Protein AF-0000000073384090 (afdb_homodimer)

Radius of gyration: 30.12 Å; Cα contacts (8 Å, |Δi|>4): 1936; chains: 2; bounding box: 69×101×74 Å

Foldseek 3Di:
DAPPDDDDPFAEEEEEACELLSVLLLVLLLPDRHQYEYEELDQWYFDQQCLLCLLLQLADRVLGIGGPCVVCPPRDNYYYDNWAFAAADLVQQWTFTLVGIDHGLFYEYERAWAFDPPPAPQCVVQAQERRDNVSSNVNLLLLLVLLVCLLPPDDPLSNLQSQEAEEEAQAQSLLANLLSVLLCLVLPCCVVPVVDDSVSHAAEYEELADWHNVVDDPVQGVQSVVVSVVSRHHYDYNWAFDHADPQWTATPVGDIDHYSHHHYPHDIAADDHHHQDPVQADPSRAGEAEQLQHRPPRRNYGYFANRHFYCHAPVRNRGDDRDSQRSSQSSVQNSVLVSLVSVQVVVCVVPPPDRPPPSVVVGDGDDGDDQWDKHANYAQFIWTDGPPDTDTGNVSVVVVLVVSLVVRPDPVSSVSSVVSVVCCVPPVHRRPSDNDDDDDDPVRVVVVVVSVPPRNCVVVVVVVVD/DAPPDDDDPFAEEEEEACELLSVLLLVLLLPDRHQYEYEELDQWYFDQQCLLCLLLQLADRVLGIGGPCVVCPPRDNYYYDNWAFAAADLVQQWTFTLVGIDHGLFYEYERAWAFDPPPAPQCVVQAQERRDNVSSNVNLLLLLVLLVCLLPPDDPLSNLQSQEAEEEAQAQSLLANLLSVLLCLVLPCCVVPVVDDSVSHAAEYEELADWHNVVDDPVQGVQSVVVSVVSPHHYDYNWAFDHADPQWTATPVGDIDHYSHHHYPHDIAADDHHHQDPVQADPSRAGEAEQLQHRPPRRNYGYFANRHFYCHAPVRNRGDDRDSQRSSQSSVQNSVLVSLVSVQVVVCVVPPPPRPPPSPVVGDGDYGDDQWDKHANYAQFIWTDGPPDTDTGNVSVVVVLVVSLVVRPDPVSSVSSVVSVVCCVPVVHRRPSDNDDDDDDPVRVVVVVVSVPPRNCVVVVVVVVD

Organism: NCBI:txid537011

Sequence (932 aa):
MSINIKRNQLKRVVIVGGGLGGLRLAEDLSKANLQVVLIDKNNFHQFPPLIYQIASAGIDPSSISFPFRQIFRKRKNFYFRMAEARAVFPDKKILQTSIGKIEYDYLVFAAGTTTNFYGNANIEKWAIPMKTVSEAMGLRNAVLSNLERALTCATEEERQELLNVVIVGGGATGVEIAGALSEMKRYVIPYDYPDMDSSLMHIYLLEAGDRLLAGMSQDSSKKAYEFLTSMGVDVQFGKMVTDYKDHKVLMKDGQEIPTRTFLWVSGVKAQPITGIDGDHLGRGFRIVVDEFNRIPGMDGLFAIGDQCIQTTDPAYPGGHPQLAQVAIQQAALLAKNIQKIAKADEENEKHPGSSAQNIDQQLKPFRYKNLGSMATIGRNKAVVELGKFHSQGFFAWVLWLVVHLRSILGVKNKVMVMLNWLWKYVSYNDSIRMITYATKPKEVRDRLKREQTTHLGTDLLENEEDMSINIKRNQLKRVVIVGGGLGGLRLAEDLSKANLQVVLIDKNNFHQFPPLIYQIASAGIDPSSISFPFRQIFRKRKNFYFRMAEARAVFPDKKILQTSIGKIEYDYLVFAAGTTTNFYGNANIEKWAIPMKTVSEAMGLRNAVLSNLERALTCATEEERQELLNVVIVGGGATGVEIAGALSEMKRYVIPYDYPDMDSSLMHIYLLEAGDRLLAGMSQDSSKKAYEFLTSMGVDVQFGKMVTDYKDHKVLMKDGQEIPTRTFLWVSGVKAQPITGIDGDHLGRGFRIVVDEFNRIPGMDGLFAIGDQCIQTTDPAYPGGHPQLAQVAIQQAALLAKNIQKIAKADEENEKHPGSSAQNIDQQLKPFRYKNLGSMATIGRNKAVVELGKFHSQGFFAWVLWLVVHLRSILGVKNKVMVMLNWLWKYVSYNDSIRMITYATKPKEVRDRLKREQTTHLGTDLLENEED

pLDDT: mean 93.29, std 8.36, range [34.06, 98.94]

Secondary structure (DSSP, 8-state):
--------SSPEEEEE--SHHHHHHHHHHTTSSSEEEEEESSSEEE-GGGHHHHHTTSS-GGGGEEEHHHHTTT-TTEEEEE--EEEEETTTTEEEETTEEEE-SEEEE---EEE--TT-HHHHHH-B--SSHHHHHHHHHHHHHHHHHHHH-S-HHHHHHHHEEEEE--SHHHHHHHHHHHHHHHHTHHHH-TTS-GGG-EEEEE-SSSSSSTTS-HHHHHHHHHHHHHTT-EEESS--EEEEETTEEEETTS-EEE-SEEEE-S-EEEPP-BTS-GGGB-GGGPEEE-TTSBPTT-TTEEE-GGGEEE---TT-TT-----HHHHHHHHHHHHHHHHHHHHHHHHHHHSTTSSGGGHHHHSPPP------EEEEEETTEEEEEETTEEEETHHHHHHHHHHHHHHSSSHHHHHHHHHHHHHHHHHS-------------HHHHHHHHHHHHS---HHHHHTT--/--------SSPEEEEE--SHHHHHHHHHHTTSSSEEEEEESSSEEE-GGGHHHHHTTSS-GGGGEEEHHHHTTT-TTEEEEE--EEEEETTTTEEEETTEEEE-SEEEE---EEE--TT-HHHHHH-B--SSHHHHHHHHHHHHHHHHHHHH-S-HHHHHHHHEEEEE--SHHHHHHHHHHHHHHHHTHHHH-TTS-GGG-EEEEE-SSSSSSTTS-HHHHHHHHHHHHHTT-EEESS--EEEEETTEEEETTS-EEE-SEEEE-S-EEEPP-BTS-GGGB-GGGPEEE-TTSBPTT-TTEEE-GGGEEE---TT-TT-----HHHHHHHHHHHHHHHHHHHHHHHHHHHSTTSSGGGHHHHSPPP------EEEEEETTEEEEEETTEEEETHHHHHHHHHHHHHHSSSHHHHHHHHHHHHHHHHHS-------------HHHHHHHHHHHHS--SHHHHHTTT-

Solvent-accessible surface area (backbone atoms only — not comparable to full-atom values): 48131 Å² total; per-residue (Å²): 86,36,63,73,72,80,84,65,96,44,57,32,38,37,34,37,20,46,41,66,22,26,41,44,24,49,60,57,38,40,73,44,92,35,31,36,36,43,30,18,72,50,54,44,30,63,49,66,92,55,38,56,37,30,30,59,17,46,47,60,68,67,46,46,44,42,36,48,42,68,74,52,48,89,44,64,56,50,44,79,45,74,30,43,77,53,30,42,39,74,94,74,34,35,39,23,17,42,48,23,59,45,76,45,64,28,42,37,42,19,60,23,57,41,82,40,57,85,84,38,63,54,42,59,59,54,36,39,52,66,86,44,67,35,30,12,41,16,47,24,32,48,54,54,50,28,54,58,44,45,60,24,51,76,44,71,66,59,27,41,18,39,33,19,37,39,34,35,20,35,38,64,69,31,44,30,39,50,23,44,47,36,49,40,52,69,58,37,42,52,56,54,34,68,92,45,70,57,84,59,48,43,45,35,41,31,17,53,50,88,62,37,36,75,92,53,50,71,64,50,18,52,49,53,50,50,53,38,45,74,58,62,38,49,73,39,61,63,40,43,74,72,44,54,58,94,51,23,43,32,30,73,90,69,52,71,47,56,23,68,39,46,33,45,54,56,54,60,25,24,55,80,50,46,70,65,54,74,90,43,40,44,82,53,58,6,35,39,27,49,47,70,28,34,30,82,95,41,85,48,34,31,41,34,32,49,22,28,36,36,49,72,32,83,93,28,58,88,26,67,73,82,46,70,64,50,8,35,52,46,18,53,51,41,37,56,40,50,54,52,50,53,51,39,51,52,47,26,70,81,35,78,84,68,55,69,89,50,58,71,79,74,44,70,69,60,71,88,77,81,79,53,52,74,49,54,36,46,91,55,29,16,33,31,34,44,81,89,47,70,44,55,31,50,65,22,27,52,50,49,52,51,55,52,48,67,67,45,72,60,66,68,29,34,49,51,46,49,51,39,53,51,43,27,73,72,61,53,65,36,59,62,65,59,68,77,58,51,43,72,46,48,63,54,51,55,48,53,57,50,40,74,76,38,52,79,49,61,78,73,58,60,64,69,79,108,86,37,63,72,70,79,85,64,95,44,58,32,38,38,34,36,19,46,40,67,20,26,42,44,25,49,60,56,38,41,73,45,92,35,32,34,35,44,30,20,72,49,54,44,29,61,49,68,92,55,38,55,36,30,30,58,18,46,47,60,67,67,48,45,43,43,37,48,44,68,74,52,47,87,44,65,56,51,44,80,45,72,29,42,76,52,29,41,38,75,93,74,34,34,38,24,18,42,47,23,59,44,75,44,66,29,40,35,42,20,60,22,57,40,82,40,57,85,85,38,64,54,42,58,60,53,38,38,52,66,84,44,66,35,30,12,42,16,46,25,32,48,54,53,50,27,54,58,44,43,59,24,50,76,44,71,69,58,26,41,18,39,34,17,36,38,36,34,22,36,38,65,67,33,43,30,40,50,23,45,48,36,49,40,53,70,58,37,41,51,56,54,36,68,93,46,69,57,84,60,50,42,44,35,40,32,16,53,49,89,61,38,35,74,92,54,52,71,64,50,19,51,49,52,50,51,53,38,44,74,56,63,38,47,74,40,62,63,40,42,75,73,45,53,56,94,50,24,43,33,30,73,90,67,53,71,47,56,22,66,39,45,35,46,53,55,53,57,25,24,55,78,49,46,68,66,54,74,90,42,39,45,81,53,58,8,36,38,27,47,48,68,29,34,30,81,94,38,86,50,34,31,41,35,33,52,22,27,34,37,48,72,30,84,93,27,58,90,26,68,73,80,44,70,64,50,8,34,52,44,18,55,50,42,36,55,40,50,53,54,49,52,53,40,51,52,46,25,71,79,36,75,86,68,56,70,89,50,57,70,78,73,45,69,69,60,72,88,80,81,78,53,51,71,44,54,38,46,91,55,28,14,34,32,35,43,79,86,48,70,43,56,30,51,65,23,28,51,49,51,51,52,55,53,48,67,66,44,70,60,67,67,29,33,51,51,47,50,52,38,52,50,44,28,72,73,62,53,65,36,58,63,64,59,68,76,58,53,43,72,47,47,63,56,51,54,49,53,57,49,40,72,75,36,53,78,49,62,78,72,58,60,65,70,77,110

Structure (mmCIF, N/CA/C/O backbone):
data_AF-0000000073384090-model_v1
#
loop_
_entity.id
_entity.type
_entity.pdbx_description
1 polymer 'NADH:ubiquinone reductase (non-electrogenic)'
#
loop_
_atom_site.group_PDB
_atom_site.id
_atom_site.type_symbol
_atom_site.label_atom_id
_atom_site.label_alt_id
_atom_site.label_comp_id
_atom_site.label_asym_id
_atom_site.label_entity_id
_atom_site.label_seq_id
_atom_site.pdbx_PDB_ins_code
_atom_site.Cartn_x
_atom_site.Cartn_y
_atom_site.Cartn_z
_atom_site.occupancy
_atom_site.B_iso_or_equiv
_atom_site.auth_seq_id
_atom_site.auth_comp_id
_atom_site.auth_asym_id
_atom_site.auth_atom_id
_atom_site.pdbx_PDB_model_num
ATOM 1 N N . MET A 1 1 ? -16.234 -23.141 7.824 1 55.19 1 MET A N 1
ATOM 2 C CA . MET A 1 1 ? -15.805 -22.516 6.574 1 55.19 1 MET A CA 1
ATOM 3 C C . MET A 1 1 ? -15.68 -23.547 5.465 1 55.19 1 MET A C 1
ATOM 5 O O . MET A 1 1 ? -15.164 -24.641 5.691 1 55.19 1 MET A O 1
ATOM 9 N N . SER A 1 2 ? -16.578 -23.375 4.434 1 74.94 2 SER A N 1
ATOM 10 C CA . SER A 1 2 ? -16.484 -24.25 3.268 1 74.94 2 SER A CA 1
ATOM 11 C C . SER A 1 2 ? -16.203 -23.438 2 1 74.94 2 SER A C 1
ATOM 13 O O . SER A 1 2 ? -16.422 -22.234 1.963 1 74.94 2 SER A O 1
ATOM 15 N N . ILE A 1 3 ? -15.414 -23.953 1.137 1 86.94 3 ILE A N 1
ATOM 16 C CA . ILE A 1 3 ? -15.102 -23.344 -0.144 1 86.94 3 ILE A CA 1
ATOM 17 C C . ILE A 1 3 ? -16.391 -22.938 -0.857 1 86.94 3 ILE A C 1
ATOM 19 O O . ILE A 1 3 ? -16.391 -22.031 -1.699 1 86.94 3 ILE A O 1
ATOM 23 N N . ASN A 1 4 ? -17.609 -23.422 -0.489 1 88.25 4 ASN A N 1
ATOM 24 C CA . ASN A 1 4 ? -18.953 -23.078 -0.923 1 88.25 4 ASN A CA 1
ATOM 25 C C . ASN A 1 4 ? -19.062 -23.047 -2.445 1 88.25 4 ASN A C 1
ATOM 27 O O . ASN A 1 4 ? -19.547 -22.078 -3.023 1 88.25 4 ASN A O 1
ATOM 31 N N . ILE A 1 5 ? -18.5 -24.047 -3.082 1 92.25 5 ILE A N 1
ATOM 32 C CA . ILE A 1 5 ? -18.656 -24.266 -4.516 1 92.25 5 ILE A CA 1
ATOM 33 C C . ILE A 1 5 ? -19.375 -25.578 -4.77 1 92.25 5 ILE A C 1
ATOM 35 O O . ILE A 1 5 ? -18.859 -26.656 -4.449 1 92.25 5 ILE A O 1
ATOM 39 N N . LYS A 1 6 ? -20.531 -25.516 -5.32 1 88.06 6 LYS A N 1
ATOM 40 C CA . LYS A 1 6 ? -21.312 -26.703 -5.59 1 88.06 6 LYS A CA 1
ATOM 41 C C . LYS A 1 6 ? -20.75 -27.484 -6.766 1 88.06 6 LYS A C 1
ATOM 43 O O . LYS A 1 6 ? -20.312 -26.906 -7.758 1 88.06 6 LYS A O 1
ATOM 48 N N . ARG A 1 7 ? -20.703 -28.734 -6.496 1 89.12 7 ARG A N 1
ATOM 49 C CA . ARG A 1 7 ? -20.328 -29.609 -7.609 1 89.12 7 ARG A CA 1
ATOM 50 C C . ARG A 1 7 ? -21.453 -29.656 -8.656 1 89.12 7 ARG A C 1
ATOM 52 O O . ARG A 1 7 ? -22.625 -29.719 -8.312 1 89.12 7 ARG A O 1
ATOM 59 N N . ASN A 1 8 ? -21.062 -29.438 -9.805 1 88.06 8 ASN A N 1
ATOM 60 C CA . ASN A 1 8 ? -22.031 -29.625 -10.875 1 88.06 8 ASN A CA 1
ATOM 61 C C . ASN A 1 8 ? -21.734 -30.875 -11.695 1 88.06 8 ASN A C 1
ATOM 63 O O . ASN A 1 8 ? -21.078 -31.797 -11.211 1 88.06 8 ASN A O 1
ATOM 67 N N . GLN A 1 9 ? -22.297 -31 -12.852 1 89.69 9 GLN A N 1
ATOM 68 C CA . GLN A 1 9 ? -22.188 -32.219 -13.648 1 89.69 9 GLN A CA 1
ATOM 69 C C . GLN A 1 9 ? -20.859 -32.25 -14.406 1 89.69 9 GLN A C 1
ATOM 71 O O . GLN A 1 9 ? -20.5 -33.281 -14.984 1 89.69 9 GLN A O 1
ATOM 76 N N . LEU A 1 10 ? -20.156 -31.219 -14.219 1 94.06 10 LEU A N 1
ATOM 77 C CA . LEU A 1 10 ? -18.891 -31.156 -14.945 1 94.06 10 LEU A CA 1
ATOM 78 C C . LEU A 1 10 ? -17.75 -31.656 -14.086 1 94.06 10 LEU A C 1
ATOM 80 O O . LEU A 1 10 ? -17.797 -31.594 -12.859 1 94.06 10 LEU A O 1
ATOM 84 N N . LYS A 1 11 ? -16.719 -32.156 -14.773 1 96.88 11 LYS A N 1
ATOM 85 C CA . LYS A 1 11 ? -15.484 -32.469 -14.062 1 96.88 11 LYS A CA 1
ATOM 86 C C . LYS A 1 11 ? -14.852 -31.188 -13.484 1 96.88 11 LYS A C 1
ATOM 88 O O . LYS A 1 11 ? -14.836 -30.141 -14.133 1 96.88 11 LYS A O 1
ATOM 93 N N . ARG A 1 12 ? -14.359 -31.266 -12.266 1 97.69 12 ARG A N 1
ATOM 94 C CA . ARG A 1 12 ? -13.797 -30.109 -11.562 1 97.69 12 ARG A CA 1
ATOM 95 C C . ARG A 1 12 ? -12.273 -30.109 -11.641 1 97.69 12 ARG A C 1
ATOM 97 O O . ARG A 1 12 ? -11.633 -31.094 -11.25 1 97.69 12 ARG A O 1
ATOM 104 N N . VAL A 1 13 ? -11.742 -29.062 -12.156 1 98.69 13 VAL A N 1
ATOM 105 C CA . VAL A 1 13 ? -10.305 -28.812 -12.133 1 98.69 13 VAL A CA 1
ATOM 106 C C . VAL A 1 13 ? -9.977 -27.719 -11.125 1 98.69 13 VAL A C 1
ATOM 108 O O . VAL A 1 13 ? -10.492 -26.609 -11.219 1 98.69 13 VAL A O 1
ATOM 111 N N . VAL A 1 14 ? -9.203 -28.016 -10.094 1 98.75 14 VAL A N 1
ATOM 112 C CA . VAL A 1 14 ? -8.727 -27.062 -9.109 1 98.75 14 VAL A CA 1
ATOM 113 C C . VAL A 1 14 ? -7.293 -26.641 -9.43 1 98.75 14 VAL A C 1
ATOM 115 O O . VAL A 1 14 ? -6.43 -27.5 -9.641 1 98.75 14 VAL A O 1
ATOM 118 N N . ILE A 1 15 ? -7.035 -25.406 -9.594 1 98.94 15 ILE A N 1
ATOM 119 C CA . ILE A 1 15 ? -5.719 -24.844 -9.883 1 98.94 15 ILE A CA 1
ATOM 120 C C . ILE A 1 15 ? -5.211 -24.078 -8.664 1 98.94 15 ILE A C 1
ATOM 122 O O . ILE A 1 15 ? -5.879 -23.156 -8.18 1 98.94 15 ILE A O 1
ATOM 126 N N . VAL A 1 16 ? -4.035 -24.438 -8.102 1 98.88 16 VAL A N 1
ATOM 127 C CA . VAL A 1 16 ? -3.436 -23.75 -6.961 1 98.88 16 VAL A CA 1
ATOM 128 C C . VAL A 1 16 ? -2.365 -22.781 -7.449 1 98.88 16 VAL A C 1
ATOM 130 O O . VAL A 1 16 ? -1.302 -23.203 -7.914 1 98.88 16 VAL A O 1
ATOM 133 N N . GLY A 1 17 ? -2.629 -21.5 -7.293 1 98.69 17 GLY A N 1
ATOM 134 C CA . GLY A 1 17 ? -1.695 -20.469 -7.715 1 98.69 17 GLY A CA 1
ATOM 135 C C . GLY A 1 17 ? -2.119 -19.766 -8.992 1 98.69 17 GLY A C 1
ATOM 136 O O . GLY A 1 17 ? -2.303 -20.406 -10.023 1 98.69 17 GLY A O 1
ATOM 137 N N . GLY A 1 18 ? -2.268 -18.484 -8.906 1 98.31 18 GLY A N 1
ATOM 138 C CA . GLY A 1 18 ? -2.643 -17.672 -10.055 1 98.31 18 GLY A CA 1
ATOM 139 C C . GLY A 1 18 ? -1.488 -16.875 -10.617 1 98.31 18 GLY A C 1
ATOM 140 O O . GLY A 1 18 ? -1.665 -15.711 -11.008 1 98.31 18 GLY A O 1
ATOM 141 N N . GLY A 1 19 ? -0.241 -17.422 -10.531 1 97.69 19 GLY A N 1
ATOM 142 C CA . GLY A 1 19 ? 0.858 -16.828 -11.273 1 97.69 19 GLY A CA 1
ATOM 143 C C . GLY A 1 19 ? 0.679 -16.922 -12.781 1 97.69 19 GLY A C 1
ATOM 144 O O . GLY A 1 19 ? -0.426 -17.172 -13.266 1 97.69 19 GLY A O 1
ATOM 145 N N . LEU A 1 20 ? 1.703 -16.766 -13.562 1 97.38 20 LEU A N 1
ATOM 146 C CA . LEU A 1 20 ? 1.605 -16.734 -15.023 1 97.38 20 LEU A CA 1
ATOM 147 C C . LEU A 1 20 ? 1.093 -18.062 -15.57 1 97.38 20 LEU A C 1
ATOM 149 O O . LEU A 1 20 ? 0.242 -18.078 -16.469 1 97.38 20 LEU A O 1
ATOM 153 N N . GLY A 1 21 ? 1.596 -19.125 -15.031 1 98.31 21 GLY A N 1
ATOM 154 C CA . GLY A 1 21 ? 1.137 -20.438 -15.461 1 98.31 21 GLY A CA 1
ATOM 155 C C . GLY A 1 21 ? -0.3 -20.719 -15.07 1 98.31 21 GLY A C 1
ATOM 156 O O . GLY A 1 21 ? -1.125 -21.062 -15.914 1 98.31 21 GLY A O 1
ATOM 157 N N . GLY A 1 22 ? -0.622 -20.547 -13.75 1 98.75 22 GLY A N 1
ATOM 158 C CA . GLY A 1 22 ? -1.97 -20.797 -13.266 1 98.75 22 GLY A CA 1
ATOM 159 C C . GLY A 1 22 ? -3.014 -19.922 -13.938 1 98.75 22 GLY A C 1
ATOM 160 O O . GLY A 1 22 ? -4.117 -20.375 -14.242 1 98.75 22 GLY A O 1
ATOM 161 N N . LEU A 1 23 ? -2.689 -18.734 -14.141 1 98.06 23 LEU A N 1
ATOM 162 C CA . LEU A 1 23 ? -3.604 -17.797 -14.789 1 98.06 23 LEU A CA 1
ATOM 163 C C . LEU A 1 23 ? -3.895 -18.234 -16.219 1 98.06 23 LEU A C 1
ATOM 165 O O . LEU A 1 23 ? -5.055 -18.281 -16.641 1 98.06 23 LEU A O 1
ATOM 169 N N . ARG A 1 24 ? -2.842 -18.578 -17.016 1 98 24 ARG A N 1
ATOM 170 C CA . ARG A 1 24 ? -3.002 -19.031 -18.391 1 98 24 ARG A CA 1
ATOM 171 C C . ARG A 1 24 ? -3.836 -20.297 -18.453 1 98 24 ARG A C 1
ATOM 173 O O . ARG A 1 24 ? -4.727 -20.438 -19.281 1 98 24 ARG A O 1
ATOM 180 N N . LEU A 1 25 ? -3.582 -21.203 -17.531 1 98.75 25 LEU A N 1
ATOM 181 C CA . LEU A 1 25 ? -4.328 -22.453 -17.484 1 98.75 25 LEU A CA 1
ATOM 182 C C . LEU A 1 25 ? -5.805 -22.188 -17.203 1 98.75 25 LEU A C 1
ATOM 184 O O . LEU A 1 25 ? -6.672 -22.734 -17.906 1 98.75 25 LEU A O 1
ATOM 188 N N . ALA A 1 26 ? -6.066 -21.359 -16.203 1 98.56 26 ALA A N 1
ATOM 189 C CA . ALA A 1 26 ? -7.445 -21.016 -15.859 1 98.56 26 ALA A CA 1
ATOM 190 C C . ALA A 1 26 ? -8.164 -20.375 -17.031 1 98.56 26 ALA A C 1
ATOM 192 O O . ALA A 1 26 ? -9.32 -20.688 -17.312 1 98.56 26 ALA A O 1
ATOM 193 N N . GLU A 1 27 ? -7.477 -19.484 -17.719 1 97 27 GLU A N 1
ATOM 194 C CA . GLU A 1 27 ? -8.062 -18.797 -18.859 1 97 27 GLU A CA 1
ATOM 195 C C . GLU A 1 27 ? -8.438 -19.781 -19.969 1 97 27 GLU A C 1
ATOM 197 O O . GLU A 1 27 ? -9.523 -19.703 -20.531 1 97 27 GLU A O 1
ATOM 202 N N . ASP A 1 28 ? -7.551 -20.703 -20.266 1 97.81 28 ASP A N 1
ATOM 203 C CA . ASP A 1 28 ? -7.773 -21.656 -21.328 1 97.81 28 ASP A CA 1
ATOM 204 C C . ASP A 1 28 ? -8.852 -22.672 -20.953 1 97.81 28 ASP A C 1
ATOM 206 O O . ASP A 1 28 ? -9.711 -23.016 -21.766 1 97.81 28 ASP A O 1
ATOM 210 N N . LEU A 1 29 ? -8.867 -23.125 -19.734 1 98 29 LEU A N 1
ATOM 211 C CA . LEU A 1 29 ? -9.797 -24.156 -19.297 1 98 29 LEU A CA 1
ATOM 212 C C . LEU A 1 29 ? -11.188 -23.578 -19.062 1 98 29 LEU A C 1
ATOM 214 O O . LEU A 1 29 ? -12.18 -24.297 -19.109 1 98 29 LEU A O 1
ATOM 218 N N . SER A 1 30 ? -11.188 -22.266 -18.703 1 95.25 30 SER A N 1
ATOM 219 C CA . SER A 1 30 ? -12.477 -21.641 -18.438 1 95.25 30 SER A CA 1
ATOM 220 C C . SER A 1 30 ? -13.344 -21.594 -19.688 1 95.25 30 SER A C 1
ATOM 222 O O . SER A 1 30 ? -14.547 -21.359 -19.609 1 95.25 30 SER A O 1
ATOM 224 N N . LYS A 1 31 ? -12.781 -21.891 -20.828 1 93.25 31 LYS A N 1
ATOM 225 C CA . LYS A 1 31 ? -13.508 -21.938 -22.094 1 93.25 31 LYS A CA 1
ATOM 226 C C . LYS A 1 31 ? -13.984 -23.359 -22.406 1 93.25 31 LYS A C 1
ATOM 228 O O . LYS A 1 31 ? -14.742 -23.562 -23.344 1 93.25 31 LYS A O 1
ATOM 233 N N . ALA A 1 32 ? -13.586 -24.266 -21.641 1 94.62 32 ALA A N 1
ATOM 234 C CA . ALA A 1 32 ? -13.93 -25.672 -21.844 1 94.62 32 ALA A CA 1
ATOM 235 C C . ALA A 1 32 ? -15.117 -26.078 -20.984 1 94.62 32 ALA A C 1
ATOM 237 O O . ALA A 1 32 ? -15.633 -25.266 -20.203 1 94.62 32 ALA A O 1
ATOM 238 N N . ASN A 1 33 ? -15.578 -27.281 -21.219 1 94.25 33 ASN A N 1
ATOM 239 C CA . ASN A 1 33 ? -16.703 -27.812 -20.453 1 94.25 33 ASN A CA 1
ATOM 240 C C . ASN A 1 33 ? -16.234 -28.453 -19.156 1 94.25 33 ASN A C 1
ATOM 242 O O . ASN A 1 33 ? -16.438 -29.656 -18.938 1 94.25 33 ASN A O 1
ATOM 246 N N . LEU A 1 34 ? -15.672 -27.625 -18.312 1 97.31 34 LEU A N 1
ATOM 247 C CA . LEU A 1 34 ? -15.133 -28.016 -17.016 1 97.31 34 LEU A CA 1
ATOM 248 C C . LEU A 1 34 ? -15.516 -26.984 -15.945 1 97.31 34 LEU A C 1
ATOM 250 O O . LEU A 1 34 ? -15.773 -25.828 -16.266 1 97.31 34 LEU A O 1
ATOM 254 N N . GLN A 1 35 ? -15.672 -27.375 -14.719 1 97.38 35 GLN A N 1
ATOM 255 C CA . GLN A 1 35 ? -15.711 -26.453 -13.586 1 97.38 35 GLN A CA 1
ATOM 256 C C . GLN A 1 35 ? -14.305 -26.094 -13.109 1 97.38 35 GLN A C 1
ATOM 258 O O . GLN A 1 35 ? -13.586 -26.953 -12.617 1 97.38 35 GLN A O 1
ATOM 263 N N . VAL A 1 36 ? -13.922 -24.906 -13.32 1 98.25 36 VAL A N 1
ATOM 264 C CA . VAL A 1 36 ? -12.562 -24.484 -13 1 98.25 36 VAL A CA 1
ATOM 265 C C . VAL A 1 36 ? -12.562 -23.672 -11.703 1 98.25 36 VAL A C 1
ATOM 267 O O . VAL A 1 36 ? -13.312 -22.703 -11.57 1 98.25 36 VAL A O 1
ATOM 270 N N . VAL A 1 37 ? -11.789 -24.062 -10.719 1 97.94 37 VAL A N 1
ATOM 271 C CA . VAL A 1 37 ? -11.633 -23.359 -9.453 1 97.94 37 VAL A CA 1
ATOM 272 C C . VAL A 1 37 ? -10.18 -22.906 -9.297 1 97.94 37 VAL A C 1
ATOM 274 O O . VAL A 1 37 ? -9.273 -23.734 -9.25 1 97.94 37 VAL A O 1
ATOM 277 N N . LEU A 1 38 ? -9.938 -21.641 -9.281 1 98.62 38 LEU A N 1
ATOM 278 C CA . LEU A 1 38 ? -8.609 -21.062 -9.031 1 98.62 38 LEU A CA 1
ATOM 279 C C . LEU A 1 38 ? -8.461 -20.656 -7.574 1 98.62 38 LEU A C 1
ATOM 281 O O . LEU A 1 38 ? -9.312 -19.938 -7.039 1 98.62 38 LEU A O 1
ATOM 285 N N . ILE A 1 39 ? -7.445 -21.141 -6.934 1 98.31 39 ILE A N 1
ATOM 286 C CA . ILE A 1 39 ? -7.141 -20.812 -5.543 1 98.31 39 ILE A CA 1
ATOM 287 C C . ILE A 1 39 ? -5.809 -20.062 -5.469 1 98.31 39 ILE A C 1
ATOM 289 O O . ILE A 1 39 ? -4.809 -20.516 -6.039 1 98.31 39 ILE A O 1
ATOM 293 N N . ASP A 1 40 ? -5.801 -18.969 -4.863 1 98.31 40 ASP A N 1
ATOM 294 C CA . ASP A 1 40 ? -4.59 -18.203 -4.598 1 98.31 40 ASP A CA 1
ATOM 295 C C . ASP A 1 40 ? -4.684 -17.484 -3.26 1 98.31 40 ASP A C 1
ATOM 297 O O . ASP A 1 40 ? -5.766 -17.047 -2.855 1 98.31 40 ASP A O 1
ATOM 301 N N . LYS A 1 41 ? -3.566 -17.312 -2.6 1 96.75 41 LYS A N 1
ATOM 302 C CA . LYS A 1 41 ? -3.582 -16.641 -1.303 1 96.75 41 LYS A CA 1
ATOM 303 C C . LYS A 1 41 ? -3.781 -15.141 -1.462 1 96.75 41 LYS A C 1
ATOM 305 O O . LYS A 1 41 ? -4.125 -14.445 -0.5 1 96.75 41 LYS A O 1
ATOM 310 N N . ASN A 1 42 ? -3.523 -14.641 -2.611 1 97.19 42 ASN A N 1
ATOM 311 C CA . ASN A 1 42 ? -3.83 -13.258 -2.971 1 97.19 42 ASN A CA 1
ATOM 312 C C . ASN A 1 42 ? -5.078 -13.172 -3.846 1 97.19 42 ASN A C 1
ATOM 314 O O . ASN A 1 42 ? -5.43 -14.133 -4.531 1 97.19 42 ASN A O 1
ATOM 318 N N . ASN A 1 43 ? -5.719 -12.016 -3.896 1 97.12 43 ASN A N 1
ATOM 319 C CA . ASN A 1 43 ? -6.891 -11.859 -4.75 1 97.12 43 ASN A CA 1
ATOM 320 C C . ASN A 1 43 ? -6.523 -11.258 -6.102 1 97.12 43 ASN A C 1
ATOM 322 O O . ASN A 1 43 ? -7.398 -10.789 -6.836 1 97.12 43 ASN A O 1
ATOM 326 N N . PHE A 1 44 ? -5.215 -11.25 -6.391 1 96.5 44 PHE A N 1
ATOM 327 C CA . PHE A 1 44 ? -4.75 -10.648 -7.637 1 96.5 44 PHE A CA 1
ATOM 328 C C . PHE A 1 44 ? -3.551 -11.406 -8.195 1 96.5 44 PHE A C 1
ATOM 330 O O . PHE A 1 44 ? -2.814 -12.047 -7.441 1 96.5 44 PHE A O 1
ATOM 337 N N . HIS A 1 45 ? -3.4 -11.32 -9.539 1 96.56 45 HIS A N 1
ATOM 338 C CA . HIS A 1 45 ? -2.182 -11.734 -10.219 1 96.56 45 HIS A CA 1
ATOM 339 C C . HIS A 1 45 ? -1.13 -10.625 -10.188 1 96.56 45 HIS A C 1
ATOM 341 O O . HIS A 1 45 ? -1.448 -9.453 -10.398 1 96.56 45 HIS A O 1
ATOM 347 N N . GLN A 1 46 ? 0.042 -10.961 -9.805 1 95.75 46 GLN A N 1
ATOM 348 C CA . GLN A 1 46 ? 1.147 -10.016 -9.875 1 95.75 46 GLN A CA 1
ATOM 349 C C . GLN A 1 46 ? 2.061 -10.312 -11.055 1 95.75 46 GLN A C 1
ATOM 351 O O . GLN A 1 46 ? 2.32 -11.477 -11.367 1 95.75 46 GLN A O 1
ATOM 356 N N . PHE A 1 47 ? 2.498 -9.328 -11.719 1 95.38 47 PHE A N 1
ATOM 357 C CA . PHE A 1 47 ? 3.379 -9.445 -12.867 1 95.38 47 PHE A CA 1
ATOM 358 C C . PHE A 1 47 ? 4.84 -9.414 -12.438 1 95.38 47 PHE A C 1
ATOM 360 O O . PHE A 1 47 ? 5.418 -8.336 -12.273 1 95.38 47 PHE A O 1
ATOM 367 N N . PRO A 1 48 ? 5.488 -10.539 -12.43 1 94.62 48 PRO A N 1
ATOM 368 C CA . PRO A 1 48 ? 6.773 -10.68 -11.742 1 94.62 48 PRO A CA 1
ATOM 369 C C . PRO A 1 48 ? 7.879 -9.844 -12.375 1 94.62 48 PRO A C 1
ATOM 371 O O . PRO A 1 48 ? 8.695 -9.25 -11.664 1 94.62 48 PRO A O 1
ATOM 374 N N . PRO A 1 49 ? 7.965 -9.656 -13.664 1 93.69 49 PRO A N 1
ATOM 375 C CA . PRO A 1 49 ? 9.125 -9.016 -14.289 1 93.69 49 PRO A CA 1
ATOM 376 C C . PRO A 1 49 ? 9.32 -7.57 -13.828 1 93.69 49 PRO A C 1
ATOM 378 O O . PRO A 1 49 ? 10.43 -7.039 -13.898 1 93.69 49 PRO A O 1
ATOM 381 N N . LEU A 1 50 ? 8.289 -6.965 -13.328 1 95.06 50 LEU A N 1
ATOM 382 C CA . LEU A 1 50 ? 8.406 -5.543 -13.016 1 95.06 50 LEU A CA 1
ATOM 383 C C . LEU A 1 50 ? 8.312 -5.301 -11.516 1 95.06 50 LEU A C 1
ATOM 385 O O . LEU A 1 50 ? 8.25 -4.156 -11.07 1 95.06 50 LEU A O 1
ATOM 389 N N . ILE A 1 51 ? 8.375 -6.309 -10.688 1 96.19 51 ILE A N 1
ATOM 390 C CA . ILE A 1 51 ? 8.219 -6.195 -9.242 1 96.19 51 ILE A CA 1
ATOM 391 C C . ILE A 1 51 ? 9.344 -5.324 -8.672 1 96.19 51 ILE A C 1
ATOM 393 O O . ILE A 1 51 ? 9.117 -4.543 -7.746 1 96.19 51 ILE A O 1
ATOM 397 N N . TYR A 1 52 ? 10.617 -5.418 -9.227 1 95.56 52 TYR A N 1
ATOM 398 C CA . TYR A 1 52 ? 11.758 -4.664 -8.727 1 95.56 52 TYR A CA 1
ATOM 399 C C . TYR A 1 52 ? 11.508 -3.164 -8.836 1 95.56 52 TYR A C 1
ATOM 401 O O . TYR A 1 52 ? 12.094 -2.375 -8.086 1 95.56 52 TYR A O 1
ATOM 409 N N . GLN A 1 53 ? 10.656 -2.773 -9.719 1 94.31 53 GLN A N 1
ATOM 410 C CA . GLN A 1 53 ? 10.391 -1.353 -9.914 1 94.31 53 GLN A CA 1
ATOM 411 C C . GLN A 1 53 ? 9.523 -0.793 -8.789 1 94.31 53 GLN A C 1
ATOM 413 O O . GLN A 1 53 ? 9.516 0.415 -8.547 1 94.31 53 GLN A O 1
ATOM 418 N N . ILE A 1 54 ? 8.719 -1.639 -8.141 1 93.75 54 ILE A N 1
ATOM 419 C CA . ILE A 1 54 ? 8.016 -1.215 -6.93 1 93.75 54 ILE A CA 1
ATOM 420 C C . ILE A 1 54 ? 9.023 -0.918 -5.824 1 93.75 54 ILE A C 1
ATOM 422 O O . ILE A 1 54 ? 8.93 0.11 -5.148 1 93.75 54 ILE A O 1
ATOM 426 N N . ALA A 1 55 ? 10.031 -1.751 -5.73 1 92.44 55 ALA A N 1
ATOM 427 C CA . ALA A 1 55 ? 11.023 -1.69 -4.664 1 92.44 55 ALA A CA 1
ATOM 428 C C . ALA A 1 55 ? 11.844 -0.406 -4.75 1 92.44 55 ALA A C 1
ATOM 430 O O . ALA A 1 55 ? 12.312 0.111 -3.732 1 92.44 55 ALA A O 1
ATOM 431 N N . SER A 1 56 ? 12 0.128 -5.938 1 90.62 56 SER A N 1
ATOM 432 C CA . SER A 1 56 ? 12.773 1.349 -6.145 1 90.62 56 SER A CA 1
ATOM 433 C C . SER A 1 56 ? 11.859 2.564 -6.273 1 90.62 56 SER A C 1
ATOM 435 O O . SER A 1 56 ? 12.289 3.623 -6.734 1 90.62 56 SER A O 1
ATOM 437 N N . ALA A 1 57 ? 10.562 2.389 -5.984 1 89 57 ALA A N 1
ATOM 438 C CA . ALA A 1 57 ? 9.57 3.463 -5.996 1 89 57 ALA A CA 1
ATOM 439 C C . ALA A 1 57 ? 9.336 3.979 -7.414 1 89 57 ALA A C 1
ATOM 441 O O . ALA A 1 57 ? 9.07 5.168 -7.613 1 89 57 ALA A O 1
ATOM 442 N N . GLY A 1 58 ? 9.461 3.104 -8.391 1 88.06 58 GLY A N 1
ATOM 443 C CA . GLY A 1 58 ? 9.305 3.504 -9.781 1 88.06 58 GLY A CA 1
ATOM 444 C C . GLY A 1 58 ? 7.871 3.41 -10.273 1 88.06 58 GLY A C 1
ATOM 445 O O . GLY A 1 58 ? 7.426 4.238 -11.07 1 88.06 58 GLY A O 1
ATOM 446 N N . ILE A 1 59 ? 7.176 2.371 -9.812 1 89.94 59 ILE A N 1
ATOM 447 C CA . ILE A 1 59 ? 5.789 2.195 -10.227 1 89.94 59 ILE A CA 1
ATOM 448 C C . ILE A 1 59 ? 4.934 1.807 -9.023 1 89.94 59 ILE A C 1
ATOM 450 O O . ILE A 1 59 ? 5.457 1.352 -8 1 89.94 59 ILE A O 1
ATOM 454 N N . ASP A 1 60 ? 3.619 2.035 -9.164 1 91.69 60 ASP A N 1
ATOM 455 C CA . ASP A 1 60 ? 2.672 1.637 -8.133 1 91.69 60 ASP A CA 1
ATOM 456 C C . ASP A 1 60 ? 2.406 0.134 -8.18 1 91.69 60 ASP A C 1
ATOM 458 O O . ASP A 1 60 ? 2.359 -0.46 -9.258 1 91.69 60 ASP A O 1
ATOM 462 N N . PRO A 1 61 ? 2.213 -0.464 -7.027 1 93.06 61 PRO A N 1
ATOM 463 C CA . PRO A 1 61 ? 1.843 -1.881 -7.012 1 93.06 61 PRO A CA 1
ATOM 464 C C . PRO A 1 61 ? 0.63 -2.186 -7.887 1 93.06 61 PRO A C 1
ATOM 466 O O . PRO A 1 61 ? 0.58 -3.232 -8.539 1 93.06 61 PRO A O 1
ATOM 469 N N . SER A 1 62 ? -0.301 -1.268 -7.957 1 91.5 62 SER A N 1
ATOM 470 C CA . SER A 1 62 ? -1.539 -1.499 -8.695 1 91.5 62 SER A CA 1
ATOM 471 C C . SER A 1 62 ? -1.283 -1.581 -10.195 1 91.5 62 SER A C 1
ATOM 473 O O . SER A 1 62 ? -2.086 -2.15 -10.938 1 91.5 62 SER A O 1
ATOM 475 N N . SER A 1 63 ? -0.177 -1.059 -10.648 1 90.75 63 SER A N 1
ATOM 476 C CA . SER A 1 63 ? 0.128 -1.033 -12.078 1 90.75 63 SER A CA 1
ATOM 477 C C . SER A 1 63 ? 0.483 -2.424 -12.594 1 90.75 63 SER A C 1
ATOM 479 O O . SER A 1 63 ? 0.352 -2.703 -13.781 1 90.75 63 SER A O 1
ATOM 481 N N . ILE A 1 64 ? 0.893 -3.281 -11.688 1 92.94 64 ILE A N 1
ATOM 482 C CA . ILE A 1 64 ? 1.32 -4.594 -12.156 1 92.94 64 ILE A CA 1
ATOM 483 C C . ILE A 1 64 ? 0.563 -5.684 -11.398 1 92.94 64 ILE A C 1
ATOM 485 O O . ILE A 1 64 ? 1.062 -6.801 -11.234 1 92.94 64 ILE A O 1
ATOM 489 N N . SER A 1 65 ? -0.518 -5.344 -10.766 1 93.5 65 SER A N 1
ATOM 490 C CA . SER A 1 65 ? -1.4 -6.27 -10.062 1 93.5 65 SER A CA 1
ATOM 491 C C . SER A 1 65 ? -2.787 -6.301 -10.695 1 93.5 65 SER A C 1
ATOM 493 O O . SER A 1 65 ? -3.367 -5.254 -10.984 1 93.5 65 SER A O 1
ATOM 495 N N . PHE A 1 66 ? -3.34 -7.504 -10.875 1 93.5 66 PHE A N 1
ATOM 496 C CA . PHE A 1 66 ? -4.582 -7.676 -11.617 1 93.5 66 PHE A CA 1
ATOM 497 C C . PHE A 1 66 ? -5.559 -8.547 -10.836 1 93.5 66 PHE A C 1
ATOM 499 O O . PHE A 1 66 ? -5.363 -9.766 -10.719 1 93.5 66 PHE A O 1
ATOM 506 N N . PRO A 1 67 ? -6.645 -7.988 -10.352 1 94.19 67 PRO A N 1
ATOM 507 C CA . PRO A 1 67 ? -7.609 -8.797 -9.609 1 94.19 67 PRO A CA 1
ATOM 508 C C . PRO A 1 67 ? -8.172 -9.953 -10.43 1 94.19 67 PRO A C 1
ATOM 510 O O . PRO A 1 67 ? -8.664 -9.742 -11.539 1 94.19 67 PRO A O 1
ATOM 513 N N . PHE A 1 68 ? -8.125 -11.164 -9.875 1 96.12 68 PHE A N 1
ATOM 514 C CA . PHE A 1 68 ? -8.578 -12.352 -10.586 1 96.12 68 PHE A CA 1
ATOM 515 C C . PHE A 1 68 ? -10.039 -12.219 -11 1 96.12 68 PHE A C 1
ATOM 517 O O . PHE A 1 68 ? -10.406 -12.578 -12.117 1 96.12 68 PHE A O 1
ATOM 524 N N . ARG A 1 69 ? -10.844 -11.688 -10.141 1 93.62 69 ARG A N 1
ATOM 525 C CA . ARG A 1 69 ? -12.273 -11.602 -10.383 1 93.62 69 ARG A CA 1
ATOM 526 C C . ARG A 1 69 ? -12.578 -10.672 -11.555 1 93.62 69 ARG A C 1
ATOM 528 O O . ARG A 1 69 ? -13.555 -10.875 -12.273 1 93.62 69 ARG A O 1
ATOM 535 N N . GLN A 1 70 ? -11.781 -9.719 -11.742 1 90.19 70 GLN A N 1
ATOM 536 C CA . GLN A 1 70 ? -11.938 -8.844 -12.906 1 90.19 70 GLN A CA 1
ATOM 537 C C . GLN A 1 70 ? -11.562 -9.57 -14.195 1 90.19 70 GLN A C 1
ATOM 539 O O . GLN A 1 70 ? -12.227 -9.414 -15.219 1 90.19 70 GLN A O 1
ATOM 544 N N . ILE A 1 71 ? -10.516 -10.367 -14.148 1 91 71 ILE A N 1
ATOM 545 C CA . ILE A 1 71 ? -10.008 -11.094 -15.305 1 91 71 ILE A CA 1
ATOM 546 C C . ILE A 1 71 ? -11.039 -12.109 -15.781 1 91 71 ILE A C 1
ATOM 548 O O . ILE A 1 71 ? -11.242 -12.281 -16.984 1 91 71 ILE A O 1
ATOM 552 N N . PHE A 1 72 ? -11.695 -12.727 -14.883 1 93.56 72 PHE A N 1
ATOM 553 C CA . PHE A 1 72 ? -12.547 -13.852 -15.242 1 93.56 72 PHE A CA 1
ATOM 554 C C . PHE A 1 72 ? -14.023 -13.484 -15.133 1 93.56 72 PHE A C 1
ATOM 556 O O . PHE A 1 72 ? -14.883 -14.352 -15 1 93.56 72 PHE A O 1
ATOM 563 N N . ARG A 1 73 ? -14.172 -12.172 -15.25 1 86.38 73 ARG A N 1
ATOM 564 C CA . ARG A 1 73 ? -15.547 -11.688 -15.195 1 86.38 73 ARG A CA 1
ATOM 565 C C . ARG A 1 73 ? -16.406 -12.352 -16.266 1 86.38 73 ARG A C 1
ATOM 567 O O . ARG A 1 73 ? -15.953 -12.516 -17.406 1 86.38 73 ARG A O 1
ATOM 574 N N . LYS A 1 74 ? -17.547 -12.898 -16.078 1 83 74 LYS A N 1
ATOM 575 C CA . LYS A 1 74 ? -18.547 -13.398 -17 1 83 74 LYS A CA 1
ATOM 576 C C . LYS A 1 74 ? -18.25 -14.828 -17.422 1 83 74 LYS A C 1
ATOM 578 O O . LYS A 1 74 ? -18.844 -15.336 -18.375 1 83 74 LYS A O 1
ATOM 583 N N . ARG A 1 75 ? -17.172 -15.391 -16.984 1 87.12 75 ARG A N 1
ATOM 584 C CA . ARG A 1 75 ? -16.922 -16.797 -17.281 1 87.12 75 ARG A CA 1
ATOM 585 C C . ARG A 1 75 ? -17.828 -17.703 -16.469 1 87.12 75 ARG A C 1
ATOM 587 O O . ARG A 1 75 ? -17.797 -17.672 -15.227 1 87.12 75 ARG A O 1
ATOM 594 N N . LYS A 1 76 ? -18.422 -18.453 -17.344 1 85.25 76 LYS A N 1
ATOM 595 C CA . LYS A 1 76 ? -19.328 -19.406 -16.688 1 85.25 76 LYS A CA 1
ATOM 596 C C . LYS A 1 76 ? -18.547 -20.562 -16.078 1 85.25 76 LYS A C 1
ATOM 598 O O . LYS A 1 76 ? -17.453 -20.906 -16.547 1 85.25 76 LYS A O 1
ATOM 603 N N . ASN A 1 77 ? -18.797 -21.109 -15.023 1 91.25 77 ASN A N 1
ATOM 604 C CA . ASN A 1 77 ? -18.266 -22.297 -14.352 1 91.25 77 ASN A CA 1
ATOM 605 C C . ASN A 1 77 ? -16.859 -22.047 -13.805 1 91.25 77 ASN A C 1
ATOM 607 O O . ASN A 1 77 ? -16.078 -22.984 -13.648 1 91.25 77 ASN A O 1
ATOM 611 N N . PHE A 1 78 ? -16.422 -20.781 -13.867 1 96.19 78 PHE A N 1
ATOM 612 C CA . PHE A 1 78 ? -15.18 -20.406 -13.211 1 96.19 78 PHE A CA 1
ATOM 613 C C . PHE A 1 78 ? -15.453 -19.859 -11.812 1 96.19 78 PHE A C 1
ATOM 615 O O . PHE A 1 78 ? -16.391 -19.078 -11.617 1 96.19 78 PHE A O 1
ATOM 622 N N . TYR A 1 79 ? -14.625 -20.25 -10.883 1 96.25 79 TYR A N 1
ATOM 623 C CA . TYR A 1 79 ? -14.711 -19.781 -9.5 1 96.25 79 TYR A CA 1
ATOM 624 C C . TYR A 1 79 ? -13.336 -19.406 -8.961 1 96.25 79 TYR A C 1
ATOM 626 O O . TYR A 1 79 ? -12.344 -20.094 -9.242 1 96.25 79 TYR A O 1
ATOM 634 N N . PHE A 1 80 ? -13.32 -18.328 -8.305 1 97.19 80 PHE A N 1
ATOM 635 C CA . PHE A 1 80 ? -12.109 -17.938 -7.586 1 97.19 80 PHE A CA 1
ATOM 636 C C . PHE A 1 80 ? -12.344 -17.969 -6.078 1 97.19 80 PHE A C 1
ATOM 638 O O . PHE A 1 80 ? -13.391 -17.531 -5.602 1 97.19 80 PHE A O 1
ATOM 645 N N . ARG A 1 81 ? -11.328 -18.5 -5.344 1 97.06 81 ARG A N 1
ATOM 646 C CA . ARG A 1 81 ? -11.305 -18.422 -3.885 1 97.06 81 ARG A CA 1
ATOM 647 C C . ARG A 1 81 ? -9.945 -17.953 -3.381 1 97.06 81 ARG A C 1
ATOM 649 O O . ARG A 1 81 ? -8.914 -18.516 -3.752 1 97.06 81 ARG A O 1
ATOM 656 N N . MET A 1 82 ? -9.969 -16.891 -2.643 1 96.75 82 MET A N 1
ATOM 657 C CA . MET A 1 82 ? -8.75 -16.438 -1.971 1 96.75 82 MET A CA 1
ATOM 658 C C . MET A 1 82 ? -8.445 -17.312 -0.762 1 96.75 82 MET A C 1
ATOM 660 O O . MET A 1 82 ? -9.102 -17.203 0.274 1 96.75 82 MET A O 1
ATOM 664 N N . ALA A 1 83 ? -7.406 -18.203 -0.912 1 96.81 83 ALA A N 1
ATOM 665 C CA . ALA A 1 83 ? -7.07 -19.141 0.153 1 96.81 83 ALA A CA 1
ATOM 666 C C . ALA A 1 83 ? -5.656 -19.688 -0.023 1 96.81 83 ALA A C 1
ATOM 668 O O . ALA A 1 83 ? -5.105 -19.672 -1.127 1 96.81 83 ALA A O 1
ATOM 669 N N . GLU A 1 84 ? -5.125 -20.109 1.08 1 96.81 84 GLU A N 1
ATOM 670 C CA . GLU A 1 84 ? -3.844 -20.812 1.068 1 96.81 84 GLU A CA 1
ATOM 671 C C . GLU A 1 84 ? -4.039 -22.328 0.985 1 96.81 84 GLU A C 1
ATOM 673 O O . GLU A 1 84 ? -4.781 -22.906 1.782 1 96.81 84 GLU A O 1
ATOM 678 N N . ALA A 1 85 ? -3.451 -22.969 -0.057 1 97.69 85 ALA A N 1
ATOM 679 C CA . ALA A 1 85 ? -3.422 -24.438 -0.087 1 97.69 85 ALA A CA 1
ATOM 680 C C . ALA A 1 85 ? -2.494 -24.984 0.993 1 97.69 85 ALA A C 1
ATOM 682 O O . ALA A 1 85 ? -1.328 -24.594 1.078 1 97.69 85 ALA A O 1
ATOM 683 N N . ARG A 1 86 ? -2.984 -25.953 1.757 1 96.56 86 ARG A N 1
ATOM 684 C CA . ARG A 1 86 ? -2.221 -26.375 2.93 1 96.56 86 ARG A CA 1
ATOM 685 C C . ARG A 1 86 ? -1.763 -27.828 2.807 1 96.56 86 ARG A C 1
ATOM 687 O O . ARG A 1 86 ? -0.641 -28.156 3.188 1 96.56 86 ARG A O 1
ATOM 694 N N . ALA A 1 87 ? -2.666 -28.672 2.283 1 96.75 87 ALA A N 1
ATOM 695 C CA . ALA A 1 87 ? -2.354 -30.094 2.172 1 96.75 87 ALA A CA 1
ATOM 696 C C . ALA A 1 87 ? -3.201 -30.75 1.092 1 96.75 87 ALA A C 1
ATOM 698 O O . ALA A 1 87 ? -4.32 -30.312 0.812 1 96.75 87 ALA A O 1
ATOM 699 N N . VAL A 1 88 ? -2.621 -31.766 0.506 1 97.38 88 VAL A N 1
ATOM 700 C CA . VAL A 1 88 ? -3.369 -32.562 -0.458 1 97.38 88 VAL A CA 1
ATOM 701 C C . VAL A 1 88 ? -3.459 -34 0.029 1 97.38 88 VAL A C 1
ATOM 703 O O . VAL A 1 88 ? -2.504 -34.531 0.602 1 97.38 88 VAL A O 1
ATOM 706 N N . PHE A 1 89 ? -4.609 -34.594 -0.118 1 95.56 89 PHE A N 1
ATOM 707 C CA . PHE A 1 89 ? -4.867 -36 0.166 1 95.56 89 PHE A CA 1
ATOM 708 C C . PHE A 1 89 ? -5.266 -36.719 -1.104 1 95.56 89 PHE A C 1
ATOM 710 O O . PHE A 1 89 ? -6.453 -36.875 -1.398 1 95.56 89 PHE A O 1
ATOM 717 N N . PRO A 1 90 ? -4.266 -37.281 -1.772 1 95.25 90 PRO A N 1
ATOM 718 C CA . PRO A 1 90 ? -4.48 -37.812 -3.115 1 95.25 90 PRO A CA 1
ATOM 719 C C . PRO A 1 90 ? -5.488 -38.969 -3.131 1 95.25 90 PRO A C 1
ATOM 721 O O . PRO A 1 90 ? -6.312 -39.062 -4.047 1 95.25 90 PRO A O 1
ATOM 724 N N . ASP A 1 91 ? -5.48 -39.844 -2.137 1 93.69 91 ASP A N 1
ATOM 725 C CA . ASP A 1 91 ? -6.363 -41 -2.104 1 93.69 91 ASP A CA 1
ATOM 726 C C . ASP A 1 91 ? -7.824 -40.562 -1.983 1 93.69 91 ASP A C 1
ATOM 728 O O . ASP A 1 91 ? -8.719 -41.25 -2.498 1 93.69 91 ASP A O 1
ATOM 732 N N . LYS A 1 92 ? -8.016 -39.469 -1.291 1 95 92 LYS A N 1
ATOM 733 C CA . LYS A 1 92 ? -9.375 -38.969 -1.074 1 95 92 LYS A CA 1
ATOM 734 C C . LYS A 1 92 ? -9.742 -37.938 -2.117 1 95 92 LYS A C 1
ATOM 736 O O . LYS A 1 92 ? -10.898 -37.5 -2.195 1 95 92 LYS A O 1
ATOM 741 N N . LYS A 1 93 ? -8.781 -37.5 -2.924 1 96.75 93 LYS A N 1
ATOM 742 C CA . LYS A 1 93 ? -8.938 -36.438 -3.912 1 96.75 93 LYS A CA 1
ATOM 743 C C . LYS A 1 93 ? -9.484 -35.156 -3.268 1 96.75 93 LYS A C 1
ATOM 745 O O . LYS A 1 93 ? -10.461 -34.594 -3.754 1 96.75 93 LYS A O 1
ATOM 750 N N . ILE A 1 94 ? -8.828 -34.781 -2.154 1 96.88 94 ILE A N 1
ATOM 751 C CA . ILE A 1 94 ? -9.227 -33.594 -1.392 1 96.88 94 ILE A CA 1
ATOM 752 C C . ILE A 1 94 ? -8.039 -32.656 -1.229 1 96.88 94 ILE A C 1
ATOM 754 O O . ILE A 1 94 ? -6.918 -33.094 -0.96 1 96.88 94 ILE A O 1
ATOM 758 N N . LEU A 1 95 ? -8.203 -31.391 -1.467 1 97.62 95 LEU A N 1
ATOM 759 C CA . LEU A 1 95 ? -7.262 -30.328 -1.133 1 97.62 95 LEU A CA 1
ATOM 760 C C . LEU A 1 95 ? -7.727 -29.562 0.102 1 97.62 95 LEU A C 1
ATOM 762 O O . LEU A 1 95 ? -8.859 -29.078 0.148 1 97.62 95 LEU A O 1
ATOM 766 N N . GLN A 1 96 ? -6.914 -29.516 1.101 1 97.12 96 GLN A N 1
ATOM 767 C CA . GLN A 1 96 ? -7.156 -28.719 2.299 1 97.12 96 GLN A CA 1
ATOM 768 C C . GLN A 1 96 ? -6.641 -27.297 2.125 1 97.12 96 GLN A C 1
ATOM 770 O O . GLN A 1 96 ? -5.48 -27.094 1.769 1 97.12 96 GLN A O 1
ATOM 775 N N . THR A 1 97 ? -7.496 -26.312 2.35 1 96.62 97 THR A N 1
ATOM 776 C CA . THR A 1 97 ? -7.105 -24.906 2.262 1 96.62 97 THR A CA 1
ATOM 777 C C . THR A 1 97 ? -7.336 -24.203 3.592 1 96.62 97 THR A C 1
ATOM 779 O O . THR A 1 97 ? -7.836 -24.797 4.543 1 96.62 97 THR A O 1
ATOM 782 N N . SER A 1 98 ? -6.961 -22.938 3.664 1 95.12 98 SER A N 1
ATOM 783 C CA . SER A 1 98 ? -7.117 -22.125 4.859 1 95.12 98 SER A CA 1
ATOM 784 C C . SER A 1 98 ? -8.586 -21.828 5.133 1 95.12 98 SER A C 1
ATOM 786 O O . SER A 1 98 ? -8.938 -21.359 6.219 1 95.12 98 SER A O 1
ATOM 788 N N . ILE A 1 99 ? -9.445 -22.141 4.117 1 94.31 99 ILE A N 1
ATOM 789 C CA . ILE A 1 99 ? -10.844 -21.797 4.332 1 94.31 99 ILE A CA 1
ATOM 790 C C . ILE A 1 99 ? -11.703 -23.062 4.234 1 94.31 99 ILE A C 1
ATOM 792 O O . ILE A 1 99 ? -12.93 -22.984 4.137 1 94.31 99 ILE A O 1
ATOM 796 N N . GLY A 1 100 ? -11.047 -24.266 4.117 1 93.94 100 GLY A N 1
ATOM 797 C CA . GLY A 1 100 ? -11.789 -25.5 4.055 1 93.94 100 GLY A CA 1
ATOM 798 C C . GLY A 1 100 ? -11.258 -26.469 3.018 1 93.94 100 GLY A C 1
ATOM 799 O O . GLY A 1 100 ? -10.141 -26.312 2.527 1 93.94 100 GLY A O 1
ATOM 800 N N . LYS A 1 101 ? -12.078 -27.516 2.752 1 95.31 101 LYS A N 1
ATOM 801 C CA . LYS A 1 101 ? -11.672 -28.578 1.839 1 95.31 101 LYS A CA 1
ATOM 802 C C . LYS A 1 101 ? -12.398 -28.453 0.5 1 95.31 101 LYS A C 1
ATOM 804 O O . LYS A 1 101 ? -13.508 -27.922 0.433 1 95.31 101 LYS A O 1
ATOM 809 N N . ILE A 1 102 ? -11.781 -28.938 -0.511 1 96.62 102 ILE A N 1
ATOM 810 C CA . ILE A 1 102 ? -12.43 -29 -1.819 1 96.62 102 ILE A CA 1
ATOM 811 C C . ILE A 1 102 ? -12.062 -30.312 -2.516 1 96.62 102 ILE A C 1
ATOM 813 O O . ILE A 1 102 ? -10.898 -30.703 -2.527 1 96.62 102 ILE A O 1
ATOM 817 N N . GLU A 1 103 ? -13.07 -30.953 -3.055 1 96.56 103 GLU A N 1
ATOM 818 C CA . GLU A 1 103 ? -12.859 -32.156 -3.871 1 96.56 103 GLU A CA 1
ATOM 819 C C . GLU A 1 103 ? -12.484 -31.781 -5.305 1 96.56 103 GLU A C 1
ATOM 821 O O . GLU A 1 103 ? -12.867 -30.703 -5.793 1 96.56 103 GLU A O 1
ATOM 826 N N . TYR A 1 104 ? -11.766 -32.625 -5.938 1 97.62 104 TYR A N 1
ATOM 827 C CA . TYR A 1 104 ? -11.352 -32.375 -7.312 1 97.62 104 TYR A CA 1
ATOM 828 C C . TYR A 1 104 ? -11.383 -33.656 -8.133 1 97.62 104 TYR A C 1
ATOM 830 O O . TYR A 1 104 ? -11.297 -34.781 -7.582 1 97.62 104 TYR A O 1
ATOM 838 N N . ASP A 1 105 ? -11.641 -33.531 -9.445 1 97.88 105 ASP A N 1
ATOM 839 C CA . ASP A 1 105 ? -11.312 -34.594 -10.398 1 97.88 105 ASP A CA 1
ATOM 840 C C . ASP A 1 105 ? -9.867 -34.469 -10.859 1 97.88 105 ASP A C 1
ATOM 842 O O . ASP A 1 105 ? -9.18 -35.5 -11.016 1 97.88 105 ASP A O 1
ATOM 846 N N . TYR A 1 106 ? -9.438 -33.219 -11.062 1 98.62 106 TYR A N 1
ATOM 847 C CA . TYR A 1 106 ? -8.062 -32.906 -11.414 1 98.62 106 TYR A CA 1
ATOM 848 C C . TYR A 1 106 ? -7.547 -31.734 -10.555 1 98.62 106 TYR A C 1
ATOM 850 O O . TYR A 1 106 ? -8.281 -30.797 -10.273 1 98.62 106 TYR A O 1
ATOM 858 N N . LEU A 1 107 ? -6.332 -31.844 -10.078 1 98.81 107 LEU A N 1
ATOM 859 C CA . LEU A 1 107 ? -5.672 -30.812 -9.281 1 98.81 107 LEU A CA 1
ATOM 860 C C . LEU A 1 107 ? -4.344 -30.406 -9.914 1 98.81 107 LEU A C 1
ATOM 862 O O . LEU A 1 107 ? -3.525 -31.266 -10.25 1 98.81 107 LEU A O 1
ATOM 866 N N . VAL A 1 108 ? -4.117 -29.125 -10.148 1 98.94 108 VAL A N 1
ATOM 867 C CA . VAL A 1 108 ? -2.889 -28.641 -10.766 1 98.94 108 VAL A CA 1
ATOM 868 C C . VAL A 1 108 ? -2.162 -27.703 -9.797 1 98.94 108 VAL A C 1
ATOM 870 O O . VAL A 1 108 ? -2.715 -26.688 -9.367 1 98.94 108 VAL A O 1
ATOM 873 N N . PHE A 1 109 ? -0.946 -28.016 -9.43 1 98.88 109 PHE A N 1
ATOM 874 C CA . PHE A 1 109 ? -0.089 -27.156 -8.633 1 98.88 109 PHE A CA 1
ATOM 875 C C . PHE A 1 109 ? 0.651 -26.156 -9.523 1 98.88 109 PHE A C 1
ATOM 877 O O . PHE A 1 109 ? 1.441 -26.562 -10.383 1 98.88 109 PHE A O 1
ATOM 884 N N . ALA A 1 110 ? 0.39 -24.922 -9.367 1 98.88 110 ALA A N 1
ATOM 885 C CA . ALA A 1 110 ? 1.002 -23.828 -10.117 1 98.88 110 ALA A CA 1
ATOM 886 C C . ALA A 1 110 ? 1.368 -22.672 -9.203 1 98.88 110 ALA A C 1
ATOM 888 O O . ALA A 1 110 ? 1.248 -21.5 -9.594 1 98.88 110 ALA A O 1
ATOM 889 N N . ALA A 1 111 ? 1.805 -22.938 -7.98 1 98.38 111 ALA A N 1
ATOM 890 C CA . ALA A 1 111 ? 2.02 -21.922 -6.953 1 98.38 111 ALA A CA 1
ATOM 891 C C . ALA A 1 111 ? 3.41 -21.312 -7.07 1 98.38 111 ALA A C 1
ATOM 893 O O . ALA A 1 111 ? 3.746 -20.3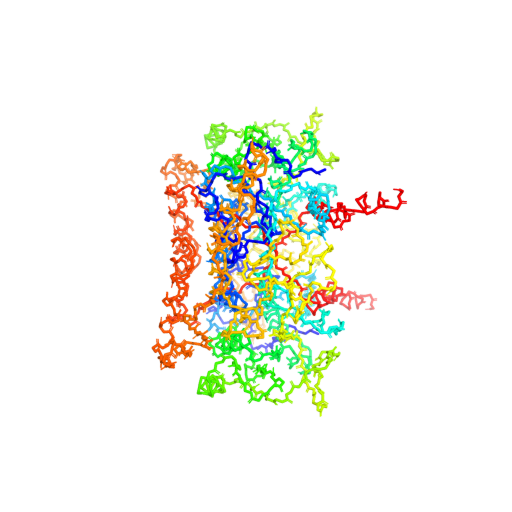75 -6.344 1 98.38 111 ALA A O 1
ATOM 894 N N . GLY A 1 112 ? 4.211 -21.812 -7.945 1 98.06 112 GLY A N 1
ATOM 895 C CA . GLY A 1 112 ? 5.516 -21.219 -8.203 1 98.06 112 GLY A CA 1
ATOM 896 C C . GLY A 1 112 ? 6.52 -21.484 -7.094 1 98.06 112 GLY A C 1
ATOM 897 O O . GLY A 1 112 ? 6.664 -22.609 -6.629 1 98.06 112 GLY A O 1
ATOM 898 N N . THR A 1 113 ? 7.297 -20.469 -6.824 1 98 113 THR A N 1
ATOM 899 C CA . THR A 1 113 ? 8.414 -20.656 -5.902 1 98 113 THR A CA 1
ATOM 900 C C . THR A 1 113 ? 8.375 -19.594 -4.801 1 98 113 THR A C 1
ATOM 902 O O . THR A 1 113 ? 7.594 -18.641 -4.871 1 98 113 THR A O 1
ATOM 905 N N . THR A 1 114 ? 9.117 -19.812 -3.771 1 97 114 THR A N 1
ATOM 906 C CA . THR A 1 114 ? 9.438 -18.875 -2.709 1 97 114 THR A CA 1
ATOM 907 C C . THR A 1 114 ? 10.945 -18.734 -2.535 1 97 114 THR A C 1
ATOM 909 O O . THR A 1 114 ? 11.719 -19.422 -3.215 1 97 114 THR A O 1
ATOM 912 N N . THR A 1 115 ? 11.352 -17.797 -1.71 1 97.56 115 THR A N 1
ATOM 913 C CA . THR A 1 115 ? 12.773 -17.547 -1.5 1 97.56 115 THR A CA 1
ATOM 914 C C . THR A 1 115 ? 13.43 -18.703 -0.772 1 97.56 115 THR A C 1
ATOM 916 O O . THR A 1 115 ? 12.867 -19.25 0.176 1 97.56 115 THR A O 1
ATOM 919 N N . ASN A 1 116 ? 14.57 -19.172 -1.289 1 97.38 116 ASN A N 1
ATOM 920 C CA . ASN A 1 116 ? 15.367 -20.203 -0.644 1 97.38 116 ASN A CA 1
ATOM 921 C C . ASN A 1 116 ? 16.469 -19.609 0.23 1 97.38 116 ASN A C 1
ATOM 923 O O . ASN A 1 116 ? 17.344 -18.906 -0.269 1 97.38 116 ASN A O 1
ATOM 927 N N . PHE A 1 117 ? 16.422 -19.875 1.516 1 97 117 PHE A N 1
ATOM 928 C CA . PHE A 1 117 ? 17.438 -19.359 2.432 1 97 117 PHE A CA 1
ATOM 929 C C . PHE A 1 117 ? 18.453 -20.438 2.785 1 97 117 PHE A C 1
ATOM 931 O O . PHE A 1 117 ? 19.328 -20.219 3.627 1 97 117 PHE A O 1
ATOM 938 N N . TYR A 1 118 ? 18.203 -21.641 2.211 1 95.25 118 TYR A N 1
ATOM 939 C CA . TYR A 1 118 ? 19.109 -22.781 2.307 1 95.25 118 TYR A CA 1
ATOM 940 C C . TYR A 1 118 ? 19.281 -23.219 3.756 1 95.25 118 TYR A C 1
ATOM 942 O O . TYR A 1 118 ? 20.391 -23.531 4.188 1 95.25 118 TYR A O 1
ATOM 950 N N . GLY A 1 119 ? 18.281 -23.047 4.523 1 94.12 119 GLY A N 1
ATOM 951 C CA . GLY A 1 119 ? 18.25 -23.547 5.891 1 94.12 119 GLY A CA 1
ATOM 952 C C . GLY A 1 119 ? 18.906 -22.594 6.883 1 94.12 119 GLY A C 1
ATOM 953 O O . GLY A 1 119 ? 19.016 -22.922 8.062 1 94.12 119 GLY A O 1
ATOM 954 N N . ASN A 1 120 ? 19.328 -21.406 6.43 1 94.94 120 ASN A N 1
ATOM 955 C CA . ASN A 1 120 ? 19.938 -20.422 7.32 1 94.94 120 ASN A CA 1
ATOM 956 C C . ASN A 1 120 ? 18.875 -19.594 8.039 1 94.94 120 ASN A C 1
ATOM 958 O O . ASN A 1 120 ? 18.344 -18.641 7.477 1 94.94 120 ASN A O 1
ATOM 962 N N . ALA A 1 121 ? 18.656 -19.859 9.281 1 94.38 121 ALA A N 1
ATOM 963 C CA . ALA A 1 121 ? 17.578 -19.266 10.062 1 94.38 121 ALA A CA 1
ATOM 964 C C . ALA A 1 121 ? 17.797 -17.766 10.242 1 94.38 121 ALA A C 1
ATOM 966 O O . ALA A 1 121 ? 16.859 -16.969 10.18 1 94.38 121 ALA A O 1
ATOM 967 N N . ASN A 1 122 ? 19.047 -17.406 10.445 1 94.94 122 ASN A N 1
ATOM 968 C CA . ASN A 1 122 ? 19.344 -15.992 10.664 1 94.94 122 ASN A CA 1
ATOM 969 C C . ASN A 1 122 ? 19.125 -15.18 9.391 1 94.94 122 ASN A C 1
ATOM 971 O O . ASN A 1 122 ? 18.594 -14.062 9.445 1 94.94 122 ASN A O 1
ATOM 975 N N . ILE A 1 123 ? 19.562 -15.727 8.289 1 96.81 123 ILE A N 1
ATOM 976 C CA . ILE A 1 123 ? 19.359 -15.039 7.02 1 96.81 123 ILE A CA 1
ATOM 977 C C . ILE A 1 123 ? 17.859 -14.898 6.742 1 96.81 123 ILE A C 1
ATOM 979 O O . ILE A 1 123 ? 17.391 -13.828 6.359 1 96.81 123 ILE A O 1
ATOM 983 N N . GLU A 1 124 ? 17.141 -15.961 6.996 1 96.94 124 GLU A N 1
ATOM 984 C CA . GLU A 1 124 ? 15.703 -15.938 6.773 1 96.94 124 GLU A CA 1
ATOM 985 C C . GLU A 1 124 ? 15.031 -14.891 7.652 1 96.94 124 GLU A C 1
ATOM 987 O O . GLU A 1 124 ? 14.102 -14.203 7.207 1 96.94 124 GLU A O 1
ATOM 992 N N . LYS A 1 125 ? 15.5 -14.742 8.797 1 96.88 125 LYS A N 1
ATOM 993 C CA . LYS A 1 125 ? 14.914 -13.828 9.781 1 96.88 125 LYS A CA 1
ATOM 994 C C . LYS A 1 125 ? 15.195 -12.375 9.414 1 96.88 125 LYS A C 1
ATOM 996 O O . LYS A 1 125 ? 14.344 -11.508 9.609 1 96.88 125 LYS A O 1
ATOM 1001 N N . TRP A 1 126 ? 16.344 -12.07 8.852 1 97.19 126 TRP A N 1
ATOM 1002 C CA . TRP A 1 126 ? 16.797 -10.688 8.773 1 97.19 126 TRP A CA 1
ATOM 1003 C C . TRP A 1 126 ? 16.766 -10.195 7.328 1 97.19 126 TRP A C 1
ATOM 1005 O O . TRP A 1 126 ? 16.703 -8.984 7.078 1 97.19 126 TRP A O 1
ATOM 1015 N N . ALA A 1 127 ? 16.844 -11.102 6.414 1 97.94 127 ALA A N 1
ATOM 1016 C CA . ALA A 1 127 ? 16.953 -10.703 5.016 1 97.94 127 ALA A CA 1
ATOM 1017 C C . ALA A 1 127 ? 15.625 -10.18 4.48 1 97.94 127 ALA A C 1
ATOM 1019 O O . ALA A 1 127 ? 14.57 -10.516 5.016 1 97.94 127 ALA A O 1
ATOM 1020 N N . ILE A 1 128 ? 15.711 -9.375 3.549 1 97.75 128 ILE A N 1
ATOM 1021 C CA . ILE A 1 128 ? 14.547 -8.852 2.842 1 97.75 128 ILE A CA 1
ATOM 1022 C C . ILE A 1 128 ? 14.414 -9.547 1.486 1 97.75 128 ILE A C 1
ATOM 1024 O O . ILE A 1 128 ? 15.211 -9.297 0.575 1 97.75 128 ILE A O 1
ATOM 1028 N N . PRO A 1 129 ? 13.453 -10.406 1.373 1 97.5 129 PRO A N 1
ATOM 1029 C CA . PRO A 1 129 ? 13.195 -10.992 0.056 1 97.5 129 PRO A CA 1
ATOM 1030 C C . PRO A 1 129 ? 12.438 -10.039 -0.874 1 97.5 129 PRO A C 1
ATOM 1032 O O . PRO A 1 129 ? 11.992 -8.977 -0.444 1 97.5 129 PRO A O 1
ATOM 1035 N N . MET A 1 130 ? 12.32 -10.344 -2.146 1 96.56 130 MET A N 1
ATOM 1036 C CA . MET A 1 130 ? 11.625 -9.477 -3.102 1 96.56 130 MET A CA 1
ATOM 1037 C C . MET A 1 130 ? 10.969 -10.305 -4.203 1 96.56 130 MET A C 1
ATOM 1039 O O . MET A 1 130 ? 11.172 -10.039 -5.387 1 96.56 130 MET A O 1
ATOM 1043 N N . LYS A 1 131 ? 10.18 -11.211 -3.82 1 96.06 131 LYS A N 1
ATOM 1044 C CA . LYS A 1 131 ? 9.531 -12.078 -4.801 1 96.06 131 LYS A CA 1
ATOM 1045 C C . LYS A 1 131 ? 8.094 -11.633 -5.059 1 96.06 131 LYS A C 1
ATOM 1047 O O . LYS A 1 131 ? 7.531 -11.906 -6.121 1 96.06 131 LYS A O 1
ATOM 1052 N N . THR A 1 132 ? 7.496 -10.961 -4.109 1 97 132 THR A N 1
ATOM 1053 C CA . THR A 1 132 ? 6.094 -10.578 -4.195 1 97 132 THR A CA 1
ATOM 1054 C C . THR A 1 132 ? 5.941 -9.055 -4.148 1 97 132 THR A C 1
ATOM 1056 O O . THR A 1 132 ? 6.871 -8.344 -3.762 1 97 132 THR A O 1
ATOM 1059 N N . VAL A 1 133 ? 4.797 -8.617 -4.539 1 96.75 133 VAL A N 1
ATOM 1060 C CA . VAL A 1 133 ? 4.449 -7.203 -4.473 1 96.75 133 VAL A CA 1
ATOM 1061 C C . VAL A 1 133 ? 4.57 -6.707 -3.033 1 96.75 133 VAL A C 1
ATOM 1063 O O . VAL A 1 133 ? 5.145 -5.645 -2.783 1 96.75 133 VAL A O 1
ATOM 1066 N N . SER A 1 134 ? 4.109 -7.449 -2.074 1 97.56 134 SER A N 1
ATOM 1067 C CA . SER A 1 134 ? 4.168 -7.09 -0.661 1 97.56 134 SER A CA 1
ATOM 1068 C C . SER A 1 134 ? 5.609 -6.914 -0.193 1 97.56 134 SER A C 1
ATOM 1070 O O . SER A 1 134 ? 5.926 -5.953 0.51 1 97.56 134 SER A O 1
ATOM 1072 N N . GLU A 1 135 ? 6.465 -7.836 -0.619 1 97.75 135 GLU A N 1
ATOM 1073 C CA . GLU A 1 135 ? 7.875 -7.785 -0.25 1 97.75 135 GLU A CA 1
ATOM 1074 C C . GLU A 1 135 ? 8.57 -6.586 -0.894 1 97.75 135 GLU A C 1
ATOM 1076 O O . GLU A 1 135 ? 9.383 -5.918 -0.255 1 97.75 135 GLU A O 1
ATOM 1081 N N . ALA A 1 136 ? 8.25 -6.34 -2.121 1 97.81 136 ALA A N 1
ATOM 1082 C CA . ALA A 1 136 ? 8.836 -5.203 -2.828 1 97.81 136 ALA A CA 1
ATOM 1083 C C . ALA A 1 136 ? 8.43 -3.883 -2.182 1 97.81 136 ALA A C 1
ATOM 1085 O O . ALA A 1 136 ? 9.242 -2.967 -2.057 1 97.81 136 ALA A O 1
ATOM 1086 N N . MET A 1 137 ? 7.148 -3.783 -1.787 1 97.12 137 MET A N 1
ATOM 1087 C CA . MET A 1 137 ? 6.688 -2.607 -1.055 1 97.12 137 MET A CA 1
ATOM 1088 C C . MET A 1 137 ? 7.457 -2.445 0.252 1 97.12 137 MET A C 1
ATOM 1090 O O . MET A 1 137 ? 7.832 -1.331 0.624 1 97.12 137 MET A O 1
ATOM 1094 N N . GLY A 1 138 ? 7.672 -3.576 0.909 1 97.5 138 GLY A N 1
ATOM 1095 C CA . GLY A 1 138 ? 8.445 -3.553 2.143 1 97.5 138 GLY A CA 1
ATOM 1096 C C . GLY A 1 138 ? 9.867 -3.064 1.947 1 97.5 138 GLY A C 1
ATOM 1097 O O . GLY A 1 138 ? 10.375 -2.281 2.752 1 97.5 138 GLY A O 1
ATOM 1098 N N . LEU A 1 139 ? 10.461 -3.535 0.902 1 97.5 139 LEU A N 1
ATOM 1099 C CA . LEU A 1 139 ? 11.828 -3.109 0.597 1 97.5 139 LEU A CA 1
ATOM 1100 C C . LEU A 1 139 ? 11.875 -1.611 0.312 1 97.5 139 LEU A C 1
ATOM 1102 O O . LEU A 1 139 ? 12.758 -0.908 0.812 1 97.5 139 LEU A O 1
ATOM 1106 N N . ARG A 1 140 ? 10.938 -1.126 -0.478 1 96.31 140 ARG A N 1
ATOM 1107 C CA . ARG A 1 140 ? 10.852 0.302 -0.765 1 96.31 140 ARG A CA 1
ATOM 1108 C C . ARG A 1 140 ? 10.773 1.115 0.523 1 96.31 140 ARG A C 1
ATOM 1110 O O . ARG A 1 140 ? 11.547 2.057 0.715 1 96.31 140 ARG A O 1
ATOM 1117 N N . ASN A 1 141 ? 9.836 0.721 1.376 1 97.25 141 ASN A N 1
ATOM 1118 C CA . ASN A 1 141 ? 9.664 1.418 2.646 1 97.25 141 ASN A CA 1
ATOM 1119 C C . ASN A 1 141 ? 10.938 1.367 3.49 1 97.25 141 ASN A C 1
ATOM 1121 O O . ASN A 1 141 ? 11.305 2.357 4.125 1 97.25 141 ASN A O 1
ATOM 1125 N N . ALA A 1 142 ? 11.609 0.244 3.473 1 97.5 142 ALA A N 1
ATOM 1126 C CA . ALA A 1 142 ? 12.82 0.067 4.266 1 97.5 142 ALA A CA 1
ATOM 1127 C C . ALA A 1 142 ? 13.938 0.984 3.777 1 97.5 142 ALA A C 1
ATOM 1129 O O . ALA A 1 142 ? 14.602 1.649 4.578 1 97.5 142 ALA A O 1
ATOM 1130 N N . VAL A 1 143 ? 14.102 1.024 2.506 1 96.75 143 VAL A N 1
ATOM 1131 C CA . VAL A 1 143 ? 15.156 1.845 1.921 1 96.75 143 VAL A CA 1
ATOM 1132 C C . VAL A 1 143 ? 14.914 3.314 2.25 1 96.75 143 VAL A C 1
ATOM 1134 O O . VAL A 1 143 ? 15.812 4.008 2.729 1 96.75 143 VAL A O 1
ATOM 1137 N N . LEU A 1 144 ? 13.727 3.762 2.09 1 96 144 LEU A N 1
ATOM 1138 C CA . LEU A 1 144 ? 13.391 5.156 2.35 1 96 144 LEU A CA 1
ATOM 1139 C C . LEU A 1 144 ? 13.508 5.48 3.836 1 96 144 LEU A C 1
ATOM 1141 O O . LEU A 1 144 ? 14.023 6.539 4.207 1 96 144 LEU A O 1
ATOM 1145 N N . SER A 1 145 ? 13.031 4.551 4.633 1 96.69 145 SER A N 1
ATOM 1146 C CA . SER A 1 145 ? 13.117 4.75 6.078 1 96.69 145 SER A CA 1
ATOM 1147 C C . SER A 1 145 ? 14.57 4.82 6.543 1 96.69 145 SER A C 1
ATOM 1149 O O . SER A 1 145 ? 14.898 5.586 7.453 1 96.69 145 SER A O 1
ATOM 1151 N N . ASN A 1 146 ? 15.406 4.004 5.934 1 96.75 146 ASN A N 1
ATOM 1152 C CA . ASN A 1 146 ? 16.828 4.023 6.273 1 96.75 146 ASN A CA 1
ATOM 1153 C C . ASN A 1 146 ? 17.484 5.352 5.891 1 96.75 146 ASN A C 1
ATOM 1155 O O . ASN A 1 146 ? 18.344 5.852 6.605 1 96.75 146 ASN A O 1
ATOM 1159 N N . LEU A 1 147 ? 17.078 5.898 4.793 1 95.75 147 LEU A N 1
ATOM 1160 C CA . LEU A 1 147 ? 17.594 7.207 4.391 1 95.75 147 LEU A CA 1
ATOM 1161 C C . LEU A 1 147 ? 17.188 8.281 5.395 1 95.75 147 LEU A C 1
ATOM 1163 O O . LEU A 1 147 ? 18 9.125 5.77 1 95.75 147 LEU A O 1
ATOM 1167 N N . GLU A 1 148 ? 15.922 8.227 5.84 1 95.38 148 GLU A N 1
ATOM 1168 C CA . GLU A 1 148 ? 15.461 9.172 6.855 1 95.38 148 GLU A CA 1
ATOM 1169 C C . GLU A 1 148 ? 16.281 9.055 8.133 1 95.38 148 GLU A C 1
ATOM 1171 O O . GLU A 1 148 ? 16.734 10.062 8.688 1 95.38 148 GLU A O 1
ATOM 1176 N N . ARG A 1 149 ? 16.531 7.832 8.539 1 95 149 ARG A N 1
ATOM 1177 C CA . ARG A 1 149 ? 17.266 7.586 9.773 1 95 149 ARG A CA 1
ATOM 1178 C C . ARG A 1 149 ? 18.734 7.996 9.625 1 95 149 ARG A C 1
ATOM 1180 O O . ARG A 1 149 ? 19.344 8.477 10.578 1 95 149 ARG A O 1
ATOM 1187 N N . ALA A 1 150 ? 19.297 7.82 8.492 1 95.06 150 ALA A N 1
ATOM 1188 C CA . ALA A 1 150 ? 20.688 8.148 8.25 1 95.06 150 ALA A CA 1
ATOM 1189 C C . ALA A 1 150 ? 20.953 9.633 8.477 1 95.06 150 ALA A C 1
ATOM 1191 O O . ALA A 1 150 ? 22.062 10.023 8.859 1 95.06 150 ALA A O 1
ATOM 1192 N N . LEU A 1 151 ? 19.953 10.453 8.297 1 92.81 151 LEU A N 1
ATOM 1193 C CA . LEU A 1 151 ? 20.047 11.898 8.492 1 92.81 151 LEU A CA 1
ATOM 1194 C C . LEU A 1 151 ? 20.125 12.242 9.977 1 92.81 151 LEU A C 1
ATOM 1196 O O . LEU A 1 151 ? 20.641 13.297 10.344 1 92.81 151 LEU A O 1
ATOM 1200 N N . THR A 1 152 ? 19.562 11.32 10.797 1 91.88 152 THR A N 1
ATOM 1201 C CA . THR A 1 152 ? 19.328 11.734 12.172 1 91.88 152 THR A CA 1
ATOM 1202 C C . THR A 1 152 ? 20.094 10.836 13.148 1 91.88 152 THR A C 1
ATOM 1204 O O . THR A 1 152 ? 20.047 11.047 14.359 1 91.88 152 THR A O 1
ATOM 1207 N N . CYS A 1 153 ? 20.75 9.789 12.594 1 90.62 153 CYS A N 1
ATOM 1208 C CA . CYS A 1 153 ? 21.438 8.859 13.477 1 90.62 153 CYS A CA 1
ATOM 1209 C C . CYS A 1 153 ? 22.609 9.547 14.18 1 90.62 153 CYS A C 1
ATOM 1211 O O . CYS A 1 153 ? 23.016 10.641 13.789 1 90.62 153 CYS A O 1
ATOM 1213 N N . ALA A 1 154 ? 23.141 8.922 15.234 1 87.62 154 ALA A N 1
ATOM 1214 C CA . ALA A 1 154 ? 24.078 9.586 16.141 1 87.62 154 ALA A CA 1
ATOM 1215 C C . ALA A 1 154 ? 25.531 9.258 15.781 1 87.62 154 ALA A C 1
ATOM 1217 O O . ALA A 1 154 ? 26.438 10.008 16.109 1 87.62 154 ALA A O 1
ATOM 1218 N N . THR A 1 155 ? 25.719 8.07 15.133 1 92.38 155 THR A N 1
ATOM 1219 C CA . THR A 1 155 ? 27.094 7.633 14.906 1 92.38 155 THR A CA 1
ATOM 1220 C C . THR A 1 155 ? 27.344 7.418 13.414 1 92.38 155 THR A C 1
ATOM 1222 O O . THR A 1 155 ? 26.422 7.09 12.664 1 92.38 155 THR A O 1
ATOM 1225 N N . GLU A 1 156 ? 28.562 7.609 13.055 1 94.19 156 GLU A N 1
ATOM 1226 C CA . GLU A 1 156 ? 28.953 7.355 11.672 1 94.19 156 GLU A CA 1
ATOM 1227 C C . GLU A 1 156 ? 28.828 5.875 11.328 1 94.19 156 GLU A C 1
ATOM 1229 O O . GLU A 1 156 ? 28.5 5.523 10.188 1 94.19 156 GLU A O 1
ATOM 1234 N N . GLU A 1 157 ? 29.031 5.066 12.328 1 96.12 157 GLU A N 1
ATOM 1235 C CA . GLU A 1 157 ? 28.891 3.625 12.125 1 96.12 157 GLU A CA 1
ATOM 1236 C C . GLU A 1 157 ? 27.469 3.258 11.734 1 96.12 157 GLU A C 1
ATOM 1238 O O . GLU A 1 157 ? 27.25 2.555 10.742 1 96.12 157 GLU A O 1
ATOM 1243 N N . GLU A 1 158 ? 26.547 3.762 12.508 1 95.19 158 GLU A N 1
ATOM 1244 C CA . GLU A 1 158 ? 25.141 3.504 12.188 1 95.19 158 GLU A CA 1
ATOM 1245 C C . GLU A 1 158 ? 24.766 4.09 10.828 1 95.19 158 GLU A C 1
ATOM 1247 O O . GLU A 1 158 ? 24.047 3.461 10.055 1 95.19 158 GLU A O 1
ATOM 1252 N N . ARG A 1 159 ? 25.281 5.262 10.562 1 96.12 159 ARG A N 1
ATOM 1253 C CA . ARG A 1 159 ? 25 5.926 9.297 1 96.12 159 ARG A CA 1
ATOM 1254 C C . ARG A 1 159 ? 25.438 5.07 8.117 1 96.12 159 ARG A C 1
ATOM 1256 O O . ARG A 1 159 ? 24.688 4.883 7.152 1 96.12 159 ARG A O 1
ATOM 1263 N N . GLN A 1 160 ? 26.625 4.535 8.242 1 97.69 160 GLN A N 1
ATOM 1264 C CA . GLN A 1 160 ? 27.141 3.711 7.152 1 97.69 160 GLN A CA 1
ATOM 1265 C C . GLN A 1 160 ? 26.344 2.42 7.008 1 97.69 160 GLN A C 1
ATOM 1267 O O . GLN A 1 160 ? 26.094 1.968 5.891 1 97.69 160 GLN A O 1
ATOM 1272 N N . GLU A 1 161 ? 25.984 1.796 8.18 1 98.12 161 GLU A N 1
ATOM 1273 C CA . GLU A 1 161 ? 25.125 0.614 8.133 1 98.12 161 GLU A CA 1
ATOM 1274 C C . GLU A 1 161 ? 23.828 0.897 7.383 1 98.12 161 GLU A C 1
ATOM 1276 O O . GLU A 1 161 ? 23.359 0.065 6.598 1 98.12 161 GLU A O 1
ATOM 1281 N N . LEU A 1 162 ? 23.25 2.07 7.637 1 97.62 162 LEU A N 1
ATOM 1282 C CA . LEU A 1 162 ? 21.969 2.453 7.059 1 97.62 162 LEU A CA 1
ATOM 1283 C C . LEU A 1 162 ? 22.109 2.74 5.57 1 97.62 162 LEU A C 1
ATOM 1285 O O . LEU A 1 162 ? 21.172 2.512 4.801 1 97.62 162 LEU A O 1
ATOM 1289 N N . LEU A 1 163 ? 23.297 3.188 5.141 1 97.94 163 LEU A N 1
ATOM 1290 C CA . LEU A 1 163 ? 23.469 3.668 3.775 1 97.94 163 LEU A CA 1
ATOM 1291 C C . LEU A 1 163 ? 24.078 2.584 2.893 1 97.94 163 LEU A C 1
ATOM 1293 O O . LEU A 1 163 ? 24.094 2.713 1.665 1 97.94 163 LEU A O 1
ATOM 1297 N N . ASN A 1 164 ? 24.516 1.462 3.49 1 98.62 164 ASN A N 1
ATOM 1298 C CA . ASN A 1 164 ? 24.938 0.303 2.715 1 98.62 164 ASN A CA 1
ATOM 1299 C C . ASN A 1 164 ? 23.766 -0.581 2.324 1 98.62 164 ASN A C 1
ATOM 1301 O O . ASN A 1 164 ? 22.969 -0.985 3.18 1 98.62 164 ASN A O 1
ATOM 1305 N N . VAL A 1 165 ? 23.641 -0.82 1.058 1 98.62 165 VAL A N 1
ATOM 1306 C CA . VAL A 1 165 ? 22.688 -1.805 0.549 1 98.62 165 VAL A CA 1
ATOM 1307 C C . VAL A 1 165 ? 23.438 -3.035 0.045 1 98.62 165 VAL A C 1
ATOM 1309 O O . VAL A 1 165 ? 24.297 -2.928 -0.831 1 98.62 165 VAL A O 1
ATOM 1312 N N . VAL A 1 166 ? 23.141 -4.133 0.62 1 98.88 166 VAL A N 1
ATOM 1313 C CA . VAL A 1 166 ? 23.797 -5.363 0.191 1 98.88 166 VAL A CA 1
ATOM 1314 C C . VAL A 1 166 ? 22.781 -6.285 -0.476 1 98.88 166 VAL A C 1
ATOM 1316 O O . VAL A 1 166 ? 21.797 -6.695 0.149 1 98.88 166 VAL A O 1
ATOM 1319 N N . ILE A 1 167 ? 23.016 -6.59 -1.688 1 98.81 167 ILE A N 1
ATOM 1320 C CA . ILE A 1 167 ? 22.188 -7.488 -2.484 1 98.81 167 ILE A CA 1
ATOM 1321 C C . ILE A 1 167 ? 22.922 -8.805 -2.705 1 98.81 167 ILE A C 1
ATOM 1323 O O . ILE A 1 167 ? 24.047 -8.82 -3.219 1 98.81 167 ILE A O 1
ATOM 1327 N N . VAL A 1 168 ? 22.297 -9.875 -2.285 1 98.75 168 VAL A N 1
ATOM 1328 C CA . VAL A 1 168 ? 22.922 -11.188 -2.459 1 98.75 168 VAL A CA 1
ATOM 1329 C C . VAL A 1 168 ? 22.234 -11.93 -3.602 1 98.75 168 VAL A C 1
ATOM 1331 O O . VAL A 1 168 ? 21.031 -12.219 -3.535 1 98.75 168 VAL A O 1
ATOM 1334 N N . GLY A 1 169 ? 22.984 -12.305 -4.66 1 98.31 169 GLY A N 1
ATOM 1335 C CA . GLY A 1 169 ? 22.484 -12.992 -5.84 1 98.31 169 GLY A CA 1
ATOM 1336 C C . GLY A 1 169 ? 22.641 -12.188 -7.113 1 98.31 169 GLY A C 1
ATOM 1337 O O . GLY A 1 169 ? 21.984 -11.156 -7.277 1 98.31 169 GLY A O 1
ATOM 1338 N N . GLY A 1 170 ? 23.438 -12.672 -7.996 1 97.88 170 GLY A N 1
ATOM 1339 C CA . GLY A 1 170 ? 23.734 -11.953 -9.227 1 97.88 170 GLY A CA 1
ATOM 1340 C C . GLY A 1 170 ? 22.875 -12.414 -10.398 1 97.88 170 GLY A C 1
ATOM 1341 O O . GLY A 1 170 ? 23.297 -12.289 -11.555 1 97.88 170 GLY A O 1
ATOM 1342 N N . GLY A 1 171 ? 21.719 -12.992 -10.133 1 96.81 171 GLY A N 1
ATOM 1343 C CA . GLY A 1 171 ? 20.75 -13.305 -11.18 1 96.81 171 GLY A CA 1
ATOM 1344 C C . GLY A 1 171 ? 20.016 -12.078 -11.703 1 96.81 171 GLY A C 1
ATOM 1345 O O . GLY A 1 171 ? 20.406 -10.945 -11.414 1 96.81 171 GLY A O 1
ATOM 1346 N N . ALA A 1 172 ? 18.969 -12.305 -12.477 1 95.75 172 ALA A N 1
ATOM 1347 C CA . ALA A 1 172 ? 18.219 -11.219 -13.109 1 95.75 172 ALA A CA 1
ATOM 1348 C C . ALA A 1 172 ? 17.688 -10.242 -12.07 1 95.75 172 ALA A C 1
ATOM 1350 O O . ALA A 1 172 ? 17.828 -9.023 -12.211 1 95.75 172 ALA A O 1
ATOM 1351 N N . THR A 1 173 ? 17.078 -10.75 -11 1 96.5 173 THR A N 1
ATOM 1352 C CA . THR A 1 173 ? 16.484 -9.922 -9.961 1 96.5 173 THR A CA 1
ATOM 1353 C C . THR A 1 173 ? 17.531 -9.039 -9.297 1 96.5 173 THR A C 1
ATOM 1355 O O . THR A 1 173 ? 17.328 -7.84 -9.109 1 96.5 173 THR A O 1
ATOM 1358 N N . GLY A 1 174 ? 18.656 -9.633 -8.969 1 98.06 174 GLY A N 1
ATOM 1359 C CA . GLY A 1 174 ? 19.734 -8.891 -8.344 1 98.06 174 GLY A CA 1
ATOM 1360 C C . GLY A 1 174 ? 20.281 -7.777 -9.219 1 98.06 174 GLY A C 1
ATOM 1361 O O . GLY A 1 174 ? 20.484 -6.652 -8.758 1 98.06 174 GLY A O 1
ATOM 1362 N N . VAL A 1 175 ? 20.5 -8.109 -10.469 1 98.19 175 VAL A N 1
ATOM 1363 C CA . VAL A 1 175 ? 21.031 -7.148 -11.43 1 98.19 175 VAL A CA 1
ATOM 1364 C C . VAL A 1 175 ? 20.047 -6 -11.617 1 98.19 175 VAL A C 1
ATOM 1366 O O . VAL A 1 175 ? 20.438 -4.828 -11.609 1 98.19 175 VAL A O 1
ATOM 1369 N N . GLU A 1 176 ? 18.812 -6.328 -11.734 1 97.44 176 GLU A N 1
ATOM 1370 C CA . GLU A 1 176 ? 17.766 -5.332 -11.984 1 97.44 176 GLU A CA 1
ATOM 1371 C C . GLU A 1 176 ? 17.609 -4.391 -10.797 1 97.44 176 GLU A C 1
ATOM 1373 O O . GLU A 1 176 ? 17.594 -3.168 -10.961 1 97.44 176 GLU A O 1
ATOM 1378 N N . ILE A 1 177 ? 17.531 -4.898 -9.586 1 97.88 177 ILE A N 1
ATOM 1379 C CA . ILE A 1 177 ? 17.312 -4.059 -8.414 1 97.88 177 ILE A CA 1
ATOM 1380 C C . ILE A 1 177 ? 18.562 -3.248 -8.117 1 97.88 177 ILE A C 1
ATOM 1382 O O . ILE A 1 177 ? 18.484 -2.1 -7.672 1 97.88 177 ILE A O 1
ATOM 1386 N N . ALA A 1 178 ? 19.75 -3.848 -8.344 1 98.5 178 ALA A N 1
ATOM 1387 C CA . ALA A 1 178 ? 20.984 -3.088 -8.18 1 98.5 178 ALA A CA 1
ATOM 1388 C C . ALA A 1 178 ? 21.016 -1.869 -9.094 1 98.5 178 ALA A C 1
ATOM 1390 O O . ALA A 1 178 ? 21.344 -0.765 -8.664 1 98.5 178 ALA A O 1
ATOM 1391 N N . GLY A 1 179 ? 20.688 -2.127 -10.336 1 97.38 179 GLY A N 1
ATOM 1392 C CA . GLY A 1 179 ? 20.609 -1.029 -11.289 1 97.38 179 GLY A CA 1
ATOM 1393 C C . GLY A 1 179 ? 19.609 0.04 -10.891 1 97.38 179 GLY A C 1
ATOM 1394 O O . GLY A 1 179 ? 19.922 1.233 -10.945 1 97.38 179 GLY A O 1
ATOM 1395 N N . ALA A 1 180 ? 18.453 -0.362 -10.484 1 95.19 180 ALA A N 1
ATOM 1396 C CA . ALA A 1 180 ? 17.391 0.567 -10.109 1 95.19 180 ALA A CA 1
ATOM 1397 C C . ALA A 1 180 ? 17.797 1.419 -8.914 1 95.19 180 ALA A C 1
ATOM 1399 O O . ALA A 1 180 ? 17.578 2.633 -8.906 1 95.19 180 ALA A O 1
ATOM 1400 N N . LEU A 1 181 ? 18.375 0.81 -7.918 1 95.75 181 LEU A N 1
ATOM 1401 C CA . LEU A 1 181 ? 18.797 1.534 -6.723 1 95.75 181 LEU A CA 1
ATOM 1402 C C . LEU A 1 181 ? 19.953 2.465 -7.035 1 95.75 181 LEU A C 1
ATOM 1404 O O . LEU A 1 181 ? 20.078 3.541 -6.445 1 95.75 181 LEU A O 1
ATOM 1408 N N . SER A 1 182 ? 20.812 2.021 -7.957 1 96.25 182 SER A N 1
ATOM 1409 C CA . SER A 1 182 ? 21.906 2.883 -8.391 1 96.25 182 SER A CA 1
ATOM 1410 C C . SER A 1 182 ? 21.391 4.156 -9.047 1 96.25 182 SER A C 1
ATOM 1412 O O . SER A 1 182 ? 21.922 5.246 -8.812 1 96.25 182 SER A O 1
ATOM 1414 N N . GLU A 1 183 ? 20.406 4 -9.852 1 93.5 183 GLU A N 1
ATOM 1415 C CA . GLU A 1 183 ? 19.781 5.172 -10.461 1 93.5 183 GLU A CA 1
ATOM 1416 C C . GLU A 1 183 ? 19.188 6.094 -9.406 1 93.5 183 GLU A C 1
ATOM 1418 O O . GLU A 1 183 ? 19.297 7.316 -9.508 1 93.5 183 GLU A O 1
ATOM 1423 N N . MET A 1 184 ? 18.562 5.516 -8.453 1 91.19 184 MET A N 1
ATOM 1424 C CA . MET A 1 184 ? 18.016 6.309 -7.359 1 91.19 184 MET A CA 1
ATOM 1425 C C . MET A 1 184 ? 19.109 7.082 -6.637 1 91.19 184 MET A C 1
ATOM 1427 O O . MET A 1 184 ? 18.953 8.266 -6.34 1 91.19 184 MET A O 1
ATOM 1431 N N . LYS A 1 185 ? 20.203 6.402 -6.355 1 94 185 LYS A N 1
ATOM 1432 C CA . LYS A 1 185 ? 21.344 7.023 -5.699 1 94 185 LYS A CA 1
ATOM 1433 C C . LYS A 1 185 ? 21.844 8.227 -6.488 1 94 185 LYS A C 1
ATOM 1435 O O . LYS A 1 185 ? 22.141 9.281 -5.906 1 94 185 LYS A O 1
ATOM 1440 N N . ARG A 1 186 ? 21.844 8.086 -7.758 1 92.31 186 ARG A N 1
ATOM 1441 C CA . ARG A 1 186 ? 22.453 9.094 -8.609 1 92.31 186 ARG A CA 1
ATOM 1442 C C . ARG A 1 186 ? 21.5 10.25 -8.867 1 92.31 186 ARG A C 1
ATOM 1444 O O . ARG A 1 186 ? 21.891 11.414 -8.844 1 92.31 186 ARG A O 1
ATOM 1451 N N . TYR A 1 187 ? 20.203 9.906 -9.016 1 89.56 187 TYR A N 1
ATOM 1452 C CA . TYR A 1 187 ? 19.328 10.914 -9.594 1 89.56 187 TYR A CA 1
ATOM 1453 C C . TYR A 1 187 ? 18.297 11.391 -8.578 1 89.56 187 TYR A C 1
ATOM 1455 O O . TYR A 1 187 ? 17.641 12.422 -8.781 1 89.56 187 TYR A O 1
ATOM 1463 N N . VAL A 1 188 ? 18.156 10.727 -7.453 1 88.06 188 VAL A N 1
ATOM 1464 C CA . VAL A 1 188 ? 17.078 11.078 -6.527 1 88.06 188 VAL A CA 1
ATOM 1465 C C . VAL A 1 188 ? 17.672 11.547 -5.203 1 88.06 188 VAL A C 1
ATOM 1467 O O . VAL A 1 188 ? 17.359 12.648 -4.738 1 88.06 188 VAL A O 1
ATOM 1470 N N . ILE A 1 189 ? 18.609 10.859 -4.633 1 90.5 189 ILE A N 1
ATOM 1471 C CA . ILE A 1 189 ? 19.062 11.023 -3.256 1 90.5 189 ILE A CA 1
ATOM 1472 C C . ILE A 1 189 ? 19.75 12.375 -3.1 1 90.5 189 ILE A C 1
ATOM 1474 O O . ILE A 1 189 ? 19.484 13.109 -2.15 1 90.5 189 ILE A O 1
ATOM 1478 N N . PRO A 1 190 ? 20.578 12.812 -4.117 1 90.12 190 PRO A N 1
ATOM 1479 C CA . PRO A 1 190 ? 21.25 14.102 -3.928 1 90.12 190 PRO A CA 1
ATOM 1480 C C . PRO A 1 190 ? 20.266 15.273 -3.896 1 90.12 190 PRO A C 1
ATOM 1482 O O . PRO A 1 190 ? 20.547 16.297 -3.266 1 90.12 190 PRO A O 1
ATOM 1485 N N . TYR A 1 191 ? 19.109 15.07 -4.473 1 87.94 191 TYR A N 1
ATOM 1486 C CA . TYR A 1 191 ? 18.156 16.156 -4.566 1 87.94 191 TYR A CA 1
ATOM 1487 C C . TYR A 1 191 ? 17.156 16.109 -3.414 1 87.94 191 TYR A C 1
ATOM 1489 O O . TYR A 1 191 ? 16.766 17.156 -2.877 1 87.94 191 TYR A O 1
ATOM 1497 N N . ASP A 1 192 ? 16.797 14.945 -3.004 1 90.56 192 ASP A N 1
ATOM 1498 C CA . ASP A 1 192 ? 15.812 14.781 -1.933 1 90.56 192 ASP A CA 1
ATOM 1499 C C . ASP A 1 192 ? 16.469 14.945 -0.563 1 90.56 192 ASP A C 1
ATOM 1501 O O . ASP A 1 192 ? 15.812 15.336 0.403 1 90.56 192 ASP A O 1
ATOM 1505 N N . TYR A 1 193 ? 17.75 14.602 -0.512 1 92.25 193 TYR A N 1
ATOM 1506 C CA . TYR A 1 193 ? 18.484 14.648 0.744 1 92.25 193 TYR A CA 1
ATOM 1507 C C . TYR A 1 193 ? 19.75 15.484 0.601 1 92.25 193 TYR A C 1
ATOM 1509 O O . TYR A 1 193 ? 20.875 14.977 0.754 1 92.25 193 TYR A O 1
ATOM 1517 N N . PRO A 1 194 ? 19.562 16.719 0.458 1 89.06 194 PRO A N 1
ATOM 1518 C CA . PRO A 1 194 ? 20.719 17.578 0.214 1 89.06 194 PRO A CA 1
ATOM 1519 C C . PRO A 1 194 ? 21.656 17.656 1.419 1 89.06 194 PRO A C 1
ATOM 1521 O O . PRO A 1 194 ? 22.844 17.969 1.269 1 89.06 194 PRO A O 1
ATOM 1524 N N . ASP A 1 195 ? 21.203 17.359 2.584 1 86.44 195 ASP A N 1
ATOM 1525 C CA . ASP A 1 195 ? 22.016 17.453 3.795 1 86.44 195 ASP A CA 1
ATOM 1526 C C . ASP A 1 195 ? 22.766 16.141 4.047 1 86.44 195 ASP A C 1
ATOM 1528 O O . ASP A 1 195 ? 23.484 16.016 5.047 1 86.44 195 ASP A O 1
ATOM 1532 N N . MET A 1 196 ? 22.578 15.219 3.166 1 88.88 196 MET A N 1
ATOM 1533 C CA . MET A 1 196 ? 23.266 13.93 3.285 1 88.88 196 MET A CA 1
ATOM 1534 C C . MET A 1 196 ? 24.312 13.758 2.184 1 88.88 196 MET A C 1
ATOM 1536 O O . MET A 1 196 ? 24.062 14.117 1.029 1 88.88 196 MET A O 1
ATOM 1540 N N . ASP A 1 197 ? 25.469 13.344 2.555 1 89.94 197 ASP A N 1
ATOM 1541 C CA . ASP A 1 197 ? 26.469 13.023 1.552 1 89.94 197 ASP A CA 1
ATOM 1542 C C . ASP A 1 197 ? 26.125 11.727 0.818 1 89.94 197 ASP A C 1
ATOM 1544 O O . ASP A 1 197 ? 26.344 10.633 1.344 1 89.94 197 ASP A O 1
ATOM 1548 N N . SER A 1 198 ? 25.656 11.844 -0.358 1 88.19 198 SER A N 1
ATOM 1549 C CA . SER A 1 198 ? 25.188 10.695 -1.129 1 88.19 198 SER A CA 1
ATOM 1550 C C . SER A 1 198 ? 26.328 9.734 -1.452 1 88.19 198 SER A C 1
ATOM 1552 O O . SER A 1 198 ? 26.094 8.578 -1.8 1 88.19 198 SER A O 1
ATOM 1554 N N . SER A 1 199 ? 27.578 10.211 -1.361 1 91.62 199 SER A N 1
ATOM 1555 C CA . SER A 1 199 ? 28.719 9.352 -1.636 1 91.62 199 SER A CA 1
ATOM 1556 C C . SER A 1 199 ? 28.875 8.273 -0.566 1 91.62 199 SER A C 1
ATOM 1558 O O . SER A 1 199 ? 29.578 7.281 -0.772 1 91.62 199 SER A O 1
ATOM 1560 N N . LEU A 1 200 ? 28.156 8.477 0.458 1 94.25 200 LEU A N 1
ATOM 1561 C CA . LEU A 1 200 ? 28.234 7.52 1.559 1 94.25 200 LEU A CA 1
ATOM 1562 C C . LEU A 1 200 ? 27.359 6.305 1.29 1 94.25 200 LEU A C 1
ATOM 1564 O O . LEU A 1 200 ? 27.484 5.277 1.958 1 94.25 200 LEU A O 1
ATOM 1568 N N . MET A 1 201 ? 26.469 6.41 0.333 1 96.25 201 MET A N 1
ATOM 1569 C CA . MET A 1 201 ? 25.625 5.266 -0.004 1 96.25 201 MET A CA 1
ATOM 1570 C C . MET A 1 201 ? 26.359 4.309 -0.935 1 96.25 201 MET A C 1
ATOM 1572 O O . MET A 1 201 ? 26.844 4.711 -1.993 1 96.25 201 MET A O 1
ATOM 1576 N N . HIS A 1 202 ? 26.469 3.078 -0.515 1 98.25 202 HIS A N 1
ATOM 1577 C CA . HIS A 1 202 ? 27.109 2.041 -1.318 1 98.25 202 HIS A CA 1
ATOM 1578 C C . HIS A 1 202 ? 26.141 0.905 -1.623 1 98.25 202 HIS A C 1
ATOM 1580 O O . HIS A 1 202 ? 25.344 0.508 -0.762 1 98.25 202 HIS A O 1
ATOM 1586 N N . ILE A 1 203 ? 26.188 0.457 -2.82 1 98.69 203 ILE A N 1
ATOM 1587 C CA . ILE A 1 203 ? 25.406 -0.692 -3.256 1 98.69 203 ILE A CA 1
ATOM 1588 C C . ILE A 1 203 ? 26.328 -1.854 -3.602 1 98.69 203 ILE A C 1
ATOM 1590 O O . ILE A 1 203 ? 27.141 -1.756 -4.527 1 98.69 203 ILE A O 1
ATOM 1594 N N . TYR A 1 204 ? 26.188 -2.924 -2.844 1 98.88 204 TYR A N 1
ATOM 1595 C CA . TYR A 1 204 ? 26.969 -4.137 -3.055 1 98.88 204 TYR A CA 1
ATOM 1596 C C . TYR A 1 204 ? 26.125 -5.23 -3.686 1 98.88 204 TYR A C 1
ATOM 1598 O O . TYR A 1 204 ? 25.016 -5.512 -3.223 1 98.88 204 TYR A O 1
ATOM 1606 N N . LEU A 1 205 ? 26.609 -5.77 -4.75 1 98.88 205 LEU A N 1
ATOM 1607 C CA . LEU A 1 205 ? 26.031 -6.965 -5.344 1 98.88 205 LEU A CA 1
ATOM 1608 C C . LEU A 1 205 ? 26.969 -8.156 -5.211 1 98.88 205 LEU A C 1
ATOM 1610 O O . LEU A 1 205 ? 28.016 -8.203 -5.871 1 98.88 205 LEU A O 1
ATOM 1614 N N . LEU A 1 206 ? 26.594 -9.07 -4.336 1 98.81 206 LEU A N 1
ATOM 1615 C CA . LEU A 1 206 ? 27.438 -10.227 -4.031 1 98.81 206 LEU A CA 1
ATOM 1616 C C . LEU A 1 206 ? 26.969 -11.461 -4.797 1 98.81 206 LEU A C 1
ATOM 1618 O O . LEU A 1 206 ? 25.781 -11.797 -4.785 1 98.81 206 LEU A O 1
ATOM 1622 N N . GLU A 1 207 ? 27.859 -12.062 -5.484 1 98.25 207 GLU A N 1
ATOM 1623 C CA . GLU A 1 207 ? 27.609 -13.281 -6.246 1 98.25 207 GLU A CA 1
ATOM 1624 C C . GLU A 1 207 ? 28.625 -14.367 -5.891 1 98.25 207 GLU A C 1
ATOM 1626 O O . GLU A 1 207 ? 29.828 -14.133 -5.922 1 98.25 207 GLU A O 1
ATOM 1631 N N . ALA A 1 208 ? 28.125 -15.516 -5.488 1 97 208 ALA A N 1
ATOM 1632 C CA . ALA A 1 208 ? 29 -16.625 -5.113 1 97 208 ALA A CA 1
ATOM 1633 C C . ALA A 1 208 ? 29.75 -17.156 -6.324 1 97 208 ALA A C 1
ATOM 1635 O O . ALA A 1 208 ? 30.891 -17.625 -6.195 1 97 208 ALA A O 1
ATOM 1636 N N . GLY A 1 209 ? 29.203 -17.094 -7.449 1 96.81 209 GLY A N 1
ATOM 1637 C CA . GLY A 1 209 ? 29.812 -17.562 -8.68 1 96.81 209 GLY A CA 1
ATOM 1638 C C . GLY A 1 209 ? 30.797 -16.547 -9.266 1 96.81 209 GLY A C 1
ATOM 1639 O O . GLY A 1 209 ? 31.281 -15.664 -8.562 1 96.81 209 GLY A O 1
ATOM 1640 N N . ASP A 1 210 ? 31.094 -16.703 -10.633 1 97.56 210 ASP A N 1
ATOM 1641 C CA . ASP A 1 210 ? 32.156 -15.898 -11.234 1 97.56 210 ASP A CA 1
ATOM 1642 C C . ASP A 1 210 ? 31.594 -14.938 -12.273 1 97.56 210 ASP A C 1
ATOM 1644 O O . ASP A 1 210 ? 32.344 -14.258 -12.969 1 97.56 210 ASP A O 1
ATOM 1648 N N . ARG A 1 211 ? 30.297 -14.906 -12.352 1 97.5 211 ARG A N 1
ATOM 1649 C CA . ARG A 1 211 ? 29.734 -13.992 -13.336 1 97.5 211 ARG A CA 1
ATOM 1650 C C . ARG A 1 211 ? 28.281 -13.664 -13 1 97.5 211 ARG A C 1
ATOM 1652 O O . ARG A 1 211 ? 27.656 -14.352 -12.188 1 97.5 211 ARG A O 1
ATOM 1659 N N . LEU A 1 212 ? 27.781 -12.586 -13.562 1 97.94 212 LEU A N 1
ATOM 1660 C CA . LEU A 1 212 ? 26.375 -12.211 -13.453 1 97.94 212 LEU A CA 1
ATOM 1661 C C . LEU A 1 212 ? 25.531 -12.922 -14.508 1 97.94 212 LEU A C 1
ATOM 1663 O O . LEU A 1 212 ? 26.062 -13.344 -15.539 1 97.94 212 LEU A O 1
ATOM 1667 N N . LEU A 1 213 ? 24.266 -13.078 -14.234 1 96.5 213 LEU A N 1
ATOM 1668 C CA . LEU A 1 213 ? 23.328 -13.633 -15.203 1 96.5 213 LEU A CA 1
ATOM 1669 C C . LEU A 1 213 ? 23.875 -14.914 -15.82 1 96.5 213 LEU A C 1
ATOM 1671 O O . LEU A 1 213 ? 23.953 -15.031 -17.047 1 96.5 213 LEU A O 1
ATOM 1675 N N . ALA A 1 214 ? 24.125 -15.891 -15 1 93.5 214 ALA A N 1
ATOM 1676 C CA . ALA A 1 214 ? 24.797 -17.125 -15.406 1 93.5 214 ALA A CA 1
ATOM 1677 C C . ALA A 1 214 ? 23.969 -17.891 -16.422 1 93.5 214 ALA A C 1
ATOM 1679 O O . ALA A 1 214 ? 24.5 -18.734 -17.156 1 93.5 214 ALA A O 1
ATOM 1680 N N . GLY A 1 215 ? 22.688 -17.641 -16.531 1 89.62 215 GLY A N 1
ATOM 1681 C CA . GLY A 1 215 ? 21.812 -18.297 -17.484 1 89.62 215 GLY A CA 1
ATOM 1682 C C . GLY A 1 215 ? 21.906 -17.703 -18.875 1 89.62 215 GLY A C 1
ATOM 1683 O O . GLY A 1 215 ? 21.312 -18.219 -19.828 1 89.62 215 GLY A O 1
ATOM 1684 N N . MET A 1 216 ? 22.734 -16.656 -19.078 1 93.31 216 MET A N 1
ATOM 1685 C CA . MET A 1 216 ? 22.906 -16 -20.359 1 93.31 216 MET A CA 1
ATOM 1686 C C . MET A 1 216 ? 24.328 -16.172 -20.875 1 93.31 216 MET A C 1
ATOM 1688 O O . MET A 1 216 ? 25.109 -16.938 -20.297 1 93.31 216 MET A O 1
ATOM 1692 N N . SER A 1 217 ? 24.609 -15.555 -22.031 1 94.44 217 SER A N 1
ATOM 1693 C CA . SER A 1 217 ? 25.938 -15.68 -22.641 1 94.44 217 SER A CA 1
ATOM 1694 C C . SER A 1 217 ? 26.984 -14.938 -21.828 1 94.44 217 SER A C 1
ATOM 1696 O O . SER A 1 217 ? 26.656 -14.062 -21.031 1 94.44 217 SER A O 1
ATOM 1698 N N . GLN A 1 218 ? 28.203 -15.336 -22.062 1 95.62 218 GLN A N 1
ATOM 1699 C CA . GLN A 1 218 ? 29.328 -14.648 -21.422 1 95.62 218 GLN A CA 1
ATOM 1700 C C . GLN A 1 218 ? 29.344 -13.164 -21.781 1 95.62 218 GLN A C 1
ATOM 1702 O O . GLN A 1 218 ? 29.688 -12.32 -20.953 1 95.62 218 GLN A O 1
ATOM 1707 N N . ASP A 1 219 ? 28.953 -12.93 -22.969 1 95.06 219 ASP A N 1
ATOM 1708 C CA . ASP A 1 219 ? 28.938 -11.547 -23.438 1 95.06 219 ASP A CA 1
ATOM 1709 C C . ASP A 1 219 ? 27.891 -10.727 -22.672 1 95.06 219 ASP A C 1
ATOM 1711 O O . ASP A 1 219 ? 28.172 -9.609 -22.25 1 95.06 219 ASP A O 1
ATOM 1715 N N . SER A 1 220 ? 26.766 -11.273 -22.531 1 95.56 220 SER A N 1
ATOM 1716 C CA . SER A 1 220 ? 25.703 -10.594 -21.797 1 95.56 220 SER A CA 1
ATOM 1717 C C . SER A 1 220 ? 26.094 -10.383 -20.328 1 95.56 220 SER A C 1
ATOM 1719 O O . SER A 1 220 ? 25.828 -9.328 -19.766 1 95.56 220 SER A O 1
ATOM 1721 N N . SER A 1 221 ? 26.75 -11.375 -19.797 1 97.06 221 SER A N 1
ATOM 1722 C CA . SER A 1 221 ? 27.234 -11.297 -18.422 1 97.06 221 SER A CA 1
ATOM 1723 C C . SER A 1 221 ? 28.25 -10.172 -18.266 1 97.06 221 SER A C 1
ATOM 1725 O O . SER A 1 221 ? 28.172 -9.391 -17.312 1 97.06 221 SER A O 1
ATOM 1727 N N . LYS A 1 222 ? 29.172 -10.133 -19.172 1 97.38 222 LYS A N 1
ATOM 1728 C CA . LYS A 1 222 ? 30.219 -9.117 -19.125 1 97.38 222 LYS A CA 1
ATOM 1729 C C . LYS A 1 222 ? 29.625 -7.719 -19.266 1 97.38 222 LYS A C 1
ATOM 1731 O O . LYS A 1 222 ? 30.031 -6.793 -18.562 1 97.38 222 LYS A O 1
ATOM 1736 N N . LYS A 1 223 ? 28.703 -7.605 -20.156 1 96.81 223 LYS A N 1
ATOM 1737 C CA . LYS A 1 223 ? 28.078 -6.301 -20.391 1 96.81 223 LYS A CA 1
ATOM 1738 C C . LYS A 1 223 ? 27.297 -5.844 -19.156 1 96.81 223 LYS A C 1
ATOM 1740 O O . LYS A 1 223 ? 27.312 -4.664 -18.812 1 96.81 223 LYS A O 1
ATOM 1745 N N . ALA A 1 224 ? 26.547 -6.762 -18.547 1 97.81 224 ALA A N 1
ATOM 1746 C CA . ALA A 1 224 ? 25.812 -6.438 -17.328 1 97.81 224 ALA A CA 1
ATOM 1747 C C . ALA A 1 224 ? 26.766 -5.945 -16.234 1 97.81 224 ALA A C 1
ATOM 1749 O O . ALA A 1 224 ? 26.469 -4.965 -15.539 1 97.81 224 ALA A O 1
ATOM 1750 N N . TYR A 1 225 ? 27.891 -6.621 -16.141 1 98.38 225 TYR A N 1
ATOM 1751 C CA . TYR A 1 225 ? 28.906 -6.223 -15.18 1 98.38 225 TYR A CA 1
ATOM 1752 C C . TYR A 1 225 ? 29.422 -4.816 -15.461 1 98.38 225 TYR A C 1
ATOM 1754 O O . TYR A 1 225 ? 29.5 -3.982 -14.555 1 98.38 225 TYR A O 1
ATOM 1762 N N . GLU A 1 226 ? 29.703 -4.547 -16.688 1 98.25 226 GLU A N 1
ATOM 1763 C CA . GLU A 1 226 ? 30.203 -3.238 -17.094 1 98.25 226 GLU A CA 1
ATOM 1764 C C . GLU A 1 226 ? 29.188 -2.139 -16.812 1 98.25 226 GLU A C 1
ATOM 1766 O O . GLU A 1 226 ? 29.547 -1.072 -16.297 1 98.25 226 GLU A O 1
ATOM 1771 N N . PHE A 1 227 ? 27.953 -2.416 -17.141 1 97.88 227 PHE A N 1
ATOM 1772 C CA . PHE A 1 227 ? 26.906 -1.433 -16.906 1 97.88 227 PHE A CA 1
ATOM 1773 C C . PHE A 1 227 ? 26.766 -1.123 -15.414 1 97.88 227 PHE A C 1
ATOM 1775 O O . PHE A 1 227 ? 26.781 0.043 -15.016 1 97.88 227 PHE A O 1
ATOM 1782 N N . LEU A 1 228 ? 26.688 -2.131 -14.555 1 98.5 228 LEU A N 1
ATOM 1783 C CA . LEU A 1 228 ? 26.469 -1.943 -13.125 1 98.5 228 LEU A CA 1
ATOM 1784 C C . LEU A 1 228 ? 27.641 -1.213 -12.492 1 98.5 228 LEU A C 1
ATOM 1786 O O . LEU A 1 228 ? 27.453 -0.302 -11.68 1 98.5 228 LEU A O 1
ATOM 1790 N N . THR A 1 229 ? 28.859 -1.611 -12.93 1 98.31 229 THR A N 1
ATOM 1791 C CA . THR A 1 229 ? 30.031 -0.976 -12.359 1 98.31 229 THR A CA 1
ATOM 1792 C C . THR A 1 229 ? 30.141 0.48 -12.797 1 98.31 229 THR A C 1
ATOM 1794 O O . THR A 1 229 ? 30.531 1.347 -12.023 1 98.31 229 THR A O 1
ATOM 1797 N N . SER A 1 230 ? 29.766 0.713 -14 1 97.56 230 SER A N 1
ATOM 1798 C CA . SER A 1 230 ? 29.781 2.088 -14.484 1 97.56 230 SER A CA 1
ATOM 1799 C C . SER A 1 230 ? 28.75 2.945 -13.75 1 97.56 230 SER A C 1
ATOM 1801 O O . SER A 1 230 ? 28.875 4.172 -13.703 1 97.56 230 SER A O 1
ATOM 1803 N N . MET A 1 231 ? 27.781 2.281 -13.18 1 96.56 231 MET A N 1
ATOM 1804 C CA . MET A 1 231 ? 26.734 2.977 -12.438 1 96.56 231 MET A CA 1
ATOM 1805 C C . MET A 1 231 ? 27.109 3.086 -10.961 1 96.56 231 MET A C 1
ATOM 1807 O O . MET A 1 231 ? 26.312 3.594 -10.164 1 96.56 231 MET A O 1
ATOM 1811 N N . GLY A 1 232 ? 28.219 2.543 -10.602 1 97.06 232 GLY A N 1
ATOM 1812 C CA . GLY A 1 232 ? 28.734 2.73 -9.258 1 97.06 232 GLY A CA 1
ATOM 1813 C C . GLY A 1 232 ? 28.406 1.571 -8.328 1 97.06 232 GLY A C 1
ATOM 1814 O O . GLY A 1 232 ? 28.609 1.665 -7.117 1 97.06 232 GLY A O 1
ATOM 1815 N N . VAL A 1 233 ? 27.922 0.458 -8.812 1 98.56 233 VAL A N 1
ATOM 1816 C CA . VAL A 1 233 ? 27.641 -0.726 -8.008 1 98.56 233 VAL A CA 1
ATOM 1817 C C . VAL A 1 233 ? 28.922 -1.498 -7.754 1 98.56 233 VAL A C 1
ATOM 1819 O O . VAL A 1 233 ? 29.734 -1.678 -8.664 1 98.56 233 VAL A O 1
ATOM 1822 N N . ASP A 1 234 ? 29.141 -1.842 -6.562 1 98.75 234 ASP A N 1
ATOM 1823 C CA . ASP A 1 234 ? 30.266 -2.699 -6.207 1 98.75 234 ASP A CA 1
ATOM 1824 C C . ASP A 1 234 ? 29.906 -4.176 -6.379 1 98.75 234 ASP A C 1
ATOM 1826 O O . ASP A 1 234 ? 29.375 -4.801 -5.461 1 98.75 234 ASP A O 1
ATOM 1830 N N . VAL A 1 235 ? 30.281 -4.727 -7.539 1 98.81 235 VAL A N 1
ATOM 1831 C CA . VAL A 1 235 ? 30 -6.121 -7.848 1 98.81 235 VAL A CA 1
ATOM 1832 C C . VAL A 1 235 ? 31.156 -7 -7.395 1 98.81 235 VAL A C 1
ATOM 1834 O O . VAL A 1 235 ? 32.312 -6.777 -7.793 1 98.81 235 VAL A O 1
ATOM 1837 N N . GLN A 1 236 ? 30.844 -7.965 -6.578 1 98.69 236 GLN A N 1
ATOM 1838 C CA . GLN A 1 236 ? 31.891 -8.852 -6.062 1 98.69 236 GLN A CA 1
ATOM 1839 C C . GLN A 1 236 ? 31.562 -10.312 -6.379 1 98.69 236 GLN A C 1
ATOM 1841 O O . GLN A 1 236 ? 30.5 -10.812 -6.012 1 98.69 236 GLN A O 1
ATOM 1846 N N . PHE A 1 237 ? 32.5 -10.984 -7.027 1 98.25 237 PHE A N 1
ATOM 1847 C CA . PHE A 1 237 ? 32.375 -12.391 -7.387 1 98.25 237 PHE A CA 1
ATOM 1848 C C . PHE A 1 237 ? 33.062 -13.281 -6.367 1 98.25 237 PHE A C 1
ATOM 1850 O O . PHE A 1 237 ? 33.875 -12.812 -5.578 1 98.25 237 PHE A O 1
ATOM 1857 N N . GLY A 1 238 ? 32.656 -14.539 -6.305 1 97.56 238 GLY A N 1
ATOM 1858 C CA . GLY A 1 238 ? 33.281 -15.508 -5.402 1 97.56 238 GLY A CA 1
ATOM 1859 C C . GLY A 1 238 ? 32.938 -15.242 -3.941 1 97.56 238 GLY A C 1
ATOM 1860 O O . GLY A 1 238 ? 33.719 -15.609 -3.057 1 97.56 238 GLY A O 1
ATOM 1861 N N . LYS A 1 239 ? 31.891 -14.531 -3.709 1 96.94 239 LYS A N 1
ATOM 1862 C CA . LYS A 1 239 ? 31.516 -14.156 -2.352 1 96.94 239 LYS A CA 1
ATOM 1863 C C . LYS A 1 239 ? 30.297 -14.938 -1.886 1 96.94 239 LYS A C 1
ATOM 1865 O O . LYS A 1 239 ? 29.156 -14.594 -2.23 1 96.94 239 LYS A O 1
ATOM 1870 N N . MET A 1 240 ? 30.531 -15.922 -1.064 1 97.12 240 MET A N 1
ATOM 1871 C CA . MET A 1 240 ? 29.438 -16.703 -0.492 1 97.12 240 MET A CA 1
ATOM 1872 C C . MET A 1 240 ? 29.031 -16.141 0.87 1 97.12 240 MET A C 1
ATOM 1874 O O . MET A 1 240 ? 29.828 -16.109 1.798 1 97.12 240 MET A O 1
ATOM 1878 N N . VAL A 1 241 ? 27.844 -15.711 0.991 1 98 241 VAL A N 1
ATOM 1879 C CA . VAL A 1 241 ? 27.312 -15.195 2.252 1 98 241 VAL A CA 1
ATOM 1880 C C . VAL A 1 241 ? 26.938 -16.359 3.17 1 98 241 VAL A C 1
ATOM 1882 O O . VAL A 1 241 ? 26.266 -17.297 2.752 1 98 241 VAL A O 1
ATOM 1885 N N . THR A 1 242 ? 27.328 -16.25 4.445 1 97.38 242 THR A N 1
ATOM 1886 C CA . THR A 1 242 ? 27.141 -17.375 5.352 1 97.38 242 THR A CA 1
ATOM 1887 C C . THR A 1 242 ? 26.172 -17 6.477 1 97.38 242 THR A C 1
ATOM 1889 O O . THR A 1 242 ? 25.547 -17.875 7.07 1 97.38 242 THR A O 1
ATOM 1892 N N . ASP A 1 243 ? 26.125 -15.703 6.742 1 97.56 243 ASP A N 1
ATOM 1893 C CA . ASP A 1 243 ? 25.281 -15.32 7.875 1 97.56 243 ASP A CA 1
ATOM 1894 C C . ASP A 1 243 ? 25.062 -13.812 7.906 1 97.56 243 ASP A C 1
ATOM 1896 O O . ASP A 1 243 ? 25.609 -13.078 7.074 1 97.56 243 ASP A O 1
ATOM 1900 N N . TYR A 1 244 ? 24.203 -13.375 8.734 1 97.69 244 TYR A N 1
ATOM 1901 C CA . TYR A 1 244 ? 23.953 -11.984 9.086 1 97.69 244 TYR A CA 1
ATOM 1902 C C . TYR A 1 244 ? 23.891 -11.797 10.594 1 97.69 244 TYR A C 1
ATOM 1904 O O . TYR A 1 244 ? 23.031 -12.391 11.258 1 97.69 244 TYR A O 1
ATOM 1912 N N . LYS A 1 245 ? 24.766 -10.984 11.172 1 95.81 245 LYS A N 1
ATOM 1913 C CA . LYS A 1 245 ? 24.828 -10.773 12.617 1 95.81 245 LYS A CA 1
ATOM 1914 C C . LYS A 1 245 ? 25.297 -9.352 12.945 1 95.81 245 LYS A C 1
ATOM 1916 O O . LYS A 1 245 ? 26.203 -8.828 12.297 1 95.81 245 LYS A O 1
ATOM 1921 N N . ASP A 1 246 ? 24.656 -8.727 13.906 1 96.06 246 ASP A N 1
ATOM 1922 C CA . ASP A 1 246 ? 25.062 -7.414 14.406 1 96.06 246 ASP A CA 1
ATOM 1923 C C . ASP A 1 246 ? 25.125 -6.387 13.281 1 96.06 246 ASP A C 1
ATOM 1925 O O . ASP A 1 246 ? 26.078 -5.625 13.18 1 96.06 246 ASP A O 1
ATOM 1929 N N . HIS A 1 247 ? 24.188 -6.457 12.367 1 97.06 247 HIS A N 1
ATOM 1930 C CA . HIS A 1 247 ? 24.047 -5.535 11.25 1 97.06 247 HIS A CA 1
ATOM 1931 C C . HIS A 1 247 ? 25.203 -5.664 10.273 1 97.06 247 HIS A C 1
ATOM 1933 O O . HIS A 1 247 ? 25.641 -4.672 9.688 1 97.06 247 HIS A O 1
ATOM 1939 N N . LYS A 1 248 ? 25.703 -6.922 10.117 1 98.19 248 LYS A N 1
ATOM 1940 C CA . LYS A 1 248 ? 26.766 -7.195 9.156 1 98.19 248 LYS A CA 1
ATOM 1941 C C . LYS A 1 248 ? 26.469 -8.461 8.352 1 98.19 248 LYS A C 1
ATOM 1943 O O . LYS A 1 248 ? 25.984 -9.453 8.906 1 98.19 248 LYS A O 1
ATOM 1948 N N . VAL A 1 249 ? 26.719 -8.414 7.102 1 98.5 249 VAL A N 1
ATOM 1949 C CA . VAL A 1 249 ? 26.719 -9.594 6.242 1 98.5 249 VAL A CA 1
ATOM 1950 C C . VAL A 1 249 ? 28.062 -10.312 6.367 1 98.5 249 VAL A C 1
ATOM 1952 O O . VAL A 1 249 ? 29.125 -9.703 6.195 1 98.5 249 VAL A O 1
ATOM 1955 N N . LEU A 1 250 ? 28.016 -11.523 6.719 1 98.44 250 LEU A N 1
ATOM 1956 C CA . LEU A 1 250 ? 29.234 -12.328 6.871 1 98.44 250 LEU A CA 1
ATOM 1957 C C . LEU A 1 250 ? 29.438 -13.234 5.66 1 98.44 250 LEU A C 1
ATOM 1959 O O . LEU A 1 250 ? 28.484 -13.852 5.176 1 98.44 250 LEU A O 1
ATOM 1963 N N . MET A 1 251 ? 30.625 -13.312 5.152 1 98.06 251 MET A N 1
ATOM 1964 C CA . MET A 1 251 ? 30.938 -14.125 3.984 1 98.06 251 MET A CA 1
ATOM 1965 C C . MET A 1 251 ? 31.953 -15.219 4.34 1 98.06 251 MET A C 1
ATOM 1967 O O . MET A 1 251 ? 32.656 -15.117 5.355 1 98.06 251 MET A O 1
ATOM 1971 N N . LYS A 1 252 ? 32.031 -16.219 3.561 1 97.19 252 LYS A N 1
ATOM 1972 C CA . LYS A 1 252 ? 32.875 -17.391 3.785 1 97.19 252 LYS A CA 1
ATOM 1973 C C . LYS A 1 252 ? 34.344 -17.016 3.83 1 97.19 252 LYS A C 1
ATOM 1975 O O . LYS A 1 252 ? 35.125 -17.609 4.578 1 97.19 252 LYS A O 1
ATOM 1980 N N . ASP A 1 253 ? 34.812 -16 3.109 1 96.94 253 ASP A N 1
ATOM 1981 C CA . ASP A 1 253 ? 36.219 -15.641 3.037 1 96.94 253 ASP A CA 1
ATOM 1982 C C . ASP A 1 253 ? 36.625 -14.75 4.215 1 96.94 253 ASP A C 1
ATOM 1984 O O . ASP A 1 253 ? 37.75 -14.266 4.281 1 96.94 253 ASP A O 1
ATOM 1988 N N . GLY A 1 254 ? 35.656 -14.414 5.07 1 96.56 254 GLY A N 1
ATOM 1989 C CA . GLY A 1 254 ? 35.969 -13.656 6.273 1 96.56 254 GLY A CA 1
ATOM 1990 C C . GLY A 1 254 ? 35.594 -12.188 6.164 1 96.56 254 GLY A C 1
ATOM 1991 O O . GLY A 1 254 ? 35.562 -11.477 7.172 1 96.56 254 GLY A O 1
ATOM 1992 N N . GLN A 1 255 ? 35.281 -11.781 5.02 1 97.31 255 GLN A N 1
ATOM 1993 C CA . GLN A 1 255 ? 34.875 -10.391 4.824 1 97.31 255 GLN A CA 1
ATOM 1994 C C . GLN A 1 255 ? 33.5 -10.125 5.43 1 97.31 255 GLN A C 1
ATOM 1996 O O . GLN A 1 255 ? 32.656 -11.031 5.496 1 97.31 255 GLN A O 1
ATOM 2001 N N . GLU A 1 256 ? 33.344 -8.891 5.922 1 98.31 256 GLU A N 1
ATOM 2002 C CA . GLU A 1 256 ? 32.062 -8.43 6.469 1 98.31 256 GLU A CA 1
ATOM 2003 C C . GLU A 1 256 ? 31.672 -7.078 5.883 1 98.31 256 GLU A C 1
ATOM 2005 O O . GLU A 1 256 ? 32.531 -6.234 5.621 1 98.31 256 GLU A O 1
ATOM 2010 N N . ILE A 1 257 ? 30.469 -6.863 5.625 1 98.62 257 ILE A N 1
ATOM 2011 C CA . ILE A 1 257 ? 29.938 -5.578 5.172 1 98.62 257 ILE A CA 1
ATOM 2012 C C . ILE A 1 257 ? 28.828 -5.121 6.098 1 98.62 257 ILE A C 1
ATOM 2014 O O . ILE A 1 257 ? 27.828 -5.824 6.266 1 98.62 257 ILE A O 1
ATOM 2018 N N . PRO A 1 258 ? 28.969 -3.984 6.762 1 98.56 258 PRO A N 1
ATOM 2019 C CA . PRO A 1 258 ? 27.891 -3.451 7.586 1 98.56 258 PRO A CA 1
ATOM 2020 C C . PRO A 1 258 ? 26.703 -2.975 6.758 1 98.56 258 PRO A C 1
ATOM 2022 O O . PRO A 1 258 ? 26.875 -2.301 5.742 1 98.56 258 PRO A O 1
ATOM 2025 N N . THR A 1 259 ? 25.469 -3.414 7.152 1 98.56 259 THR A N 1
ATOM 2026 C CA . THR A 1 259 ? 24.281 -2.967 6.426 1 98.56 259 THR A CA 1
ATOM 2027 C C . THR A 1 259 ? 23.031 -3.186 7.262 1 98.56 259 THR A C 1
ATOM 2029 O O . THR A 1 259 ? 22.984 -4.07 8.117 1 98.56 259 THR A O 1
ATOM 2032 N N . ARG A 1 260 ? 22.047 -2.393 7.09 1 97.94 260 ARG A N 1
ATOM 2033 C CA . ARG A 1 260 ? 20.719 -2.6 7.629 1 97.94 260 ARG A CA 1
ATOM 2034 C C . ARG A 1 260 ? 19.703 -2.822 6.508 1 97.94 260 ARG A C 1
ATOM 2036 O O . ARG A 1 260 ? 18.5 -2.857 6.754 1 97.94 260 ARG A O 1
ATOM 2043 N N . THR A 1 261 ? 20.125 -2.91 5.273 1 98.12 261 THR A N 1
ATOM 2044 C CA . THR A 1 261 ? 19.359 -3.307 4.094 1 98.12 261 THR A CA 1
ATOM 2045 C C . THR A 1 261 ? 19.984 -4.535 3.434 1 98.12 261 THR A C 1
ATOM 2047 O O . THR A 1 261 ? 20.766 -4.41 2.48 1 98.12 261 THR A O 1
ATOM 2050 N N . PHE A 1 262 ? 19.594 -5.641 3.967 1 98.5 262 PHE A N 1
ATOM 2051 C CA . PHE A 1 262 ? 20.125 -6.938 3.562 1 98.5 262 PHE A CA 1
ATOM 2052 C C . PHE A 1 262 ? 19.141 -7.664 2.652 1 98.5 262 PHE A C 1
ATOM 2054 O O . PHE A 1 262 ? 18.25 -8.367 3.129 1 98.5 262 PHE A O 1
ATOM 2061 N N . LEU A 1 263 ? 19.312 -7.52 1.301 1 98.44 263 LEU A N 1
ATOM 2062 C CA . LEU A 1 263 ? 18.422 -8.094 0.304 1 98.44 263 LEU A CA 1
ATOM 2063 C C . LEU A 1 263 ? 18.891 -9.484 -0.11 1 98.44 263 LEU A C 1
ATOM 2065 O O . LEU A 1 263 ? 20.062 -9.68 -0.437 1 98.44 263 LEU A O 1
ATOM 2069 N N . TRP A 1 264 ? 17.969 -10.406 -0.064 1 98.5 264 TRP A N 1
ATOM 2070 C CA . TRP A 1 264 ? 18.281 -11.789 -0.429 1 98.5 264 TRP A CA 1
ATOM 2071 C C . TRP A 1 264 ? 17.469 -12.219 -1.649 1 98.5 264 TRP A C 1
ATOM 2073 O O . TRP A 1 264 ? 16.281 -12.523 -1.539 1 98.5 264 TRP A O 1
ATOM 2083 N N . VAL A 1 265 ? 18.094 -12.234 -2.758 1 97.75 265 VAL A N 1
ATOM 2084 C CA . VAL A 1 265 ? 17.5 -12.703 -4.004 1 97.75 265 VAL A CA 1
ATOM 2085 C C . VAL A 1 265 ? 18.375 -13.797 -4.617 1 97.75 265 VAL A C 1
ATOM 2087 O O . VAL A 1 265 ? 18.594 -13.82 -5.832 1 97.75 265 VAL A O 1
ATOM 2090 N N . SER A 1 266 ? 18.938 -14.648 -3.762 1 95.12 266 SER A N 1
ATOM 2091 C CA . SER A 1 266 ? 19.922 -15.656 -4.129 1 95.12 266 SER A CA 1
ATOM 2092 C C . SER A 1 266 ? 19.297 -17.047 -4.18 1 95.12 266 SER A C 1
ATOM 2094 O O . SER A 1 266 ? 19.797 -17.984 -3.533 1 95.12 266 SER A O 1
ATOM 2096 N N . GLY A 1 267 ? 18.328 -17.234 -4.996 1 93.88 267 GLY A N 1
ATOM 2097 C CA . GLY A 1 267 ? 17.797 -18.562 -5.203 1 93.88 267 GLY A CA 1
ATOM 2098 C C . GLY A 1 267 ? 16.359 -18.703 -4.746 1 93.88 267 GLY A C 1
ATOM 2099 O O . GLY A 1 267 ? 15.891 -17.969 -3.875 1 93.88 267 GLY A O 1
ATOM 2100 N N . VAL A 1 268 ? 15.672 -19.703 -5.312 1 96.56 268 VAL A N 1
ATOM 2101 C CA . VAL A 1 268 ? 14.266 -19.984 -5.008 1 96.56 268 VAL A CA 1
ATOM 2102 C C . VAL A 1 268 ? 14.07 -21.469 -4.781 1 96.56 268 VAL A C 1
ATOM 2104 O O . VAL A 1 268 ? 14.938 -22.281 -5.133 1 96.56 268 VAL A O 1
ATOM 2107 N N . LYS A 1 269 ? 13.117 -21.828 -4.098 1 97.38 269 LYS A N 1
ATOM 2108 C CA . LYS A 1 269 ? 12.625 -23.203 -3.957 1 97.38 269 LYS A CA 1
ATOM 2109 C C . LYS A 1 269 ? 11.117 -23.266 -4.215 1 97.38 269 LYS A C 1
ATOM 2111 O O . LYS A 1 269 ? 10.414 -22.266 -4.086 1 97.38 269 LYS A O 1
ATOM 2116 N N . ALA A 1 270 ? 10.695 -24.438 -4.656 1 97.88 270 ALA A N 1
ATOM 2117 C CA . ALA A 1 270 ? 9.273 -24.594 -4.965 1 97.88 270 ALA A CA 1
ATOM 2118 C C . ALA A 1 270 ? 8.414 -24.375 -3.723 1 97.88 270 ALA A C 1
ATOM 2120 O O . ALA A 1 270 ? 8.82 -24.719 -2.611 1 97.88 270 ALA A O 1
ATOM 2121 N N . GLN A 1 271 ? 7.262 -23.703 -3.891 1 97.5 271 GLN A N 1
ATOM 2122 C CA . GLN A 1 271 ? 6.281 -23.641 -2.811 1 97.5 271 GLN A CA 1
ATOM 2123 C C . GLN A 1 271 ? 5.914 -25.047 -2.328 1 97.5 271 GLN A C 1
ATOM 2125 O O . GLN A 1 271 ? 5.504 -25.891 -3.125 1 97.5 271 GLN A O 1
ATOM 2130 N N . PRO A 1 272 ? 6.062 -25.266 -1.075 1 95.12 272 PRO A N 1
ATOM 2131 C CA . PRO A 1 272 ? 5.781 -26.609 -0.564 1 95.12 272 PRO A CA 1
ATOM 2132 C C . PRO A 1 272 ? 4.285 -26.891 -0.425 1 95.12 272 PRO A C 1
ATOM 2134 O O . PRO A 1 272 ? 3.49 -25.953 -0.289 1 95.12 272 PRO A O 1
ATOM 2137 N N . ILE A 1 273 ? 3.941 -28.109 -0.505 1 95.88 273 ILE A N 1
ATOM 2138 C CA . ILE A 1 273 ? 2.586 -28.562 -0.221 1 95.88 273 ILE A CA 1
ATOM 2139 C C . ILE A 1 273 ? 2.639 -29.891 0.538 1 95.88 273 ILE A C 1
ATOM 2141 O O . ILE A 1 273 ? 3.291 -30.844 0.098 1 95.88 273 ILE A O 1
ATOM 2145 N N . THR A 1 274 ? 1.938 -29.922 1.738 1 94.56 274 THR A N 1
ATOM 2146 C CA . THR A 1 274 ? 1.843 -31.156 2.508 1 94.56 274 THR A CA 1
ATOM 2147 C C . THR A 1 274 ? 1.08 -32.219 1.726 1 94.56 274 THR A C 1
ATOM 2149 O O . THR A 1 274 ? 0.052 -31.922 1.11 1 94.56 274 THR A O 1
ATOM 2152 N N . GLY A 1 275 ? 1.547 -33.406 1.703 1 93.88 275 GLY A N 1
ATOM 2153 C CA . GLY A 1 275 ? 0.903 -34.469 0.972 1 93.88 275 GLY A CA 1
ATOM 2154 C C . GLY A 1 275 ? 1.703 -34.938 -0.229 1 93.88 275 GLY A C 1
ATOM 2155 O O . GLY A 1 275 ? 1.452 -36.031 -0.767 1 93.88 275 GLY A O 1
ATOM 2156 N N . ILE A 1 276 ? 2.543 -34.062 -0.71 1 93.44 276 ILE A N 1
ATOM 2157 C CA . ILE A 1 276 ? 3.516 -34.469 -1.727 1 93.44 276 ILE A CA 1
ATOM 2158 C C . ILE A 1 276 ? 4.852 -34.781 -1.062 1 93.44 276 ILE A C 1
ATOM 2160 O O . ILE A 1 276 ? 5.547 -33.906 -0.575 1 93.44 276 ILE A O 1
ATOM 2164 N N . ASP A 1 277 ? 5.184 -36.031 -1.02 1 82.31 277 ASP A N 1
ATOM 2165 C CA . ASP A 1 277 ? 6.301 -36.531 -0.231 1 82.31 277 ASP A CA 1
ATOM 2166 C C . ASP A 1 277 ? 7.629 -36.312 -0.956 1 82.31 277 ASP A C 1
ATOM 2168 O O . ASP A 1 277 ? 7.645 -35.875 -2.111 1 82.31 277 ASP A O 1
ATOM 2172 N N . GLY A 1 278 ? 8.672 -36.625 -0.223 1 84.25 278 GLY A N 1
ATOM 2173 C CA . GLY A 1 278 ? 10.031 -36.375 -0.681 1 84.25 278 GLY A CA 1
ATOM 2174 C C . GLY A 1 278 ? 10.375 -37.156 -1.95 1 84.25 278 GLY A C 1
ATOM 2175 O O . GLY A 1 278 ? 11.141 -36.656 -2.783 1 84.25 278 GLY A O 1
ATOM 2176 N N . ASP A 1 279 ? 9.695 -38.219 -2.264 1 89.5 279 ASP A N 1
ATOM 2177 C CA . ASP A 1 279 ? 9.984 -39.062 -3.436 1 89.5 279 ASP A CA 1
ATOM 2178 C C . ASP A 1 279 ? 9.508 -38.375 -4.715 1 89.5 279 ASP A C 1
ATOM 2180 O O . ASP A 1 279 ? 9.922 -38.75 -5.816 1 89.5 279 ASP A O 1
ATOM 2184 N N . HIS A 1 280 ? 8.773 -37.406 -4.512 1 95.12 280 HIS A N 1
ATOM 2185 C CA . HIS A 1 280 ? 8.211 -36.719 -5.664 1 95.12 280 HIS A CA 1
ATOM 2186 C C . HIS A 1 280 ? 8.867 -35.344 -5.855 1 95.12 280 HIS A C 1
ATOM 2188 O O . HIS A 1 280 ? 8.391 -34.531 -6.652 1 95.12 280 HIS A O 1
ATOM 2194 N N . LEU A 1 281 ? 9.93 -35.156 -5.133 1 97.06 281 LEU A N 1
ATOM 2195 C CA . LEU A 1 281 ? 10.578 -33.844 -5.215 1 97.06 281 LEU A CA 1
ATOM 2196 C C . LEU A 1 281 ? 11.969 -33.969 -5.824 1 97.06 281 LEU A C 1
ATOM 2198 O O . LEU A 1 281 ? 12.695 -34.938 -5.531 1 97.06 281 LEU A O 1
ATOM 2202 N N . GLY A 1 282 ? 12.281 -33.125 -6.715 1 96.62 282 GLY A N 1
ATOM 2203 C CA . GLY A 1 282 ? 13.602 -33.031 -7.316 1 96.62 282 GLY A CA 1
ATOM 2204 C C . GLY A 1 282 ? 14.375 -31.781 -6.871 1 96.62 282 GLY A C 1
ATOM 2205 O O . GLY A 1 282 ? 14.164 -31.281 -5.766 1 96.62 282 GLY A O 1
ATOM 2206 N N . ARG A 1 283 ? 15.32 -31.422 -7.699 1 95.62 283 ARG A N 1
ATOM 2207 C CA . ARG A 1 283 ? 16.156 -30.266 -7.41 1 95.62 283 ARG A CA 1
ATOM 2208 C C . ARG A 1 283 ? 15.312 -29.031 -7.113 1 95.62 283 ARG A C 1
ATOM 2210 O O . ARG A 1 283 ? 14.359 -28.734 -7.836 1 95.62 283 ARG A O 1
ATOM 2217 N N . GLY A 1 284 ? 15.695 -28.359 -6.012 1 95.75 284 GLY A N 1
ATOM 2218 C CA . GLY A 1 284 ? 14.953 -27.172 -5.617 1 95.75 284 GLY A CA 1
ATOM 2219 C C . GLY A 1 284 ? 13.617 -27.484 -4.984 1 95.75 284 GLY A C 1
ATOM 2220 O O . GLY A 1 284 ? 12.719 -26.641 -4.949 1 95.75 284 GLY A O 1
ATOM 2221 N N . PHE A 1 285 ? 13.43 -28.734 -4.621 1 96.88 285 PHE A N 1
ATOM 2222 C CA . PHE A 1 285 ? 12.203 -29.234 -4.02 1 96.88 285 PHE A CA 1
ATOM 2223 C C . PHE A 1 285 ? 11.031 -29.109 -4.988 1 96.88 285 PHE A C 1
ATOM 2225 O O . PHE A 1 285 ? 9.891 -28.906 -4.57 1 96.88 285 PHE A O 1
ATOM 2232 N N . ARG A 1 286 ? 11.367 -29.141 -6.254 1 98.44 286 ARG A N 1
ATOM 2233 C CA . ARG A 1 286 ? 10.336 -29.062 -7.285 1 98.44 286 ARG A CA 1
ATOM 2234 C C . ARG A 1 286 ? 9.633 -30.406 -7.473 1 98.44 286 ARG A C 1
ATOM 2236 O O . ARG A 1 286 ? 10.273 -31.453 -7.383 1 98.44 286 ARG A O 1
ATOM 2243 N N . ILE A 1 287 ? 8.414 -30.328 -7.75 1 98.62 287 ILE A N 1
ATOM 2244 C CA . ILE A 1 287 ? 7.613 -31.547 -7.934 1 98.62 287 ILE A CA 1
ATOM 2245 C C . ILE A 1 287 ? 8 -32.219 -9.25 1 98.62 287 ILE A C 1
ATOM 2247 O O . ILE A 1 287 ? 7.953 -31.594 -10.312 1 98.62 287 ILE A O 1
ATOM 2251 N N . VAL A 1 288 ? 8.367 -33.5 -9.18 1 98.38 288 VAL A N 1
ATOM 2252 C CA . VAL A 1 288 ? 8.734 -34.25 -10.375 1 98.38 288 VAL A CA 1
ATOM 2253 C C . VAL A 1 288 ? 7.488 -34.562 -11.195 1 98.38 288 VAL A C 1
ATOM 2255 O O . VAL A 1 288 ? 6.48 -35 -10.656 1 98.38 288 VAL A O 1
ATOM 2258 N N . VAL A 1 289 ? 7.559 -34.312 -12.516 1 98.62 289 VAL A N 1
ATOM 2259 C CA . VAL A 1 289 ? 6.434 -34.594 -13.391 1 98.62 289 VAL A CA 1
ATOM 2260 C C . VAL A 1 289 ? 6.93 -35.312 -14.641 1 98.62 289 VAL A C 1
ATOM 2262 O O . VAL A 1 289 ? 8.117 -35.25 -14.977 1 98.62 289 VAL A O 1
ATOM 2265 N N . ASP A 1 290 ? 6.031 -36 -15.305 1 97.94 290 ASP A N 1
ATOM 2266 C CA . ASP A 1 290 ? 6.359 -36.625 -16.594 1 97.94 290 ASP A CA 1
ATOM 2267 C C . ASP A 1 290 ? 6.176 -35.625 -17.734 1 97.94 290 ASP A C 1
ATOM 2269 O O . ASP A 1 290 ? 6.02 -34.406 -17.5 1 97.94 290 ASP A O 1
ATOM 2273 N N . GLU A 1 291 ? 6.227 -36 -18.984 1 98.12 291 GLU A N 1
ATOM 2274 C CA . GLU A 1 291 ? 6.211 -35.125 -20.156 1 98.12 291 GLU A CA 1
ATOM 2275 C C . GLU A 1 291 ? 4.82 -34.562 -20.391 1 98.12 291 GLU A C 1
ATOM 2277 O O . GLU A 1 291 ? 4.652 -33.656 -21.219 1 98.12 291 GLU A O 1
ATOM 2282 N N . PHE A 1 292 ? 3.828 -35.062 -19.625 1 98.44 292 PHE A N 1
ATOM 2283 C CA . PHE A 1 292 ? 2.473 -34.531 -19.719 1 98.44 292 PHE A CA 1
ATOM 2284 C C . PHE A 1 292 ? 2.115 -33.719 -18.484 1 98.44 292 PHE A C 1
ATOM 2286 O O . PHE A 1 292 ? 0.944 -33.406 -18.25 1 98.44 292 PHE A O 1
ATOM 2293 N N . ASN A 1 293 ? 3.082 -33.406 -17.641 1 98.69 293 ASN A N 1
ATOM 2294 C CA . ASN A 1 293 ? 2.99 -32.625 -16.406 1 98.69 293 ASN A CA 1
ATOM 2295 C C . ASN A 1 293 ? 2.234 -33.375 -15.312 1 98.69 293 ASN A C 1
ATOM 2297 O O . ASN A 1 293 ? 1.727 -32.75 -14.375 1 98.69 293 ASN A O 1
ATOM 2301 N N . ARG A 1 294 ? 2.129 -34.719 -15.406 1 98.38 294 ARG A N 1
ATOM 2302 C CA . ARG A 1 294 ? 1.497 -35.531 -14.383 1 98.38 294 ARG A CA 1
ATOM 2303 C C . ARG A 1 294 ? 2.484 -35.875 -13.273 1 98.38 294 ARG A C 1
ATOM 2305 O O . ARG A 1 294 ? 3.66 -36.125 -13.539 1 98.38 294 ARG A O 1
ATOM 2312 N N . ILE A 1 295 ? 2.039 -35.844 -12.086 1 98.12 295 ILE A N 1
ATOM 2313 C CA . ILE A 1 295 ? 2.842 -36.375 -10.977 1 98.12 295 ILE A CA 1
ATOM 2314 C C . ILE A 1 295 ? 2.787 -37.906 -10.961 1 98.12 295 ILE A C 1
ATOM 2316 O O . ILE A 1 295 ? 1.724 -38.469 -10.742 1 98.12 295 ILE A O 1
ATOM 2320 N N . PRO A 1 296 ? 3.916 -38.531 -11.125 1 95.69 296 PRO A N 1
ATOM 2321 C CA . PRO A 1 296 ? 3.9 -40 -11.234 1 95.69 296 PRO A CA 1
ATOM 2322 C C . PRO A 1 296 ? 3.293 -40.688 -10 1 95.69 296 PRO A C 1
ATOM 2324 O O . PRO A 1 296 ? 3.627 -40.312 -8.867 1 95.69 296 PRO A O 1
ATOM 2327 N N . GLY A 1 297 ? 2.375 -41.562 -10.25 1 92.56 297 GLY A N 1
ATOM 2328 C CA . GLY A 1 297 ? 1.79 -42.344 -9.188 1 92.56 297 GLY A CA 1
ATOM 2329 C C . GLY A 1 297 ? 0.622 -41.656 -8.5 1 92.56 297 GLY A C 1
ATOM 2330 O O . GLY A 1 297 ? -0.008 -42.219 -7.613 1 92.56 297 GLY A O 1
ATOM 2331 N N . MET A 1 298 ? 0.339 -40.5 -8.945 1 94.5 298 MET A N 1
ATOM 2332 C CA . MET A 1 298 ? -0.761 -39.781 -8.336 1 94.5 298 MET A CA 1
ATOM 2333 C C . MET A 1 298 ? -1.804 -39.375 -9.375 1 94.5 298 MET A C 1
ATOM 2335 O O . MET A 1 298 ? -1.682 -38.344 -10.023 1 94.5 298 MET A O 1
ATOM 2339 N N . ASP A 1 299 ? -2.814 -40.125 -9.422 1 93 299 ASP A N 1
ATOM 2340 C CA . ASP A 1 299 ? -3.84 -39.969 -10.445 1 93 299 ASP A CA 1
ATOM 2341 C C . ASP A 1 299 ? -4.543 -38.625 -10.32 1 93 299 ASP A C 1
ATOM 2343 O O . ASP A 1 299 ? -4.98 -38.25 -9.234 1 93 299 ASP A O 1
ATOM 2347 N N . GLY A 1 300 ? -4.566 -37.875 -11.438 1 96.56 300 GLY A N 1
ATOM 2348 C CA . GLY A 1 300 ? -5.328 -36.625 -11.484 1 96.56 300 GLY A CA 1
ATOM 2349 C C . GLY A 1 300 ? -4.555 -35.438 -10.969 1 96.56 300 GLY A C 1
ATOM 2350 O O . GLY A 1 300 ? -5.086 -34.312 -10.914 1 96.56 300 GLY A O 1
ATOM 2351 N N . LEU A 1 301 ? -3.326 -35.656 -10.594 1 98.5 301 LEU A N 1
ATOM 2352 C CA . LEU A 1 301 ? -2.514 -34.562 -10.062 1 98.5 301 LEU A CA 1
ATOM 2353 C C . LEU A 1 301 ? -1.476 -34.094 -11.086 1 98.5 301 LEU A C 1
ATOM 2355 O O . LEU A 1 301 ? -0.827 -34.938 -11.727 1 98.5 301 LEU A O 1
ATOM 2359 N N . PHE A 1 302 ? -1.363 -32.812 -11.266 1 98.88 302 PHE A N 1
ATOM 2360 C CA . PHE A 1 302 ? -0.445 -32.188 -12.211 1 98.88 302 PHE A CA 1
ATOM 2361 C C . PHE A 1 302 ? 0.323 -31.062 -11.539 1 98.88 302 PHE A C 1
ATOM 2363 O O . PHE A 1 302 ? -0.094 -30.547 -10.492 1 98.88 302 PHE A O 1
ATOM 2370 N N . ALA A 1 303 ? 1.439 -30.641 -12.07 1 98.88 303 ALA A N 1
ATOM 2371 C CA . ALA A 1 303 ? 2.178 -29.438 -11.664 1 98.88 303 ALA A CA 1
ATOM 2372 C C . ALA A 1 303 ? 2.801 -28.75 -12.875 1 98.88 303 ALA A C 1
ATOM 2374 O O . ALA A 1 303 ? 3.188 -29.406 -13.844 1 98.88 303 ALA A O 1
ATOM 2375 N N . ILE A 1 304 ? 2.844 -27.453 -12.836 1 98.88 304 ILE A N 1
ATOM 2376 C CA . ILE A 1 304 ? 3.412 -26.703 -13.945 1 98.88 304 ILE A CA 1
ATOM 2377 C C . ILE A 1 304 ? 4.246 -25.547 -13.414 1 98.88 304 ILE A C 1
ATOM 2379 O O . ILE A 1 304 ? 4.188 -25.219 -12.219 1 98.88 304 ILE A O 1
ATOM 2383 N N . GLY A 1 305 ? 5.023 -24.938 -14.297 1 98.62 305 GLY A N 1
ATOM 2384 C CA . GLY A 1 305 ? 5.793 -23.734 -13.984 1 98.62 305 GLY A CA 1
ATOM 2385 C C . GLY A 1 305 ? 6.969 -24.016 -13.062 1 98.62 305 GLY A C 1
ATOM 2386 O O . GLY A 1 305 ? 7.574 -25.094 -13.125 1 98.62 305 GLY A O 1
ATOM 2387 N N . ASP A 1 306 ? 7.262 -23 -12.289 1 98.31 306 ASP A N 1
ATOM 2388 C CA . ASP A 1 306 ? 8.453 -23.047 -11.445 1 98.31 306 ASP A CA 1
ATOM 2389 C C . ASP A 1 306 ? 8.297 -24.078 -10.328 1 98.31 306 ASP A C 1
ATOM 2391 O O . ASP A 1 306 ? 9.281 -24.453 -9.688 1 98.31 306 ASP A O 1
ATOM 2395 N N . GLN A 1 307 ? 7.105 -24.547 -10.148 1 98.69 307 GLN A N 1
ATOM 2396 C CA . GLN A 1 307 ? 6.871 -25.469 -9.031 1 98.69 307 GLN A CA 1
ATOM 2397 C C . GLN A 1 307 ? 7.219 -26.906 -9.414 1 98.69 307 GLN A C 1
ATOM 2399 O O . GLN A 1 307 ? 7.305 -27.781 -8.547 1 98.69 307 GLN A O 1
ATOM 2404 N N . CYS A 1 308 ? 7.5 -27.188 -10.68 1 98.56 308 CYS A N 1
ATOM 2405 C CA . CYS A 1 308 ? 7.738 -28.562 -11.086 1 98.56 308 CYS A CA 1
ATOM 2406 C C . CYS A 1 308 ? 9.055 -28.703 -11.836 1 98.56 308 CYS A C 1
ATOM 2408 O O . CYS A 1 308 ? 9.664 -27.703 -12.203 1 98.56 308 CYS A O 1
ATOM 2410 N N . ILE A 1 309 ? 9.508 -29.906 -11.945 1 98.5 309 ILE A N 1
ATOM 2411 C CA . ILE A 1 309 ? 10.703 -30.219 -12.711 1 98.5 309 ILE A CA 1
ATOM 2412 C C . ILE A 1 309 ? 10.43 -31.406 -13.633 1 98.5 309 ILE A C 1
ATOM 2414 O O . ILE A 1 309 ? 9.953 -32.438 -13.18 1 98.5 309 ILE A O 1
ATOM 2418 N N . GLN A 1 310 ? 10.531 -31.203 -14.891 1 98.44 310 GLN A N 1
ATOM 2419 C CA . GLN A 1 310 ? 10.414 -32.219 -15.93 1 98.44 310 GLN A CA 1
ATOM 2420 C C . GLN A 1 310 ? 11.773 -32.562 -16.531 1 98.44 310 GLN A C 1
ATOM 2422 O O . GLN A 1 310 ? 12.445 -31.672 -17.062 1 98.44 310 GLN A O 1
ATOM 2427 N N . THR A 1 311 ? 12.188 -33.781 -16.5 1 97.44 311 THR A N 1
ATOM 2428 C CA . THR A 1 311 ? 13.516 -34.156 -16.984 1 97.44 311 THR A CA 1
ATOM 2429 C C . THR A 1 311 ? 13.422 -35 -18.25 1 97.44 311 THR A C 1
ATOM 2431 O O . THR A 1 311 ? 14.43 -35.5 -18.734 1 97.44 311 THR A O 1
ATOM 2434 N N . THR A 1 312 ? 12.234 -35.094 -18.797 1 96.94 312 THR A N 1
ATOM 2435 C CA . THR A 1 312 ? 12.016 -35.969 -19.938 1 96.94 312 THR A CA 1
ATOM 2436 C C . THR A 1 312 ? 12.25 -35.219 -21.25 1 96.94 312 THR A C 1
ATOM 2438 O O . THR A 1 312 ? 12.266 -35.812 -22.328 1 96.94 312 THR A O 1
ATOM 2441 N N . ASP A 1 313 ? 12.336 -33.906 -21.203 1 97.69 313 ASP A N 1
ATOM 2442 C CA . ASP A 1 313 ? 12.664 -33.125 -22.391 1 97.69 313 ASP A CA 1
ATOM 2443 C C . ASP A 1 313 ? 14.125 -33.312 -22.781 1 97.69 313 ASP A C 1
ATOM 2445 O O . ASP A 1 313 ? 15.023 -32.906 -22.031 1 97.69 313 ASP A O 1
ATOM 2449 N N . PRO A 1 314 ? 14.398 -33.906 -23.938 1 97.19 314 PRO A N 1
ATOM 2450 C CA . PRO A 1 314 ? 15.789 -34.156 -24.328 1 97.19 314 PRO A CA 1
ATOM 2451 C C . PRO A 1 314 ? 16.625 -32.875 -24.406 1 97.19 314 PRO A C 1
ATOM 2453 O O . PRO A 1 314 ? 17.828 -32.906 -24.156 1 97.19 314 PRO A O 1
ATOM 2456 N N . ALA A 1 315 ? 16.016 -31.797 -24.703 1 96.56 315 ALA A N 1
ATOM 2457 C CA . ALA A 1 315 ? 16.734 -30.531 -24.812 1 96.56 315 ALA A CA 1
ATOM 2458 C C . ALA A 1 315 ? 17.062 -29.969 -23.422 1 96.56 315 ALA A C 1
ATOM 2460 O O . ALA A 1 315 ? 17.906 -29.094 -23.281 1 96.56 315 ALA A O 1
ATOM 2461 N N . TYR A 1 316 ? 16.438 -30.469 -22.438 1 97.12 316 TYR A N 1
ATOM 2462 C CA . TYR A 1 316 ? 16.609 -30.016 -21.062 1 97.12 316 TYR A CA 1
ATOM 2463 C C . TYR A 1 316 ? 16.609 -31.188 -20.094 1 97.12 316 TYR A C 1
ATOM 2465 O O . TYR A 1 316 ? 15.75 -31.297 -19.219 1 97.12 316 TYR A O 1
ATOM 2473 N N . PRO A 1 317 ? 17.609 -31.984 -20.109 1 96.06 317 PRO A N 1
ATOM 2474 C CA . PRO A 1 317 ? 17.641 -33.219 -19.312 1 96.06 317 PRO A CA 1
ATOM 2475 C C . PRO A 1 317 ? 17.688 -32.938 -17.797 1 96.06 317 PRO A C 1
ATOM 2477 O O . PRO A 1 317 ? 17.281 -33.781 -17 1 96.06 317 PRO A O 1
ATOM 2480 N N . GLY A 1 318 ? 18.172 -31.797 -17.422 1 95.56 318 GLY A N 1
ATOM 2481 C CA . GLY A 1 318 ? 18.219 -31.438 -16.016 1 95.56 318 GLY A CA 1
ATOM 2482 C C . GLY A 1 318 ? 17 -30.656 -15.547 1 95.56 318 GLY A C 1
ATOM 2483 O O . GLY A 1 318 ? 16.969 -30.188 -14.414 1 95.56 318 GLY A O 1
ATOM 2484 N N . GLY A 1 319 ? 16.031 -30.484 -16.422 1 97.12 319 GLY A N 1
ATOM 2485 C CA . GLY A 1 319 ? 14.836 -29.703 -16.125 1 97.12 319 GLY A CA 1
ATOM 2486 C C . GLY A 1 319 ? 14.812 -28.359 -16.859 1 97.12 319 GLY A C 1
ATOM 2487 O O . GLY A 1 319 ? 15.852 -27.859 -17.281 1 97.12 319 GLY A O 1
ATOM 2488 N N . HIS A 1 320 ? 13.656 -27.844 -16.969 1 97.38 320 HIS A N 1
ATOM 2489 C CA . HIS A 1 320 ? 13.484 -26.562 -17.656 1 97.38 320 HIS A CA 1
ATOM 2490 C C . HIS A 1 320 ? 13.914 -25.406 -16.75 1 97.38 320 HIS A C 1
ATOM 2492 O O . HIS A 1 320 ? 13.836 -25.5 -15.523 1 97.38 320 HIS A O 1
ATOM 2498 N N . PRO A 1 321 ? 14.414 -24.281 -17.406 1 94.88 321 PRO A N 1
ATOM 2499 C CA . PRO A 1 321 ? 14.648 -23.078 -16.594 1 94.88 321 PRO A CA 1
ATOM 2500 C C . PRO A 1 321 ? 13.359 -22.516 -15.984 1 94.88 321 PRO A C 1
ATOM 2502 O O . PRO A 1 321 ? 12.273 -22.75 -16.516 1 94.88 321 PRO A O 1
ATOM 2505 N N . GLN A 1 322 ? 13.438 -21.906 -14.875 1 95.25 322 GLN A N 1
ATOM 2506 C CA . GLN A 1 322 ? 12.289 -21.328 -14.188 1 95.25 322 GLN A CA 1
ATOM 2507 C C . GLN A 1 322 ? 11.977 -19.938 -14.711 1 95.25 322 GLN A C 1
ATOM 2509 O O . GLN A 1 322 ? 12.312 -18.938 -14.07 1 95.25 322 GLN A O 1
ATOM 2514 N N . LEU A 1 323 ? 11.359 -19.875 -15.906 1 94.5 323 LEU A N 1
ATOM 2515 C CA . LEU A 1 323 ? 11.047 -18.672 -16.656 1 94.5 323 LEU A CA 1
ATOM 2516 C C . LEU A 1 323 ? 9.539 -18.547 -16.891 1 94.5 323 LEU A C 1
ATOM 2518 O O . LEU A 1 323 ? 8.828 -19.562 -16.891 1 94.5 323 LEU A O 1
ATOM 2522 N N . ALA A 1 324 ? 9.117 -17.344 -17.109 1 94.94 324 ALA A N 1
ATOM 2523 C CA . ALA A 1 324 ? 7.715 -17.062 -17.391 1 94.94 324 ALA A CA 1
ATOM 2524 C C . ALA A 1 324 ? 7.215 -17.891 -18.562 1 94.94 324 ALA A C 1
ATOM 2526 O O . ALA A 1 324 ? 6.137 -18.484 -18.5 1 94.94 324 ALA A O 1
ATOM 2527 N N . GLN A 1 325 ? 7.996 -18.016 -19.594 1 94.94 325 GLN A N 1
ATOM 2528 C CA . GLN A 1 325 ? 7.566 -18.672 -20.828 1 94.94 325 GLN A CA 1
ATOM 2529 C C . GLN A 1 325 ? 7.402 -20.172 -20.609 1 94.94 325 GLN A C 1
ATOM 2531 O O . GLN A 1 325 ? 6.527 -20.812 -21.203 1 94.94 325 GLN A O 1
ATOM 2536 N N . VAL A 1 326 ? 8.203 -20.781 -19.781 1 97.88 326 VAL A N 1
ATOM 2537 C CA . VAL A 1 326 ? 8.039 -22.203 -19.484 1 97.88 326 VAL A CA 1
ATOM 2538 C C . VAL A 1 326 ? 6.672 -22.438 -18.828 1 97.88 326 VAL A C 1
ATOM 2540 O O . VAL A 1 326 ? 5.926 -23.328 -19.25 1 97.88 326 VAL A O 1
ATOM 2543 N N . ALA A 1 327 ? 6.367 -21.594 -17.828 1 98.44 327 ALA A N 1
ATOM 2544 C CA . ALA A 1 327 ? 5.098 -21.719 -17.125 1 98.44 327 ALA A CA 1
ATOM 2545 C C . ALA A 1 327 ? 3.918 -21.531 -18.062 1 98.44 327 ALA A C 1
ATOM 2547 O O . ALA A 1 327 ? 2.975 -22.328 -18.062 1 98.44 327 ALA A O 1
ATOM 2548 N N . ILE A 1 328 ? 3.988 -20.547 -18.938 1 98.19 328 ILE A N 1
ATOM 2549 C CA . ILE A 1 328 ? 2.893 -20.203 -19.844 1 98.19 328 ILE A CA 1
ATOM 2550 C C . ILE A 1 328 ? 2.705 -21.312 -20.875 1 98.19 328 ILE A C 1
ATOM 2552 O O . ILE A 1 328 ? 1.578 -21.75 -21.125 1 98.19 328 ILE A O 1
ATOM 2556 N N . GLN A 1 329 ? 3.811 -21.797 -21.453 1 98.62 329 GLN A N 1
ATOM 2557 C CA . GLN A 1 329 ? 3.74 -22.828 -22.469 1 98.62 329 GLN A CA 1
ATOM 2558 C C . GLN A 1 329 ? 3.26 -24.156 -21.875 1 98.62 329 GLN A C 1
ATOM 2560 O O . GLN A 1 329 ? 2.461 -24.859 -22.5 1 98.62 329 GLN A O 1
ATOM 2565 N N . GLN A 1 330 ? 3.748 -24.469 -20.719 1 98.88 330 GLN A N 1
ATOM 2566 C CA . GLN A 1 330 ? 3.26 -25.672 -20.047 1 98.88 330 GLN A CA 1
ATOM 2567 C C . GLN A 1 330 ? 1.761 -25.578 -19.781 1 98.88 330 GLN A C 1
ATOM 2569 O O . GLN A 1 330 ? 1.03 -26.547 -19.984 1 98.88 330 GLN A O 1
ATOM 2574 N N . ALA A 1 331 ? 1.337 -24.422 -19.328 1 98.88 331 ALA A N 1
ATOM 2575 C CA . ALA A 1 331 ? -0.073 -24.203 -19.016 1 98.88 331 ALA A CA 1
ATOM 2576 C C . ALA A 1 331 ? -0.947 -24.375 -20.25 1 98.88 331 ALA A C 1
ATOM 2578 O O . ALA A 1 331 ? -1.97 -25.062 -20.203 1 98.88 331 ALA A O 1
ATOM 2579 N N . ALA A 1 332 ? -0.545 -23.781 -21.328 1 98.62 332 ALA A N 1
ATOM 2580 C CA . ALA A 1 332 ? -1.303 -23.859 -22.578 1 98.62 332 ALA A CA 1
ATOM 2581 C C . ALA A 1 332 ? -1.44 -25.297 -23.047 1 98.62 332 ALA A C 1
ATOM 2583 O O . ALA A 1 332 ? -2.525 -25.734 -23.453 1 98.62 332 ALA A O 1
ATOM 2584 N N . LEU A 1 333 ? -0.393 -26 -23 1 98.75 333 LEU A N 1
ATOM 2585 C CA . LEU A 1 333 ? -0.417 -27.391 -23.453 1 98.75 333 LEU A CA 1
ATOM 2586 C C . LEU A 1 333 ? -1.225 -28.266 -22.484 1 98.75 333 LEU A C 1
ATOM 2588 O O . LEU A 1 333 ? -1.985 -29.125 -22.922 1 98.75 333 LEU A O 1
ATOM 2592 N N . LEU A 1 334 ? -0.99 -28.062 -21.188 1 98.88 334 LEU A N 1
ATOM 2593 C CA . LEU A 1 334 ? -1.706 -28.875 -20.203 1 98.88 334 LEU A CA 1
ATOM 2594 C C . LEU A 1 334 ? -3.213 -28.672 -20.328 1 98.88 334 LEU A C 1
ATOM 2596 O O . LEU A 1 334 ? -3.986 -29.609 -20.125 1 98.88 334 LEU A O 1
ATOM 2600 N N . ALA A 1 335 ? -3.627 -27.438 -20.625 1 98.81 335 ALA A N 1
ATOM 2601 C CA . ALA A 1 335 ? -5.051 -27.172 -20.828 1 98.81 335 ALA A CA 1
ATOM 2602 C C . ALA A 1 335 ? -5.629 -28.094 -21.906 1 98.81 335 ALA A C 1
ATOM 2604 O O . ALA A 1 335 ? -6.695 -28.688 -21.719 1 98.81 335 ALA A O 1
ATOM 2605 N N . LYS A 1 336 ? -4.934 -28.266 -22.984 1 98.38 336 LYS A N 1
ATOM 2606 C CA . LYS A 1 336 ? -5.363 -29.156 -24.062 1 98.38 336 LYS A CA 1
ATOM 2607 C C . LYS A 1 336 ? -5.355 -30.609 -23.609 1 98.38 336 LYS A C 1
ATOM 2609 O O . LYS A 1 336 ? -6.297 -31.359 -23.891 1 98.38 336 LYS A O 1
ATOM 2614 N N . ASN A 1 337 ? -4.336 -30.984 -22.938 1 98.56 337 ASN A N 1
ATOM 2615 C CA . ASN A 1 337 ? -4.203 -32.375 -22.484 1 98.56 337 ASN A CA 1
ATOM 2616 C C . ASN A 1 337 ? -5.297 -32.719 -21.484 1 98.56 337 ASN A C 1
ATOM 2618 O O . ASN A 1 337 ? -5.863 -33.812 -21.547 1 98.56 337 ASN A O 1
ATOM 2622 N N . ILE A 1 338 ? -5.609 -31.828 -20.531 1 98.44 338 ILE A N 1
ATOM 2623 C CA . ILE A 1 338 ? -6.621 -32.094 -19.516 1 98.44 338 ILE A CA 1
ATOM 2624 C C . ILE A 1 338 ? -7.988 -32.25 -20.172 1 98.44 338 ILE A C 1
ATOM 2626 O O . ILE A 1 338 ? -8.789 -33.094 -19.75 1 98.44 338 ILE A O 1
ATOM 2630 N N . GLN A 1 339 ? -8.234 -31.469 -21.188 1 97.75 339 GLN A N 1
ATOM 2631 C CA . GLN A 1 339 ? -9.5 -31.594 -21.891 1 97.75 339 GLN A CA 1
ATOM 2632 C C . GLN A 1 339 ? -9.641 -32.969 -22.531 1 97.75 339 GLN A C 1
ATOM 2634 O O . GLN A 1 339 ? -10.711 -33.594 -22.5 1 97.75 339 GLN A O 1
ATOM 2639 N N . LYS A 1 340 ? -8.578 -33.5 -23.078 1 96.94 340 LYS A N 1
ATOM 2640 C CA . LYS A 1 340 ? -8.578 -34.844 -23.656 1 96.94 340 LYS A CA 1
ATOM 2641 C C . LYS A 1 340 ? -8.766 -35.906 -22.594 1 96.94 340 LYS A C 1
ATOM 2643 O O . LYS A 1 340 ? -9.523 -36.844 -22.781 1 96.94 340 LYS A O 1
ATOM 2648 N N . ILE A 1 341 ? -8.094 -35.719 -21.531 1 96.75 341 ILE A N 1
ATOM 2649 C CA . ILE A 1 341 ? -8.188 -36.656 -20.422 1 96.75 341 ILE A CA 1
ATOM 2650 C C . ILE A 1 341 ? -9.617 -36.688 -19.891 1 96.75 341 ILE A C 1
ATOM 2652 O O . ILE A 1 341 ? -10.18 -37.75 -19.656 1 96.75 341 ILE A O 1
ATOM 2656 N N . ALA A 1 342 ? -10.164 -35.531 -19.672 1 96.12 342 ALA A N 1
ATOM 2657 C CA . ALA A 1 342 ? -11.516 -35.406 -19.141 1 96.12 342 ALA A CA 1
ATOM 2658 C C . ALA A 1 342 ? -12.531 -36.094 -20.062 1 96.12 342 ALA A C 1
ATOM 2660 O O . ALA A 1 342 ? 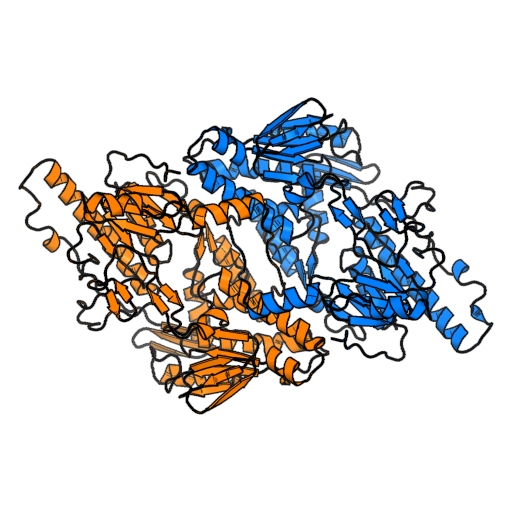-13.445 -36.781 -19.594 1 96.12 342 ALA A O 1
ATOM 2661 N N . LYS A 1 343 ? -12.359 -35.938 -21.312 1 93.75 343 LYS A N 1
ATOM 2662 C CA . LYS A 1 343 ? -13.242 -36.562 -22.281 1 93.75 343 LYS A CA 1
ATOM 2663 C C . LYS A 1 343 ? -13.125 -38.094 -22.219 1 93.75 343 LYS A C 1
ATOM 2665 O O . LYS A 1 343 ? -14.133 -38.812 -22.266 1 93.75 343 LYS A O 1
ATOM 2670 N N . ALA A 1 344 ? -11.961 -38.5 -22.141 1 93.19 344 ALA A N 1
ATOM 2671 C CA . ALA A 1 344 ? -11.727 -39.938 -22.047 1 93.19 344 ALA A CA 1
ATOM 2672 C C . ALA A 1 344 ? -12.328 -40.5 -20.766 1 93.19 344 ALA A C 1
ATOM 2674 O O . ALA A 1 344 ? -12.914 -41.594 -20.781 1 93.19 344 ALA A O 1
ATOM 2675 N N . ASP A 1 345 ? -12.117 -39.781 -19.703 1 92.62 345 ASP A N 1
ATOM 2676 C CA . ASP A 1 345 ? -12.664 -40.219 -18.422 1 92.62 345 ASP A CA 1
ATOM 2677 C C . ASP A 1 345 ? -14.188 -40.281 -18.484 1 92.62 345 ASP A C 1
ATOM 2679 O O . ASP A 1 345 ? -14.789 -41.219 -17.953 1 92.62 345 ASP A O 1
ATOM 2683 N N . GLU A 1 346 ? -14.758 -39.312 -19.094 1 90.88 346 GLU A N 1
ATOM 2684 C CA . GLU A 1 346 ? -16.219 -39.312 -19.219 1 90.88 346 GLU A CA 1
ATOM 2685 C C . GLU A 1 346 ? -16.703 -40.469 -20.062 1 90.88 346 GLU A C 1
ATOM 2687 O O . GLU A 1 346 ? -17.719 -41.094 -19.734 1 90.88 346 GLU A O 1
ATOM 2692 N N . GLU A 1 347 ? -16.016 -40.812 -21.062 1 88.69 347 GLU A N 1
ATOM 2693 C CA . GLU A 1 347 ? -16.375 -41.938 -21.922 1 88.69 347 GLU A CA 1
ATOM 2694 C C . GLU A 1 347 ? -16.25 -43.25 -21.188 1 88.69 347 GLU A C 1
ATOM 2696 O O . GLU A 1 347 ? -17.078 -44.156 -21.359 1 88.69 347 GLU A O 1
ATOM 2701 N N . ASN A 1 348 ? -15.266 -43.312 -20.469 1 89.88 348 ASN A N 1
ATOM 2702 C CA . ASN A 1 348 ? -15.047 -44.531 -19.719 1 89.88 348 ASN A CA 1
ATOM 2703 C C . ASN A 1 348 ? -16.109 -44.719 -18.641 1 89.88 348 ASN A C 1
ATOM 2705 O O . ASN A 1 348 ? -16.453 -45.844 -18.297 1 89.88 348 ASN A O 1
ATOM 2709 N N . GLU A 1 349 ? -16.438 -43.562 -18.094 1 86.06 349 GLU A N 1
ATOM 2710 C CA . GLU A 1 349 ? -17.5 -43.625 -17.094 1 86.06 349 GLU A CA 1
ATOM 2711 C C . GLU A 1 349 ? -18.812 -44.062 -17.734 1 86.06 349 GLU A C 1
ATOM 2713 O O . GLU A 1 349 ? -19.609 -44.781 -17.109 1 86.06 349 GLU A O 1
ATOM 2718 N N . LYS A 1 350 ? -19.25 -43.75 -18.906 1 83.94 350 LYS A N 1
ATOM 2719 C CA . LYS A 1 350 ? -20.469 -44.094 -19.609 1 83.94 350 LYS A CA 1
ATOM 2720 C C . LYS A 1 350 ? -20.391 -45.531 -20.172 1 83.94 350 LYS A C 1
ATOM 2722 O O . LYS A 1 350 ? -21.391 -46.25 -20.203 1 83.94 350 LYS A O 1
ATOM 2727 N N . HIS A 1 351 ? -19.031 -45.906 -20.625 1 86 351 HIS A N 1
ATOM 2728 C CA . HIS A 1 351 ? -18.781 -47.219 -21.219 1 86 351 HIS A CA 1
ATOM 2729 C C . HIS A 1 351 ? -17.516 -47.844 -20.672 1 86 351 HIS A C 1
ATOM 2731 O O . HIS A 1 351 ? -16.438 -47.719 -21.281 1 86 351 HIS A O 1
ATOM 2737 N N . PRO A 1 352 ? -17.734 -48.594 -19.578 1 77.38 352 PRO A N 1
ATOM 2738 C CA . PRO A 1 352 ? -16.531 -49.156 -18.938 1 77.38 352 PRO A CA 1
ATOM 2739 C C . PRO A 1 352 ? -15.734 -50.062 -19.875 1 77.38 352 PRO A C 1
ATOM 2741 O O . PRO A 1 352 ? -16.312 -50.875 -20.609 1 77.38 352 PRO A O 1
ATOM 2744 N N . GLY A 1 353 ? -14.43 -49.906 -20.078 1 66.94 353 GLY A N 1
ATOM 2745 C CA . GLY A 1 353 ? -13.555 -50.719 -20.906 1 66.94 353 GLY A CA 1
ATOM 2746 C C . GLY A 1 353 ? -13.289 -50.156 -22.281 1 66.94 353 GLY A C 1
ATOM 2747 O O . GLY A 1 353 ? -12.469 -50.656 -23.031 1 66.94 353 GLY A O 1
ATOM 2748 N N . SER A 1 354 ? -14.008 -49.25 -22.719 1 57.97 354 SER A N 1
ATOM 2749 C CA . SER A 1 354 ? -13.914 -48.781 -24.094 1 57.97 354 SER A CA 1
ATOM 2750 C C . SER A 1 354 ? -12.633 -47.969 -24.297 1 57.97 354 SER A C 1
ATOM 2752 O O . SER A 1 354 ? -11.914 -48.188 -25.281 1 57.97 354 SER A O 1
ATOM 2754 N N . SER A 1 355 ? -12.406 -46.812 -23.844 1 56.62 355 SER A N 1
ATOM 2755 C CA . SER A 1 355 ? -11.516 -45.75 -24.297 1 56.62 355 SER A CA 1
ATOM 2756 C C . SER A 1 355 ? -10.266 -45.656 -23.422 1 56.62 355 SER A C 1
ATOM 2758 O O . SER A 1 355 ? -9.328 -44.938 -23.75 1 56.62 355 SER A O 1
ATOM 2760 N N . ALA A 1 356 ? -10.141 -46.25 -22.297 1 57.81 356 ALA A N 1
ATOM 2761 C CA . ALA A 1 356 ? -9.094 -46.031 -21.312 1 57.81 356 ALA A CA 1
ATOM 2762 C C . ALA A 1 356 ? -7.742 -46.5 -21.812 1 57.81 356 ALA A C 1
ATOM 2764 O O . ALA A 1 356 ? -6.699 -45.969 -21.453 1 57.81 356 ALA A O 1
ATOM 2765 N N . GLN A 1 357 ? -7.711 -47.438 -22.844 1 58 357 GLN A N 1
ATOM 2766 C CA . GLN A 1 357 ? -6.5 -48.188 -23.094 1 58 357 GLN A CA 1
ATOM 2767 C C . GLN A 1 357 ? -5.461 -47.375 -23.844 1 58 357 GLN A C 1
ATOM 2769 O O . GLN A 1 357 ? -4.258 -47.625 -23.719 1 58 357 GLN A O 1
ATOM 2774 N N . ASN A 1 358 ? -5.703 -46 -24.062 1 81.12 358 ASN A N 1
ATOM 2775 C CA . ASN A 1 358 ? -4.574 -45.406 -24.797 1 81.12 358 ASN A CA 1
ATOM 2776 C C . ASN A 1 358 ? -4.578 -43.875 -24.719 1 81.12 358 ASN A C 1
ATOM 2778 O O . ASN A 1 358 ? -4.285 -43.219 -25.719 1 81.12 358 ASN A O 1
ATOM 2782 N N . ILE A 1 359 ? -4.848 -43.344 -23.594 1 89.62 359 ILE A N 1
ATOM 2783 C CA . ILE A 1 359 ? -4.973 -41.875 -23.5 1 89.62 359 ILE A CA 1
ATOM 2784 C C . ILE A 1 359 ? -3.611 -41.219 -23.734 1 89.62 359 ILE A C 1
ATOM 2786 O O . ILE A 1 359 ? -3.529 -40.156 -24.344 1 89.62 359 ILE A O 1
ATOM 2790 N N . ASP A 1 360 ? -2.578 -41.812 -23.438 1 91.56 360 ASP A N 1
ATOM 2791 C CA . ASP A 1 360 ? -1.241 -41.25 -23.562 1 91.56 360 ASP A CA 1
ATOM 2792 C C . ASP A 1 360 ? -0.894 -40.969 -25.031 1 91.56 360 ASP A C 1
ATOM 2794 O O . ASP A 1 360 ? -0.171 -40.031 -25.328 1 91.56 360 ASP A O 1
ATOM 2798 N N . GLN A 1 361 ? -1.408 -41.781 -25.844 1 92.25 361 GLN A N 1
ATOM 2799 C CA . GLN A 1 361 ? -1.146 -41.625 -27.266 1 92.25 361 GLN A CA 1
ATOM 2800 C C . GLN A 1 361 ? -1.851 -40.406 -27.828 1 92.25 361 GLN A C 1
ATOM 2802 O O . GLN A 1 361 ? -1.471 -39.875 -28.875 1 92.25 361 GLN A O 1
ATOM 2807 N N . GLN A 1 362 ? -2.816 -40 -27.094 1 93.94 362 GLN A N 1
ATOM 2808 C CA . GLN A 1 362 ? -3.596 -38.844 -27.547 1 93.94 362 GLN A CA 1
ATOM 2809 C C . GLN A 1 362 ? -3.062 -37.531 -26.938 1 93.94 362 GLN A C 1
ATOM 2811 O O . GLN A 1 362 ? -3.451 -36.438 -27.359 1 93.94 362 GLN A O 1
ATOM 2816 N N . LEU A 1 363 ? -2.209 -37.625 -26 1 97.5 363 LEU A N 1
ATOM 2817 C CA . LEU A 1 363 ? -1.66 -36.469 -25.328 1 97.5 363 LEU A CA 1
ATOM 2818 C C . LEU A 1 363 ? -0.4 -35.969 -26.031 1 97.5 363 LEU A C 1
ATOM 2820 O O . LEU A 1 363 ? 0.221 -36.688 -26.797 1 97.5 363 LEU A O 1
ATOM 2824 N N . LYS A 1 364 ? -0.127 -34.719 -25.906 1 97.62 364 LYS A N 1
ATOM 2825 C CA . LYS A 1 364 ? 1.095 -34.125 -26.453 1 97.62 364 LYS A CA 1
ATOM 2826 C C . LYS A 1 364 ? 2.121 -33.875 -25.344 1 97.62 364 LYS A C 1
ATOM 2828 O O . LYS A 1 364 ? 1.816 -33.25 -24.328 1 97.62 364 LYS A O 1
ATOM 2833 N N . PRO A 1 365 ? 3.305 -34.438 -25.531 1 98.19 365 PRO A N 1
ATOM 2834 C CA . PRO A 1 365 ? 4.359 -34.156 -24.547 1 98.19 365 PRO A CA 1
ATOM 2835 C C . PRO A 1 365 ? 4.859 -32.719 -24.609 1 98.19 365 PRO A C 1
ATOM 2837 O O . PRO A 1 365 ? 4.914 -32.125 -25.672 1 98.19 365 PRO A O 1
ATOM 2840 N N . PHE A 1 366 ? 5.266 -32.25 -23.5 1 98.56 366 PHE A N 1
ATOM 2841 C CA . PHE A 1 366 ? 5.73 -30.875 -23.438 1 98.56 366 PHE A CA 1
ATOM 2842 C C . PHE A 1 366 ? 7.191 -30.781 -23.859 1 98.56 366 PHE A C 1
ATOM 2844 O O . PHE A 1 366 ? 8.039 -31.531 -23.375 1 98.56 366 PHE A O 1
ATOM 2851 N N . ARG A 1 367 ? 7.488 -29.844 -24.75 1 98.31 367 ARG A N 1
ATOM 2852 C CA . ARG A 1 367 ? 8.812 -29.391 -25.172 1 98.31 367 ARG A CA 1
ATOM 2853 C C . ARG A 1 367 ? 8.906 -27.875 -25.141 1 98.31 367 ARG A C 1
ATOM 2855 O O . ARG A 1 367 ? 8.117 -27.188 -25.797 1 98.31 367 ARG A O 1
ATOM 2862 N N . TYR A 1 368 ? 9.883 -27.469 -24.438 1 97.75 368 TYR A N 1
ATOM 2863 C CA . TYR A 1 368 ? 10 -26.016 -24.25 1 97.75 368 TYR A CA 1
ATOM 2864 C C . TYR A 1 368 ? 10.57 -25.359 -25.5 1 97.75 368 TYR A C 1
ATOM 2866 O O . TYR A 1 368 ? 11.602 -25.781 -26.016 1 97.75 368 TYR A O 1
ATOM 2874 N N . LYS A 1 369 ? 9.867 -24.312 -25.969 1 96.5 369 LYS A N 1
ATOM 2875 C CA . LYS A 1 369 ? 10.375 -23.422 -27 1 96.5 369 LYS A CA 1
ATOM 2876 C C . LYS A 1 369 ? 10.961 -22.156 -26.391 1 96.5 369 LYS A C 1
ATOM 2878 O O . LYS A 1 369 ? 10.227 -21.281 -25.922 1 96.5 369 LYS A O 1
ATOM 2883 N N . ASN A 1 370 ? 12.211 -22.047 -26.422 1 94.75 370 ASN A N 1
ATOM 2884 C CA . ASN A 1 370 ? 12.922 -20.906 -25.844 1 94.75 370 ASN A CA 1
ATOM 2885 C C . ASN A 1 370 ? 12.789 -19.656 -26.703 1 94.75 370 ASN A C 1
ATOM 2887 O O . ASN A 1 370 ? 13.328 -19.594 -27.797 1 94.75 370 ASN A O 1
ATOM 2891 N N . LEU A 1 371 ? 12.133 -18.672 -26.172 1 92.38 371 LEU A N 1
ATOM 2892 C CA . LEU A 1 371 ? 11.875 -17.453 -26.922 1 92.38 371 LEU A CA 1
ATOM 2893 C C . LEU A 1 371 ? 12.938 -16.391 -26.641 1 92.38 371 LEU A C 1
ATOM 2895 O O . LEU A 1 371 ? 12.906 -15.297 -27.203 1 92.38 371 LEU A O 1
ATOM 2899 N N . GLY A 1 372 ? 13.844 -16.719 -25.734 1 91.69 372 GLY A N 1
ATOM 2900 C CA . GLY A 1 372 ? 14.914 -15.773 -25.422 1 91.69 372 GLY A CA 1
ATOM 2901 C C . GLY A 1 372 ? 14.859 -15.266 -24 1 91.69 372 GLY A C 1
ATOM 2902 O O . GLY A 1 372 ? 14.023 -15.703 -23.203 1 91.69 372 GLY A O 1
ATOM 2903 N N . SER A 1 373 ? 15.852 -14.43 -23.625 1 92.31 373 SER A N 1
ATOM 2904 C CA . SER A 1 373 ? 15.992 -13.852 -22.297 1 92.31 373 SER A CA 1
ATOM 2905 C C . SER A 1 373 ? 16.406 -12.391 -22.359 1 92.31 373 SER A C 1
ATOM 2907 O O . SER A 1 373 ? 17.062 -11.969 -23.312 1 92.31 373 SER A O 1
ATOM 2909 N N . MET A 1 374 ? 15.898 -11.688 -21.438 1 93.69 374 MET A N 1
ATOM 2910 C CA . MET A 1 374 ? 16.219 -10.266 -21.375 1 93.69 374 MET A CA 1
ATOM 2911 C C . MET A 1 374 ? 16.422 -9.82 -19.922 1 93.69 374 MET A C 1
ATOM 2913 O O . MET A 1 374 ? 15.805 -10.383 -19.016 1 93.69 374 MET A O 1
ATOM 2917 N N . ALA A 1 375 ? 17.234 -8.852 -19.672 1 93.94 375 ALA A N 1
ATOM 2918 C CA . ALA A 1 375 ? 17.422 -8.219 -18.359 1 93.94 375 ALA A CA 1
ATOM 2919 C C . ALA A 1 375 ? 17.781 -6.742 -18.516 1 93.94 375 ALA A C 1
ATOM 2921 O O . ALA A 1 375 ? 18.625 -6.383 -19.328 1 93.94 375 ALA A O 1
ATOM 2922 N N . THR A 1 376 ? 17.094 -5.922 -17.812 1 93.94 376 THR A N 1
ATOM 2923 C CA . THR A 1 376 ? 17.406 -4.5 -17.828 1 93.94 376 THR A CA 1
ATOM 2924 C C . THR A 1 376 ? 18.266 -4.129 -16.609 1 93.94 376 THR A C 1
ATOM 2926 O O . THR A 1 376 ? 18.125 -4.727 -15.547 1 93.94 376 THR A O 1
ATOM 2929 N N . ILE A 1 377 ? 19.156 -3.262 -16.766 1 93.75 377 ILE A N 1
ATOM 2930 C CA . ILE A 1 377 ? 20.062 -2.801 -15.719 1 93.75 377 ILE A CA 1
ATOM 2931 C C . ILE A 1 377 ? 19.719 -1.362 -15.336 1 93.75 377 ILE A C 1
ATOM 2933 O O . ILE A 1 377 ? 19.906 -0.957 -14.188 1 93.75 377 ILE A O 1
ATOM 2937 N N . GLY A 1 378 ? 19.25 -0.652 -16.25 1 91.06 378 GLY A N 1
ATOM 2938 C CA . GLY A 1 378 ? 18.906 0.75 -16.078 1 91.06 378 GLY A CA 1
ATOM 2939 C C . GLY A 1 378 ? 18.484 1.427 -17.359 1 91.06 378 GLY A C 1
ATOM 2940 O O . GLY A 1 378 ? 18.312 0.766 -18.391 1 91.06 378 GLY A O 1
ATOM 2941 N N . ARG A 1 379 ? 18.406 2.705 -17.266 1 90.25 379 ARG A N 1
ATOM 2942 C CA . ARG A 1 379 ? 18.016 3.48 -18.438 1 90.25 379 ARG A CA 1
ATOM 2943 C C . ARG A 1 379 ? 19.016 3.279 -19.578 1 90.25 379 ARG A C 1
ATOM 2945 O O . ARG A 1 379 ? 20.219 3.496 -19.406 1 90.25 379 ARG A O 1
ATOM 2952 N N . ASN A 1 380 ? 18.5 2.854 -20.672 1 92.88 380 ASN A N 1
ATOM 2953 C CA . ASN A 1 380 ? 19.266 2.633 -21.891 1 92.88 380 ASN A CA 1
ATOM 2954 C C . ASN A 1 380 ? 20.266 1.482 -21.734 1 92.88 380 ASN A C 1
ATOM 2956 O O . ASN A 1 380 ? 21.219 1.367 -22.516 1 92.88 380 ASN A O 1
ATOM 2960 N N . LYS A 1 381 ? 20.125 0.714 -20.734 1 96 381 LYS A N 1
ATOM 2961 C CA . LYS A 1 381 ? 21.062 -0.369 -20.453 1 96 381 LYS A CA 1
ATOM 2962 C C . LYS A 1 381 ? 20.312 -1.683 -20.203 1 96 381 LYS A C 1
ATOM 2964 O O . LYS A 1 381 ? 19.766 -1.902 -19.125 1 96 381 LYS A O 1
ATOM 2969 N N . ALA A 1 382 ? 20.375 -2.521 -21.156 1 96.44 382 ALA A N 1
ATOM 2970 C CA . ALA A 1 382 ? 19.797 -3.854 -21.062 1 96.44 382 ALA A CA 1
ATOM 2971 C C . ALA A 1 382 ? 20.562 -4.859 -21.922 1 96.44 382 ALA A C 1
ATOM 2973 O O . ALA A 1 382 ? 21.422 -4.477 -22.703 1 96.44 382 ALA A O 1
ATOM 2974 N N . VAL A 1 383 ? 20.391 -6.066 -21.656 1 96 383 VAL A N 1
ATOM 2975 C CA . VAL A 1 383 ? 20.891 -7.16 -22.484 1 96 383 VAL A CA 1
ATOM 2976 C C . VAL A 1 383 ? 19.734 -8.047 -22.922 1 96 383 VAL A C 1
ATOM 2978 O O . VAL A 1 383 ? 18.797 -8.281 -22.172 1 96 383 VAL A O 1
ATOM 2981 N N . VAL A 1 384 ? 19.828 -8.516 -24.172 1 95.25 384 VAL A N 1
ATOM 2982 C CA . VAL A 1 384 ? 18.766 -9.344 -24.75 1 95.25 384 VAL A CA 1
ATOM 2983 C C . VAL A 1 384 ? 19.391 -10.461 -25.594 1 95.25 384 VAL A C 1
ATOM 2985 O O . VAL A 1 384 ? 20.375 -10.242 -26.297 1 95.25 384 VAL A O 1
ATOM 2988 N N . GLU A 1 385 ? 18.891 -11.641 -25.453 1 94.94 385 GLU A N 1
ATOM 2989 C CA . GLU A 1 385 ? 19.219 -12.789 -26.297 1 94.94 385 GLU A CA 1
ATOM 2990 C C . GLU A 1 385 ? 17.969 -13.453 -26.844 1 94.94 385 GLU A C 1
ATOM 2992 O O . GLU A 1 385 ? 17.156 -13.992 -26.094 1 94.94 385 GLU A O 1
ATOM 2997 N N . LEU A 1 386 ? 17.844 -13.422 -28.094 1 92.25 386 LEU A N 1
ATOM 2998 C CA . LEU A 1 386 ? 16.75 -14.055 -28.828 1 92.25 386 LEU A CA 1
ATOM 2999 C C . LEU A 1 386 ? 17.297 -15.016 -29.875 1 92.25 386 LEU A C 1
ATOM 3001 O O . LEU A 1 386 ? 17.547 -14.609 -31.016 1 92.25 386 LEU A O 1
ATOM 3005 N N . GLY A 1 387 ? 17.359 -16.281 -29.5 1 87.19 387 GLY A N 1
ATOM 3006 C CA . GLY A 1 387 ? 18.016 -17.203 -30.406 1 87.19 387 GLY A CA 1
ATOM 3007 C C . GLY A 1 387 ? 19.438 -16.797 -30.75 1 87.19 387 GLY A C 1
ATOM 3008 O O . GLY A 1 387 ? 20.266 -16.625 -29.875 1 87.19 387 GLY A O 1
ATOM 3009 N N . LYS A 1 388 ? 19.578 -16.453 -31.969 1 85.31 388 LYS A N 1
ATOM 3010 C CA . LYS A 1 388 ? 20.906 -16.062 -32.438 1 85.31 388 LYS A CA 1
ATOM 3011 C C . LYS A 1 388 ? 21.125 -14.555 -32.312 1 85.31 388 LYS A C 1
ATOM 3013 O O . LYS A 1 388 ? 22.25 -14.07 -32.406 1 85.31 388 LYS A O 1
ATOM 3018 N N . PHE A 1 389 ? 20.078 -13.93 -32.031 1 89.25 389 PHE A N 1
ATOM 3019 C CA . PHE A 1 389 ? 20.156 -12.477 -31.938 1 89.25 389 PHE A CA 1
ATOM 3020 C C . PHE A 1 389 ? 20.531 -12.039 -30.531 1 89.25 389 PHE A C 1
ATOM 3022 O O . PHE A 1 389 ? 19.875 -12.398 -29.562 1 89.25 389 PHE A O 1
ATOM 3029 N N . HIS A 1 390 ? 21.672 -11.391 -30.422 1 92.19 390 HIS A N 1
ATOM 3030 C CA . HIS A 1 390 ? 22.141 -10.812 -29.172 1 92.19 390 HIS A CA 1
ATOM 3031 C C . HIS A 1 390 ? 22.328 -9.305 -29.297 1 92.19 390 HIS A C 1
ATOM 3033 O O . HIS A 1 390 ? 22.875 -8.82 -30.281 1 92.19 390 HIS A O 1
ATOM 3039 N N . SER A 1 391 ? 21.703 -8.586 -28.375 1 92.88 391 SER A N 1
ATOM 3040 C CA . SER A 1 391 ? 21.828 -7.133 -28.375 1 92.88 391 SER A CA 1
ATOM 3041 C C . SER A 1 391 ? 22.031 -6.598 -26.969 1 92.88 391 SER A C 1
ATOM 3043 O O . SER A 1 391 ? 21.797 -7.305 -25.984 1 92.88 391 SER A O 1
ATOM 3045 N N . GLN A 1 392 ? 22.641 -5.422 -26.906 1 93.88 392 GLN A N 1
ATOM 3046 C CA . GLN A 1 392 ? 22.891 -4.738 -25.641 1 93.88 392 GLN A CA 1
ATOM 3047 C C . GLN A 1 392 ? 22.672 -3.232 -25.781 1 93.88 392 GLN A C 1
ATOM 3049 O O . GLN A 1 392 ? 22.594 -2.711 -26.891 1 93.88 392 GLN A O 1
ATOM 3054 N N . GLY A 1 393 ? 22.5 -2.584 -24.688 1 94.69 393 GLY A N 1
ATOM 3055 C CA . GLY A 1 393 ? 22.406 -1.133 -24.703 1 94.69 393 GLY A CA 1
ATOM 3056 C C . GLY A 1 393 ? 21.031 -0.615 -25.016 1 94.69 393 GLY A C 1
ATOM 3057 O O . GLY A 1 393 ? 20.031 -1.188 -24.578 1 94.69 393 GLY A O 1
ATOM 3058 N N . PHE A 1 394 ? 21 0.434 -25.734 1 94.62 394 PHE A N 1
ATOM 3059 C CA . PHE A 1 394 ? 19.766 1.189 -25.953 1 94.62 394 PHE A CA 1
ATOM 3060 C C . PHE A 1 394 ? 18.734 0.348 -26.703 1 94.62 394 PHE A C 1
ATOM 3062 O O . PHE A 1 394 ? 17.562 0.302 -26.328 1 94.62 394 PHE A O 1
ATOM 3069 N N . PHE A 1 395 ? 19.125 -0.306 -27.703 1 94.25 395 PHE A N 1
ATOM 3070 C CA . PHE A 1 395 ? 18.188 -1.08 -28.516 1 94.25 395 PHE A CA 1
ATOM 3071 C C . PHE A 1 395 ? 17.609 -2.236 -27.703 1 94.25 395 PHE A C 1
ATOM 3073 O O . PHE A 1 395 ? 16.406 -2.514 -27.781 1 94.25 395 PHE A O 1
ATOM 3080 N N . ALA A 1 396 ? 18.453 -2.889 -26.969 1 94.94 396 ALA A N 1
ATOM 3081 C CA . ALA A 1 396 ? 18 -3.961 -26.094 1 94.94 396 ALA A CA 1
ATOM 3082 C C . ALA A 1 396 ? 17.016 -3.434 -25.047 1 94.94 396 ALA A C 1
ATOM 3084 O O . ALA A 1 396 ? 16.016 -4.09 -24.75 1 94.94 396 ALA A O 1
ATOM 3085 N N . TRP A 1 397 ? 17.312 -2.256 -24.594 1 95.38 397 TRP A N 1
ATOM 3086 C CA . TRP A 1 397 ? 16.469 -1.624 -23.594 1 95.38 397 TRP A CA 1
ATOM 3087 C C . TRP A 1 397 ? 15.086 -1.316 -24.156 1 95.38 397 TRP A C 1
ATOM 3089 O O . TRP A 1 397 ? 14.07 -1.585 -23.516 1 95.38 397 TRP A O 1
ATOM 3099 N N . VAL A 1 398 ? 14.992 -0.822 -25.375 1 94.94 398 VAL A N 1
ATOM 3100 C CA . VAL A 1 398 ? 13.727 -0.519 -26.031 1 94.94 398 VAL A CA 1
ATOM 3101 C C . VAL A 1 398 ? 12.938 -1.806 -26.25 1 94.94 398 VAL A C 1
ATOM 3103 O O . VAL A 1 398 ? 11.727 -1.847 -26 1 94.94 398 VAL A O 1
ATOM 3106 N N . LEU A 1 399 ? 13.641 -2.791 -26.688 1 93.81 399 LEU A N 1
ATOM 3107 C CA . LEU A 1 399 ? 12.984 -4.078 -26.891 1 93.81 399 LEU A CA 1
ATOM 3108 C C . LEU A 1 399 ? 12.414 -4.605 -25.578 1 93.81 399 LEU A C 1
ATOM 3110 O O . LEU A 1 399 ? 11.289 -5.125 -25.547 1 93.81 399 LEU A O 1
ATOM 3114 N N . TRP A 1 400 ? 13.25 -4.512 -24.578 1 94.06 400 TRP A N 1
ATOM 3115 C CA . TRP A 1 400 ? 12.797 -4.91 -23.25 1 94.06 400 TRP A CA 1
ATOM 3116 C C . TRP A 1 400 ? 11.516 -4.176 -22.859 1 94.06 400 TRP A C 1
ATOM 3118 O O . TRP A 1 400 ? 10.555 -4.793 -22.391 1 94.06 400 TRP A O 1
ATOM 3128 N N . LEU A 1 401 ? 11.445 -2.867 -23.094 1 94.12 401 LEU A N 1
ATOM 3129 C CA . LEU A 1 401 ? 10.281 -2.049 -22.781 1 94.12 401 LEU A CA 1
ATOM 3130 C C . LEU A 1 401 ? 9.055 -2.533 -23.547 1 94.12 401 LEU A C 1
ATOM 3132 O O . LEU A 1 401 ? 7.98 -2.695 -22.953 1 94.12 401 LEU A O 1
ATOM 3136 N N . VAL A 1 402 ? 9.211 -2.814 -24.75 1 93.12 402 VAL A N 1
ATOM 3137 C CA . VAL A 1 402 ? 8.094 -3.18 -25.625 1 93.12 402 VAL A CA 1
ATOM 3138 C C . VAL A 1 402 ? 7.559 -4.551 -25.219 1 93.12 402 VAL A C 1
ATOM 3140 O O . VAL A 1 402 ? 6.348 -4.734 -25.078 1 93.12 402 VAL A O 1
ATOM 3143 N N . VAL A 1 403 ? 8.453 -5.477 -25.031 1 91.94 403 VAL A N 1
ATOM 3144 C CA . VAL A 1 403 ? 8.055 -6.848 -24.719 1 91.94 403 VAL A CA 1
ATOM 3145 C C . VAL A 1 403 ? 7.301 -6.867 -23.391 1 91.94 403 VAL A C 1
ATOM 3147 O O . VAL A 1 403 ? 6.242 -7.492 -23.281 1 91.94 403 VAL A O 1
ATOM 3150 N N . HIS A 1 404 ? 7.781 -6.172 -22.438 1 92.5 404 HIS A N 1
ATOM 3151 C CA . HIS A 1 404 ? 7.164 -6.23 -21.109 1 92.5 404 HIS A CA 1
ATOM 3152 C C . HIS A 1 404 ? 5.887 -5.402 -21.062 1 92.5 404 HIS A C 1
ATOM 3154 O O . HIS A 1 404 ? 4.934 -5.762 -20.375 1 92.5 404 HIS A O 1
ATOM 3160 N N . LEU A 1 405 ? 5.836 -4.309 -21.797 1 91.94 405 LEU A N 1
ATOM 3161 C CA . LEU A 1 405 ? 4.594 -3.551 -21.875 1 91.94 405 LEU A CA 1
ATOM 3162 C C . LEU A 1 405 ? 3.49 -4.383 -22.516 1 91.94 405 LEU A C 1
ATOM 3164 O O . LEU A 1 405 ? 2.355 -4.398 -22.031 1 91.94 405 LEU A O 1
ATOM 3168 N N . ARG A 1 406 ? 3.842 -5.109 -23.484 1 90.56 406 ARG A N 1
ATOM 3169 C CA . ARG A 1 406 ? 2.877 -5.949 -24.188 1 90.56 406 ARG A CA 1
ATOM 3170 C C . ARG A 1 406 ? 2.406 -7.098 -23.297 1 90.56 406 ARG A C 1
ATOM 3172 O O . ARG A 1 406 ? 1.284 -7.586 -23.438 1 90.56 406 ARG A O 1
ATOM 3179 N N . SER A 1 407 ? 3.24 -7.457 -22.375 1 90.38 407 SER A N 1
ATOM 3180 C CA . SER A 1 407 ? 2.965 -8.625 -21.547 1 90.38 407 SER A CA 1
ATOM 3181 C C . SER A 1 407 ? 2.066 -8.273 -20.375 1 90.38 407 SER A C 1
ATOM 3183 O O . SER A 1 407 ? 1.521 -9.156 -19.703 1 90.38 407 SER A O 1
ATOM 3185 N N . ILE A 1 408 ? 1.929 -7.008 -20.078 1 86.69 408 ILE A N 1
ATOM 3186 C CA . ILE A 1 408 ? 1.072 -6.555 -19 1 86.69 408 ILE A CA 1
ATOM 3187 C C . ILE A 1 408 ? -0.394 -6.762 -19.375 1 86.69 408 ILE A C 1
ATOM 3189 O O . ILE A 1 408 ? -0.786 -6.531 -20.516 1 86.69 408 ILE A O 1
ATOM 3193 N N . LEU A 1 409 ? -1.146 -7.176 -18.359 1 83.12 409 LEU A N 1
ATOM 3194 C CA . LEU A 1 409 ? -2.568 -7.395 -18.594 1 83.12 409 LEU A CA 1
ATOM 3195 C C . LEU A 1 409 ? -3.352 -6.094 -18.453 1 83.12 409 LEU A C 1
ATOM 3197 O O . LEU A 1 409 ? -3.043 -5.273 -17.578 1 83.12 409 LEU A O 1
ATOM 3201 N N . GLY A 1 410 ? -4.359 -5.871 -19.297 1 81.5 410 GLY A N 1
ATOM 3202 C CA . GLY A 1 410 ? -5.266 -4.742 -19.172 1 81.5 410 GLY A CA 1
ATOM 3203 C C . GLY A 1 410 ? -4.742 -3.484 -19.844 1 81.5 410 GLY A C 1
ATOM 3204 O O . GLY A 1 410 ? -3.568 -3.141 -19.703 1 81.5 410 GLY A O 1
ATOM 3205 N N . VAL A 1 411 ? -5.477 -2.814 -20.469 1 82.31 411 VAL A N 1
ATOM 3206 C CA . VAL A 1 411 ? -5.098 -1.607 -21.188 1 82.31 411 VAL A CA 1
ATOM 3207 C C . VAL A 1 411 ? -4.777 -0.487 -20.203 1 82.31 411 VAL A C 1
ATOM 3209 O O . VAL A 1 411 ? -3.803 0.247 -20.391 1 82.31 411 VAL A O 1
ATOM 3212 N N . LYS A 1 412 ? -5.625 -0.367 -19.219 1 83.06 412 LYS A N 1
ATOM 3213 C CA . LYS A 1 412 ? -5.383 0.667 -18.219 1 83.06 412 LYS A CA 1
ATOM 3214 C C . LYS A 1 412 ? -4.008 0.504 -17.578 1 83.06 412 LYS A C 1
ATOM 3216 O O . LYS A 1 412 ? -3.254 1.474 -17.453 1 83.06 412 LYS A O 1
ATOM 3221 N N . ASN A 1 413 ? -3.688 -0.686 -17.188 1 86.38 413 ASN A N 1
ATOM 3222 C CA . ASN A 1 413 ? -2.398 -0.963 -16.578 1 86.38 413 ASN A CA 1
ATOM 3223 C C . ASN A 1 413 ? -1.241 -0.662 -17.516 1 86.38 413 ASN A C 1
ATOM 3225 O O . ASN A 1 413 ? -0.227 -0.095 -17.109 1 86.38 413 ASN A O 1
ATOM 3229 N N . LYS A 1 414 ? -1.404 -1.017 -18.797 1 89.56 414 LYS A N 1
ATOM 3230 C CA . LYS A 1 414 ? -0.388 -0.711 -19.797 1 89.56 414 LYS A CA 1
ATOM 3231 C C . LYS A 1 414 ? -0.141 0.792 -19.891 1 89.56 414 LYS A C 1
ATOM 3233 O O . LYS A 1 414 ? 1.008 1.238 -19.891 1 89.56 414 LYS A O 1
ATOM 3238 N N . VAL A 1 415 ? -1.213 1.519 -19.891 1 87.62 415 VAL A N 1
ATOM 3239 C CA . VAL A 1 415 ? -1.122 2.971 -20 1 87.62 415 VAL A CA 1
ATOM 3240 C C . VAL A 1 415 ? -0.447 3.543 -18.75 1 87.62 415 VAL A C 1
ATOM 3242 O O . VAL A 1 415 ? 0.434 4.402 -18.859 1 87.62 415 VAL A O 1
ATOM 3245 N N . MET A 1 416 ? -0.817 3.08 -17.625 1 85.19 416 MET A N 1
ATOM 3246 C CA . MET A 1 416 ? -0.25 3.578 -16.375 1 85.19 416 MET A CA 1
ATOM 3247 C C . MET A 1 416 ? 1.249 3.305 -16.312 1 85.1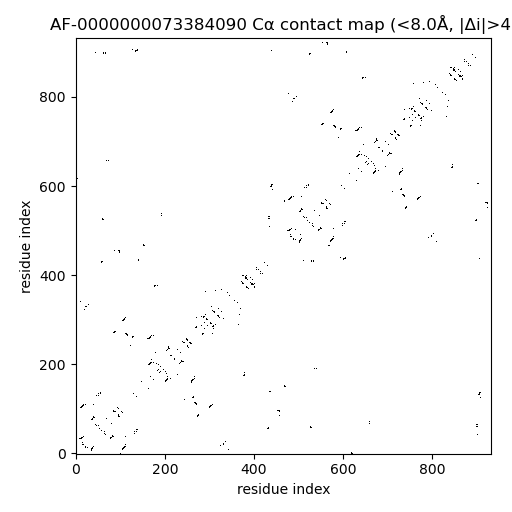9 416 MET A C 1
ATOM 3249 O O . MET A 1 416 ? 2.029 4.184 -15.953 1 85.19 416 MET A O 1
ATOM 3253 N N . VAL A 1 417 ? 1.672 2.121 -16.672 1 85.06 417 VAL A N 1
ATOM 3254 C CA . VAL A 1 417 ? 3.086 1.765 -16.656 1 85.06 417 VAL A CA 1
ATOM 3255 C C . VAL A 1 417 ? 3.844 2.621 -17.672 1 85.06 417 VAL A C 1
ATOM 3257 O O . VAL A 1 417 ? 4.906 3.166 -17.359 1 85.06 417 VAL A O 1
ATOM 3260 N N . MET A 1 418 ? 3.256 2.713 -18.844 1 87.81 418 MET A N 1
ATOM 3261 C CA . MET A 1 418 ? 3.879 3.52 -19.891 1 87.81 418 MET A CA 1
ATOM 3262 C C . MET A 1 418 ? 4.066 4.961 -19.422 1 87.81 418 MET A C 1
ATOM 3264 O O . MET A 1 418 ? 5.133 5.543 -19.625 1 87.81 418 MET A O 1
ATOM 3268 N N . LEU A 1 419 ? 3.059 5.523 -18.797 1 84.5 419 LEU A N 1
ATOM 3269 C CA . LEU A 1 419 ? 3.135 6.898 -18.328 1 84.5 419 LEU A CA 1
ATOM 3270 C C . LEU A 1 419 ? 4.18 7.035 -17.219 1 84.5 419 LEU A C 1
ATOM 3272 O O . LEU A 1 419 ? 4.906 8.031 -17.172 1 84.5 419 LEU A O 1
ATOM 3276 N N . ASN A 1 420 ? 4.258 6.035 -16.375 1 85.06 420 ASN A N 1
ATOM 3277 C CA . ASN A 1 420 ? 5.289 6.055 -15.336 1 85.06 420 ASN A CA 1
ATOM 3278 C C . ASN A 1 420 ? 6.688 5.996 -15.945 1 85.06 420 ASN A C 1
ATOM 3280 O O . ASN A 1 420 ? 7.578 6.742 -15.531 1 85.06 420 ASN A O 1
ATOM 3284 N N . TRP A 1 421 ? 6.867 5.098 -16.922 1 86.38 421 TRP A N 1
ATOM 3285 C CA . TRP A 1 421 ? 8.156 4.957 -17.594 1 86.38 421 TRP A CA 1
ATOM 3286 C C . TRP A 1 421 ? 8.539 6.25 -18.312 1 86.38 421 TRP A C 1
ATOM 3288 O O . TRP A 1 421 ? 9.688 6.699 -18.219 1 86.38 421 TRP A O 1
ATOM 3298 N N . LEU A 1 422 ? 7.574 6.859 -18.953 1 84.88 422 LEU A N 1
ATOM 3299 C CA . LEU A 1 422 ? 7.82 8.102 -19.672 1 84.88 422 LEU A CA 1
ATOM 3300 C C . LEU A 1 422 ? 8.188 9.227 -18.719 1 84.88 422 LEU A C 1
ATOM 3302 O O . LEU A 1 422 ? 9.133 9.977 -18.953 1 84.88 422 LEU A O 1
ATOM 3306 N N . TRP A 1 423 ? 7.441 9.352 -17.703 1 83.06 423 TRP A N 1
ATOM 3307 C CA . TRP A 1 423 ? 7.719 10.383 -16.703 1 83.06 423 TRP A CA 1
ATOM 3308 C C . TRP A 1 423 ? 9.109 10.203 -16.109 1 83.06 423 TRP A C 1
ATOM 3310 O O . TRP A 1 423 ? 9.859 11.172 -15.953 1 83.06 423 TRP A O 1
ATOM 3320 N N . LYS A 1 424 ? 9.461 8.969 -15.773 1 82.12 424 LYS A N 1
ATOM 3321 C CA . LYS A 1 424 ? 10.773 8.664 -15.219 1 82.12 424 LYS A CA 1
ATOM 3322 C C . LYS A 1 424 ? 11.883 9.008 -16.219 1 82.12 424 LYS A C 1
ATOM 3324 O O . LYS A 1 424 ? 12.93 9.531 -15.82 1 82.12 424 LYS A O 1
ATOM 3329 N N . TYR A 1 425 ? 11.617 8.68 -17.406 1 81.94 425 TYR A N 1
ATOM 3330 C CA . TYR A 1 425 ? 12.625 8.898 -18.438 1 81.94 425 TYR A CA 1
ATOM 3331 C C . TYR A 1 425 ? 12.906 10.391 -18.609 1 81.94 425 TYR A C 1
ATOM 3333 O O . TYR A 1 425 ? 14.055 10.789 -18.797 1 81.94 425 TYR A O 1
ATOM 3341 N N . VAL A 1 426 ? 11.883 11.273 -18.406 1 80 426 VAL A N 1
ATOM 3342 C CA . VAL A 1 426 ? 12.023 12.695 -18.719 1 80 426 VAL A CA 1
ATOM 3343 C C . VAL A 1 426 ? 12.461 13.461 -17.484 1 80 426 VAL A C 1
ATOM 3345 O O . VAL A 1 426 ? 13.336 14.328 -17.547 1 80 426 VAL A O 1
ATOM 3348 N N . SER A 1 427 ? 11.875 13.156 -16.375 1 76.19 427 SER A N 1
ATOM 3349 C CA . SER A 1 427 ? 12.078 14.008 -15.203 1 76.19 427 SER A CA 1
ATOM 3350 C C . SER A 1 427 ? 13.102 13.406 -14.242 1 76.19 427 SER A C 1
ATOM 3352 O O . SER A 1 427 ? 13.602 14.094 -13.352 1 76.19 427 SER A O 1
ATOM 3354 N N . TYR A 1 428 ? 13.5 12.289 -14.43 1 67.5 428 TYR A N 1
ATOM 3355 C CA . TYR A 1 428 ? 14.328 11.547 -13.484 1 67.5 428 TYR A CA 1
ATOM 3356 C C . TYR A 1 428 ? 13.703 11.57 -12.086 1 67.5 428 TYR A C 1
ATOM 3358 O O . TYR A 1 428 ? 14.383 11.281 -11.094 1 67.5 428 TYR A O 1
ATOM 3366 N N . ASN A 1 429 ? 12.484 12.273 -12.102 1 64.75 429 ASN A N 1
ATOM 3367 C CA . ASN A 1 429 ? 11.789 12.406 -10.828 1 64.75 429 ASN A CA 1
ATOM 3368 C C . ASN A 1 429 ? 10.633 11.422 -10.711 1 64.75 429 ASN A C 1
ATOM 3370 O O . ASN A 1 429 ? 9.5 11.734 -11.078 1 64.75 429 ASN A O 1
ATOM 3374 N N . ASP A 1 430 ? 10.914 10.117 -10.68 1 57.81 430 ASP A N 1
ATOM 3375 C CA . ASP A 1 430 ? 9.938 9.047 -10.883 1 57.81 430 ASP A CA 1
ATOM 3376 C C . ASP A 1 430 ? 9.414 8.531 -9.547 1 57.81 430 ASP A C 1
ATOM 3378 O O . ASP A 1 430 ? 8.781 7.473 -9.484 1 57.81 430 ASP A O 1
ATOM 3382 N N . SER A 1 431 ? 9.461 9.391 -8.477 1 62.72 431 SER A N 1
ATOM 3383 C CA . SER A 1 431 ? 9.453 8.336 -7.469 1 62.72 431 SER A CA 1
ATOM 3384 C C . SER A 1 431 ? 8.305 8.516 -6.48 1 62.72 431 SER A C 1
ATOM 3386 O O . SER A 1 431 ? 7.945 9.641 -6.148 1 62.72 431 SER A O 1
ATOM 3388 N N . ILE A 1 432 ? 7.496 7.527 -6.594 1 80.69 432 ILE A N 1
ATOM 3389 C CA . ILE A 1 432 ? 6.508 7.328 -5.535 1 80.69 432 ILE A CA 1
ATOM 3390 C C . ILE A 1 432 ? 7.219 7.051 -4.211 1 80.69 432 ILE A C 1
ATOM 3392 O O . ILE A 1 432 ? 7.125 5.949 -3.668 1 80.69 432 ILE A O 1
ATOM 3396 N N . ARG A 1 433 ? 7.84 8.102 -3.76 1 89.12 433 ARG A N 1
ATOM 3397 C CA . ARG A 1 433 ? 8.711 7.965 -2.6 1 89.12 433 ARG A CA 1
ATOM 3398 C C . ARG A 1 433 ? 7.949 8.219 -1.305 1 89.12 433 ARG A C 1
ATOM 3400 O O . ARG A 1 433 ? 8.266 9.148 -0.56 1 89.12 433 ARG A O 1
ATOM 3407 N N . MET A 1 434 ? 7.004 7.363 -1.069 1 92.25 434 MET A N 1
ATOM 3408 C CA . MET A 1 434 ? 6.211 7.438 0.155 1 92.25 434 MET A CA 1
ATOM 3409 C C . MET A 1 434 ? 6.438 6.207 1.025 1 92.25 434 MET A C 1
ATOM 3411 O O . MET A 1 434 ? 6.531 5.086 0.515 1 92.25 434 MET A O 1
ATOM 3415 N N . ILE A 1 435 ? 6.648 6.441 2.256 1 95.75 435 ILE A N 1
ATOM 3416 C CA . ILE A 1 435 ? 6.664 5.363 3.24 1 95.75 435 ILE A CA 1
ATOM 3417 C C . ILE A 1 435 ? 5.254 5.148 3.787 1 95.75 435 ILE A C 1
ATOM 3419 O O . ILE A 1 435 ? 4.754 5.957 4.57 1 95.75 435 ILE A O 1
ATOM 3423 N N . THR A 1 436 ? 4.57 4.105 3.324 1 93 436 THR A N 1
ATOM 3424 C CA . THR A 1 436 ? 3.172 3.926 3.697 1 93 436 THR A CA 1
ATOM 3425 C C . THR A 1 436 ? 2.893 2.473 4.066 1 93 436 THR A C 1
ATOM 3427 O O . THR A 1 436 ? 3.418 1.554 3.436 1 93 436 THR A O 1
ATOM 3430 N N . TYR A 1 437 ? 2.137 2.234 5.082 1 95.31 437 TYR A N 1
ATOM 3431 C CA . TYR A 1 437 ? 1.614 0.947 5.527 1 95.31 437 TYR A CA 1
ATOM 3432 C C . TYR A 1 437 ? 0.107 1.014 5.738 1 95.31 437 TYR A C 1
ATOM 3434 O O . TYR A 1 437 ? -0.39 1.916 6.418 1 95.31 437 TYR A O 1
ATOM 3442 N N . ALA A 1 438 ? -0.592 0.106 5.203 1 95.75 438 ALA A N 1
ATOM 3443 C CA . ALA A 1 438 ? -2.023 0.022 5.48 1 95.75 438 ALA A CA 1
ATOM 3444 C C . ALA A 1 438 ? -2.281 -0.414 6.918 1 95.75 438 ALA A C 1
ATOM 3446 O O . ALA A 1 438 ? -1.608 -1.312 7.43 1 95.75 438 ALA A O 1
ATOM 3447 N N . THR A 1 439 ? -3.271 0.249 7.535 1 95.38 439 THR A N 1
ATOM 3448 C CA . THR A 1 439 ? -3.688 -0.222 8.852 1 95.38 439 THR A CA 1
ATOM 3449 C C . THR A 1 439 ? -4.461 -1.532 8.734 1 95.38 439 THR A C 1
ATOM 3451 O O . THR A 1 439 ? -5.016 -1.842 7.68 1 95.38 439 THR A O 1
ATOM 3454 N N . LYS A 1 440 ? -4.422 -2.291 9.805 1 94.75 440 LYS A N 1
ATOM 3455 C CA . LYS A 1 440 ? -5.215 -3.518 9.883 1 94.75 440 LYS A CA 1
ATOM 3456 C C . LYS A 1 440 ? -6.234 -3.439 11.016 1 94.75 440 LYS A C 1
ATOM 3458 O O . LYS A 1 440 ? -5.887 -3.617 12.18 1 94.75 440 LYS A O 1
ATOM 3463 N N . PRO A 1 441 ? -7.492 -3.178 10.602 1 95.44 441 PRO A N 1
ATOM 3464 C CA . PRO A 1 441 ? -8.508 -3.137 11.656 1 95.44 441 PRO A CA 1
ATOM 3465 C C . PRO A 1 441 ? -8.523 -4.406 12.5 1 95.44 441 PRO A C 1
ATOM 3467 O O . PRO A 1 441 ? -8.203 -5.488 12.008 1 95.44 441 PRO A O 1
ATOM 3470 N N . LYS A 1 442 ? -8.945 -4.281 13.742 1 95.88 442 LYS A N 1
ATOM 3471 C CA . LYS A 1 442 ? -8.891 -5.383 14.695 1 95.88 442 LYS A CA 1
ATOM 3472 C C . LYS A 1 442 ? -9.695 -6.582 14.203 1 95.88 442 LYS A C 1
ATOM 3474 O O . LYS A 1 442 ? -9.258 -7.727 14.336 1 95.88 442 LYS A O 1
ATOM 3479 N N . GLU A 1 443 ? -10.859 -6.332 13.562 1 94.94 443 GLU A N 1
ATOM 3480 C CA . GLU A 1 443 ? -11.695 -7.406 13.031 1 94.94 443 GLU A CA 1
ATOM 3481 C C . GLU A 1 443 ? -10.922 -8.258 12.031 1 94.94 443 GLU A C 1
ATOM 3483 O O . GLU A 1 443 ? -11.039 -9.484 12.039 1 94.94 443 GLU A O 1
ATOM 3488 N N . VAL A 1 444 ? -10.141 -7.633 11.25 1 94.5 444 VAL A N 1
ATOM 3489 C CA . VAL A 1 444 ? -9.367 -8.312 10.211 1 94.5 444 VAL A CA 1
ATOM 3490 C C . VAL A 1 444 ? -8.203 -9.062 10.844 1 94.5 444 VAL A C 1
ATOM 3492 O O . VAL A 1 444 ? -7.945 -10.219 10.5 1 94.5 444 VAL A O 1
ATOM 3495 N N . ARG A 1 445 ? -7.516 -8.391 11.781 1 95.62 445 ARG A N 1
ATOM 3496 C CA . ARG A 1 445 ? -6.387 -9.016 12.461 1 95.62 445 ARG A CA 1
ATOM 3497 C C . ARG A 1 445 ? -6.816 -10.289 13.172 1 95.62 445 ARG A C 1
ATOM 3499 O O . ARG A 1 445 ? -6.145 -11.32 13.07 1 95.62 445 ARG A O 1
ATOM 3506 N N . ASP A 1 446 ? -7.941 -10.211 13.867 1 95.25 446 ASP A N 1
ATOM 3507 C CA . ASP A 1 446 ? -8.43 -11.359 14.625 1 95.25 446 ASP A CA 1
ATOM 3508 C C . ASP A 1 446 ? -8.812 -12.508 13.688 1 95.25 446 ASP A C 1
ATOM 3510 O O . ASP A 1 446 ? -8.516 -13.672 13.977 1 95.25 446 ASP A O 1
ATOM 3514 N N . ARG A 1 447 ? -9.414 -12.195 12.617 1 93.19 447 ARG A N 1
ATOM 3515 C CA . ARG A 1 447 ? -9.812 -13.219 11.648 1 93.19 447 ARG A CA 1
ATOM 3516 C C . ARG A 1 447 ? -8.586 -13.898 11.047 1 93.19 447 ARG A C 1
ATOM 3518 O O . ARG A 1 447 ? -8.547 -15.133 10.945 1 93.19 447 ARG A O 1
ATOM 3525 N N . LEU A 1 448 ? -7.625 -13.109 10.648 1 91.38 448 LEU A N 1
ATOM 3526 C CA . LEU A 1 448 ? -6.406 -13.656 10.055 1 91.38 448 LEU A CA 1
ATOM 3527 C C . LEU A 1 448 ? -5.688 -14.578 11.039 1 91.38 448 LEU A C 1
ATOM 3529 O O . LEU A 1 448 ? -5.164 -15.617 10.648 1 91.38 448 LEU A O 1
ATOM 3533 N N . LYS A 1 449 ? -5.66 -14.211 12.297 1 93.38 449 LYS A N 1
ATOM 3534 C CA . LYS A 1 449 ? -5.043 -15.039 13.328 1 93.38 449 LYS A CA 1
ATOM 3535 C C . LYS A 1 449 ? -5.762 -16.375 13.469 1 93.38 449 LYS A C 1
ATOM 3537 O O . LYS A 1 449 ? -5.121 -17.422 13.586 1 93.38 449 LYS A O 1
ATOM 3542 N N . ARG A 1 450 ? -7.043 -16.328 13.359 1 91.19 450 ARG A N 1
ATOM 3543 C CA . ARG A 1 450 ? -7.832 -17.547 13.453 1 91.19 450 ARG A CA 1
ATOM 3544 C C . ARG A 1 450 ? -7.578 -18.469 12.258 1 91.19 450 ARG A C 1
ATOM 3546 O O . ARG A 1 450 ? -7.48 -19.688 12.406 1 91.19 450 ARG A O 1
ATOM 3553 N N . GLU A 1 451 ? -7.473 -17.875 11.125 1 88.88 451 GLU A N 1
ATOM 3554 C CA . GLU A 1 451 ? -7.266 -18.641 9.898 1 88.88 451 GLU A CA 1
ATOM 3555 C C . GLU A 1 451 ? -5.922 -19.359 9.922 1 88.88 451 GLU A C 1
ATOM 3557 O O . GLU A 1 451 ? -5.766 -20.406 9.289 1 88.88 451 GLU A O 1
ATOM 3562 N N . GLN A 1 452 ? -4.961 -18.797 10.641 1 90.06 452 GLN A N 1
ATOM 3563 C CA . GLN A 1 452 ? -3.635 -19.406 10.695 1 90.06 452 GLN A CA 1
ATOM 3564 C C . GLN A 1 452 ? -3.666 -20.734 11.461 1 90.06 452 GLN A C 1
ATOM 3566 O O . GLN A 1 452 ? -2.799 -21.578 11.273 1 90.06 452 GLN A O 1
ATOM 3571 N N . THR A 1 453 ? -4.715 -20.906 12.258 1 91.69 453 THR A N 1
ATOM 3572 C CA . THR A 1 453 ? -4.699 -22.078 13.141 1 91.69 453 THR A CA 1
ATOM 3573 C C . THR A 1 453 ? -5.863 -23.016 12.82 1 91.69 453 THR A C 1
ATOM 3575 O O . THR A 1 453 ? -6.074 -24 13.523 1 91.69 453 THR A O 1
ATOM 3578 N N . THR A 1 454 ? -6.586 -22.672 11.82 1 89.44 454 THR A N 1
ATOM 3579 C CA . THR A 1 454 ? -7.746 -23.484 11.484 1 89.44 454 THR A CA 1
ATOM 3580 C C . THR A 1 454 ? -7.559 -24.156 10.125 1 89.44 454 THR A C 1
ATOM 3582 O O . THR A 1 454 ? -6.652 -23.797 9.367 1 89.44 454 THR A O 1
ATOM 3585 N N . HIS A 1 455 ? -8.32 -25.266 9.93 1 90.19 455 HIS A N 1
ATOM 3586 C CA . HIS A 1 455 ? -8.391 -25.984 8.656 1 90.19 455 HIS A CA 1
ATOM 3587 C C . HIS A 1 455 ? -7.027 -26.531 8.25 1 90.19 455 HIS A C 1
ATOM 3589 O O . HIS A 1 455 ? -6.562 -26.297 7.137 1 90.19 455 HIS A O 1
ATOM 3595 N N . LEU A 1 456 ? -6.449 -27.266 9.133 1 87.94 456 LEU A N 1
ATOM 3596 C CA . LEU A 1 456 ? -5.117 -27.828 8.898 1 87.94 456 LEU A CA 1
ATOM 3597 C C . LEU A 1 456 ? -5.207 -29.188 8.234 1 87.94 456 LEU A C 1
ATOM 3599 O O . LEU A 1 456 ? -4.203 -29.719 7.746 1 87.94 456 LEU A O 1
ATOM 3603 N N . GLY A 1 457 ? -6.434 -29.781 8.133 1 85.94 457 GLY A N 1
ATOM 3604 C CA . GLY A 1 457 ? -6.613 -31.078 7.504 1 85.94 457 GLY A CA 1
ATOM 3605 C C . GLY A 1 457 ? -6.27 -32.219 8.422 1 85.94 457 GLY A C 1
ATOM 3606 O O . GLY A 1 457 ? -6.141 -33.375 7.969 1 85.94 457 GLY A O 1
ATOM 3607 N N . THR A 1 458 ? -6.074 -32 9.75 1 86.06 458 THR A N 1
ATOM 3608 C CA . THR A 1 458 ? -5.688 -33.031 10.727 1 86.06 458 THR A CA 1
ATOM 3609 C C . THR A 1 458 ? -6.758 -34.094 10.828 1 86.06 458 THR A C 1
ATOM 3611 O O . THR A 1 458 ? -6.453 -35.25 11.117 1 86.06 458 THR A O 1
ATOM 3614 N N . ASP A 1 459 ? -7.996 -33.75 10.656 1 82.81 459 ASP A N 1
ATOM 3615 C CA . ASP A 1 459 ? -9.102 -34.688 10.703 1 82.81 459 ASP A CA 1
ATOM 3616 C C . ASP A 1 459 ? -9.008 -35.688 9.555 1 82.81 459 ASP A C 1
ATOM 3618 O O . ASP A 1 459 ? -9.555 -36.812 9.648 1 82.81 459 ASP A O 1
ATOM 3622 N N . LEU A 1 460 ? -8.359 -35.344 8.492 1 83.69 460 LEU A N 1
ATOM 3623 C CA . LEU A 1 460 ? -8.227 -36.219 7.336 1 83.69 460 LEU A CA 1
ATOM 3624 C C . LEU A 1 460 ? -7.039 -37.156 7.5 1 83.69 460 LEU A C 1
ATOM 3626 O O . LEU A 1 460 ? -6.922 -38.156 6.773 1 83.69 460 LEU A O 1
ATOM 3630 N N . LEU A 1 461 ? -6.117 -36.844 8.398 1 75.31 461 LEU A N 1
ATOM 3631 C CA . LEU A 1 461 ? -4.953 -37.656 8.672 1 75.31 461 LEU A CA 1
ATOM 3632 C C . LEU A 1 461 ? -5.309 -38.812 9.625 1 75.31 461 LEU A C 1
ATOM 3634 O O . LEU A 1 461 ? -4.766 -39.906 9.523 1 75.31 461 LEU A O 1
ATOM 3638 N N . GLU A 1 462 ? -6 -38.656 10.781 1 63.94 462 GLU A N 1
ATOM 3639 C CA . GLU A 1 462 ? -6.336 -39.656 11.812 1 63.94 462 GLU A CA 1
ATOM 3640 C C . GLU A 1 462 ? -7.18 -40.781 11.242 1 63.94 462 GLU A C 1
ATOM 3642 O O . GLU A 1 462 ? -7.09 -41.938 11.703 1 63.94 462 GLU A O 1
ATOM 3647 N N . ASN A 1 463 ? -8.062 -40.625 10.367 1 51.28 463 ASN A N 1
ATOM 3648 C CA . ASN A 1 463 ? -8.875 -41.781 9.945 1 51.28 463 ASN A CA 1
ATOM 3649 C C . ASN A 1 463 ? -8.047 -42.812 9.188 1 51.28 463 ASN A C 1
ATOM 3651 O O . ASN A 1 463 ? -8.57 -43.844 8.758 1 51.28 463 ASN A O 1
ATOM 3655 N N . GLU A 1 464 ? -6.879 -42.656 8.852 1 43.19 464 GLU A N 1
ATOM 3656 C CA . GLU A 1 464 ? -6.125 -43.719 8.195 1 43.19 464 GLU A CA 1
ATOM 3657 C C . GLU A 1 464 ? -5.652 -44.75 9.203 1 43.19 464 GLU A C 1
ATOM 3659 O O . GLU A 1 464 ? -5.266 -45.875 8.828 1 43.19 464 GLU A O 1
ATOM 3664 N N . GLU A 1 465 ? -5.496 -44.594 10.492 1 38.59 465 GLU A N 1
ATOM 3665 C CA . GLU A 1 465 ? -5.043 -45.625 11.383 1 38.59 465 GLU A CA 1
ATOM 3666 C C . GLU A 1 465 ? -6.207 -46.5 11.852 1 38.59 465 GLU A C 1
ATOM 3668 O O . GLU A 1 465 ? -6.004 -47.5 12.547 1 38.59 465 GLU A O 1
ATOM 3673 N N . ASP A 1 466 ? -7.496 -46.125 11.719 1 34.16 466 ASP A N 1
ATOM 3674 C CA . ASP A 1 466 ? -8.383 -47.219 12.07 1 34.16 466 ASP A CA 1
ATOM 3675 C C . ASP A 1 466 ? -8.617 -48.156 10.883 1 34.16 466 ASP A C 1
ATOM 3677 O O . ASP A 1 466 ? -8.867 -47.688 9.766 1 34.16 466 ASP A O 1
ATOM 3681 N N . MET B 1 1 ? 20.297 10.227 19.141 1 54.25 1 MET B N 1
ATOM 3682 C CA . MET B 1 1 ? 19.547 10.695 17.984 1 54.25 1 MET B CA 1
ATOM 3683 C C . MET B 1 1 ? 19.266 12.195 18.078 1 54.25 1 MET B C 1
ATOM 3685 O O . MET B 1 1 ? 18.891 12.688 19.141 1 54.25 1 MET B O 1
ATOM 3689 N N . SER B 1 2 ? 19.922 12.969 17.125 1 74.19 2 SER B N 1
ATOM 3690 C CA . SER B 1 2 ? 19.641 14.398 17.094 1 74.19 2 SER B CA 1
ATOM 3691 C C . SER B 1 2 ? 19.016 14.805 15.766 1 74.19 2 SER B C 1
ATOM 3693 O O . SER B 1 2 ? 19.094 14.07 14.781 1 74.19 2 SER B O 1
ATOM 3695 N N . ILE B 1 3 ? 18.094 15.695 15.773 1 86.81 3 ILE B N 1
ATOM 3696 C CA . ILE B 1 3 ? 17.453 16.234 14.578 1 86.81 3 ILE B CA 1
ATOM 3697 C C . ILE B 1 3 ? 18.516 16.656 13.57 1 86.81 3 ILE B C 1
ATOM 3699 O O . ILE B 1 3 ? 18.25 16.734 12.367 1 86.81 3 ILE B O 1
ATOM 3703 N N . ASN B 1 4 ? 19.828 16.812 13.914 1 88.19 4 ASN B N 1
ATOM 3704 C CA . ASN B 1 4 ? 21.016 17.062 13.094 1 88.19 4 ASN B CA 1
ATOM 3705 C C . ASN B 1 4 ? 20.797 18.234 12.141 1 88.19 4 ASN B C 1
ATOM 3707 O O . ASN B 1 4 ? 21.047 18.109 10.938 1 88.19 4 ASN B O 1
ATOM 3711 N N . ILE B 1 5 ? 20.219 19.297 12.641 1 92.19 5 ILE B N 1
ATOM 3712 C CA . ILE B 1 5 ? 20.094 20.547 11.906 1 92.19 5 ILE B CA 1
ATOM 3713 C C . ILE B 1 5 ? 20.859 21.641 12.625 1 92.19 5 ILE B C 1
ATOM 3715 O O . ILE B 1 5 ? 20.531 22.016 13.75 1 92.19 5 ILE B O 1
ATOM 3719 N N . LYS B 1 6 ? 21.844 22.141 12 1 88.06 6 LYS B N 1
ATOM 3720 C CA . LYS B 1 6 ? 22.688 23.172 12.594 1 88.06 6 LYS B CA 1
ATOM 3721 C C . LYS B 1 6 ? 21.969 24.516 12.602 1 88.06 6 LYS B C 1
ATOM 3723 O O . LYS B 1 6 ? 21.281 24.875 11.641 1 88.06 6 LYS B O 1
ATOM 3728 N N . ARG B 1 7 ? 22.109 25.109 13.742 1 89.19 7 ARG B N 1
ATOM 3729 C CA . ARG B 1 7 ? 21.609 26.469 13.805 1 89.19 7 ARG B CA 1
ATOM 3730 C C . ARG B 1 7 ? 22.469 27.406 12.969 1 89.19 7 ARG B C 1
ATOM 3732 O O . ARG B 1 7 ? 23.703 27.297 12.969 1 89.19 7 ARG B O 1
ATOM 3739 N N . ASN B 1 8 ? 21.828 28.141 12.219 1 88 8 ASN B N 1
ATOM 3740 C CA . ASN B 1 8 ? 22.562 29.172 11.508 1 88 8 ASN B CA 1
ATOM 3741 C C . ASN B 1 8 ? 22.234 30.562 12.031 1 88 8 ASN B C 1
ATOM 3743 O O . ASN B 1 8 ? 21.797 30.719 13.172 1 88 8 ASN B O 1
ATOM 3747 N N . GLN B 1 9 ? 22.547 31.594 11.297 1 89.56 9 GLN B N 1
ATOM 3748 C CA . GLN B 1 9 ? 22.406 32.969 11.773 1 89.56 9 GLN B CA 1
ATOM 3749 C C . GLN B 1 9 ? 20.953 33.438 11.633 1 89.56 9 GLN B C 1
ATOM 3751 O O . GLN B 1 9 ? 20.594 34.5 12.148 1 89.56 9 GLN B O 1
ATOM 3756 N N . LEU B 1 10 ? 20.203 32.562 11.117 1 94 10 LEU B N 1
ATOM 3757 C CA . LEU B 1 10 ? 18.812 32.938 10.891 1 94 10 LEU B CA 1
ATOM 3758 C C . LEU B 1 10 ? 17.938 32.5 12.047 1 94 10 LEU B C 1
ATOM 3760 O O . LEU B 1 10 ? 18.25 31.516 12.727 1 94 10 LEU B O 1
ATOM 3764 N N . LYS B 1 11 ? 16.844 33.219 12.234 1 96.88 11 LYS B N 1
ATOM 3765 C CA . LYS B 1 11 ? 15.836 32.719 13.164 1 96.88 11 LYS B CA 1
ATOM 3766 C C . LYS B 1 11 ? 15.211 31.438 12.672 1 96.88 11 LYS B C 1
ATOM 3768 O O . LYS B 1 11 ? 14.953 31.281 11.477 1 96.88 11 LYS B O 1
ATOM 3773 N N . ARG B 1 12 ? 14.992 30.484 13.562 1 97.69 12 ARG B N 1
ATOM 3774 C CA . ARG B 1 12 ? 14.477 29.172 13.211 1 97.69 12 ARG B CA 1
ATOM 3775 C C . ARG B 1 12 ? 12.984 29.078 13.492 1 97.69 12 ARG B C 1
ATOM 3777 O O . ARG B 1 12 ? 12.539 29.328 14.617 1 97.69 12 ARG B O 1
ATOM 3784 N N . VAL B 1 13 ? 12.242 28.75 12.477 1 98.69 13 VAL B N 1
ATOM 3785 C CA . VAL B 1 13 ? 10.828 28.438 12.617 1 98.69 13 VAL B CA 1
ATOM 3786 C C . VAL B 1 13 ? 10.617 26.938 12.445 1 98.69 13 VAL B C 1
ATOM 3788 O O . VAL B 1 13 ? 10.984 26.359 11.414 1 98.69 13 VAL B O 1
ATOM 3791 N N . VAL B 1 14 ? 10.109 26.25 13.469 1 98.75 14 VAL B N 1
ATOM 3792 C CA . VAL B 1 14 ? 9.758 24.828 13.414 1 98.75 14 VAL B CA 1
ATOM 3793 C C . VAL B 1 14 ? 8.25 24.688 13.211 1 98.75 14 VAL B C 1
ATOM 3795 O O . VAL B 1 14 ? 7.453 25.297 13.922 1 98.75 14 VAL B O 1
ATOM 3798 N N . ILE B 1 15 ? 7.84 23.984 12.203 1 98.94 15 ILE B N 1
ATOM 3799 C CA . ILE B 1 15 ? 6.441 23.734 11.883 1 98.94 15 ILE B CA 1
ATOM 3800 C C . ILE B 1 15 ? 6.125 22.25 12.125 1 98.94 15 ILE B C 1
ATOM 3802 O O . ILE B 1 15 ? 6.781 21.375 11.57 1 98.94 15 ILE B O 1
ATOM 3806 N N . VAL B 1 16 ? 5.133 21.938 13.008 1 98.88 16 VAL B N 1
ATOM 3807 C CA . VAL B 1 16 ? 4.719 20.562 13.289 1 98.88 16 VAL B CA 1
ATOM 3808 C C . VAL B 1 16 ? 3.475 20.219 12.469 1 98.88 16 VAL B C 1
ATOM 3810 O O . VAL B 1 16 ? 2.385 20.734 12.742 1 98.88 16 VAL B O 1
ATOM 3813 N N . GLY B 1 17 ? 3.641 19.328 11.531 1 98.69 17 GLY B N 1
ATOM 3814 C CA . GLY B 1 17 ? 2.537 18.906 10.68 1 98.69 17 GLY B CA 1
ATOM 3815 C C . GLY B 1 17 ? 2.605 19.484 9.281 1 98.69 17 GLY B C 1
ATOM 3816 O O . GLY B 1 17 ? 2.627 20.703 9.117 1 98.69 17 GLY B O 1
ATOM 3817 N N . GLY B 1 18 ? 2.643 18.641 8.305 1 98.31 18 GLY B N 1
ATOM 3818 C CA . GLY B 1 18 ? 2.68 19.047 6.914 1 98.31 18 GLY B CA 1
ATOM 3819 C C . GLY B 1 18 ? 1.356 18.859 6.195 1 98.31 18 GLY B C 1
ATOM 3820 O O . GLY B 1 18 ? 1.327 18.453 5.031 1 98.31 18 GLY B O 1
ATOM 3821 N N . GLY B 1 19 ? 0.218 19.016 6.953 1 97.75 19 GLY B N 1
ATOM 3822 C CA . GLY B 1 19 ? -1.069 19.109 6.281 1 97.75 19 GLY B CA 1
ATOM 3823 C C . GLY B 1 19 ? -1.207 20.344 5.41 1 97.75 19 GLY B C 1
ATOM 3824 O O . GLY B 1 19 ? -0.211 20.984 5.082 1 97.75 19 GLY B O 1
ATOM 3825 N N . LEU B 1 20 ? -2.389 20.734 5.031 1 97.44 20 LEU B N 1
ATOM 3826 C CA . LEU B 1 20 ? -2.607 21.844 4.105 1 97.44 20 LEU B CA 1
ATOM 3827 C C . LEU B 1 20 ? -2.09 23.156 4.688 1 97.44 20 LEU B C 1
ATOM 3829 O O . LEU B 1 20 ? -1.448 23.938 3.988 1 97.44 20 LEU B O 1
ATOM 3833 N N . GLY B 1 21 ? -2.352 23.359 5.941 1 98.38 21 GLY B N 1
ATOM 3834 C CA . GLY B 1 21 ? -1.863 24.562 6.59 1 98.38 21 GLY B CA 1
ATOM 3835 C C . GLY B 1 21 ? -0.354 24.594 6.742 1 98.38 21 GLY B C 1
ATOM 3836 O O . GLY B 1 21 ? 0.303 25.547 6.32 1 98.38 21 GLY B O 1
ATOM 3837 N N . GLY B 1 22 ? 0.221 23.5 7.34 1 98.75 22 GLY B N 1
ATOM 3838 C CA . GLY B 1 22 ? 1.659 23.422 7.535 1 98.75 22 GLY B CA 1
ATOM 3839 C C . GLY B 1 22 ? 2.443 23.484 6.238 1 98.75 22 GLY B C 1
ATOM 3840 O O . GLY B 1 22 ? 3.498 24.125 6.176 1 98.75 22 GLY B O 1
ATOM 3841 N N . LEU B 1 23 ? 1.963 22.859 5.266 1 98.06 23 LEU B N 1
ATOM 3842 C CA . LEU B 1 23 ? 2.619 22.875 3.965 1 98.06 23 LEU B CA 1
ATOM 3843 C C . LEU B 1 23 ? 2.645 24.281 3.379 1 98.06 23 LEU B C 1
ATOM 3845 O O . LEU B 1 23 ? 3.686 24.75 2.906 1 98.06 23 LEU B O 1
ATOM 3849 N N . ARG B 1 24 ? 1.488 25 3.385 1 98 24 ARG B N 1
ATOM 3850 C CA . ARG B 1 24 ? 1.4 26.359 2.877 1 98 24 ARG B CA 1
ATOM 3851 C C . ARG B 1 24 ? 2.332 27.297 3.645 1 98 24 ARG B C 1
ATOM 3853 O O . ARG B 1 24 ? 3.031 28.109 3.047 1 98 24 ARG B O 1
ATOM 3860 N N . LEU B 1 25 ? 2.367 27.125 4.934 1 98.75 25 LEU B N 1
ATOM 3861 C CA . LEU B 1 25 ? 3.232 27.953 5.773 1 98.75 25 LEU B CA 1
ATOM 3862 C C . LEU B 1 25 ? 4.699 27.719 5.422 1 98.75 25 LEU B C 1
ATOM 3864 O O . LEU B 1 25 ? 5.453 28.688 5.242 1 98.75 25 LEU B O 1
ATOM 3868 N N . ALA B 1 26 ? 5.078 26.453 5.328 1 98.56 26 ALA B N 1
ATOM 3869 C CA . ALA B 1 26 ? 6.453 26.109 4.984 1 98.56 26 ALA B CA 1
ATOM 3870 C C . ALA B 1 26 ? 6.836 26.672 3.621 1 98.56 26 ALA B C 1
ATOM 3872 O O . ALA B 1 26 ? 7.941 27.203 3.449 1 98.56 26 ALA B O 1
ATOM 3873 N N . GLU B 1 27 ? 5.934 26.578 2.676 1 97 27 GLU B N 1
ATOM 3874 C CA . GLU B 1 27 ? 6.188 27.094 1.335 1 97 27 GLU B CA 1
ATOM 3875 C C . GLU B 1 27 ? 6.422 28.594 1.358 1 97 27 GLU B C 1
ATOM 3877 O O . GLU B 1 27 ? 7.348 29.094 0.717 1 97 27 GLU B O 1
ATOM 3882 N N . ASP B 1 28 ? 5.602 29.312 2.064 1 97.81 28 ASP B N 1
ATOM 3883 C CA . ASP B 1 28 ? 5.688 30.766 2.115 1 97.81 28 ASP B CA 1
ATOM 3884 C C . ASP B 1 28 ? 6.918 31.219 2.9 1 97.81 28 ASP B C 1
ATOM 3886 O O . ASP B 1 28 ? 7.617 32.156 2.49 1 97.81 28 ASP B O 1
ATOM 3890 N N . LEU B 1 29 ? 7.234 30.562 3.971 1 98 29 LEU B N 1
ATOM 3891 C CA . LEU B 1 29 ? 8.336 30.984 4.832 1 98 29 LEU B CA 1
ATOM 3892 C C . LEU B 1 29 ? 9.68 30.578 4.23 1 98 29 LEU B C 1
ATOM 3894 O O . LEU B 1 29 ? 10.711 31.156 4.555 1 98 29 LEU B O 1
ATOM 3898 N N . SER B 1 30 ? 9.617 29.469 3.436 1 95.12 30 SER B N 1
ATOM 3899 C CA . SER B 1 30 ? 10.867 29 2.842 1 95.12 30 SER B CA 1
ATOM 3900 C C . SER B 1 30 ? 11.438 30.031 1.867 1 95.12 30 SER B C 1
ATOM 3902 O O . SER B 1 30 ? 12.609 29.938 1.484 1 95.12 30 SER B O 1
ATOM 3904 N N . LYS B 1 31 ? 10.688 31.031 1.532 1 93.19 31 LYS B N 1
ATOM 3905 C CA . LYS B 1 31 ? 11.125 32.125 0.654 1 93.19 31 LYS B CA 1
ATOM 3906 C C . LYS B 1 31 ? 11.68 33.281 1.46 1 93.19 31 LYS B C 1
ATOM 3908 O O . LYS B 1 31 ? 12.242 34.219 0.893 1 93.19 31 LYS B O 1
ATOM 3913 N N . ALA B 1 32 ? 11.539 33.25 2.705 1 94.62 32 ALA B N 1
ATOM 3914 C CA . ALA B 1 32 ? 11.977 34.312 3.594 1 94.62 32 ALA B CA 1
ATOM 3915 C C . ALA B 1 32 ? 13.352 34.031 4.172 1 94.62 32 ALA B C 1
ATOM 3917 O O . ALA B 1 32 ? 13.938 32.969 3.906 1 94.62 32 ALA B O 1
ATOM 3918 N N . ASN B 1 33 ? 13.875 35 4.852 1 94.25 33 ASN B N 1
ATOM 3919 C CA . ASN B 1 33 ? 15.18 34.875 5.484 1 94.25 33 ASN B CA 1
ATOM 3920 C C . ASN B 1 33 ? 15.07 34.219 6.859 1 94.25 33 ASN B C 1
ATOM 3922 O O . ASN B 1 33 ? 15.43 34.812 7.871 1 94.25 33 ASN B O 1
ATOM 3926 N N . LEU B 1 34 ? 14.609 33 6.844 1 97.31 34 LEU B N 1
ATOM 3927 C CA . LEU B 1 34 ? 14.406 32.188 8.039 1 97.31 34 LEU B CA 1
ATOM 3928 C C . LEU B 1 34 ? 14.898 30.75 7.809 1 97.31 34 LEU B C 1
ATOM 3930 O O . LEU B 1 34 ? 14.969 30.297 6.668 1 97.31 34 LEU B O 1
ATOM 3934 N N . GLN B 1 35 ? 15.352 30.062 8.812 1 97.38 35 GLN B N 1
ATOM 3935 C CA . GLN B 1 35 ? 15.539 28.609 8.766 1 97.38 35 GLN B CA 1
ATOM 3936 C C . GLN B 1 35 ? 14.242 27.875 9.086 1 97.38 35 GLN B C 1
ATOM 3938 O O . GLN B 1 35 ? 13.734 27.953 10.203 1 97.38 35 GLN B O 1
ATOM 3943 N N . VAL B 1 36 ? 13.695 27.25 8.117 1 98.25 36 VAL B N 1
ATOM 3944 C CA . VAL B 1 36 ? 12.398 26.609 8.273 1 98.25 36 VAL B CA 1
ATOM 3945 C C . VAL B 1 36 ? 12.586 25.094 8.43 1 98.25 36 VAL B C 1
ATOM 3947 O O . VAL B 1 36 ? 13.25 24.469 7.609 1 98.25 36 VAL B O 1
ATOM 3950 N N . VAL B 1 37 ? 12.086 24.516 9.492 1 97.94 37 VAL B N 1
ATOM 3951 C CA . VAL B 1 37 ? 12.125 23.078 9.734 1 97.94 37 VAL B CA 1
ATOM 3952 C C . VAL B 1 37 ? 10.703 22.516 9.789 1 97.94 37 VAL B C 1
ATOM 3954 O O . VAL B 1 37 ? 9.906 22.906 10.656 1 97.94 37 VAL B O 1
ATOM 3957 N N . LEU B 1 38 ? 10.336 21.688 8.875 1 98.62 38 LEU B N 1
ATOM 3958 C CA . LEU B 1 38 ? 9.039 21 8.867 1 98.62 38 LEU B CA 1
ATOM 3959 C C . LEU B 1 38 ? 9.164 19.594 9.461 1 98.62 38 LEU B C 1
ATOM 3961 O O . LEU B 1 38 ? 10.023 18.828 9.039 1 98.62 38 LEU B O 1
ATOM 3965 N N . ILE B 1 39 ? 8.352 19.312 10.438 1 98.31 39 ILE B N 1
ATOM 3966 C CA . ILE B 1 39 ? 8.32 18 11.086 1 98.31 39 ILE B CA 1
ATOM 3967 C C . ILE B 1 39 ? 6.969 17.344 10.844 1 98.31 39 ILE B C 1
ATOM 3969 O O . ILE B 1 39 ? 5.922 17.953 11.055 1 98.31 39 ILE B O 1
ATOM 3973 N N . ASP B 1 40 ? 6.977 16.188 10.359 1 98.31 40 ASP B N 1
ATOM 3974 C CA . ASP B 1 40 ? 5.777 15.375 10.188 1 98.31 40 ASP B CA 1
ATOM 3975 C C . ASP B 1 40 ? 6.078 13.898 10.414 1 98.31 40 ASP B C 1
ATOM 3977 O O . ASP B 1 40 ? 7.172 13.422 10.094 1 98.31 40 ASP B O 1
ATOM 3981 N N . LYS B 1 41 ? 5.109 13.172 10.914 1 96.75 41 LYS B N 1
ATOM 3982 C CA . LYS B 1 41 ? 5.328 11.75 11.18 1 96.75 41 LYS B CA 1
ATOM 3983 C C . LYS B 1 41 ? 5.336 10.953 9.883 1 96.75 41 LYS B C 1
ATOM 3985 O O . LYS B 1 41 ? 5.809 9.812 9.859 1 96.75 41 LYS B O 1
ATOM 3990 N N . ASN B 1 42 ? 4.793 11.492 8.867 1 97.19 42 ASN B N 1
ATOM 3991 C CA . ASN B 1 42 ? 4.875 10.93 7.523 1 97.19 42 ASN B CA 1
ATOM 3992 C C . ASN B 1 42 ? 5.895 11.68 6.664 1 97.19 42 ASN B C 1
ATOM 3994 O O . ASN B 1 42 ? 6.191 12.844 6.922 1 97.19 42 ASN B O 1
ATOM 3998 N N . ASN B 1 43 ? 6.383 11.047 5.598 1 97.06 43 ASN B N 1
ATOM 3999 C CA . ASN B 1 43 ? 7.328 11.727 4.719 1 97.06 43 ASN B CA 1
ATOM 4000 C C . ASN B 1 43 ? 6.629 12.352 3.518 1 97.06 43 ASN B C 1
ATOM 4002 O O . ASN B 1 43 ? 7.277 12.711 2.529 1 97.06 43 ASN B O 1
ATOM 4006 N N . PHE B 1 44 ? 5.293 12.438 3.623 1 96.5 44 PHE B N 1
ATOM 4007 C CA . PHE B 1 44 ? 4.52 12.969 2.508 1 96.5 44 PHE B CA 1
ATOM 4008 C C . PHE B 1 44 ? 3.314 13.758 3.01 1 96.5 44 PHE B C 1
ATOM 4010 O O . PHE B 1 44 ? 2.822 13.516 4.113 1 96.5 44 PHE B O 1
ATOM 4017 N N . HIS B 1 45 ? 2.885 14.734 2.174 1 96.56 45 HIS B N 1
ATOM 4018 C CA . HIS B 1 45 ? 1.594 15.398 2.334 1 96.56 45 HIS B CA 1
ATOM 4019 C C . HIS B 1 45 ? 0.469 14.57 1.727 1 96.56 45 HIS B C 1
ATOM 4021 O O . HIS B 1 45 ? 0.619 14.016 0.633 1 96.56 45 HIS B O 1
ATOM 4027 N N . GLN B 1 46 ? -0.567 14.367 2.453 1 95.75 46 GLN B N 1
ATOM 4028 C CA . GLN B 1 46 ? -1.751 13.711 1.915 1 95.75 46 GLN B CA 1
ATOM 4029 C C . GLN B 1 46 ? -2.861 14.711 1.629 1 95.75 46 GLN B C 1
ATOM 4031 O O . GLN B 1 46 ? -3.061 15.664 2.395 1 95.75 46 GLN B O 1
ATOM 4036 N N . PHE B 1 47 ? -3.527 14.555 0.563 1 95.38 47 PHE B N 1
ATOM 4037 C CA . PHE B 1 47 ? -4.621 15.43 0.148 1 95.38 47 PHE B CA 1
ATOM 4038 C C . PHE B 1 47 ? -5.953 14.922 0.69 1 95.38 47 PHE B C 1
ATOM 4040 O O . PHE B 1 47 ? -6.586 14.055 0.087 1 95.38 47 PHE B O 1
ATOM 4047 N N . PRO B 1 48 ? -6.465 15.555 1.699 1 94.62 48 PRO B N 1
ATOM 4048 C CA . PRO B 1 48 ? -7.551 14.984 2.496 1 94.62 48 PRO B CA 1
ATOM 4049 C C . PRO B 1 48 ? -8.844 14.828 1.702 1 94.62 48 PRO B C 1
ATOM 4051 O O . PRO B 1 48 ? -9.547 13.828 1.847 1 94.62 48 PRO B O 1
ATOM 4054 N N . PRO B 1 49 ? -9.227 15.695 0.799 1 93.62 49 PRO B N 1
ATOM 4055 C CA . PRO B 1 49 ? -10.547 15.648 0.174 1 93.62 49 PRO B CA 1
ATOM 4056 C C . PRO B 1 49 ? -10.781 14.367 -0.619 1 93.62 49 PRO B C 1
ATOM 4058 O O . PRO B 1 49 ? -11.93 13.961 -0.825 1 93.62 49 PRO B O 1
ATOM 4061 N N . LEU B 1 50 ? -9.742 13.711 -1.001 1 95.06 50 LEU B N 1
ATOM 4062 C CA . LEU B 1 50 ? -9.93 12.562 -1.885 1 95.06 50 LEU B CA 1
ATOM 4063 C C . LEU B 1 50 ? -9.547 11.266 -1.184 1 95.06 50 LEU B C 1
ATOM 4065 O O . LEU B 1 50 ? -9.508 10.203 -1.81 1 95.06 50 LEU B O 1
ATOM 4069 N N . ILE B 1 51 ? -9.328 11.25 0.094 1 96.25 51 ILE B N 1
ATOM 4070 C CA . ILE B 1 51 ? -8.891 10.078 0.845 1 96.25 51 ILE B CA 1
ATOM 4071 C C . ILE B 1 51 ? -9.945 8.984 0.756 1 96.25 51 ILE B C 1
ATOM 4073 O O . ILE B 1 51 ? -9.617 7.797 0.663 1 96.25 51 ILE B O 1
ATOM 4077 N N . TYR B 1 52 ? -11.297 9.344 0.766 1 95.56 52 TYR B N 1
ATOM 4078 C CA . TYR B 1 52 ? -12.375 8.367 0.725 1 95.56 52 TYR B CA 1
ATOM 4079 C C . TYR B 1 52 ? -12.305 7.535 -0.55 1 95.56 52 TYR B C 1
ATOM 4081 O O . TYR B 1 52 ? -12.789 6.398 -0.585 1 95.56 52 TYR B O 1
ATOM 4089 N N . GLN B 1 53 ? -11.703 8.062 -1.562 1 94.31 53 GLN B N 1
ATOM 4090 C CA . GLN B 1 53 ? -11.625 7.34 -2.83 1 94.31 53 GLN B CA 1
ATOM 4091 C C . GLN B 1 53 ? -10.602 6.215 -2.766 1 94.31 53 GLN B C 1
ATOM 4093 O O . GLN B 1 53 ? -10.656 5.266 -3.553 1 94.31 53 GLN B O 1
ATOM 4098 N N . ILE B 1 54 ? -9.602 6.316 -1.895 1 93.81 54 ILE B N 1
ATOM 4099 C CA . ILE B 1 54 ? -8.703 5.195 -1.642 1 93.81 54 ILE B CA 1
ATOM 4100 C C . ILE B 1 54 ? -9.484 4.051 -0.993 1 93.81 54 ILE B C 1
ATOM 4102 O O . ILE B 1 54 ? -9.352 2.895 -1.399 1 93.81 54 ILE B O 1
ATOM 4106 N N . ALA B 1 55 ? -10.359 4.41 -0.084 1 92.44 55 ALA B N 1
ATOM 4107 C CA . ALA B 1 55 ? -11.102 3.447 0.723 1 92.44 55 ALA B CA 1
ATOM 4108 C C . ALA B 1 55 ? -12.047 2.619 -0.145 1 92.44 55 ALA B C 1
ATOM 4110 O O . ALA B 1 55 ? -12.336 1.461 0.17 1 92.44 55 ALA B O 1
ATOM 4111 N N . SER B 1 56 ? -12.5 3.178 -1.237 1 90.62 56 SER B N 1
ATOM 4112 C CA . SER B 1 56 ? -13.414 2.488 -2.139 1 90.62 56 SER B CA 1
ATOM 4113 C C . SER B 1 56 ? -12.68 1.912 -3.344 1 90.62 56 SER B C 1
ATOM 4115 O O . SER B 1 56 ? -13.305 1.552 -4.344 1 90.62 56 SER B O 1
ATOM 4117 N N . ALA B 1 57 ? -11.336 1.935 -3.311 1 89.06 57 ALA B N 1
ATOM 4118 C CA . ALA B 1 57 ? -10.484 1.372 -4.355 1 89.06 57 ALA B CA 1
ATOM 4119 C C . ALA B 1 57 ? -10.609 2.166 -5.652 1 89.06 57 ALA B C 1
ATOM 4121 O O . ALA B 1 57 ? -10.523 1.6 -6.742 1 89.06 57 ALA B O 1
ATOM 4122 N N . GLY B 1 58 ? -10.852 3.453 -5.531 1 88 58 GLY B N 1
ATOM 4123 C CA . GLY B 1 58 ? -11.039 4.289 -6.707 1 88 58 GLY B CA 1
ATOM 4124 C C . GLY B 1 58 ? -9.75 4.875 -7.238 1 88 58 GLY B C 1
ATOM 4125 O O . GLY B 1 58 ? -9.57 5.016 -8.445 1 88 58 GLY B O 1
ATOM 4126 N N . ILE B 1 59 ? -8.867 5.246 -6.309 1 89.88 59 ILE B N 1
ATOM 4127 C CA . ILE B 1 59 ? -7.59 5.82 -6.715 1 89.88 59 ILE B CA 1
ATOM 4128 C C . ILE B 1 59 ? -6.465 5.223 -5.875 1 89.88 59 ILE B C 1
ATOM 4130 O O . ILE B 1 59 ? -6.711 4.668 -4.801 1 89.88 59 ILE B O 1
ATOM 4134 N N . ASP B 1 60 ? -5.242 5.324 -6.418 1 91.75 60 ASP B N 1
ATOM 4135 C CA . ASP B 1 60 ? -4.062 4.875 -5.688 1 91.75 60 ASP B CA 1
ATOM 4136 C C . ASP B 1 60 ? -3.66 5.883 -4.617 1 91.75 60 ASP B C 1
ATOM 4138 O O . ASP B 1 60 ? -3.785 7.094 -4.82 1 91.75 60 ASP B O 1
ATOM 4142 N N . PRO B 1 61 ? -3.162 5.398 -3.504 1 93.12 61 PRO B N 1
ATOM 4143 C CA . PRO B 1 61 ? -2.654 6.316 -2.48 1 93.12 61 PRO B CA 1
ATOM 4144 C C . PRO B 1 61 ? -1.632 7.305 -3.033 1 93.12 61 PRO B C 1
ATOM 4146 O O . PRO B 1 61 ? -1.611 8.469 -2.625 1 93.12 61 PRO B O 1
ATOM 4149 N N . SER B 1 62 ? -0.841 6.875 -3.986 1 91.56 62 SER B N 1
ATOM 4150 C CA . SER B 1 62 ? 0.23 7.711 -4.516 1 91.56 62 SER B CA 1
ATOM 4151 C C . SER B 1 62 ? -0.33 8.891 -5.305 1 91.56 62 SER B C 1
ATOM 4153 O O . SER B 1 62 ? 0.355 9.898 -5.492 1 91.56 62 SER B O 1
ATOM 4155 N N . SER B 1 63 ? -1.558 8.797 -5.734 1 90.75 63 SER B N 1
ATOM 4156 C CA . SER B 1 63 ? -2.162 9.852 -6.543 1 90.75 63 SER B CA 1
ATOM 4157 C C . SER B 1 63 ? -2.471 11.086 -5.703 1 90.75 63 SER B C 1
ATOM 4159 O O . SER B 1 63 ? -2.566 12.195 -6.234 1 90.75 63 SER B O 1
ATOM 4161 N N . ILE B 1 64 ? -2.584 10.883 -4.414 1 92.94 64 ILE B N 1
ATOM 4162 C CA . ILE B 1 64 ? -2.963 12.031 -3.594 1 92.94 64 ILE B CA 1
ATOM 4163 C C . ILE B 1 64 ? -1.955 12.211 -2.461 1 92.94 64 ILE B C 1
ATOM 4165 O O . ILE B 1 64 ? -2.293 12.742 -1.4 1 92.94 64 ILE B O 1
ATOM 4169 N N . SER B 1 65 ? -0.805 11.625 -2.57 1 93.56 65 SER B N 1
ATOM 4170 C CA . SER B 1 65 ? 0.297 11.75 -1.622 1 93.56 65 SER B CA 1
ATOM 4171 C C . SER B 1 65 ? 1.513 12.406 -2.273 1 93.56 65 SER B C 1
ATOM 4173 O O . SER B 1 65 ? 1.903 12.031 -3.383 1 93.56 65 SER B O 1
ATOM 4175 N N . PHE B 1 66 ? 2.139 13.352 -1.578 1 93.62 66 PHE B N 1
ATOM 4176 C CA . PHE B 1 66 ? 3.209 14.156 -2.152 1 93.62 66 PHE B CA 1
ATOM 4177 C C . PHE B 1 66 ? 4.414 14.211 -1.22 1 93.62 66 PHE B C 1
ATOM 4179 O O . PHE B 1 66 ? 4.375 14.875 -0.183 1 93.62 66 PHE B O 1
ATOM 4186 N N . PRO B 1 67 ? 5.508 13.578 -1.584 1 94.19 67 PRO B N 1
ATOM 4187 C CA . PRO B 1 67 ? 6.688 13.609 -0.716 1 94.19 67 PRO B CA 1
ATOM 4188 C C . PRO B 1 67 ? 7.184 15.031 -0.446 1 94.19 67 PRO B C 1
ATOM 4190 O O . PRO B 1 67 ? 7.402 15.805 -1.384 1 94.19 67 PRO B O 1
ATOM 4193 N N . PHE B 1 68 ? 7.383 15.367 0.835 1 96.12 68 PHE B N 1
ATOM 4194 C CA . PHE B 1 68 ? 7.789 16.703 1.222 1 96.12 68 PHE B CA 1
ATOM 4195 C C . PHE B 1 68 ? 9.109 17.094 0.558 1 96.12 68 PHE B C 1
ATOM 4197 O O . PHE B 1 68 ? 9.266 18.219 0.079 1 96.12 68 PHE B O 1
ATOM 4204 N N . ARG B 1 69 ? 10.016 16.172 0.493 1 93.56 69 ARG B N 1
ATOM 4205 C CA . ARG B 1 69 ? 11.352 16.438 -0.024 1 93.56 69 ARG B CA 1
ATOM 4206 C C . ARG B 1 69 ? 11.305 16.797 -1.509 1 93.56 69 ARG B C 1
ATOM 4208 O O . ARG B 1 69 ? 12.125 17.578 -1.996 1 93.56 69 ARG B O 1
ATOM 4215 N N . GLN B 1 70 ? 10.383 16.266 -2.182 1 90.12 70 GLN B N 1
ATOM 4216 C CA . GLN B 1 70 ? 10.203 16.625 -3.584 1 90.12 70 GLN B CA 1
ATOM 4217 C C . GLN B 1 70 ? 9.641 18.031 -3.719 1 90.12 70 GLN B C 1
ATOM 4219 O O . GLN B 1 70 ? 10.055 18.781 -4.605 1 90.12 70 GLN B O 1
ATOM 4224 N N . ILE B 1 71 ? 8.719 18.391 -2.85 1 91.06 71 ILE B N 1
ATOM 4225 C CA . ILE B 1 71 ? 8.047 19.688 -2.883 1 91.06 71 ILE B CA 1
ATOM 4226 C C . ILE B 1 71 ? 9.062 20.797 -2.607 1 91.06 71 ILE B C 1
ATOM 4228 O O . ILE B 1 71 ? 9.016 21.859 -3.238 1 91.06 71 ILE B O 1
ATOM 4232 N N . PHE B 1 72 ? 9.945 20.562 -1.732 1 93.56 72 PHE B N 1
ATOM 4233 C CA . PHE B 1 72 ? 10.812 21.641 -1.263 1 93.56 72 PHE B CA 1
ATOM 4234 C C . PHE B 1 72 ? 12.227 21.469 -1.802 1 93.56 72 PHE B C 1
ATOM 4236 O O . PHE B 1 72 ? 13.18 22 -1.233 1 93.56 72 PHE B O 1
ATOM 4243 N N . ARG B 1 73 ? 12.211 20.734 -2.922 1 86.38 73 ARG B N 1
ATOM 4244 C CA . ARG B 1 73 ? 13.508 20.531 -3.549 1 86.38 73 ARG B CA 1
ATOM 4245 C C . ARG B 1 73 ? 14.18 21.859 -3.869 1 86.38 73 ARG B C 1
ATOM 4247 O O . ARG B 1 73 ? 13.531 22.781 -4.348 1 86.38 73 ARG B O 1
ATOM 4254 N N . LYS B 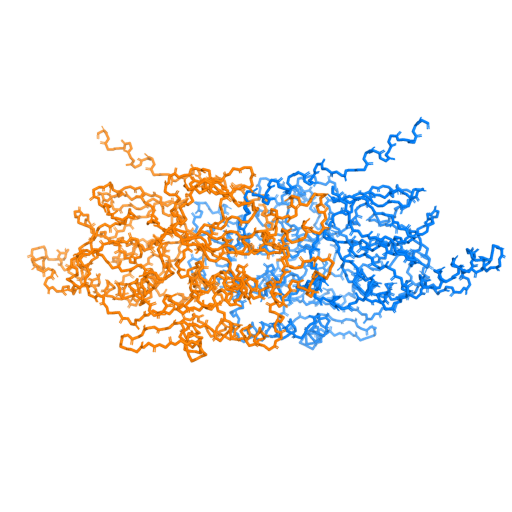1 74 ? 15.383 22.156 -3.559 1 82.81 74 LYS B N 1
ATOM 4255 C CA . LYS B 1 74 ? 16.234 23.281 -3.945 1 82.81 74 LYS B CA 1
ATOM 4256 C C . LYS B 1 74 ? 15.992 24.484 -3.037 1 82.81 74 LYS B C 1
ATOM 4258 O O . LYS B 1 74 ? 16.453 25.594 -3.33 1 82.81 74 LYS B O 1
ATOM 4263 N N . ARG B 1 75 ? 15.086 24.391 -2.119 1 87.25 75 ARG B N 1
ATOM 4264 C CA . ARG B 1 75 ? 14.914 25.484 -1.166 1 87.25 75 ARG B CA 1
ATOM 4265 C C . ARG B 1 75 ? 16.062 25.531 -0.172 1 87.25 75 ARG B C 1
ATOM 4267 O O . ARG B 1 75 ? 16.344 24.547 0.519 1 87.25 75 ARG B O 1
ATOM 4274 N N . LYS B 1 76 ? 16.531 26.734 -0.246 1 85.44 76 LYS B N 1
ATOM 4275 C CA . LYS B 1 76 ? 17.641 26.922 0.689 1 85.44 76 LYS B CA 1
ATOM 4276 C C . LYS B 1 76 ? 17.125 27.109 2.115 1 85.44 76 LYS B C 1
ATOM 4278 O O . LYS B 1 76 ? 16 27.562 2.324 1 85.44 76 LYS B O 1
ATOM 4283 N N . ASN B 1 77 ? 17.672 26.703 3.123 1 91.31 77 ASN B N 1
ATOM 4284 C CA . ASN B 1 77 ? 17.406 26.875 4.547 1 91.31 77 ASN B CA 1
ATOM 4285 C C . ASN B 1 77 ? 16.141 26.156 4.977 1 91.31 77 ASN B C 1
ATOM 4287 O O . ASN B 1 77 ? 15.484 26.562 5.938 1 91.31 77 ASN B O 1
ATOM 4291 N N . PHE B 1 78 ? 15.586 25.344 4.09 1 96.12 78 PHE B N 1
ATOM 4292 C CA . PHE B 1 78 ? 14.477 24.469 4.445 1 96.12 78 PHE B CA 1
ATOM 4293 C C . PHE B 1 78 ? 14.977 23.078 4.809 1 96.12 78 PHE B C 1
ATOM 4295 O O . PHE B 1 78 ? 15.867 22.547 4.145 1 96.12 78 PHE B O 1
ATOM 4302 N N . TYR B 1 79 ? 14.414 22.516 5.848 1 96.25 79 TYR B N 1
ATOM 4303 C CA . TYR B 1 79 ? 14.734 21.172 6.305 1 96.25 79 TYR B CA 1
ATOM 4304 C C . TYR B 1 79 ? 13.469 20.391 6.629 1 96.25 79 TYR B C 1
ATOM 4306 O O . TYR B 1 79 ? 12.523 20.938 7.199 1 96.25 79 TYR B O 1
ATOM 4314 N N . PHE B 1 80 ? 13.484 19.203 6.199 1 97.19 80 PHE B N 1
ATOM 4315 C CA . PHE B 1 80 ? 12.422 18.281 6.586 1 97.19 80 PHE B CA 1
ATOM 4316 C C . PHE B 1 80 ? 12.969 17.156 7.461 1 97.19 80 PHE B C 1
ATOM 4318 O O . PHE B 1 80 ? 14.047 16.625 7.188 1 97.19 80 PHE B O 1
ATOM 4325 N N . ARG B 1 81 ? 12.195 16.828 8.523 1 97.06 81 ARG B N 1
ATOM 4326 C CA . ARG B 1 81 ? 12.469 15.656 9.344 1 97.06 81 ARG B CA 1
ATOM 4327 C C . ARG B 1 81 ? 11.203 14.836 9.578 1 97.06 81 ARG B C 1
ATOM 4329 O O . ARG B 1 81 ? 10.188 15.375 10.008 1 97.06 81 ARG B O 1
ATOM 4336 N N . MET B 1 82 ? 11.281 13.586 9.211 1 96.69 82 MET B N 1
ATOM 4337 C CA . MET B 1 82 ? 10.195 12.664 9.531 1 96.69 82 MET B CA 1
ATOM 4338 C C . MET B 1 82 ? 10.242 12.25 10.992 1 96.69 82 MET B C 1
ATOM 4340 O O . MET B 1 82 ? 11.086 11.453 11.391 1 96.69 82 MET B O 1
ATOM 4344 N N . ALA B 1 83 ? 9.289 12.82 11.805 1 96.81 83 ALA B N 1
ATOM 4345 C CA . ALA B 1 83 ? 9.281 12.562 13.242 1 96.81 83 ALA B CA 1
ATOM 4346 C C . ALA B 1 83 ? 7.93 12.898 13.852 1 96.81 83 ALA B C 1
ATOM 4348 O O . ALA B 1 83 ? 7.156 13.664 13.281 1 96.81 83 ALA B O 1
ATOM 4349 N N . GLU B 1 84 ? 7.691 12.258 14.961 1 96.75 84 GLU B N 1
ATOM 4350 C CA . GLU B 1 84 ? 6.516 12.578 15.766 1 96.75 84 GLU B CA 1
ATOM 4351 C C . GLU B 1 84 ? 6.844 13.609 16.844 1 96.75 84 GLU B C 1
ATOM 4353 O O . GLU B 1 84 ? 7.785 13.43 17.609 1 96.75 84 GLU B O 1
ATOM 4358 N N . ALA B 1 85 ? 6.121 14.758 16.828 1 97.69 85 ALA B N 1
ATOM 4359 C CA . ALA B 1 85 ? 6.234 15.695 17.953 1 97.69 85 ALA B CA 1
ATOM 4360 C C . ALA B 1 85 ? 5.613 15.117 19.219 1 97.69 85 ALA B C 1
ATOM 4362 O O . ALA B 1 85 ? 4.461 14.672 19.219 1 97.69 85 ALA B O 1
ATOM 4363 N N . ARG B 1 86 ? 6.355 15.195 20.328 1 96.56 86 ARG B N 1
ATOM 4364 C CA . ARG B 1 86 ? 5.898 14.469 21.5 1 96.56 86 ARG B CA 1
ATOM 4365 C C . ARG B 1 86 ? 5.582 15.43 22.656 1 96.56 86 ARG B C 1
ATOM 4367 O O . ARG B 1 86 ? 4.605 15.234 23.375 1 96.56 86 ARG B O 1
ATOM 4374 N N . ALA B 1 87 ? 6.434 16.453 22.797 1 96.75 87 ALA B N 1
ATOM 4375 C CA . ALA B 1 87 ? 6.254 17.391 23.906 1 96.75 87 ALA B CA 1
ATOM 4376 C C . ALA B 1 87 ? 6.922 18.734 23.594 1 96.75 87 ALA B C 1
ATOM 4378 O O . ALA B 1 87 ? 7.914 18.781 22.859 1 96.75 87 ALA B O 1
ATOM 4379 N N . VAL B 1 88 ? 6.332 19.766 24.125 1 97.38 88 VAL B N 1
ATOM 4380 C CA . VAL B 1 88 ? 6.938 21.078 24.016 1 97.38 88 VAL B CA 1
ATOM 4381 C C . VAL B 1 88 ? 7.273 21.625 25.391 1 97.38 88 VAL B C 1
ATOM 4383 O O . VAL B 1 88 ? 6.52 21.422 26.359 1 97.38 88 VAL B O 1
ATOM 4386 N N . PHE B 1 89 ? 8.422 22.219 25.5 1 95.62 89 PHE B N 1
ATOM 4387 C CA . PHE B 1 89 ? 8.875 22.906 26.703 1 95.62 89 PHE B CA 1
ATOM 4388 C C . PHE B 1 89 ? 9.07 24.391 26.438 1 95.62 89 PHE B C 1
ATOM 4390 O O . PHE B 1 89 ? 10.18 24.828 26.109 1 95.62 89 PHE B O 1
ATOM 4397 N N . PRO B 1 90 ? 8.008 25.141 26.656 1 95.25 90 PRO B N 1
ATOM 4398 C CA . PRO B 1 90 ? 7.996 26.547 26.219 1 95.25 90 PRO B CA 1
ATOM 4399 C C . PRO B 1 90 ? 9.086 27.375 26.891 1 95.25 90 PRO B C 1
ATOM 4401 O O . PRO B 1 90 ? 9.703 28.234 26.234 1 95.25 90 PRO B O 1
ATOM 4404 N N . ASP B 1 91 ? 9.375 27.156 28.156 1 93.69 91 ASP B N 1
ATOM 4405 C CA . ASP B 1 91 ? 10.359 27.953 28.875 1 93.69 91 ASP B CA 1
ATOM 4406 C C . ASP B 1 91 ? 11.758 27.75 28.328 1 93.69 91 ASP B C 1
ATOM 4408 O O . ASP B 1 91 ? 12.594 28.656 28.359 1 93.69 91 ASP B O 1
ATOM 4412 N N . LYS B 1 92 ? 11.977 26.547 27.844 1 95 92 LYS B N 1
ATOM 4413 C CA . LYS B 1 92 ? 13.289 26.203 27.297 1 95 92 LYS B CA 1
ATOM 4414 C C . LYS B 1 92 ? 13.32 26.375 25.781 1 95 92 LYS B C 1
ATOM 4416 O O . LYS B 1 92 ? 14.391 26.297 25.172 1 95 92 LYS B O 1
ATOM 4421 N N . LYS B 1 93 ? 12.164 26.625 25.172 1 96.75 93 LYS B N 1
ATOM 4422 C CA . LYS B 1 93 ? 12.008 26.734 23.719 1 96.75 93 LYS B CA 1
ATOM 4423 C C . LYS B 1 93 ? 12.547 25.5 23.016 1 96.75 93 LYS B C 1
ATOM 4425 O O . LYS B 1 93 ? 13.328 25.609 22.062 1 96.75 93 LYS B O 1
ATOM 4430 N N . ILE B 1 94 ? 12.102 24.344 23.531 1 96.88 94 ILE B N 1
ATOM 4431 C CA . ILE B 1 94 ? 12.531 23.062 23 1 96.88 94 ILE B CA 1
ATOM 4432 C C . ILE B 1 94 ? 11.312 22.219 22.625 1 96.88 94 ILE B C 1
ATOM 4434 O O . ILE B 1 94 ? 10.328 22.188 23.359 1 96.88 94 ILE B O 1
ATOM 4438 N N . LEU B 1 95 ? 11.305 21.609 21.469 1 97.56 95 LEU B N 1
ATOM 4439 C CA . LEU B 1 95 ? 10.352 20.594 21.047 1 97.56 95 LEU B CA 1
ATOM 4440 C C . LEU B 1 95 ? 10.984 19.203 21.094 1 97.56 95 LEU B C 1
ATOM 4442 O O . LEU B 1 95 ? 12.047 18.984 20.5 1 97.56 95 LEU B O 1
ATOM 4446 N N . GLN B 1 96 ? 10.398 18.328 21.859 1 97.06 96 GLN B N 1
ATOM 4447 C CA . GLN B 1 96 ? 10.805 16.922 21.906 1 97.06 96 GLN B CA 1
ATOM 4448 C C . GLN B 1 96 ? 10.125 16.109 20.797 1 97.06 96 GLN B C 1
ATOM 4450 O O . GLN B 1 96 ? 8.898 16.141 20.688 1 97.06 96 GLN B O 1
ATOM 4455 N N . THR B 1 97 ? 10.898 15.422 19.984 1 96.62 97 THR B N 1
ATOM 4456 C CA . THR B 1 97 ? 10.359 14.562 18.938 1 96.62 97 THR B CA 1
ATOM 4457 C C . THR B 1 97 ? 10.789 13.117 19.141 1 96.62 97 THR B C 1
ATOM 4459 O O . THR B 1 97 ? 11.547 12.812 20.078 1 96.62 97 THR B O 1
ATOM 4462 N N . SER B 1 98 ? 10.305 12.234 18.297 1 95.12 98 SER B N 1
ATOM 4463 C CA . SER B 1 98 ? 10.633 10.812 18.359 1 95.12 98 SER B CA 1
ATOM 4464 C C . SER B 1 98 ? 12.094 10.562 17.984 1 95.12 98 SER B C 1
ATOM 4466 O O . SER B 1 98 ? 12.617 9.469 18.188 1 95.12 98 SER B O 1
ATOM 4468 N N . ILE B 1 99 ? 12.742 11.633 17.438 1 94.25 99 ILE B N 1
ATOM 4469 C CA . ILE B 1 99 ? 14.117 11.391 17 1 94.25 99 ILE B CA 1
ATOM 4470 C C . ILE B 1 99 ? 15.062 12.344 17.734 1 94.25 99 ILE B C 1
ATOM 4472 O O . ILE B 1 99 ? 16.219 12.492 17.359 1 94.25 99 ILE B O 1
ATOM 4476 N N . GLY B 1 100 ? 14.516 13.125 18.719 1 93.88 100 GLY B N 1
ATOM 4477 C CA . GLY B 1 100 ? 15.352 14.031 19.484 1 93.88 100 GLY B CA 1
ATOM 4478 C C . GLY B 1 100 ? 14.711 15.383 19.719 1 93.88 100 GLY B C 1
ATOM 4479 O O . GLY B 1 100 ? 13.5 15.547 19.547 1 93.88 100 GLY B O 1
ATOM 4480 N N . LYS B 1 101 ? 15.555 16.312 20.188 1 95.25 101 LYS B N 1
ATOM 4481 C CA . LYS B 1 101 ? 15.078 17.656 20.547 1 95.25 101 LYS B CA 1
ATOM 4482 C C . LYS B 1 101 ? 15.484 18.688 19.5 1 95.25 101 LYS B C 1
ATOM 4484 O O . LYS B 1 101 ? 16.5 18.516 18.812 1 95.25 101 LYS B O 1
ATOM 4489 N N . ILE B 1 102 ? 14.719 19.703 19.391 1 96.62 102 ILE B N 1
ATOM 4490 C CA . ILE B 1 102 ? 15.078 20.812 18.516 1 96.62 102 ILE B CA 1
ATOM 4491 C C . ILE B 1 102 ? 14.711 22.141 19.188 1 96.62 102 ILE B C 1
ATOM 4493 O O . ILE B 1 102 ? 13.617 22.281 19.734 1 96.62 102 ILE B O 1
ATOM 4497 N N . GLU B 1 103 ? 15.648 23.062 19.156 1 96.56 103 GLU B N 1
ATOM 4498 C CA . GLU B 1 103 ? 15.391 24.422 19.625 1 96.56 103 GLU B CA 1
ATOM 4499 C C . GLU B 1 103 ? 14.695 25.266 18.547 1 96.56 103 GLU B C 1
ATOM 4501 O O . GLU B 1 103 ? 14.859 25.016 17.359 1 96.56 103 GLU B O 1
ATOM 4506 N N . TYR B 1 104 ? 13.938 26.219 18.984 1 97.62 104 TYR B N 1
ATOM 4507 C CA . TYR B 1 104 ? 13.227 27.078 18.047 1 97.62 104 TYR B CA 1
ATOM 4508 C C . TYR B 1 104 ? 13.211 28.516 18.547 1 97.62 104 TYR B C 1
ATOM 4510 O O . TYR B 1 104 ? 13.359 28.781 19.734 1 97.62 104 TYR B O 1
ATOM 4518 N N . ASP B 1 105 ? 13.18 29.453 17.578 1 97.88 105 ASP B N 1
ATOM 4519 C CA . ASP B 1 105 ? 12.773 30.828 17.891 1 97.88 105 ASP B CA 1
ATOM 4520 C C . ASP B 1 105 ? 11.258 30.969 17.844 1 97.88 105 ASP B C 1
ATOM 4522 O O . ASP B 1 105 ? 10.656 31.656 18.672 1 97.88 105 ASP B O 1
ATOM 4526 N N . TYR B 1 106 ? 10.664 30.297 16.859 1 98.62 106 TYR B N 1
ATOM 4527 C CA . TYR B 1 106 ? 9.219 30.219 16.672 1 98.62 106 TYR B CA 1
ATOM 4528 C C . TYR B 1 106 ? 8.781 28.781 16.406 1 98.62 106 TYR B C 1
ATOM 4530 O O . TYR B 1 106 ? 9.461 28.047 15.695 1 98.62 106 TYR B O 1
ATOM 4538 N N . LEU B 1 107 ? 7.711 28.344 17.031 1 98.81 107 LEU B N 1
ATOM 4539 C CA . LEU B 1 107 ? 7.129 27.016 16.844 1 98.81 107 LEU B CA 1
ATOM 4540 C C . LEU B 1 107 ? 5.66 27.125 16.453 1 98.81 107 LEU B C 1
ATOM 4542 O O . LEU B 1 107 ? 4.887 27.828 17.078 1 98.81 107 LEU B O 1
ATOM 4546 N N . VAL B 1 108 ? 5.266 26.469 15.367 1 98.94 108 VAL B N 1
ATOM 4547 C CA . VAL B 1 108 ? 3.889 26.5 14.875 1 98.94 108 VAL B CA 1
ATOM 4548 C C . VAL B 1 108 ? 3.293 25.094 14.898 1 98.94 108 VAL B C 1
ATOM 4550 O O . VAL B 1 108 ? 3.812 24.188 14.25 1 98.94 108 VAL B O 1
ATOM 4553 N N . PHE B 1 109 ? 2.219 24.891 15.625 1 98.88 109 PHE B N 1
ATOM 4554 C CA . PHE B 1 109 ? 1.466 23.641 15.609 1 98.88 109 PHE B CA 1
ATOM 4555 C C . PHE B 1 109 ? 0.455 23.625 14.469 1 98.88 109 PHE B C 1
ATOM 4557 O O . PHE B 1 109 ? -0.453 24.469 14.43 1 98.88 109 PHE B O 1
ATOM 4564 N N . ALA B 1 110 ? 0.616 22.766 13.562 1 98.88 110 ALA B N 1
ATOM 4565 C CA . ALA B 1 110 ? -0.251 22.594 12.398 1 98.88 110 ALA B CA 1
ATOM 4566 C C . ALA B 1 110 ? -0.53 21.109 12.133 1 98.88 110 ALA B C 1
ATOM 4568 O O . ALA B 1 110 ? -0.614 20.688 10.977 1 98.88 110 ALA B O 1
ATOM 4569 N N . ALA B 1 111 ? -0.666 20.297 13.172 1 98.38 111 ALA B N 1
ATOM 4570 C CA . ALA B 1 111 ? -0.759 18.844 13.047 1 98.38 111 ALA B CA 1
ATOM 4571 C C . ALA B 1 111 ? -2.199 18.406 12.797 1 98.38 111 ALA B C 1
ATOM 4573 O O . ALA B 1 111 ? -2.465 17.219 12.57 1 98.38 111 ALA B O 1
ATOM 4574 N N . GLY B 1 112 ? -3.111 19.312 12.836 1 98 112 GLY B N 1
ATOM 4575 C CA . GLY B 1 112 ? -4.492 19 12.492 1 98 112 GLY B CA 1
ATOM 4576 C C . GLY B 1 112 ? -5.211 18.203 13.57 1 98 112 GLY B C 1
ATOM 4577 O O . GLY B 1 112 ? -5.145 18.547 14.75 1 98 112 GLY B O 1
ATOM 4578 N N . THR B 1 113 ? -6.008 17.297 13.117 1 98.06 113 THR B N 1
ATOM 4579 C CA . THR B 1 113 ? -6.887 16.594 14.039 1 98.06 113 THR B CA 1
ATOM 4580 C C . THR B 1 113 ? -6.727 15.078 13.883 1 98.06 113 THR B C 1
ATOM 4582 O O . THR B 1 113 ? -6.074 14.609 12.945 1 98.06 113 THR B O 1
ATOM 4585 N N . THR B 1 114 ? -7.211 14.344 14.82 1 97 114 THR B N 1
ATOM 4586 C CA . THR B 1 114 ? -7.391 12.898 14.797 1 97 114 THR B CA 1
ATOM 4587 C C . THR B 1 114 ? -8.836 12.531 15.125 1 97 114 THR B C 1
ATOM 4589 O O . THR B 1 114 ? -9.656 13.398 15.406 1 97 114 THR B O 1
ATOM 4592 N N . THR B 1 115 ? -9.148 11.258 14.984 1 97.5 115 THR B N 1
ATOM 4593 C CA . THR B 1 115 ? -10.508 10.789 15.219 1 97.5 115 THR B CA 1
ATOM 4594 C C . THR B 1 115 ? -10.875 10.898 16.688 1 97.5 115 THR B C 1
ATOM 4596 O O . THR B 1 115 ? -10.062 10.578 17.562 1 97.5 115 THR B O 1
ATOM 4599 N N . ASN B 1 116 ? -12.047 11.469 16.969 1 97.31 116 ASN B N 1
ATOM 4600 C CA . ASN B 1 116 ? -12.578 11.547 18.328 1 97.31 116 ASN B CA 1
ATOM 4601 C C . ASN B 1 116 ? -13.523 10.391 18.625 1 97.31 116 ASN B C 1
ATOM 4603 O O . ASN B 1 116 ? -14.562 10.242 17.984 1 97.31 116 ASN B O 1
ATOM 4607 N N . PHE B 1 117 ? -13.188 9.562 19.594 1 96.94 117 PHE B N 1
ATOM 4608 C CA . PHE B 1 117 ? -14.031 8.43 19.969 1 96.94 117 PHE B CA 1
ATOM 4609 C C . PHE B 1 117 ? -14.828 8.742 21.234 1 96.94 117 PHE B C 1
ATOM 4611 O O . PHE B 1 117 ? -15.508 7.863 21.766 1 96.94 117 PHE B O 1
ATOM 4618 N N . TYR B 1 118 ? -14.586 9.961 21.75 1 95.25 118 TYR B N 1
ATOM 4619 C CA . TYR B 1 118 ? -15.336 10.508 22.875 1 95.25 118 TYR B CA 1
ATOM 4620 C C . TYR B 1 118 ? -15.148 9.656 24.125 1 95.25 118 TYR B C 1
ATOM 4622 O O . TYR B 1 118 ? -16.109 9.414 24.875 1 95.25 118 TYR B O 1
ATOM 4630 N N . GLY B 1 119 ? -14.031 9.055 24.234 1 94.06 119 GLY B N 1
ATOM 4631 C CA . GLY B 1 119 ? -13.664 8.32 25.438 1 94.06 119 GLY B CA 1
ATOM 4632 C C . GLY B 1 119 ? -14.18 6.891 25.453 1 94.06 119 GLY B C 1
ATOM 4633 O O . GLY B 1 119 ? -14.023 6.172 26.438 1 94.06 119 GLY B O 1
ATOM 4634 N N . ASN B 1 120 ? -14.82 6.457 24.359 1 94.94 120 ASN B N 1
ATOM 4635 C CA . ASN B 1 120 ? -15.32 5.09 24.25 1 94.94 120 ASN B CA 1
ATOM 4636 C C . ASN B 1 120 ? -14.219 4.121 23.828 1 94.94 120 ASN B C 1
ATOM 4638 O O . ASN B 1 120 ? -13.914 4.008 22.641 1 94.94 120 ASN B O 1
ATOM 4642 N N . ALA B 1 121 ? -13.719 3.346 24.719 1 94.44 121 ALA B N 1
ATOM 4643 C CA . ALA B 1 121 ? -12.57 2.479 24.5 1 94.44 121 ALA B CA 1
ATOM 4644 C C . ALA B 1 121 ? -12.898 1.368 23.516 1 94.44 121 ALA B C 1
ATOM 4646 O O . ALA B 1 121 ? -12.078 1.017 22.656 1 94.44 121 ALA B O 1
ATOM 4647 N N . ASN B 1 122 ? -14.102 0.868 23.609 1 95 122 ASN B N 1
ATOM 4648 C CA . ASN B 1 122 ? -14.492 -0.218 22.719 1 95 122 ASN B CA 1
ATOM 4649 C C . ASN B 1 122 ? -14.641 0.264 21.281 1 95 122 ASN B C 1
ATOM 4651 O O . ASN B 1 122 ? -14.227 -0.426 20.344 1 95 122 ASN B O 1
ATOM 4655 N N . ILE B 1 123 ? -15.234 1.415 21.141 1 96.88 123 ILE B N 1
ATOM 4656 C CA . ILE B 1 123 ? -15.375 1.975 19.797 1 96.88 123 ILE B CA 1
ATOM 4657 C C . ILE B 1 123 ? -14 2.256 19.219 1 96.88 123 ILE B C 1
ATOM 4659 O O . ILE B 1 123 ? -13.734 1.926 18.062 1 96.88 123 ILE B O 1
ATOM 4663 N N . GLU B 1 124 ? -13.141 2.803 20.031 1 96.94 124 GLU B N 1
ATOM 4664 C CA . GLU B 1 124 ? -11.789 3.105 19.562 1 96.94 124 GLU B CA 1
ATOM 4665 C C . GLU B 1 124 ? -11.055 1.838 19.141 1 96.94 124 GLU B C 1
ATOM 4667 O O . GLU B 1 124 ? -10.32 1.842 18.156 1 96.94 124 GLU B O 1
ATOM 4672 N N . LYS B 1 125 ? -11.281 0.809 19.812 1 97 125 LYS B N 1
ATOM 4673 C CA . LYS B 1 125 ? -10.594 -0.459 19.578 1 97 125 LYS B CA 1
ATOM 4674 C C . LYS B 1 125 ? -11.094 -1.121 18.297 1 97 125 LYS B C 1
ATOM 4676 O O . LYS B 1 125 ? -10.312 -1.73 17.562 1 97 125 LYS B O 1
ATOM 4681 N N . TRP B 1 126 ? -12.359 -0.988 17.969 1 97.31 126 TRP B N 1
ATOM 4682 C CA . TRP B 1 126 ? -12.953 -1.838 16.953 1 97.31 126 TRP B CA 1
ATOM 4683 C C . TRP B 1 126 ? -13.289 -1.031 15.695 1 97.31 126 TRP B C 1
ATOM 4685 O O . TRP B 1 126 ? -13.398 -1.588 14.602 1 97.31 126 TRP B O 1
ATOM 4695 N N . ALA B 1 127 ? -13.469 0.231 15.867 1 98 127 ALA B N 1
ATOM 4696 C CA . ALA B 1 127 ? -13.922 1.048 14.742 1 98 127 ALA B CA 1
ATOM 4697 C C . ALA B 1 127 ? -12.789 1.271 13.742 1 98 127 ALA B C 1
ATOM 4699 O O . ALA B 1 127 ? -11.609 1.186 14.094 1 98 127 ALA B O 1
ATOM 4700 N N . ILE B 1 128 ? -13.156 1.465 12.57 1 97.81 128 ILE B N 1
ATOM 4701 C CA . ILE B 1 128 ? -12.227 1.804 11.5 1 97.81 128 ILE B CA 1
ATOM 4702 C C . ILE B 1 128 ? -12.312 3.297 11.195 1 97.81 128 ILE B C 1
ATOM 4704 O O . ILE B 1 128 ? -13.305 3.766 10.633 1 97.81 128 ILE B O 1
ATOM 4708 N N . PRO B 1 129 ? -11.297 4.02 11.578 1 97.56 129 PRO B N 1
ATOM 4709 C CA . PRO B 1 129 ? -11.273 5.43 11.18 1 97.56 129 PRO B CA 1
ATOM 4710 C C . PRO B 1 129 ? -10.828 5.633 9.734 1 97.56 129 PRO B C 1
ATOM 4712 O O . PRO B 1 129 ? -10.414 4.676 9.07 1 97.56 129 PRO B O 1
ATOM 4715 N N . MET B 1 130 ? -10.961 6.805 9.18 1 96.56 130 MET B N 1
ATOM 4716 C CA . MET B 1 130 ? -10.578 7.074 7.797 1 96.56 130 MET B CA 1
ATOM 4717 C C . MET B 1 130 ? -10.086 8.508 7.637 1 96.56 130 MET B C 1
ATOM 4719 O O . MET B 1 130 ? -10.562 9.242 6.766 1 96.56 130 MET B O 1
ATOM 4723 N N . LYS B 1 131 ? -9.141 8.859 8.398 1 96.06 131 LYS B N 1
ATOM 4724 C CA . LYS B 1 131 ? -8.625 10.227 8.336 1 96.06 131 LYS B CA 1
ATOM 4725 C C . LYS B 1 131 ? -7.328 10.297 7.535 1 96.06 131 LYS B C 1
ATOM 4727 O O . LYS B 1 131 ? -6.98 11.344 7 1 96.06 131 LYS B O 1
ATOM 4732 N N . THR B 1 132 ? -6.617 9.203 7.461 1 97.06 132 THR B N 1
ATOM 4733 C CA . THR B 1 132 ? -5.309 9.172 6.816 1 97.06 132 THR B CA 1
ATOM 4734 C C . THR B 1 132 ? -5.305 8.195 5.645 1 97.06 132 THR B C 1
ATOM 4736 O O . THR B 1 132 ? -6.199 7.359 5.523 1 97.06 132 THR B O 1
ATOM 4739 N N . VAL B 1 133 ? -4.32 8.344 4.832 1 96.81 133 VAL B N 1
ATOM 4740 C CA 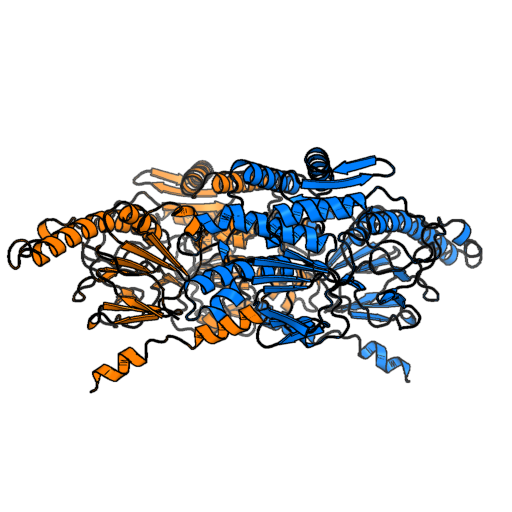. VAL B 1 133 ? -4.109 7.434 3.709 1 96.81 133 VAL B CA 1
ATOM 4741 C C . VAL B 1 133 ? -3.977 6 4.219 1 96.81 133 VAL B C 1
ATOM 4743 O O . VAL B 1 133 ? -4.59 5.082 3.674 1 96.81 133 VAL B O 1
ATOM 4746 N N . SER B 1 134 ? -3.248 5.773 5.27 1 97.56 134 SER B N 1
ATOM 4747 C CA . SER B 1 134 ? -3.043 4.453 5.855 1 97.56 134 SER B CA 1
ATOM 4748 C C . SER B 1 134 ? -4.363 3.836 6.301 1 97.56 134 SER B C 1
ATOM 4750 O O . SER B 1 134 ? -4.621 2.658 6.051 1 97.56 134 SER B O 1
ATOM 4752 N N . GLU B 1 135 ? -5.184 4.66 6.941 1 97.81 135 GLU B N 1
ATOM 4753 C CA . GLU B 1 135 ? -6.484 4.199 7.422 1 97.81 135 GLU B CA 1
ATOM 4754 C C . GLU B 1 135 ? -7.418 3.871 6.258 1 97.81 135 GLU B C 1
ATOM 4756 O O . GLU B 1 135 ? -8.141 2.875 6.301 1 97.81 135 GLU B O 1
ATOM 4761 N N . ALA B 1 136 ? -7.395 4.688 5.262 1 97.81 136 ALA B N 1
ATOM 4762 C CA . ALA B 1 136 ? -8.227 4.461 4.086 1 97.81 136 ALA B CA 1
ATOM 4763 C C . ALA B 1 136 ? -7.828 3.174 3.371 1 97.81 136 ALA B C 1
ATOM 4765 O O . ALA B 1 136 ? -8.688 2.416 2.912 1 97.81 136 ALA B O 1
ATOM 4766 N N . MET B 1 137 ? -6.516 2.938 3.254 1 97.19 137 MET B N 1
ATOM 4767 C CA . MET B 1 137 ? -6.035 1.681 2.689 1 97.19 137 MET B CA 1
ATOM 4768 C C . MET B 1 137 ? -6.523 0.492 3.512 1 97.19 137 MET B C 1
ATOM 4770 O O . MET B 1 137 ? -6.922 -0.531 2.955 1 97.19 137 MET B O 1
ATOM 4774 N N . GLY B 1 138 ? -6.473 0.672 4.828 1 97.56 138 GLY B N 1
ATOM 4775 C CA . GLY B 1 138 ? -6.965 -0.375 5.711 1 97.56 138 GLY B CA 1
ATOM 4776 C C . GLY B 1 138 ? -8.438 -0.673 5.523 1 97.56 138 GLY B C 1
ATOM 4777 O O . GLY B 1 138 ? -8.844 -1.837 5.512 1 97.56 138 GLY B O 1
ATOM 4778 N N . LEU B 1 139 ? -9.188 0.369 5.383 1 97.56 139 LEU B N 1
ATOM 4779 C CA . LEU B 1 139 ? -10.625 0.199 5.16 1 97.56 139 LEU B CA 1
ATOM 4780 C C . LEU B 1 139 ? -10.883 -0.528 3.844 1 97.56 139 LEU B C 1
ATOM 4782 O O . LEU B 1 139 ? -11.703 -1.446 3.791 1 97.56 139 LEU B O 1
ATOM 4786 N N . ARG B 1 140 ? -10.195 -0.131 2.797 1 96.44 140 ARG B N 1
ATOM 4787 C CA . ARG B 1 140 ? -10.32 -0.8 1.507 1 96.44 140 ARG B CA 1
ATOM 4788 C C . ARG B 1 140 ? -10.055 -2.297 1.639 1 96.44 140 ARG B C 1
ATOM 4790 O O . ARG B 1 140 ? -10.859 -3.115 1.195 1 96.44 140 ARG B O 1
ATOM 4797 N N . ASN B 1 141 ? -8.914 -2.605 2.254 1 97.31 141 ASN B N 1
ATOM 4798 C CA . ASN B 1 141 ? -8.555 -4.008 2.443 1 97.31 141 ASN B CA 1
ATOM 4799 C C . ASN B 1 141 ? -9.602 -4.754 3.258 1 97.31 141 ASN B C 1
ATOM 4801 O O . ASN B 1 141 ? -9.93 -5.902 2.951 1 97.31 141 ASN B O 1
ATOM 4805 N N . ALA B 1 142 ? -10.148 -4.105 4.258 1 97.56 142 ALA B N 1
ATOM 4806 C CA . ALA B 1 142 ? -11.141 -4.734 5.129 1 97.56 142 ALA B CA 1
ATOM 4807 C C . ALA B 1 142 ? -12.422 -5.047 4.363 1 97.56 142 ALA B C 1
ATOM 4809 O O . ALA B 1 142 ? -12.961 -6.148 4.469 1 97.56 142 ALA B O 1
ATOM 4810 N N . VAL B 1 143 ? -12.852 -4.105 3.602 1 96.81 143 VAL B N 1
ATOM 4811 C CA . VAL B 1 143 ? -14.086 -4.277 2.842 1 96.81 143 VAL B CA 1
ATOM 4812 C C . VAL B 1 143 ? -13.93 -5.434 1.854 1 96.81 143 VAL B C 1
ATOM 4814 O O . VAL B 1 143 ? -14.773 -6.328 1.796 1 96.81 143 VAL B O 1
ATOM 4817 N N . LEU B 1 144 ? -12.859 -5.469 1.164 1 96.06 144 LEU B N 1
ATOM 4818 C CA . LEU B 1 144 ? -12.625 -6.512 0.173 1 96.06 144 LEU B CA 1
ATOM 4819 C C . LEU B 1 144 ? -12.461 -7.871 0.843 1 96.06 144 LEU B C 1
ATOM 4821 O O . LEU B 1 144 ? -12.992 -8.875 0.356 1 96.06 144 LEU B O 1
ATOM 4825 N N . SER B 1 145 ? -11.727 -7.859 1.933 1 96.69 145 SER B N 1
ATOM 4826 C CA . SER B 1 145 ? -11.523 -9.102 2.664 1 96.69 145 SER B CA 1
ATOM 4827 C C . SER B 1 145 ? -12.844 -9.656 3.195 1 96.69 145 SER B C 1
ATOM 4829 O O . SER B 1 145 ? -13.055 -10.867 3.225 1 96.69 145 SER B O 1
ATOM 4831 N N . ASN B 1 146 ? -13.703 -8.75 3.643 1 96.81 146 ASN B N 1
ATOM 4832 C CA . ASN B 1 146 ? -15.016 -9.164 4.133 1 96.81 146 ASN B CA 1
ATOM 4833 C C . ASN B 1 146 ? -15.867 -9.773 3.018 1 96.81 146 ASN B C 1
ATOM 4835 O O . ASN B 1 146 ? -16.609 -10.727 3.248 1 96.81 146 ASN B O 1
ATOM 4839 N N . LEU B 1 147 ? -15.766 -9.242 1.847 1 95.81 147 LEU B N 1
ATOM 4840 C CA . LEU B 1 147 ? -16.484 -9.805 0.706 1 95.81 147 LEU B CA 1
ATOM 4841 C C . LEU B 1 147 ? -15.977 -11.211 0.396 1 95.81 147 LEU B C 1
ATOM 4843 O O . LEU B 1 147 ? -16.781 -12.117 0.138 1 95.81 147 LEU B O 1
ATOM 4847 N N . GLU B 1 148 ? -14.656 -11.406 0.442 1 95.44 148 GLU B N 1
ATOM 4848 C CA . GLU B 1 148 ? -14.086 -12.734 0.23 1 95.44 148 GLU B CA 1
ATOM 4849 C C . GLU B 1 148 ? -14.617 -13.727 1.263 1 95.44 148 GLU B C 1
ATOM 4851 O O . GLU B 1 148 ? -15.023 -14.836 0.912 1 95.44 148 GLU B O 1
ATOM 4856 N N . ARG B 1 149 ? -14.648 -13.289 2.492 1 95.06 149 ARG B N 1
ATOM 4857 C CA . ARG B 1 149 ? -15.078 -14.156 3.582 1 95.06 149 ARG B CA 1
ATOM 4858 C C . ARG B 1 149 ? -16.578 -14.453 3.482 1 95.06 149 ARG B C 1
ATOM 4860 O O . ARG B 1 149 ? -17.016 -15.555 3.814 1 95.06 149 ARG B O 1
ATOM 4867 N N . ALA B 1 150 ? -17.328 -13.516 3.057 1 95.12 150 ALA B N 1
ATOM 4868 C CA . ALA B 1 150 ? -18.781 -13.688 2.957 1 95.12 150 ALA B CA 1
ATOM 4869 C C . ALA B 1 150 ? -19.141 -14.828 2.008 1 95.12 150 ALA B C 1
ATOM 4871 O O . ALA B 1 150 ? -20.172 -15.477 2.168 1 95.12 150 ALA B O 1
ATOM 4872 N N . LEU B 1 151 ? -18.281 -15.102 1.054 1 92.88 151 LEU B N 1
ATOM 4873 C CA . LEU B 1 151 ? -18.484 -16.172 0.081 1 92.88 151 LEU B CA 1
ATOM 4874 C C . LEU B 1 151 ? -18.266 -17.547 0.721 1 92.88 151 LEU B C 1
ATOM 4876 O O . LEU B 1 151 ? -18.797 -18.547 0.24 1 92.88 151 LEU B O 1
ATOM 4880 N N . THR B 1 152 ? -17.469 -17.547 1.809 1 91.88 152 THR B N 1
ATOM 4881 C CA . THR B 1 152 ? -16.984 -18.828 2.275 1 91.88 152 THR B CA 1
ATOM 4882 C C . THR B 1 152 ? -17.438 -19.094 3.713 1 91.88 152 THR B C 1
ATOM 4884 O O . THR B 1 152 ? -17.141 -20.156 4.277 1 91.88 152 THR B O 1
ATOM 4887 N N . CYS B 1 153 ? -18.094 -18.078 4.316 1 90.69 153 CYS B N 1
ATOM 4888 C CA . CYS B 1 153 ? -18.484 -18.25 5.711 1 90.69 153 CYS B CA 1
ATOM 4889 C C . CYS B 1 153 ? -19.531 -19.344 5.852 1 90.69 153 CYS B C 1
ATOM 4891 O O . CYS B 1 153 ? -20.125 -19.766 4.859 1 90.69 153 CYS B O 1
ATOM 4893 N N . ALA B 1 154 ? -19.766 -19.797 7.078 1 87.62 154 ALA B N 1
ATOM 4894 C CA . ALA B 1 154 ? -20.547 -21.016 7.309 1 87.62 154 ALA B CA 1
ATOM 4895 C C . ALA B 1 154 ? -22 -20.688 7.656 1 87.62 154 ALA B C 1
ATOM 4897 O O . ALA B 1 154 ? -22.891 -21.516 7.477 1 87.62 154 ALA B O 1
ATOM 4898 N N . THR B 1 155 ? -22.203 -19.453 8.219 1 92.5 155 THR B N 1
ATOM 4899 C CA . THR B 1 155 ? -23.547 -19.141 8.703 1 92.5 155 THR B CA 1
ATOM 4900 C C . THR B 1 155 ? -24.078 -17.891 8.031 1 92.5 155 THR B C 1
ATOM 4902 O O . THR B 1 155 ? -23.312 -17 7.641 1 92.5 155 THR B O 1
ATOM 4905 N N . GLU B 1 156 ? -25.359 -17.844 7.922 1 94.25 156 GLU B N 1
ATOM 4906 C CA . GLU B 1 156 ? -26.016 -16.656 7.371 1 94.25 156 GLU B CA 1
ATOM 4907 C C . GLU B 1 156 ? -25.812 -15.453 8.281 1 94.25 156 GLU B C 1
ATOM 4909 O O . GLU B 1 156 ? -25.703 -14.32 7.797 1 94.25 156 GLU B O 1
ATOM 4914 N N . GLU B 1 157 ? -25.719 -15.734 9.547 1 96.12 157 GLU B N 1
ATOM 4915 C CA . GLU B 1 157 ? -25.484 -14.664 10.508 1 96.12 157 GLU B CA 1
ATOM 4916 C C . GLU B 1 157 ? -24.141 -13.984 10.25 1 96.12 157 GLU B C 1
ATOM 4918 O O . GLU B 1 157 ? -24.062 -12.758 10.148 1 96.12 157 GLU B O 1
ATOM 4923 N N . GLU B 1 158 ? -23.125 -14.797 10.125 1 95.25 158 GLU B N 1
ATOM 4924 C CA . GLU B 1 158 ? -21.797 -14.25 9.836 1 95.25 158 GLU B CA 1
ATOM 4925 C C . GLU B 1 158 ? -21.781 -13.531 8.492 1 95.25 158 GLU B C 1
ATOM 4927 O O . GLU B 1 158 ? -21.188 -12.461 8.359 1 95.25 158 GLU B O 1
ATOM 4932 N N . ARG B 1 159 ? -22.469 -14.117 7.543 1 96.19 159 ARG B N 1
ATOM 4933 C CA . ARG B 1 159 ? -22.516 -13.523 6.207 1 96.19 159 ARG B CA 1
ATOM 4934 C C . ARG B 1 159 ? -23.125 -12.125 6.254 1 96.19 159 ARG B C 1
ATOM 4936 O O . ARG B 1 159 ? -22.578 -11.188 5.664 1 96.19 159 ARG B O 1
ATOM 4943 N N . GLN B 1 160 ? -24.188 -12.008 6.992 1 97.75 160 GLN B N 1
ATOM 4944 C CA . GLN B 1 160 ? -24.844 -10.703 7.086 1 97.75 160 GLN B CA 1
ATOM 4945 C C . GLN B 1 160 ? -23.969 -9.695 7.824 1 97.75 160 GLN B C 1
ATOM 4947 O O . GLN B 1 160 ? -23.906 -8.523 7.445 1 97.75 160 GLN B O 1
ATOM 4952 N N . GLU B 1 161 ? -23.297 -10.172 8.93 1 98.12 161 GLU B N 1
ATOM 4953 C CA . GLU B 1 161 ? -22.344 -9.305 9.633 1 98.12 161 GLU B CA 1
ATOM 4954 C C . GLU B 1 161 ? -21.281 -8.766 8.68 1 98.12 161 GLU B C 1
ATOM 4956 O O . GLU B 1 161 ? -20.906 -7.594 8.758 1 98.12 161 GLU B O 1
ATOM 4961 N N . LEU B 1 162 ? -20.797 -9.648 7.809 1 97.62 162 LEU B N 1
ATOM 4962 C CA . LEU B 1 162 ? -19.703 -9.312 6.895 1 97.62 162 LEU B CA 1
ATOM 4963 C C . LEU B 1 162 ? -20.188 -8.359 5.805 1 97.62 162 LEU B C 1
ATOM 4965 O O . LEU B 1 162 ? -19.406 -7.527 5.32 1 97.62 162 LEU B O 1
ATOM 4969 N N . LEU B 1 163 ? -21.469 -8.43 5.465 1 98 163 LEU B N 1
ATOM 4970 C CA . LEU B 1 163 ? -21.984 -7.699 4.309 1 98 163 LEU B CA 1
ATOM 4971 C C . LEU B 1 163 ? -22.656 -6.402 4.738 1 98 163 LEU B C 1
ATOM 4973 O O . LEU B 1 163 ? -22.938 -5.539 3.902 1 98 163 LEU B O 1
ATOM 4977 N N . ASN B 1 164 ? -22.828 -6.191 6.055 1 98.62 164 ASN B N 1
ATOM 4978 C CA . ASN B 1 164 ? -23.297 -4.91 6.57 1 98.62 164 ASN B CA 1
ATOM 4979 C C . ASN B 1 164 ? -22.141 -3.932 6.77 1 98.62 164 ASN B C 1
ATOM 4981 O O . ASN B 1 164 ? -21.156 -4.254 7.434 1 98.62 164 ASN B O 1
ATOM 4985 N N . VAL B 1 165 ? -22.25 -2.801 6.164 1 98.62 165 VAL B N 1
ATOM 4986 C CA . VAL B 1 165 ? -21.344 -1.693 6.414 1 98.62 165 VAL B CA 1
ATOM 4987 C C . VAL B 1 165 ? -22.047 -0.607 7.219 1 98.62 165 VAL B C 1
ATOM 4989 O O . VAL B 1 165 ? -23.078 -0.086 6.793 1 98.62 165 VAL B O 1
ATOM 4992 N N . VAL B 1 166 ? -21.531 -0.32 8.344 1 98.88 166 VAL B N 1
ATOM 4993 C CA . VAL B 1 166 ? -22.125 0.718 9.18 1 98.88 166 VAL B CA 1
ATOM 4994 C C . VAL B 1 166 ? -21.188 1.915 9.273 1 98.88 166 VAL B C 1
ATOM 4996 O O . VAL B 1 166 ? -20.062 1.787 9.75 1 98.88 166 VAL B O 1
ATOM 4999 N N . ILE B 1 167 ? -21.641 3.004 8.828 1 98.81 167 ILE B N 1
ATOM 5000 C CA . ILE B 1 167 ? -20.906 4.266 8.867 1 98.81 167 ILE B CA 1
ATOM 5001 C C . ILE B 1 167 ? -21.531 5.191 9.906 1 98.81 167 ILE B C 1
ATOM 5003 O O . ILE B 1 167 ? -22.734 5.484 9.844 1 98.81 167 ILE B O 1
ATOM 5007 N N . VAL B 1 168 ? -20.719 5.613 10.852 1 98.75 168 VAL B N 1
ATOM 5008 C CA . VAL B 1 168 ? -21.219 6.512 11.883 1 98.75 168 VAL B CA 1
ATOM 5009 C C . VAL B 1 168 ? -20.719 7.93 11.625 1 98.75 168 VAL B C 1
ATOM 5011 O O . VAL B 1 168 ? -19.516 8.18 11.641 1 98.75 168 VAL B O 1
ATOM 5014 N N . GLY B 1 169 ? -21.656 8.898 11.438 1 98.31 169 GLY B N 1
ATOM 5015 C CA . GLY B 1 169 ? -21.344 10.289 11.156 1 98.31 169 GLY B CA 1
ATOM 5016 C C . GLY B 1 169 ? -21.828 10.75 9.797 1 98.31 169 GLY B C 1
ATOM 5017 O O . GLY B 1 169 ? -21.328 10.297 8.766 1 98.31 169 GLY B O 1
ATOM 5018 N N . GLY B 1 170 ? -22.75 11.648 9.797 1 97.88 170 GLY B N 1
ATOM 5019 C CA . GLY B 1 170 ? -23.359 12.117 8.57 1 97.88 170 GLY B CA 1
ATOM 5020 C C . GLY B 1 170 ? -22.75 13.391 8.039 1 97.88 170 GLY B C 1
ATOM 5021 O O . GLY B 1 170 ? -23.406 14.164 7.34 1 97.88 170 GLY B O 1
ATOM 5022 N N . GLY B 1 171 ? -21.5 13.672 8.398 1 96.81 171 GLY B N 1
ATOM 5023 C CA . GLY B 1 171 ? -20.766 14.781 7.805 1 96.81 171 GLY B CA 1
ATOM 5024 C C . GLY B 1 171 ? -20.281 14.492 6.395 1 96.81 171 GLY B C 1
ATOM 5025 O O . GLY B 1 171 ? -20.719 13.516 5.777 1 96.81 171 GLY B O 1
ATOM 5026 N N . ALA B 1 172 ? -19.391 15.336 5.887 1 95.75 172 ALA B N 1
ATOM 5027 C CA . ALA B 1 172 ? -18.922 15.211 4.512 1 95.75 172 ALA B CA 1
ATOM 5028 C C . ALA B 1 172 ? -18.266 13.852 4.273 1 95.75 172 ALA B C 1
ATOM 5030 O O . ALA B 1 172 ? -18.562 13.18 3.283 1 95.75 172 ALA B O 1
ATOM 5031 N N . THR B 1 173 ? -17.406 13.406 5.172 1 96.56 173 THR B N 1
ATOM 5032 C CA . THR B 1 173 ? -16.688 12.141 5.035 1 96.56 173 THR B CA 1
ATOM 5033 C C . THR B 1 173 ? -17.656 10.969 4.977 1 96.56 173 THR B C 1
ATOM 5035 O O . THR B 1 173 ? -17.547 10.094 4.117 1 96.56 173 THR B O 1
ATOM 5038 N N . GLY B 1 174 ? -18.625 10.977 5.867 1 98.06 174 GLY B N 1
ATOM 5039 C CA . GLY B 1 174 ? -19.625 9.914 5.895 1 98.06 174 GLY B CA 1
ATOM 5040 C C . GLY B 1 174 ? -20.453 9.844 4.625 1 98.06 174 GLY B C 1
ATOM 5041 O O . GLY B 1 174 ? -20.672 8.758 4.086 1 98.06 174 GLY B O 1
ATOM 5042 N N . VAL B 1 175 ? -20.875 10.992 4.176 1 98.19 175 VAL B N 1
ATOM 5043 C CA . VAL B 1 175 ? -21.703 11.078 2.975 1 98.19 175 VAL B CA 1
ATOM 5044 C C . VAL B 1 175 ? -20.906 10.594 1.767 1 98.19 175 VAL B C 1
ATOM 5046 O O . VAL B 1 175 ? -21.406 9.812 0.953 1 98.19 175 VAL B O 1
ATOM 5049 N N . GLU B 1 176 ? -19.688 11.016 1.697 1 97.44 176 GLU B N 1
ATOM 5050 C CA . GLU B 1 176 ? -18.844 10.688 0.559 1 97.44 176 GLU B CA 1
ATOM 5051 C C . GLU B 1 176 ? -18.531 9.195 0.515 1 97.44 176 GLU B C 1
ATOM 5053 O O . GLU B 1 176 ? -18.672 8.555 -0.53 1 97.44 176 GLU B O 1
ATOM 5058 N N . ILE B 1 177 ? -18.141 8.586 1.605 1 97.88 177 ILE B N 1
ATOM 5059 C CA . ILE B 1 177 ? -17.766 7.18 1.617 1 97.88 177 ILE B CA 1
ATOM 5060 C C . ILE B 1 177 ? -19.016 6.309 1.438 1 97.88 177 ILE B C 1
ATOM 5062 O O . ILE B 1 177 ? -18.953 5.254 0.801 1 97.88 177 ILE B O 1
ATOM 5066 N N . ALA B 1 178 ? -20.141 6.75 2.016 1 98.5 178 ALA B N 1
ATOM 5067 C CA . ALA B 1 178 ? -21.391 6.02 1.792 1 98.5 178 ALA B CA 1
ATOM 5068 C C . ALA B 1 178 ? -21.734 5.961 0.306 1 98.5 178 ALA B C 1
ATOM 5070 O O . ALA B 1 178 ? -22.078 4.898 -0.215 1 98.5 178 ALA B O 1
ATOM 5071 N N . GLY B 1 179 ? -21.641 7.109 -0.305 1 97.38 179 GLY B N 1
ATOM 5072 C CA . GLY B 1 179 ? -21.891 7.156 -1.737 1 97.38 179 GLY B CA 1
ATOM 5073 C C . GLY B 1 179 ? -20.953 6.281 -2.537 1 97.38 179 GLY B C 1
ATOM 5074 O O . GLY B 1 179 ? -21.375 5.543 -3.426 1 97.38 179 GLY B O 1
ATOM 5075 N N . ALA B 1 180 ? -19.688 6.328 -2.232 1 95.19 180 ALA B N 1
ATOM 5076 C CA . ALA B 1 180 ? -18.672 5.566 -2.951 1 95.19 180 ALA B CA 1
ATOM 5077 C C . ALA B 1 180 ? -18.906 4.066 -2.801 1 95.19 180 ALA B C 1
ATOM 5079 O O . ALA B 1 180 ? -18.812 3.316 -3.777 1 95.19 180 ALA B O 1
ATOM 5080 N N . LEU B 1 181 ? -19.188 3.625 -1.61 1 95.75 181 LEU B N 1
ATOM 5081 C CA . LEU B 1 181 ? -19.422 2.205 -1.361 1 95.75 181 LEU B CA 1
ATOM 5082 C C . LEU B 1 181 ? -20.719 1.743 -2.018 1 95.75 181 LEU B C 1
ATOM 5084 O O . LEU B 1 181 ? -20.812 0.6 -2.471 1 95.75 181 LEU B O 1
ATOM 5088 N N . SER B 1 182 ? -21.703 2.652 -2.045 1 96.25 182 SER B N 1
ATOM 5089 C CA . SER B 1 182 ? -22.953 2.336 -2.742 1 96.25 182 SER B CA 1
ATOM 5090 C C . SER B 1 182 ? -22.703 2.09 -4.227 1 96.25 182 SER B C 1
ATOM 5092 O O . SER B 1 182 ? -23.281 1.172 -4.812 1 96.25 182 SER B O 1
ATOM 5094 N N . GLU B 1 183 ? -21.906 2.9 -4.801 1 93.44 183 GLU B N 1
ATOM 5095 C CA . GLU B 1 183 ? -21.547 2.699 -6.203 1 93.44 183 GLU B CA 1
ATOM 5096 C C . GLU B 1 183 ? -20.828 1.366 -6.406 1 93.44 183 GLU B C 1
ATOM 5098 O O . GLU B 1 183 ? -21.094 0.661 -7.383 1 93.44 183 GLU B O 1
ATOM 5103 N N . MET B 1 184 ? -19.969 1.058 -5.512 1 91.12 184 MET B N 1
ATOM 5104 C CA . MET B 1 184 ? -19.281 -0.227 -5.582 1 91.12 184 MET B CA 1
ATOM 5105 C C . MET B 1 184 ? -20.281 -1.383 -5.512 1 91.12 184 MET B C 1
ATOM 5107 O O . MET B 1 184 ? -20.172 -2.34 -6.281 1 91.12 184 MET B O 1
ATOM 5111 N N . LYS B 1 185 ? -21.203 -1.274 -4.59 1 93.94 185 LYS B N 1
ATOM 5112 C CA . LYS B 1 185 ? -22.25 -2.289 -4.43 1 93.94 185 LYS B CA 1
ATOM 5113 C C . LYS B 1 185 ? -23.016 -2.494 -5.73 1 93.94 185 LYS B C 1
ATOM 5115 O O . LYS B 1 185 ? -23.297 -3.629 -6.125 1 93.94 185 LYS B O 1
ATOM 5120 N N . ARG B 1 186 ? -23.281 -1.431 -6.383 1 92.31 186 ARG B N 1
ATOM 5121 C CA . ARG B 1 186 ? -24.156 -1.469 -7.551 1 92.31 186 ARG B CA 1
ATOM 5122 C C . ARG B 1 186 ? -23.391 -1.907 -8.797 1 92.31 186 ARG B C 1
ATOM 5124 O O . ARG B 1 186 ? -23.906 -2.691 -9.602 1 92.31 186 ARG B O 1
ATOM 5131 N N . TYR B 1 187 ? -22.141 -1.446 -8.891 1 89.62 187 TYR B N 1
ATOM 5132 C CA . TYR B 1 187 ? -21.516 -1.544 -10.203 1 89.62 187 TYR B CA 1
ATOM 5133 C C . TYR B 1 187 ? -20.344 -2.514 -10.18 1 89.62 187 TYR B C 1
ATOM 5135 O O . TYR B 1 187 ? -19.844 -2.938 -11.227 1 89.62 187 TYR B O 1
ATOM 5143 N N . VAL B 1 188 ? -19.891 -2.951 -9.023 1 88.06 188 VAL B N 1
ATOM 5144 C CA . VAL B 1 188 ? -18.688 -3.771 -8.961 1 88.06 188 VAL B CA 1
ATOM 5145 C C . VAL B 1 188 ? -19.016 -5.148 -8.398 1 88.06 188 VAL B C 1
ATOM 5147 O O . VAL B 1 188 ? -18.734 -6.172 -9.031 1 88.06 188 VAL B O 1
ATOM 5150 N N . ILE B 1 189 ? -19.734 -5.246 -7.316 1 90.5 189 ILE B N 1
ATOM 5151 C CA . ILE B 1 189 ? -19.906 -6.457 -6.52 1 90.5 189 ILE B CA 1
ATOM 5152 C C . ILE B 1 189 ? -20.672 -7.5 -7.32 1 90.5 189 ILE B C 1
ATOM 5154 O O . ILE B 1 189 ? -20.281 -8.664 -7.379 1 90.5 189 ILE B O 1
ATOM 5158 N N . PRO B 1 190 ? -21.75 -7.078 -8.094 1 90.19 190 PRO B N 1
ATOM 5159 C CA . PRO B 1 190 ? -22.484 -8.102 -8.828 1 90.19 190 PRO B CA 1
ATOM 5160 C C . PRO B 1 190 ? -21.656 -8.766 -9.922 1 90.19 190 PRO B C 1
ATOM 5162 O O . PRO B 1 190 ? -21.891 -9.922 -10.273 1 90.19 190 PRO B O 1
ATOM 5165 N N . TYR B 1 191 ? -20.625 -8.078 -10.352 1 88.06 191 TYR B N 1
ATOM 5166 C CA . TYR B 1 191 ? -19.828 -8.594 -11.453 1 88.06 191 TYR B CA 1
ATOM 5167 C C . TYR B 1 191 ? -18.609 -9.344 -10.938 1 88.06 191 TYR B C 1
ATOM 5169 O O . TYR B 1 191 ? -18.219 -10.375 -11.492 1 88.06 191 TYR B O 1
ATOM 5177 N N . ASP B 1 192 ? -18.047 -8.891 -9.867 1 90.62 192 ASP B N 1
ATOM 5178 C CA . ASP B 1 192 ? -16.844 -9.523 -9.305 1 90.62 192 ASP B CA 1
ATOM 5179 C C . ASP B 1 192 ? -17.219 -10.742 -8.477 1 90.62 192 ASP B C 1
ATOM 5181 O O . ASP B 1 192 ? -16.406 -11.672 -8.336 1 90.62 192 ASP B O 1
ATOM 5185 N N . TYR B 1 193 ? -18.406 -10.703 -7.906 1 92.38 193 TYR B N 1
ATOM 5186 C CA . TYR B 1 193 ? -18.875 -11.773 -7.031 1 92.38 193 TYR B CA 1
ATOM 5187 C C . TYR B 1 193 ? -20.219 -12.32 -7.496 1 92.38 193 TYR B C 1
ATOM 5189 O O . TYR B 1 193 ? -21.203 -12.227 -6.773 1 92.38 193 TYR B O 1
ATOM 5197 N N . PRO B 1 194 ? -20.172 -12.969 -8.578 1 89.12 194 PRO B N 1
ATOM 5198 C CA . PRO B 1 194 ? -21.453 -13.438 -9.133 1 89.12 194 PRO B CA 1
ATOM 5199 C C . PRO B 1 194 ? -22.109 -14.508 -8.273 1 89.12 194 PRO B C 1
ATOM 5201 O O . PRO B 1 194 ? -23.328 -14.719 -8.367 1 89.12 194 PRO B O 1
ATOM 5204 N N . ASP B 1 195 ? -21.391 -15.172 -7.453 1 86.62 195 ASP B N 1
ATOM 5205 C CA . ASP B 1 195 ? -21.938 -16.25 -6.625 1 86.62 195 ASP B CA 1
ATOM 5206 C C . ASP B 1 195 ? -22.484 -15.703 -5.305 1 86.62 195 ASP B C 1
ATOM 5208 O O . ASP B 1 195 ? -22.938 -16.469 -4.453 1 86.62 195 ASP B O 1
ATOM 5212 N N . MET B 1 196 ? -22.406 -14.414 -5.148 1 89 196 MET B N 1
ATOM 5213 C CA . MET B 1 196 ? -22.906 -13.766 -3.939 1 89 196 MET B CA 1
ATOM 5214 C C . MET B 1 196 ? -24.141 -12.922 -4.25 1 89 196 MET B C 1
ATOM 5216 O O . MET B 1 196 ? -24.172 -12.227 -5.27 1 89 196 MET B O 1
ATOM 5220 N N . ASP B 1 197 ? -25.141 -13.047 -3.459 1 90.12 197 ASP B N 1
ATOM 5221 C CA . ASP B 1 197 ? -26.312 -12.18 -3.6 1 90.12 197 ASP B CA 1
ATOM 5222 C C . ASP B 1 197 ? -26 -10.758 -3.115 1 90.12 197 ASP B C 1
ATOM 5224 O O . ASP B 1 197 ? -25.984 -10.5 -1.909 1 90.12 197 ASP B O 1
ATOM 5228 N N . SER B 1 198 ? -25.797 -9.883 -4.016 1 88.38 198 SER B N 1
ATOM 5229 C CA . SER B 1 198 ? -25.391 -8.523 -3.693 1 88.38 198 SER B CA 1
ATOM 5230 C C . SER B 1 198 ? -26.469 -7.781 -2.914 1 88.38 198 SER B C 1
ATOM 5232 O O . SER B 1 198 ? -26.188 -6.762 -2.275 1 88.38 198 SER B O 1
ATOM 5234 N N . SER B 1 199 ? -27.703 -8.266 -2.971 1 91.75 199 SER B N 1
ATOM 5235 C CA . SER B 1 199 ? -28.797 -7.629 -2.236 1 91.75 199 SER B CA 1
ATOM 5236 C C . SER B 1 199 ? -28.609 -7.793 -0.73 1 91.75 199 SER B C 1
ATOM 5238 O O . SER B 1 199 ? -29.234 -7.082 0.056 1 91.75 199 SER B O 1
ATOM 5240 N N . LEU B 1 200 ? -27.734 -8.641 -0.406 1 94.38 200 LEU B N 1
ATOM 5241 C CA . LEU B 1 200 ? -27.484 -8.898 1.011 1 94.38 200 LEU B CA 1
ATOM 5242 C C . LEU B 1 200 ? -26.562 -7.836 1.603 1 94.38 200 LEU B C 1
ATOM 5244 O O . LEU B 1 200 ? -26.453 -7.715 2.824 1 94.38 200 LEU B O 1
ATOM 5248 N N . MET B 1 201 ? -25.906 -7.078 0.751 1 96.38 201 MET B N 1
ATOM 5249 C CA . MET B 1 201 ? -25.031 -6.012 1.254 1 96.38 201 MET B CA 1
ATOM 5250 C C . MET B 1 201 ? -25.844 -4.766 1.588 1 96.38 201 MET B C 1
ATOM 5252 O O . MET B 1 201 ? -26.578 -4.254 0.743 1 96.38 201 MET B O 1
ATOM 5256 N N . HIS B 1 202 ? -25.75 -4.324 2.812 1 98.25 202 HIS B N 1
ATOM 5257 C CA . HIS B 1 202 ? -26.422 -3.117 3.262 1 98.25 202 HIS B CA 1
ATOM 5258 C C . HIS B 1 202 ? -25.422 -2.07 3.75 1 98.25 202 HIS B C 1
ATOM 5260 O O . HIS B 1 202 ? -24.438 -2.406 4.41 1 98.25 202 HIS B O 1
ATOM 5266 N N . ILE B 1 203 ? -25.688 -0.872 3.375 1 98.69 203 ILE B N 1
ATOM 5267 C CA . ILE B 1 203 ? -24.891 0.266 3.83 1 98.69 203 ILE B CA 1
ATOM 5268 C C . ILE B 1 203 ? -25.75 1.17 4.715 1 98.69 203 ILE B C 1
ATOM 5270 O O . ILE B 1 203 ? -26.734 1.737 4.254 1 98.69 203 ILE B O 1
ATOM 5274 N N . TYR B 1 204 ? -25.344 1.28 5.973 1 98.88 204 TYR B N 1
ATOM 5275 C CA . TYR B 1 204 ? -26.031 2.127 6.945 1 98.88 204 TYR B CA 1
ATOM 5276 C C . TYR B 1 204 ? -25.219 3.389 7.23 1 98.88 204 TYR B C 1
ATOM 5278 O O . TYR B 1 204 ? -24.016 3.318 7.492 1 98.88 204 TYR B O 1
ATOM 5286 N N . LEU B 1 205 ? -25.859 4.488 7.105 1 98.88 205 LEU B N 1
ATOM 5287 C CA . LEU B 1 205 ? -25.281 5.758 7.551 1 98.88 205 LEU B CA 1
ATOM 5288 C C . LEU B 1 205 ? -26.062 6.309 8.742 1 98.88 205 LEU B C 1
ATOM 5290 O O . LEU B 1 205 ? -27.203 6.746 8.602 1 98.88 205 LEU B O 1
ATOM 5294 N N . LEU B 1 206 ? -25.422 6.262 9.898 1 98.81 206 LEU B N 1
ATOM 5295 C CA . LEU B 1 206 ? -26.062 6.664 11.148 1 98.81 206 LEU B CA 1
ATOM 5296 C C . LEU B 1 206 ? -25.641 8.078 11.539 1 98.81 206 LEU B C 1
ATOM 5298 O O . LEU B 1 206 ? -24.453 8.398 11.547 1 98.81 206 LEU B O 1
ATOM 5302 N N . GLU B 1 207 ? -26.578 8.898 11.773 1 98.25 207 GLU B N 1
ATOM 5303 C CA . GLU B 1 207 ? -26.375 10.281 12.203 1 98.25 207 GLU B CA 1
ATOM 5304 C C . GLU B 1 207 ? -27.172 10.586 13.469 1 98.25 207 GLU B C 1
ATOM 5306 O O . GLU B 1 207 ? -28.375 10.344 13.523 1 98.25 207 GLU B O 1
ATOM 5311 N N . ALA B 1 208 ? -26.469 11.062 14.5 1 96.94 208 ALA B N 1
ATOM 5312 C CA . ALA B 1 208 ? -27.125 11.383 15.758 1 96.94 208 ALA B CA 1
ATOM 5313 C C . ALA B 1 208 ? -28.078 12.57 15.602 1 96.94 208 ALA B C 1
ATOM 5315 O O . ALA B 1 208 ? -29.094 12.656 16.281 1 96.94 208 ALA B O 1
ATOM 5316 N N . GLY B 1 209 ? -27.781 13.453 14.758 1 96.81 209 GLY B N 1
ATOM 5317 C CA . GLY B 1 209 ? -28.594 14.633 14.5 1 96.81 209 GLY B CA 1
ATOM 5318 C C . GLY B 1 209 ? -29.766 14.352 13.586 1 96.81 209 GLY B C 1
ATOM 5319 O O . GLY B 1 209 ? -30.172 13.195 13.422 1 96.81 209 GLY B O 1
ATOM 5320 N N . ASP B 1 210 ? -30.328 15.461 12.953 1 97.56 210 ASP B N 1
ATOM 5321 C CA . ASP B 1 210 ? -31.578 15.305 12.203 1 97.56 210 ASP B CA 1
ATOM 5322 C C . ASP B 1 210 ? -31.359 15.555 10.711 1 97.56 210 ASP B C 1
ATOM 5324 O O . ASP B 1 210 ? -32.312 15.57 9.938 1 97.56 210 ASP B O 1
ATOM 5328 N N . ARG B 1 211 ? -30.125 15.734 10.367 1 97.5 211 ARG B N 1
ATOM 5329 C CA . ARG B 1 211 ? -29.875 15.969 8.945 1 97.5 211 ARG B CA 1
ATOM 5330 C C . ARG B 1 211 ? -28.422 15.648 8.586 1 97.5 211 ARG B C 1
ATOM 5332 O O . ARG B 1 211 ? -27.578 15.523 9.469 1 97.5 211 ARG B O 1
ATOM 5339 N N . LEU B 1 212 ? -28.156 15.453 7.32 1 97.94 212 LEU B N 1
ATOM 5340 C CA . LEU B 1 212 ? -26.812 15.273 6.801 1 97.94 212 LEU B CA 1
ATOM 5341 C C . LEU B 1 212 ? -26.141 16.625 6.539 1 97.94 212 LEU B C 1
ATOM 5343 O O . LEU B 1 212 ? -26.828 17.625 6.359 1 97.94 212 LEU B O 1
ATOM 5347 N N . LEU B 1 213 ? -24.828 16.625 6.551 1 96.44 213 LEU B N 1
ATOM 5348 C CA . LEU B 1 213 ? -24.062 17.828 6.195 1 96.44 213 LEU B CA 1
ATOM 5349 C C . LEU B 1 213 ? -24.594 19.047 6.93 1 96.44 213 LEU B C 1
ATOM 5351 O O . LEU B 1 213 ? -24.938 20.062 6.305 1 96.44 213 LEU B O 1
ATOM 5355 N N . ALA B 1 214 ? -24.562 19.016 8.234 1 93.38 214 ALA B N 1
ATOM 5356 C CA . ALA B 1 214 ? -25.188 20.031 9.086 1 93.38 214 ALA B CA 1
ATOM 5357 C C . ALA B 1 214 ? -24.516 21.391 8.891 1 93.38 214 ALA B C 1
ATOM 5359 O O . ALA B 1 214 ? -25.094 22.422 9.203 1 93.38 214 ALA B O 1
ATOM 5360 N N . GLY B 1 215 ? -23.312 21.422 8.352 1 89.56 215 GLY B N 1
ATOM 5361 C CA . GLY B 1 215 ? -22.609 22.672 8.094 1 89.56 215 GLY B CA 1
ATOM 5362 C C . GLY B 1 215 ? -23.047 23.359 6.812 1 89.56 215 GLY B C 1
ATOM 5363 O O . GLY B 1 215 ? -22.625 24.469 6.523 1 89.56 215 GLY B O 1
ATOM 5364 N N . MET B 1 216 ? -23.984 22.766 6.086 1 93.31 216 MET B N 1
ATOM 5365 C CA . MET B 1 216 ? -24.5 23.328 4.836 1 93.31 216 MET B CA 1
ATOM 5366 C C . MET B 1 216 ? -25.969 23.688 4.965 1 93.31 216 MET B C 1
ATOM 5368 O O . MET B 1 216 ? -26.531 23.641 6.059 1 93.31 216 MET B O 1
ATOM 5372 N N . SER B 1 217 ? -26.562 24.156 3.844 1 94.38 217 SER B N 1
ATOM 5373 C CA . SER B 1 217 ? -27.969 24.578 3.852 1 94.38 217 SER B CA 1
ATOM 5374 C C . SER B 1 217 ? -28.891 23.375 3.998 1 94.38 217 SER B C 1
ATOM 5376 O O . SER B 1 217 ? -28.5 22.234 3.734 1 94.38 217 SER B O 1
ATOM 5378 N N . GLN B 1 218 ? -30.094 23.672 4.422 1 95.62 218 GLN B N 1
ATOM 5379 C CA . GLN B 1 218 ? -31.109 22.641 4.512 1 95.62 218 GLN B CA 1
ATOM 5380 C C . GLN B 1 218 ? -31.359 22 3.154 1 95.62 218 GLN B C 1
ATOM 5382 O O . GLN B 1 218 ? -31.609 20.781 3.072 1 95.62 218 GLN B O 1
ATOM 5387 N N . ASP B 1 219 ? -31.25 22.797 2.18 1 95.06 219 ASP B N 1
ATOM 5388 C CA . ASP B 1 219 ? -31.469 22.281 0.83 1 95.06 219 ASP B CA 1
ATOM 5389 C C . ASP B 1 219 ? -30.391 21.281 0.437 1 95.06 219 ASP B C 1
ATOM 5391 O O . ASP B 1 219 ? -30.672 20.219 -0.115 1 95.06 219 ASP B O 1
ATOM 5395 N N . SER B 1 220 ? -29.203 21.641 0.698 1 95.56 220 SER B N 1
ATOM 5396 C CA . SER B 1 220 ? -28.078 20.734 0.395 1 95.56 220 SER B CA 1
ATOM 5397 C C . SER B 1 220 ? -28.172 19.453 1.196 1 95.56 220 SER B C 1
ATOM 5399 O O . SER B 1 220 ? -27.906 18.359 0.674 1 95.56 220 SER B O 1
ATOM 5401 N N . SER B 1 221 ? -28.594 19.609 2.418 1 97.06 221 SER B N 1
ATOM 5402 C CA . SER B 1 221 ? -28.781 18.438 3.285 1 97.06 221 SER B CA 1
ATOM 5403 C C . SER B 1 221 ? -29.859 17.516 2.734 1 97.06 221 SER B C 1
ATOM 5405 O O . SER B 1 221 ? -29.656 16.297 2.68 1 97.06 221 SER B O 1
ATOM 5407 N N . LYS B 1 222 ? -30.953 18.094 2.354 1 97.38 222 LYS B N 1
ATOM 5408 C CA . LYS B 1 222 ? -32.062 17.312 1.812 1 97.38 222 LYS B CA 1
ATOM 5409 C C . LYS B 1 222 ? -31.656 16.594 0.526 1 97.38 222 LYS B C 1
ATOM 5411 O O . LYS B 1 222 ? -31.984 15.43 0.328 1 97.38 222 LYS B O 1
ATOM 5416 N N . LYS B 1 223 ? -30.953 17.312 -0.29 1 96.81 223 LYS B N 1
ATOM 5417 C CA . LYS B 1 223 ? -30.547 16.719 -1.562 1 96.81 223 LYS B CA 1
ATOM 5418 C C . LYS B 1 223 ? -29.562 15.57 -1.345 1 96.81 223 LYS B C 1
ATOM 5420 O O . LYS B 1 223 ? -29.625 14.562 -2.041 1 96.81 223 LYS B O 1
ATOM 5425 N N . ALA B 1 224 ? -28.609 15.75 -0.42 1 97.81 224 ALA B N 1
ATOM 5426 C CA . ALA B 1 224 ? -27.672 14.68 -0.089 1 97.81 224 ALA B CA 1
ATOM 5427 C C . ALA B 1 224 ? -28.422 13.43 0.387 1 97.81 224 ALA B C 1
ATOM 5429 O O . ALA B 1 224 ? -28.078 12.312 -0.014 1 97.81 224 ALA B O 1
ATOM 5430 N N . TYR B 1 225 ? -29.422 13.672 1.194 1 98.38 225 TYR B N 1
ATOM 5431 C CA . TYR B 1 225 ? -30.25 12.57 1.684 1 98.38 225 TYR B CA 1
ATOM 5432 C C . TYR B 1 225 ? -30.953 11.859 0.531 1 98.38 225 TYR B C 1
ATOM 5434 O O . TYR B 1 225 ? -30.922 10.625 0.45 1 98.38 225 TYR B O 1
ATOM 5442 N N . GLU B 1 226 ? -31.516 12.609 -0.353 1 98.25 226 GLU B N 1
ATOM 5443 C CA . GLU B 1 226 ? -32.219 12.047 -1.499 1 98.25 226 GLU B CA 1
ATOM 5444 C C . GLU B 1 226 ? -31.281 11.234 -2.387 1 98.25 226 GLU B C 1
ATOM 5446 O O . GLU B 1 226 ? -31.641 10.141 -2.828 1 98.25 226 GLU B O 1
ATOM 5451 N N . PHE B 1 227 ? -30.125 11.797 -2.633 1 97.88 227 PHE B N 1
ATOM 5452 C CA . PHE B 1 227 ? -29.156 11.102 -3.473 1 97.88 227 PHE B CA 1
ATOM 5453 C C . PHE B 1 227 ? -28.734 9.781 -2.848 1 97.88 227 PHE B C 1
ATOM 5455 O O . PHE B 1 227 ? -28.781 8.734 -3.504 1 97.88 227 PHE B O 1
ATOM 5462 N N . LEU B 1 228 ? -28.375 9.75 -1.57 1 98.5 228 LEU B N 1
ATOM 5463 C CA . LEU B 1 228 ? -27.875 8.547 -0.902 1 98.5 228 LEU B CA 1
ATOM 5464 C C . LEU B 1 228 ? -28.969 7.48 -0.838 1 98.5 228 LEU B C 1
ATOM 5466 O O . LEU B 1 228 ? -28.703 6.305 -1.095 1 98.5 228 LEU B O 1
ATOM 5470 N N . THR B 1 229 ? -30.188 7.949 -0.534 1 98.31 229 THR B N 1
ATOM 5471 C CA . THR B 1 229 ? -31.281 6.984 -0.429 1 98.31 229 THR B CA 1
ATOM 5472 C C . THR B 1 229 ? -31.625 6.402 -1.798 1 98.31 229 THR B C 1
ATOM 5474 O O . THR B 1 229 ? -31.938 5.215 -1.912 1 98.31 229 THR B O 1
ATOM 5477 N N . SER B 1 230 ? -31.547 7.215 -2.771 1 97.56 230 SER B N 1
ATOM 5478 C CA . SER B 1 230 ? -31.797 6.727 -4.125 1 97.56 230 SER B CA 1
ATOM 5479 C C . SER B 1 230 ? -30.734 5.723 -4.559 1 97.56 230 SER B C 1
ATOM 5481 O O . SER B 1 230 ? -30.984 4.902 -5.449 1 97.56 230 SER B O 1
ATOM 5483 N N . MET B 1 231 ? -29.609 5.801 -3.914 1 96.5 231 MET B N 1
ATOM 5484 C CA . MET B 1 231 ? -28.516 4.895 -4.227 1 96.5 231 MET B CA 1
ATOM 5485 C C . MET B 1 231 ? -28.562 3.652 -3.346 1 96.5 231 MET B C 1
ATOM 5487 O O . MET B 1 231 ? -27.688 2.797 -3.424 1 96.5 231 MET B O 1
ATOM 5491 N N . GLY B 1 232 ? -29.516 3.604 -2.469 1 97.06 232 GLY B N 1
ATOM 5492 C CA . GLY B 1 232 ? -29.75 2.393 -1.695 1 97.06 232 GLY B CA 1
ATOM 5493 C C . GLY B 1 232 ? -29.125 2.443 -0.314 1 97.06 232 GLY B C 1
ATOM 5494 O O . GLY B 1 232 ? -29.062 1.427 0.381 1 97.06 232 GLY B O 1
ATOM 5495 N N . VAL B 1 233 ? -28.625 3.568 0.145 1 98.56 233 VAL B N 1
ATOM 5496 C CA . VAL B 1 233 ? -28.062 3.719 1.481 1 98.56 233 VAL B CA 1
ATOM 5497 C C . VAL B 1 233 ? -29.188 3.879 2.504 1 98.56 233 VAL B C 1
ATOM 5499 O O . VAL B 1 233 ? -30.156 4.613 2.268 1 98.56 233 VAL B O 1
ATOM 5502 N N . ASP B 1 234 ? -29.094 3.158 3.533 1 98.75 234 ASP B N 1
ATOM 5503 C CA . ASP B 1 234 ? -30.031 3.312 4.645 1 98.75 234 ASP B CA 1
ATOM 5504 C C . ASP B 1 234 ? -29.562 4.41 5.602 1 98.75 234 ASP B C 1
ATOM 5506 O O . ASP B 1 234 ? -28.781 4.156 6.516 1 98.75 234 ASP B O 1
ATOM 5510 N N . VAL B 1 235 ? -30.125 5.605 5.402 1 98.81 235 VAL B N 1
ATOM 5511 C CA . VAL B 1 235 ? -29.766 6.754 6.23 1 98.81 235 VAL B CA 1
ATOM 5512 C C . VAL B 1 235 ? -30.719 6.844 7.43 1 98.81 235 VAL B C 1
ATOM 5514 O O . VAL B 1 235 ? -31.938 6.895 7.262 1 98.81 235 VAL B O 1
ATOM 5517 N N . GLN B 1 236 ? -30.141 6.859 8.602 1 98.69 236 GLN B N 1
ATOM 5518 C CA . GLN B 1 236 ? -30.953 6.922 9.812 1 98.69 236 GLN B CA 1
ATOM 5519 C C . GLN B 1 236 ? -30.547 8.109 10.68 1 98.69 236 GLN B C 1
ATOM 5521 O O . GLN B 1 236 ? -29.391 8.258 11.055 1 98.69 236 GLN B O 1
ATOM 5526 N N . PHE B 1 237 ? -31.531 8.938 11.008 1 98.25 237 PHE B N 1
ATOM 5527 C CA . PHE B 1 237 ? -31.328 10.117 11.836 1 98.25 237 PHE B CA 1
ATOM 5528 C C . PHE B 1 237 ? -31.688 9.828 13.289 1 98.25 237 PHE B C 1
ATOM 5530 O O . PHE B 1 237 ? -32.375 8.836 13.578 1 98.25 237 PHE B O 1
ATOM 5537 N N . GLY B 1 238 ? -31.156 10.617 14.211 1 97.56 238 GLY B N 1
ATOM 5538 C CA . GLY B 1 238 ? -31.453 10.469 15.625 1 97.56 238 GLY B CA 1
ATOM 5539 C C . GLY B 1 238 ? -30.875 9.203 16.234 1 97.56 238 GLY B C 1
ATOM 5540 O O . GLY B 1 238 ? -31.406 8.68 17.203 1 97.56 238 GLY B O 1
ATOM 5541 N N . LYS B 1 239 ? -29.875 8.695 15.602 1 96.88 239 LYS B N 1
ATOM 5542 C CA . LYS B 1 239 ? -29.25 7.445 16.047 1 96.88 239 LYS B CA 1
ATOM 5543 C C . LYS B 1 239 ? -27.891 7.703 16.672 1 96.88 239 LYS B C 1
ATOM 5545 O O . LYS B 1 239 ? -26.891 7.879 15.961 1 96.88 239 LYS B O 1
ATOM 5550 N N . MET B 1 240 ? -27.844 7.652 17.969 1 97.06 240 MET B N 1
ATOM 5551 C CA . MET B 1 240 ? -26.578 7.812 18.688 1 97.06 240 MET B CA 1
ATOM 5552 C C . MET B 1 240 ? -25.953 6.453 18.984 1 97.06 240 MET B C 1
ATOM 5554 O O . MET B 1 240 ? -26.562 5.633 19.688 1 97.06 240 MET B O 1
ATOM 5558 N N . VAL B 1 241 ? -24.828 6.207 18.469 1 98 241 VAL B N 1
ATOM 5559 C CA . VAL B 1 241 ? -24.109 4.961 18.719 1 98 241 VAL B CA 1
ATOM 5560 C C . VAL B 1 241 ? -23.438 5.02 20.094 1 98 241 VAL B C 1
ATOM 5562 O O . VAL B 1 241 ? -22.766 6.004 20.422 1 98 241 VAL B O 1
ATOM 5565 N N . THR B 1 242 ? -23.547 3.926 20.859 1 97.38 242 THR B N 1
ATOM 5566 C CA . THR B 1 242 ? -23.062 3.959 22.219 1 97.38 242 THR B CA 1
ATOM 5567 C C . THR B 1 242 ? -21.922 2.957 22.422 1 97.38 242 THR B C 1
ATOM 5569 O O . THR B 1 242 ? -21.094 3.115 23.312 1 97.38 242 THR B O 1
ATOM 5572 N N . ASP B 1 243 ? -21.953 1.933 21.562 1 97.62 243 ASP B N 1
ATOM 5573 C CA . ASP B 1 243 ? -20.938 0.905 21.766 1 97.62 243 ASP B CA 1
ATOM 5574 C C . ASP B 1 243 ? -20.859 -0.052 20.578 1 97.62 243 ASP B C 1
ATOM 5576 O O . ASP B 1 243 ? -21.641 0.074 19.625 1 97.62 243 ASP B O 1
ATOM 5580 N N . TYR B 1 244 ? -19.906 -0.875 20.578 1 97.69 244 TYR B N 1
ATOM 5581 C CA . TYR B 1 244 ? -19.734 -1.994 19.656 1 97.69 244 TYR B CA 1
ATOM 5582 C C . TYR B 1 244 ? -19.359 -3.268 20.406 1 97.69 244 TYR B C 1
ATOM 5584 O O . TYR B 1 244 ? -18.328 -3.322 21.078 1 97.69 244 TYR B O 1
ATOM 5592 N N . LYS B 1 245 ? -20.188 -4.312 20.312 1 95.88 245 LYS B N 1
ATOM 5593 C CA . LYS B 1 245 ? -19.969 -5.562 21.031 1 95.88 245 LYS B CA 1
ATOM 5594 C C . LYS B 1 245 ? -20.484 -6.758 20.219 1 95.88 245 LYS B C 1
ATOM 5596 O O . LYS B 1 245 ? -21.547 -6.688 19.625 1 95.88 245 LYS B O 1
ATOM 5601 N N . ASP B 1 246 ? -19.734 -7.824 20.188 1 96.19 246 ASP B N 1
ATOM 5602 C CA . ASP B 1 246 ? -20.141 -9.078 19.562 1 96.19 246 ASP B CA 1
ATOM 5603 C C . ASP B 1 246 ? -20.531 -8.859 18.109 1 96.19 246 ASP B C 1
ATOM 5605 O O . ASP B 1 246 ? -21.578 -9.359 17.656 1 96.19 246 ASP B O 1
ATOM 5609 N N . HIS B 1 247 ? -19.828 -8.023 17.422 1 97.12 247 HIS B N 1
ATOM 5610 C CA . HIS B 1 247 ? -20.016 -7.723 16 1 97.12 247 HIS B CA 1
ATOM 5611 C C . HIS B 1 247 ? -21.328 -7 15.758 1 97.12 247 HIS B C 1
ATOM 5613 O O . HIS B 1 247 ? -21.984 -7.223 14.734 1 97.12 247 HIS B O 1
ATOM 5619 N N . LYS B 1 248 ? -21.719 -6.141 16.766 1 98.19 248 LYS B N 1
ATOM 5620 C CA . LYS B 1 248 ? -22.938 -5.34 16.625 1 98.19 248 LYS B CA 1
ATOM 5621 C C . LYS B 1 248 ? -22.688 -3.895 17.047 1 98.19 248 LYS B C 1
ATOM 5623 O O . LYS B 1 248 ? -22 -3.643 18.047 1 98.19 248 LYS B O 1
ATOM 5628 N N . VAL B 1 249 ? -23.203 -2.984 16.281 1 98.5 249 VAL B N 1
ATOM 5629 C CA . VAL B 1 249 ? -23.266 -1.583 16.688 1 98.5 249 VAL B CA 1
ATOM 5630 C C . VAL B 1 249 ? -24.469 -1.364 17.594 1 98.5 249 VAL B C 1
ATOM 5632 O O . VAL B 1 249 ? -25.594 -1.729 17.25 1 98.5 249 VAL B O 1
ATOM 5635 N N . LEU B 1 250 ? -24.203 -0.851 18.75 1 98.44 250 LEU B N 1
ATOM 5636 C CA . LEU B 1 250 ? -25.266 -0.585 19.719 1 98.44 250 LEU B CA 1
ATOM 5637 C C . LEU B 1 250 ? -25.641 0.896 19.719 1 98.44 250 LEU B C 1
ATOM 5639 O O . LEU B 1 250 ? -24.75 1.757 19.703 1 98.44 250 LEU B O 1
ATOM 5643 N N . MET B 1 251 ? -26.906 1.213 19.719 1 98.06 251 MET B N 1
ATOM 5644 C CA . MET B 1 251 ? -27.375 2.592 19.719 1 98.06 251 MET B CA 1
ATOM 5645 C C . MET B 1 251 ? -28.172 2.9 20.984 1 98.06 251 MET B C 1
ATOM 5647 O O . MET B 1 251 ? -28.641 1.988 21.656 1 98.06 251 MET B O 1
ATOM 5651 N N . LYS B 1 252 ? -28.312 4.125 21.297 1 97.19 252 LYS B N 1
ATOM 5652 C CA . LYS B 1 252 ? -28.953 4.605 22.516 1 97.19 252 LYS B CA 1
ATOM 5653 C C . LYS B 1 252 ? -30.422 4.188 22.562 1 97.19 252 LYS B C 1
ATOM 5655 O O . LYS B 1 252 ? -30.953 3.906 23.641 1 97.19 252 LYS B O 1
ATOM 5660 N N . ASP B 1 253 ? -31.109 4.066 21.453 1 96.94 253 ASP B N 1
ATOM 5661 C CA . ASP B 1 253 ? -32.531 3.744 21.422 1 96.94 253 ASP B CA 1
ATOM 5662 C C . ASP B 1 253 ? -32.75 2.236 21.531 1 96.94 253 ASP B C 1
ATOM 5664 O O . ASP B 1 253 ? -33.906 1.765 21.438 1 96.94 253 ASP B O 1
ATOM 5668 N N . GLY B 1 254 ? -31.703 1.462 21.578 1 96.56 254 GLY B N 1
ATOM 5669 C CA . GLY B 1 254 ? -31.812 0.027 21.781 1 96.56 254 GLY B CA 1
ATOM 5670 C C . GLY B 1 254 ? -31.641 -0.777 20.516 1 96.56 254 GLY B C 1
ATOM 5671 O O . GLY B 1 254 ? -31.438 -1.994 20.562 1 96.56 254 GLY B O 1
ATOM 5672 N N . GLN B 1 255 ? -31.609 -0.125 19.438 1 97.31 255 GLN B N 1
ATOM 5673 C CA . GLN B 1 255 ? -31.406 -0.81 18.172 1 97.31 255 GLN B CA 1
ATOM 5674 C C . GLN B 1 255 ? -29.969 -1.307 18.047 1 97.31 255 GLN B C 1
ATOM 5676 O O . GLN B 1 255 ? -29.047 -0.706 18.594 1 97.31 255 GLN B O 1
ATOM 5681 N N . GLU B 1 256 ? -29.828 -2.447 17.359 1 98.31 256 GLU B N 1
ATOM 5682 C CA . GLU B 1 256 ? -28.531 -3.033 17.062 1 98.31 256 GLU B CA 1
ATOM 5683 C C . GLU B 1 256 ? -28.406 -3.389 15.578 1 98.31 256 GLU B C 1
ATOM 5685 O O . GLU B 1 256 ? -29.375 -3.809 14.953 1 98.31 256 GLU B O 1
ATOM 5690 N N . ILE B 1 257 ? -27.312 -3.201 15.008 1 98.62 257 ILE B N 1
ATOM 5691 C CA . ILE B 1 257 ? -27.031 -3.604 13.633 1 98.62 257 ILE B CA 1
ATOM 5692 C C . ILE B 1 257 ? -25.781 -4.496 13.594 1 98.62 257 ILE B C 1
ATOM 5694 O O . ILE B 1 257 ? -24.703 -4.082 14.023 1 98.62 257 ILE B O 1
ATOM 5698 N N . PRO B 1 258 ? -25.922 -5.738 13.148 1 98.62 258 PRO B N 1
ATOM 5699 C CA . PRO B 1 258 ? -24.734 -6.602 13.008 1 98.62 258 PRO B CA 1
ATOM 5700 C C . PRO B 1 258 ? -23.812 -6.141 11.891 1 98.62 258 PRO B C 1
ATOM 5702 O O . PRO B 1 258 ? -24.266 -5.797 10.797 1 98.62 258 PRO B O 1
ATOM 5705 N N . THR B 1 259 ? -22.484 -6.047 12.203 1 98.56 259 THR B N 1
ATOM 5706 C CA . THR B 1 259 ? -21.531 -5.648 11.172 1 98.56 259 THR B CA 1
ATOM 5707 C C . THR B 1 259 ? -20.109 -6.02 11.578 1 98.56 259 THR B C 1
ATOM 5709 O O . THR B 1 259 ? -19.797 -6.109 12.766 1 98.56 259 THR B O 1
ATOM 5712 N N . ARG B 1 260 ? -19.281 -6.289 10.664 1 98 260 ARG B N 1
ATOM 5713 C CA . ARG B 1 260 ? -17.844 -6.438 10.867 1 98 260 ARG B CA 1
ATOM 5714 C C . ARG B 1 260 ? -17.078 -5.336 10.141 1 98 260 ARG B C 1
ATOM 5716 O O . ARG B 1 260 ? -15.844 -5.375 10.07 1 98 260 ARG B O 1
ATOM 5723 N N . THR B 1 261 ? -17.75 -4.375 9.555 1 98.12 261 THR B N 1
ATOM 5724 C CA . THR B 1 261 ? -17.219 -3.139 8.984 1 98.12 261 THR B CA 1
ATOM 5725 C C . THR B 1 261 ? -17.844 -1.924 9.672 1 98.12 261 THR B C 1
ATOM 5727 O O . THR B 1 261 ? -18.812 -1.345 9.172 1 98.12 261 THR B O 1
ATOM 5730 N N . PHE B 1 262 ? -17.234 -1.593 10.766 1 98.5 262 PHE B N 1
ATOM 5731 C CA . PHE B 1 262 ? -17.703 -0.521 11.641 1 98.5 262 PHE B CA 1
ATOM 5732 C C . PHE B 1 262 ? -16.859 0.736 11.445 1 98.5 262 PHE B C 1
ATOM 5734 O O . PHE B 1 262 ? -15.812 0.896 12.086 1 98.5 262 PHE B O 1
ATOM 5741 N N . LEU B 1 263 ? -17.312 1.665 10.555 1 98.44 263 LEU B N 1
ATOM 5742 C CA . LEU B 1 263 ? -16.594 2.887 10.211 1 98.44 263 LEU B CA 1
ATOM 5743 C C . LEU B 1 263 ? -17 4.031 11.133 1 98.44 263 LEU B C 1
ATOM 5745 O O . LEU B 1 263 ? -18.188 4.281 11.336 1 98.44 263 LEU B O 1
ATOM 5749 N N . TRP B 1 264 ? -16 4.672 11.68 1 98.5 264 TRP B N 1
ATOM 5750 C CA . TRP B 1 264 ? -16.234 5.789 12.586 1 98.5 264 TRP B CA 1
ATOM 5751 C C . TRP B 1 264 ? -15.664 7.082 12.016 1 98.5 264 TRP B C 1
ATOM 5753 O O . TRP B 1 264 ? -14.453 7.301 12.055 1 98.5 264 TRP B O 1
ATOM 5763 N N . VAL B 1 265 ? -16.5 7.887 11.492 1 97.75 265 VAL B N 1
ATOM 5764 C CA . VAL B 1 265 ? -16.125 9.203 10.977 1 97.75 265 VAL B CA 1
ATOM 5765 C C . VAL B 1 265 ? -17 10.273 11.641 1 97.75 265 VAL B C 1
ATOM 5767 O O . VAL B 1 265 ? -17.453 11.211 10.977 1 97.75 265 VAL B O 1
ATOM 5770 N N . SER B 1 266 ? -17.281 10.094 12.93 1 94.94 266 SER B N 1
ATOM 5771 C CA . SER B 1 266 ? -18.203 10.914 13.695 1 94.94 266 SER B CA 1
ATOM 5772 C C . SER B 1 266 ? -17.469 11.883 14.609 1 94.94 266 SER B C 1
ATOM 5774 O O . SER B 1 266 ? -17.703 11.906 15.82 1 94.94 266 SER B O 1
ATOM 5776 N N . GLY B 1 267 ? -16.688 12.742 14.047 1 93.75 267 GLY B N 1
ATOM 5777 C CA . GLY B 1 267 ? -16.078 13.797 14.844 1 93.75 267 GLY B CA 1
ATOM 5778 C C . GLY B 1 267 ? -14.562 13.68 14.922 1 93.75 267 GLY B C 1
ATOM 5779 O O . GLY B 1 267 ? -14.008 12.586 14.781 1 93.75 267 GLY B O 1
ATOM 5780 N N . VAL B 1 268 ? -13.914 14.797 15.203 1 96.5 268 VAL B N 1
ATOM 5781 C CA . VAL B 1 268 ? -12.461 14.875 15.305 1 96.5 268 VAL B CA 1
ATOM 5782 C C . VAL B 1 268 ? -12.07 15.664 16.547 1 96.5 268 VAL B C 1
ATOM 5784 O O . VAL B 1 268 ? -12.898 16.359 17.141 1 96.5 268 VAL B O 1
ATOM 5787 N N . LYS B 1 269 ? -10.953 15.461 17.031 1 97.31 269 LYS B N 1
ATOM 5788 C CA . LYS B 1 269 ? -10.305 16.25 18.062 1 97.31 269 LYS B CA 1
ATOM 5789 C C . LYS B 1 269 ? -8.898 16.656 17.656 1 97.31 269 LYS B C 1
ATOM 5791 O O . LYS B 1 269 ? -8.281 16 16.812 1 97.31 269 LYS B O 1
ATOM 5796 N N . ALA B 1 270 ? -8.461 17.766 18.188 1 97.88 270 ALA B N 1
ATOM 5797 C CA . ALA B 1 270 ? -7.129 18.25 17.828 1 97.88 270 ALA B CA 1
ATOM 5798 C C . ALA B 1 270 ? -6.051 17.234 18.219 1 97.88 270 ALA B C 1
ATOM 5800 O O . ALA B 1 270 ? -6.176 16.562 19.25 1 97.88 270 ALA B O 1
ATOM 5801 N N . GLN B 1 271 ? -5.027 17.062 17.359 1 97.5 271 GLN B N 1
ATOM 5802 C CA . GLN B 1 271 ? -3.854 16.297 17.766 1 97.5 271 GLN B CA 1
ATOM 5803 C C . GLN B 1 271 ? -3.248 16.844 19.047 1 97.5 271 GLN B C 1
ATOM 5805 O O . GLN B 1 271 ? -2.934 18.031 19.141 1 97.5 271 GLN B O 1
ATOM 5810 N N . PRO B 1 272 ? -3.1 16.016 20 1 95.06 272 PRO B N 1
ATOM 5811 C CA . PRO B 1 272 ? -2.582 16.5 21.281 1 95.06 272 PRO B CA 1
ATOM 5812 C C . PRO B 1 272 ? -1.071 16.719 21.266 1 95.06 272 PRO B C 1
ATOM 5814 O O . PRO B 1 272 ? -0.364 16.094 20.469 1 95.06 272 PRO B O 1
ATOM 5817 N N . ILE B 1 273 ? -0.624 17.562 22.078 1 95.81 273 ILE B N 1
ATOM 5818 C CA . ILE B 1 273 ? 0.8 17.781 22.328 1 95.81 273 ILE B CA 1
ATOM 5819 C C . ILE B 1 273 ? 1.045 18.016 23.812 1 95.81 273 ILE B C 1
ATOM 5821 O O . ILE B 1 273 ? 0.417 18.891 24.422 1 95.81 273 ILE B O 1
ATOM 5825 N N . THR B 1 274 ? 1.977 17.172 24.406 1 94.5 274 THR B N 1
ATOM 5826 C CA . THR B 1 274 ? 2.357 17.359 25.797 1 94.5 274 THR B CA 1
ATOM 5827 C C . THR B 1 274 ? 3.041 18.719 25.984 1 94.5 274 THR B C 1
ATOM 5829 O O . THR B 1 274 ? 3.883 19.109 25.188 1 94.5 274 THR B O 1
ATOM 5832 N N . GLY B 1 275 ? 2.695 19.422 26.984 1 93.94 275 GLY B N 1
ATOM 5833 C CA . GLY B 1 275 ? 3.273 20.734 27.25 1 93.94 275 GLY B CA 1
ATOM 5834 C C . GLY B 1 275 ? 2.287 21.875 27.062 1 93.94 275 GLY B C 1
ATOM 5835 O O . GLY B 1 275 ? 2.523 22.984 27.516 1 93.94 275 GLY B O 1
ATOM 5836 N N . ILE B 1 276 ? 1.289 21.594 26.266 1 93.44 276 ILE B N 1
ATOM 5837 C CA . ILE B 1 276 ? 0.167 22.516 26.156 1 93.44 276 ILE B CA 1
ATOM 5838 C C . ILE B 1 276 ? -0.956 22.078 27.094 1 93.44 276 ILE B C 1
ATOM 5840 O O . ILE B 1 276 ? -1.609 21.062 26.859 1 93.44 276 ILE B O 1
ATOM 5844 N N . ASP B 1 277 ? -1.148 22.812 28.141 1 81.25 277 ASP B N 1
ATOM 5845 C CA . ASP B 1 277 ? -2.01 22.422 29.266 1 81.25 277 ASP B CA 1
ATOM 5846 C C . ASP B 1 277 ? -3.479 22.688 28.938 1 81.25 277 ASP B C 1
ATOM 5848 O O . ASP B 1 277 ? -3.795 23.281 27.906 1 81.25 277 ASP B O 1
ATOM 5852 N N . GLY B 1 278 ? -4.289 22.203 29.844 1 83.75 278 GLY B N 1
ATOM 5853 C CA . GLY B 1 278 ? -5.73 22.266 29.672 1 83.75 278 GLY B CA 1
ATOM 5854 C C . GLY B 1 278 ? -6.262 23.688 29.578 1 83.75 278 GLY B C 1
ATOM 5855 O O . GLY B 1 278 ? -7.242 23.938 28.875 1 83.75 278 GLY B O 1
ATOM 5856 N N . ASP B 1 279 ? -5.551 24.688 30.062 1 89.38 279 ASP B N 1
ATOM 5857 C CA . ASP B 1 279 ? -6.004 26.078 30.047 1 89.38 279 ASP B CA 1
ATOM 5858 C C . ASP B 1 279 ? -5.883 26.688 28.656 1 89.38 279 ASP B C 1
ATOM 5860 O O . ASP B 1 279 ? -6.484 27.719 28.375 1 89.38 279 ASP B O 1
ATOM 5864 N N . HIS B 1 280 ? -5.219 26 27.875 1 95.12 280 HIS B N 1
ATOM 5865 C CA . HIS B 1 280 ? -4.992 26.516 26.531 1 95.12 280 HIS B CA 1
ATOM 5866 C C . HIS B 1 280 ? -5.805 25.734 25.5 1 95.12 280 HIS B C 1
ATOM 5868 O O . HIS B 1 280 ? -5.594 25.891 24.297 1 95.12 280 HIS B O 1
ATOM 5874 N N . LEU B 1 281 ? -6.699 24.953 26 1 97.06 281 LEU B N 1
ATOM 5875 C CA . LEU B 1 281 ? -7.48 24.125 25.094 1 97.06 281 LEU B CA 1
ATOM 5876 C C . LEU B 1 281 ? -8.953 24.531 25.109 1 97.06 281 LEU B C 1
ATOM 5878 O O . LEU B 1 281 ? -9.5 24.828 26.172 1 97.06 281 LEU B O 1
ATOM 5882 N N . GLY B 1 282 ? -9.539 24.656 23.984 1 96.62 282 GLY B N 1
ATOM 5883 C CA . GLY B 1 282 ? -10.961 24.906 23.844 1 96.62 282 GLY B CA 1
ATOM 5884 C C . GLY B 1 282 ? -11.734 23.719 23.312 1 96.62 282 GLY B C 1
ATOM 5885 O O . GLY B 1 282 ? -11.344 22.578 23.547 1 96.62 282 GLY B O 1
ATOM 5886 N N . ARG B 1 283 ? -12.883 24.031 22.75 1 95.56 283 ARG B N 1
ATOM 5887 C CA . ARG B 1 283 ? -13.75 23 22.203 1 95.56 283 ARG B CA 1
ATOM 5888 C C . ARG B 1 283 ? -12.992 22.078 21.25 1 95.56 283 ARG B C 1
ATOM 5890 O O . ARG B 1 283 ? -12.242 22.562 20.391 1 95.56 283 ARG B O 1
ATOM 5897 N N . GLY B 1 284 ? -13.195 20.766 21.469 1 95.69 284 GLY B N 1
ATOM 5898 C CA . GLY B 1 284 ? -12.508 19.797 20.625 1 95.69 284 GLY B CA 1
ATOM 5899 C C . GLY B 1 284 ? -11.039 19.641 20.969 1 95.69 284 GLY B C 1
ATOM 5900 O O . GLY B 1 284 ? -10.25 19.172 20.156 1 95.69 284 GLY B O 1
ATOM 5901 N N . PHE B 1 285 ? -10.664 20.156 22.109 1 96.81 285 PHE B N 1
ATOM 5902 C CA . PHE B 1 285 ? -9.289 20.141 22.594 1 96.81 285 PHE B CA 1
ATOM 5903 C C . PHE B 1 285 ? -8.375 20.922 21.672 1 96.81 285 PHE B C 1
ATOM 5905 O O . PHE B 1 285 ? -7.191 20.594 21.531 1 96.81 285 PHE B O 1
ATOM 5912 N N . ARG B 1 286 ? -8.953 21.891 21.016 1 98.44 286 ARG B N 1
ATOM 5913 C CA . ARG B 1 286 ? -8.18 22.734 20.109 1 98.44 286 ARG B CA 1
ATOM 5914 C C . ARG B 1 286 ? -7.406 23.797 20.875 1 98.44 286 ARG B C 1
ATOM 5916 O O . ARG B 1 286 ? -7.898 24.328 21.875 1 98.44 286 ARG B O 1
ATOM 5923 N N . ILE B 1 287 ? -6.277 24.094 20.406 1 98.62 287 ILE B N 1
ATOM 5924 C CA . ILE B 1 287 ? -5.418 25.078 21.047 1 98.62 287 ILE B CA 1
ATOM 5925 C C . ILE B 1 287 ? -6.004 26.469 20.875 1 98.62 287 ILE B C 1
ATOM 5927 O O . ILE B 1 287 ? -6.246 26.906 19.734 1 98.62 287 ILE B O 1
ATOM 5931 N N . VAL B 1 288 ? -6.215 27.188 21.969 1 98.38 288 VAL B N 1
ATOM 5932 C CA . VAL B 1 288 ? -6.754 28.531 21.906 1 98.38 288 VAL B CA 1
ATOM 5933 C C . VAL B 1 288 ? -5.684 29.5 21.391 1 98.38 288 VAL B C 1
ATOM 5935 O O . VAL B 1 288 ? -4.539 29.469 21.844 1 98.38 288 VAL B O 1
ATOM 5938 N N . VAL B 1 289 ? -6.055 30.344 20.406 1 98.62 289 VAL B N 1
ATOM 5939 C CA . VAL B 1 289 ? -5.113 31.312 19.875 1 98.62 289 VAL B CA 1
ATOM 5940 C C . VAL B 1 289 ? -5.789 32.688 19.781 1 98.62 289 VAL B C 1
ATOM 5942 O O . VAL B 1 289 ? -7.02 32.781 19.781 1 98.62 289 VAL B O 1
ATOM 5945 N N . ASP B 1 290 ? -4.984 33.719 19.719 1 98 290 ASP B N 1
ATOM 5946 C CA . ASP B 1 290 ? -5.516 35.062 19.484 1 98 290 ASP B CA 1
ATOM 5947 C C . ASP B 1 290 ? -5.68 35.344 18 1 98 290 ASP B C 1
ATOM 5949 O O . ASP B 1 290 ? -5.598 34.406 17.188 1 98 290 ASP B O 1
ATOM 5953 N N . GLU B 1 291 ? -5.953 36.531 17.562 1 98.12 291 GLU B N 1
ATOM 5954 C CA . GLU B 1 291 ? -6.277 36.906 16.172 1 98.12 291 GLU B CA 1
ATOM 5955 C C . GLU B 1 291 ? -5.035 36.844 15.297 1 98.12 291 GLU B C 1
ATOM 5957 O O . GLU B 1 291 ? -5.137 36.938 14.07 1 98.12 291 GLU B O 1
ATOM 5962 N N . PHE B 1 292 ? -3.859 36.688 15.922 1 98.38 292 PHE B N 1
ATOM 5963 C CA . PHE B 1 292 ? -2.615 36.562 15.172 1 98.38 292 PHE B CA 1
ATOM 5964 C C . PHE B 1 292 ? -2.092 35.125 15.211 1 98.38 292 PHE B C 1
ATOM 5966 O O . PHE B 1 292 ? -0.937 34.875 14.867 1 98.38 292 PHE B O 1
ATOM 5973 N N . ASN B 1 293 ? -2.881 34.188 15.711 1 98.69 293 ASN B N 1
ATOM 5974 C CA . ASN B 1 293 ? -2.615 32.75 15.82 1 98.69 293 ASN B CA 1
ATOM 5975 C C . ASN B 1 293 ? -1.574 32.469 16.891 1 98.69 293 ASN B C 1
ATOM 5977 O O . ASN B 1 293 ? -0.948 31.406 16.875 1 98.69 293 ASN B O 1
ATOM 5981 N N . ARG B 1 294 ? -1.353 33.375 17.844 1 98.38 294 ARG B N 1
ATOM 5982 C CA . ARG B 1 294 ? -0.437 33.188 18.969 1 98.38 294 ARG B CA 1
ATOM 5983 C C . ARG B 1 294 ? -1.125 32.438 20.109 1 98.38 294 ARG B C 1
ATOM 5985 O O . ARG B 1 294 ? -2.299 32.688 20.391 1 98.38 294 ARG B O 1
ATOM 5992 N N . ILE B 1 295 ? -0.448 31.547 20.703 1 98.06 295 ILE B N 1
ATOM 5993 C CA . ILE B 1 295 ? -0.941 30.938 21.938 1 98.06 295 ILE B CA 1
ATOM 5994 C C . ILE B 1 295 ? -0.728 31.891 23.109 1 98.06 295 ILE B C 1
ATOM 5996 O O . ILE B 1 295 ? 0.411 32.219 23.453 1 98.06 295 ILE B O 1
ATOM 6000 N N . PRO B 1 296 ? -1.794 32.312 23.75 1 95.69 296 PRO B N 1
ATOM 6001 C CA . PRO B 1 296 ? -1.653 33.312 24.812 1 95.69 296 PRO B CA 1
ATOM 6002 C C . PRO B 1 296 ? -0.729 32.844 25.938 1 95.69 296 PRO B C 1
ATOM 6004 O O . PRO B 1 296 ? -0.848 31.719 26.406 1 95.69 296 PRO B O 1
ATOM 6007 N N . GLY B 1 297 ? 0.195 33.688 26.25 1 92.56 297 GLY B N 1
ATOM 6008 C CA . GLY B 1 297 ? 1.073 33.438 27.391 1 92.56 297 GLY B CA 1
ATOM 6009 C C . GLY B 1 297 ? 2.285 32.594 27.016 1 92.56 297 GLY B C 1
ATOM 6010 O O . GLY B 1 297 ? 3.146 32.344 27.859 1 92.56 297 GLY B O 1
ATOM 6011 N N . MET B 1 298 ? 2.348 32.25 25.797 1 94.5 298 MET B N 1
ATOM 6012 C CA . MET B 1 298 ? 3.473 31.422 25.359 1 94.5 298 MET B CA 1
ATOM 6013 C C . MET B 1 298 ? 4.223 32.094 24.219 1 94.5 298 MET B C 1
ATOM 6015 O O . MET B 1 298 ? 3.857 31.922 23.047 1 94.5 298 MET B O 1
ATOM 6019 N N . ASP B 1 299 ? 5.27 32.688 24.547 1 93 299 ASP B N 1
ATOM 6020 C CA . ASP B 1 299 ? 6.027 33.5 23.594 1 93 299 ASP B CA 1
ATOM 6021 C C . ASP B 1 299 ? 6.602 32.625 22.484 1 93 299 ASP B C 1
ATOM 6023 O O . ASP B 1 299 ? 7.223 31.578 22.75 1 93 299 ASP B O 1
ATOM 6027 N N . GLY B 1 300 ? 6.316 33 21.234 1 96.56 300 GLY B N 1
ATOM 6028 C CA . GLY B 1 300 ? 6.918 32.344 20.078 1 96.56 300 GLY B CA 1
ATOM 6029 C C . GLY B 1 300 ? 6.156 31.094 19.641 1 96.56 300 GLY B C 1
ATOM 6030 O O . GLY B 1 300 ? 6.566 30.406 18.703 1 96.56 300 GLY B O 1
ATOM 6031 N N . LEU B 1 301 ? 5.062 30.812 20.297 1 98.5 301 LEU B N 1
ATOM 6032 C CA . LEU B 1 301 ? 4.273 29.641 19.938 1 98.5 301 LEU B CA 1
ATOM 6033 C C . LEU B 1 301 ? 3 30.031 19.203 1 98.5 301 LEU B C 1
ATOM 6035 O O . LEU B 1 301 ? 2.318 30.984 19.594 1 98.5 301 LEU B O 1
ATOM 6039 N N . PHE B 1 302 ? 2.72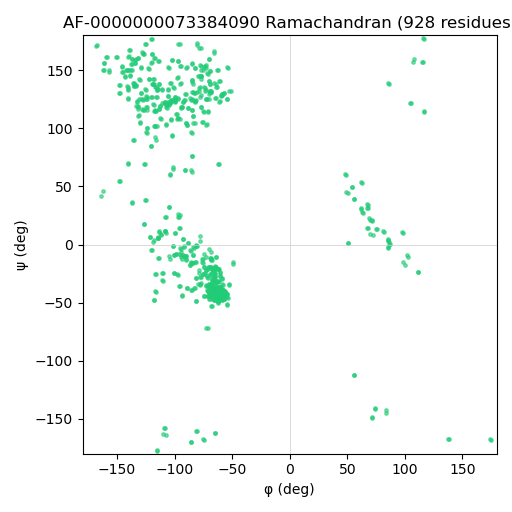9 29.359 18.125 1 98.88 302 PHE B N 1
ATOM 6040 C CA . PHE B 1 302 ? 1.572 29.594 17.281 1 98.88 302 PHE B CA 1
ATOM 6041 C C . PHE B 1 302 ? 0.851 28.297 16.969 1 98.88 302 PHE B C 1
ATOM 6043 O O . PHE B 1 302 ? 1.424 27.203 17.125 1 98.88 302 PHE B O 1
ATOM 6050 N N . ALA B 1 303 ? -0.394 28.328 16.562 1 98.88 303 ALA B N 1
ATOM 6051 C CA . ALA B 1 303 ? -1.149 27.188 16.047 1 98.88 303 ALA B CA 1
ATOM 6052 C C . ALA B 1 303 ? -2.082 27.609 14.922 1 98.88 303 ALA B C 1
ATOM 6054 O O . ALA B 1 303 ? -2.602 28.734 14.93 1 98.88 303 ALA B O 1
ATOM 6055 N N . ILE B 1 304 ? -2.244 26.766 13.953 1 98.88 304 ILE B N 1
ATOM 6056 C CA . ILE B 1 304 ? -3.109 27.094 12.82 1 98.88 304 ILE B CA 1
ATOM 6057 C C . ILE B 1 304 ? -3.924 25.875 12.422 1 98.88 304 ILE B C 1
ATOM 6059 O O . ILE B 1 304 ? -3.646 24.766 12.875 1 98.88 304 ILE B O 1
ATOM 6063 N N . GLY B 1 305 ? -4.93 26.094 11.586 1 98.62 305 GLY B N 1
ATOM 6064 C CA . GLY B 1 305 ? -5.738 25.031 11.016 1 98.62 305 GLY B CA 1
ATOM 6065 C C . GLY B 1 305 ? -6.66 24.375 12.023 1 98.62 305 GLY B C 1
ATOM 6066 O O . GLY B 1 305 ? -7.152 25.031 12.945 1 98.62 305 GLY B O 1
ATOM 6067 N N . ASP B 1 306 ? -6.875 23.109 11.766 1 98.31 306 ASP B N 1
ATOM 6068 C CA . ASP B 1 306 ? -7.852 22.359 12.555 1 98.31 306 ASP B CA 1
ATOM 6069 C C . ASP B 1 306 ? -7.367 22.172 13.992 1 98.31 306 ASP B C 1
ATOM 6071 O O . ASP B 1 306 ? -8.148 21.812 14.875 1 98.31 306 ASP B O 1
ATOM 6075 N N . GLN B 1 307 ? -6.117 22.438 14.227 1 98.62 307 GLN B N 1
ATOM 6076 C CA . GLN B 1 307 ? -5.562 22.172 15.547 1 98.62 307 GLN B CA 1
ATOM 6077 C C . GLN B 1 307 ? -5.832 23.328 16.5 1 98.62 307 GLN B C 1
ATOM 6079 O O . GLN B 1 307 ? -5.648 23.203 17.703 1 98.62 307 GLN B O 1
ATOM 6084 N N . CYS B 1 308 ? -6.348 24.469 16.016 1 98.56 308 CYS B N 1
ATOM 6085 C CA . CYS B 1 308 ? -6.52 25.625 16.891 1 98.56 308 CYS B CA 1
ATOM 6086 C C . CYS B 1 308 ? -7.949 26.141 16.828 1 98.56 308 CYS B C 1
ATOM 6088 O O . CYS B 1 308 ? -8.727 25.734 15.961 1 98.56 308 CYS B O 1
ATOM 6090 N N . ILE B 1 309 ? -8.281 26.938 17.781 1 98.5 309 ILE B N 1
ATOM 6091 C CA . ILE B 1 309 ? -9.578 27.609 17.828 1 98.5 309 ILE B CA 1
ATOM 6092 C C . ILE B 1 309 ? -9.391 29.094 18.125 1 98.5 309 ILE B C 1
ATOM 6094 O O . ILE B 1 309 ? -8.727 29.453 19.109 1 98.5 309 ILE B O 1
ATOM 6098 N N . GLN B 1 310 ? -9.758 29.922 17.234 1 98.5 310 GLN B N 1
ATOM 6099 C CA . GLN B 1 310 ? -9.758 31.375 17.359 1 98.5 310 GLN B CA 1
ATOM 6100 C C . GLN B 1 310 ? -11.172 31.906 17.547 1 98.5 310 GLN B C 1
ATOM 6102 O O . GLN B 1 310 ? -12.039 31.703 16.688 1 98.5 310 GLN B O 1
ATOM 6107 N N . THR B 1 311 ? -11.453 32.625 18.609 1 97.44 311 THR B N 1
ATOM 6108 C CA . THR B 1 311 ? -12.805 33.094 18.891 1 97.44 311 THR B CA 1
ATOM 6109 C C . THR B 1 311 ? -12.891 34.594 18.75 1 97.44 311 THR B C 1
ATOM 6111 O O . THR B 1 311 ? -13.922 35.188 19.078 1 97.44 311 THR B O 1
ATOM 6114 N N . THR B 1 312 ? -11.844 35.188 18.25 1 97 312 THR B N 1
ATOM 6115 C CA . THR B 1 312 ? -11.781 36.656 18.203 1 97 312 THR B CA 1
ATOM 6116 C C . THR B 1 312 ? -12.359 37.188 16.891 1 97 312 THR B C 1
ATOM 6118 O O . THR B 1 312 ? -12.539 38.375 16.719 1 97 312 THR B O 1
ATOM 6121 N N . ASP B 1 313 ? -12.578 36.312 15.922 1 97.69 313 ASP B N 1
ATOM 6122 C CA . ASP B 1 313 ? -13.227 36.688 14.672 1 97.69 313 ASP B CA 1
ATOM 6123 C C . ASP B 1 313 ? -14.711 36.969 14.883 1 97.69 313 ASP B C 1
ATOM 6125 O O . ASP B 1 313 ? -15.469 36.031 15.219 1 97.69 313 ASP B O 1
ATOM 6129 N N . PRO B 1 314 ? -15.156 38.219 14.695 1 97.25 314 PRO B N 1
ATOM 6130 C CA . PRO B 1 314 ? -16.562 38.531 14.953 1 97.25 314 PRO B CA 1
ATOM 6131 C C . PRO B 1 314 ? -17.516 37.688 14.102 1 97.25 314 PRO B C 1
ATOM 6133 O O . PRO B 1 314 ? -18.641 37.406 14.531 1 97.25 314 PRO B O 1
ATOM 6136 N N . ALA B 1 315 ? -17.109 37.312 12.969 1 96.56 315 ALA B N 1
ATOM 6137 C CA . ALA B 1 315 ? -17.953 36.5 12.086 1 96.56 315 ALA B CA 1
ATOM 6138 C C . ALA B 1 315 ? -18.031 35.062 12.555 1 96.56 315 ALA B C 1
ATOM 6140 O O . ALA B 1 315 ? -18.922 34.312 12.148 1 96.56 315 ALA B O 1
ATOM 6141 N N . TYR B 1 316 ? -17.172 34.688 13.398 1 97.12 316 TYR B N 1
ATOM 6142 C CA . TYR B 1 316 ? -17.094 33.344 13.906 1 97.12 316 TYR B CA 1
ATOM 6143 C C . TYR B 1 316 ? -16.781 33.312 15.398 1 97.12 316 TYR B C 1
ATOM 6145 O O . TYR B 1 316 ? -15.742 32.812 15.82 1 97.12 316 TYR B O 1
ATOM 6153 N N . PRO B 1 317 ? -17.656 33.719 16.234 1 96.12 317 PRO B N 1
ATOM 6154 C CA . PRO B 1 317 ? -17.391 33.875 17.672 1 96.12 317 PRO B CA 1
ATOM 6155 C C . PRO B 1 317 ? -17.156 32.531 18.359 1 96.12 317 PRO B C 1
ATOM 6157 O O . PRO B 1 317 ? -16.516 32.5 19.422 1 96.12 317 PRO B O 1
ATOM 6160 N N . GLY B 1 318 ? -17.672 31.484 17.797 1 95.56 318 GLY B N 1
ATOM 6161 C CA . GLY B 1 318 ? -17.453 30.156 18.375 1 95.56 318 GLY B CA 1
ATOM 6162 C C . GLY B 1 318 ? -16.25 29.438 17.797 1 95.56 318 GLY B C 1
ATOM 6163 O O . GLY B 1 318 ? -16.016 28.266 18.109 1 95.56 318 GLY B O 1
ATOM 6164 N N . GLY B 1 319 ? -15.508 30.094 16.938 1 97.19 319 GLY B N 1
ATOM 6165 C CA . GLY B 1 319 ? -14.375 29.484 16.25 1 97.19 319 GLY B CA 1
ATOM 6166 C C . GLY B 1 319 ? -14.641 29.203 14.781 1 97.19 319 GLY B C 1
ATOM 6167 O O . GLY B 1 319 ? -15.789 29.109 14.367 1 97.19 319 GLY B O 1
ATOM 6168 N N . HIS B 1 320 ? -13.586 29.109 14.062 1 97.38 320 HIS B N 1
ATOM 6169 C CA . HIS B 1 320 ? -13.695 28.844 12.633 1 97.38 320 HIS B CA 1
ATOM 6170 C C . HIS B 1 320 ? -14.039 27.375 12.367 1 97.38 320 HIS B C 1
ATOM 6172 O O . HIS B 1 320 ? -13.688 26.5 13.172 1 97.38 320 HIS B O 1
ATOM 6178 N N . PRO B 1 321 ? -14.781 27.125 11.211 1 94.88 321 PRO B N 1
ATOM 6179 C CA . PRO B 1 321 ? -14.953 25.719 10.82 1 94.88 321 PRO B CA 1
ATOM 6180 C C . PRO B 1 321 ? -13.633 25.031 10.492 1 94.88 321 PRO B C 1
ATOM 6182 O O . PRO B 1 321 ? -12.664 25.688 10.117 1 94.88 321 PRO B O 1
ATOM 6185 N N . GLN B 1 322 ? -13.531 23.766 10.703 1 95.31 322 GLN B N 1
ATOM 6186 C CA . GLN B 1 322 ? -12.328 23 10.43 1 95.31 322 GLN B CA 1
ATOM 6187 C C . GLN B 1 322 ? -12.273 22.562 8.969 1 95.31 322 GLN B C 1
ATOM 6189 O O . GLN B 1 322 ? -12.562 21.406 8.656 1 95.31 322 GLN B O 1
ATOM 6194 N N . LEU B 1 323 ? -11.945 23.516 8.078 1 94.56 323 LEU B N 1
ATOM 6195 C CA . LEU B 1 323 ? -11.922 23.359 6.629 1 94.56 323 LEU B CA 1
ATOM 6196 C C . LEU B 1 323 ? -10.516 23.625 6.082 1 94.56 323 LEU B C 1
ATOM 6198 O O . LEU B 1 323 ? -9.719 24.328 6.703 1 94.56 323 LEU B O 1
ATOM 6202 N N . ALA B 1 324 ? -10.281 23.078 4.922 1 94.94 324 ALA B N 1
ATOM 6203 C CA . ALA B 1 324 ? -9.008 23.25 4.23 1 94.94 324 ALA B CA 1
ATOM 6204 C C . ALA B 1 324 ? -8.68 24.734 4.062 1 94.94 324 ALA B C 1
ATOM 6206 O O . ALA B 1 324 ? -7.559 25.172 4.324 1 94.94 324 ALA B O 1
ATOM 6207 N N . GLN B 1 325 ? -9.648 25.531 3.709 1 94.94 325 GLN B N 1
ATOM 6208 C CA . GLN B 1 325 ? -9.422 26.938 3.393 1 94.94 325 GLN B CA 1
ATOM 6209 C C . GLN B 1 325 ? -9.062 27.734 4.645 1 94.94 325 GLN B C 1
ATOM 6211 O O . GLN B 1 325 ? -8.281 28.688 4.582 1 94.94 325 GLN B O 1
ATOM 6216 N N . VAL B 1 326 ? -9.609 27.391 5.777 1 97.88 326 VAL B N 1
ATOM 6217 C CA . VAL B 1 326 ? -9.234 28.062 7.016 1 97.88 326 VAL B CA 1
ATOM 6218 C C . VAL B 1 326 ? -7.75 27.844 7.293 1 97.88 326 VAL B C 1
ATOM 6220 O O . VAL B 1 326 ? -7.02 28.797 7.578 1 97.88 326 VAL B O 1
ATOM 6223 N N . ALA B 1 327 ? -7.332 26.578 7.18 1 98.44 327 ALA B N 1
ATOM 6224 C CA . ALA B 1 327 ? -5.934 26.234 7.43 1 98.44 327 ALA B CA 1
ATOM 6225 C C . ALA B 1 327 ? -5.004 26.969 6.469 1 98.44 327 ALA B C 1
ATOM 6227 O O . ALA B 1 327 ? -4.004 27.562 6.891 1 98.44 327 ALA B O 1
ATOM 6228 N N . ILE B 1 328 ? -5.359 27.016 5.203 1 98.19 328 ILE B N 1
ATOM 6229 C CA . ILE B 1 328 ? -4.523 27.609 4.164 1 98.19 328 ILE B CA 1
ATOM 6230 C C . ILE B 1 328 ? -4.445 29.125 4.359 1 98.19 328 ILE B C 1
ATOM 6232 O O . ILE B 1 328 ? -3.361 29.703 4.297 1 98.19 328 ILE B O 1
ATOM 6236 N N . GLN B 1 329 ? -5.586 29.766 4.625 1 98.62 329 GLN B N 1
ATOM 6237 C CA . GLN B 1 329 ? -5.629 31.219 4.793 1 98.62 329 GLN B CA 1
ATOM 6238 C C . GLN B 1 329 ? -4.902 31.641 6.066 1 98.62 329 GLN B C 1
ATOM 6240 O O . GLN B 1 329 ? -4.188 32.656 6.07 1 98.62 329 GLN B O 1
ATOM 6245 N N . GLN B 1 330 ? -5.098 30.875 7.105 1 98.88 330 GLN B N 1
ATOM 6246 C CA . GLN B 1 330 ? -4.355 31.156 8.328 1 98.88 330 GLN B CA 1
ATOM 6247 C C . GLN B 1 330 ? -2.852 31.047 8.102 1 98.88 330 GLN B C 1
ATOM 6249 O O . GLN B 1 330 ? -2.084 31.891 8.57 1 98.88 330 GLN B O 1
ATOM 6254 N N . ALA B 1 331 ? -2.465 30.031 7.383 1 98.88 331 ALA B N 1
ATOM 6255 C CA . ALA B 1 331 ? -1.051 29.797 7.105 1 98.88 331 ALA B CA 1
ATOM 6256 C C . ALA B 1 331 ? -0.446 30.938 6.312 1 98.88 331 ALA B C 1
ATOM 6258 O O . ALA B 1 331 ? 0.631 31.438 6.652 1 98.88 331 ALA B O 1
ATOM 6259 N N . ALA B 1 332 ? -1.125 31.359 5.293 1 98.62 332 ALA B N 1
ATOM 6260 C CA . ALA B 1 332 ? -0.646 32.438 4.438 1 98.62 332 ALA B CA 1
ATOM 6261 C C . ALA B 1 332 ? -0.467 33.75 5.234 1 98.62 332 ALA B C 1
ATOM 6263 O O . ALA B 1 332 ? 0.545 34.438 5.094 1 98.62 332 ALA B O 1
ATOM 6264 N N . LEU B 1 333 ? -1.404 34.031 6.031 1 98.75 333 LEU B N 1
ATOM 6265 C CA . LEU B 1 333 ? -1.336 35.25 6.824 1 98.75 333 LEU B CA 1
ATOM 6266 C C . LEU B 1 333 ? -0.259 35.156 7.898 1 98.75 333 LEU B C 1
ATOM 6268 O O . LEU B 1 333 ? 0.476 36.094 8.148 1 98.75 333 LEU B O 1
ATOM 6272 N N . LEU B 1 334 ? -0.228 34 8.578 1 98.88 334 LEU B N 1
ATOM 6273 C CA . LEU B 1 334 ? 0.759 33.812 9.633 1 98.88 334 LEU B CA 1
ATOM 6274 C C . LEU B 1 334 ? 2.176 33.938 9.086 1 98.88 334 LEU B C 1
ATOM 6276 O O . LEU B 1 334 ? 3.07 34.438 9.766 1 98.88 334 LEU B O 1
ATOM 6280 N N . ALA B 1 335 ? 2.396 33.438 7.867 1 98.81 335 ALA B N 1
ATOM 6281 C CA . ALA B 1 335 ? 3.711 33.562 7.246 1 98.81 335 ALA B CA 1
ATOM 6282 C C . ALA B 1 335 ? 4.141 35.031 7.184 1 98.81 335 ALA B C 1
ATOM 6284 O O . ALA B 1 335 ? 5.277 35.375 7.523 1 98.81 335 ALA B O 1
ATOM 6285 N N . LYS B 1 336 ? 3.254 35.906 6.82 1 98.38 336 LYS B N 1
ATOM 6286 C CA . LYS B 1 336 ? 3.535 37.312 6.762 1 98.38 336 LYS B CA 1
ATOM 6287 C C . LYS B 1 336 ? 3.77 37.906 8.156 1 98.38 336 LYS B C 1
ATOM 6289 O O . LYS B 1 336 ? 4.703 38.688 8.367 1 98.38 336 LYS B O 1
ATOM 6294 N N . ASN B 1 337 ? 2.951 37.531 9.07 1 98.56 337 ASN B N 1
ATOM 6295 C CA . ASN B 1 337 ? 3.061 38 10.438 1 98.56 337 ASN B CA 1
ATOM 6296 C C . ASN B 1 337 ? 4.375 37.594 11.086 1 98.56 337 ASN B C 1
ATOM 6298 O O . ASN B 1 337 ? 5.023 38.375 11.766 1 98.56 337 ASN B O 1
ATOM 6302 N N . ILE B 1 338 ? 4.789 36.312 10.891 1 98.44 338 ILE B N 1
ATOM 6303 C CA . ILE B 1 338 ? 6.016 35.781 11.492 1 98.44 338 ILE B CA 1
ATOM 6304 C C . ILE B 1 338 ? 7.219 36.531 10.93 1 98.44 338 ILE B C 1
ATOM 6306 O O . ILE B 1 338 ? 8.172 36.844 11.656 1 98.44 338 ILE B O 1
ATOM 6310 N N . GLN B 1 339 ? 7.164 36.844 9.664 1 97.75 339 GLN B N 1
ATOM 6311 C CA . GLN B 1 339 ? 8.258 37.625 9.07 1 97.75 339 GLN B CA 1
ATOM 6312 C C . GLN B 1 339 ? 8.398 39 9.719 1 97.75 339 GLN B C 1
ATOM 6314 O O . GLN B 1 339 ? 9.508 39.438 9.984 1 97.75 339 GLN B O 1
ATOM 6319 N N . LYS B 1 340 ? 7.305 39.625 10.023 1 96.88 340 LYS B N 1
ATOM 6320 C CA . LYS B 1 340 ? 7.316 40.938 10.703 1 96.88 340 LYS B CA 1
ATOM 6321 C C . LYS B 1 340 ? 7.84 40.781 12.133 1 96.88 340 LYS B C 1
ATOM 6323 O O . LYS B 1 340 ? 8.633 41.625 12.594 1 96.88 340 LYS B O 1
ATOM 6328 N N . ILE B 1 341 ? 7.387 39.781 12.758 1 96.75 341 ILE B N 1
ATOM 6329 C CA . ILE B 1 341 ? 7.809 39.531 14.133 1 96.75 341 ILE B CA 1
ATOM 6330 C C . ILE B 1 341 ? 9.312 39.281 14.172 1 96.75 341 ILE B C 1
ATOM 6332 O O . ILE B 1 341 ? 10.023 39.812 15.023 1 96.75 341 ILE B O 1
ATOM 6336 N N . ALA B 1 342 ? 9.773 38.438 13.297 1 96.06 342 ALA B N 1
ATOM 6337 C CA . ALA B 1 342 ? 11.195 38.094 13.234 1 96.06 342 ALA B CA 1
ATOM 6338 C C . ALA B 1 342 ? 12.055 39.344 12.992 1 96.06 342 ALA B C 1
ATOM 6340 O O . ALA B 1 342 ? 13.109 39.5 13.602 1 96.06 342 ALA B O 1
ATOM 6341 N N . LYS B 1 343 ? 11.602 40.188 12.148 1 93.69 343 LYS B N 1
ATOM 6342 C CA . LYS B 1 343 ? 12.328 41.406 11.875 1 93.69 343 LYS B CA 1
ATOM 6343 C C . LYS B 1 343 ? 12.383 42.312 13.109 1 93.69 343 LYS B C 1
ATOM 6345 O O . LYS B 1 343 ? 13.422 42.875 13.414 1 93.69 343 LYS B O 1
ATOM 6350 N N . ALA B 1 344 ? 11.297 42.375 13.711 1 93.12 344 ALA B N 1
ATOM 6351 C CA . ALA B 1 344 ? 11.234 43.188 14.922 1 93.12 344 ALA B CA 1
ATOM 6352 C C . ALA B 1 344 ? 12.148 42.625 16 1 93.12 344 ALA B C 1
ATOM 6354 O O . ALA B 1 344 ? 12.82 43.375 16.719 1 93.12 344 ALA B O 1
ATOM 6355 N N . ASP B 1 345 ? 12.094 41.344 16.141 1 92.62 345 ASP B N 1
ATOM 6356 C CA . ASP B 1 345 ? 12.945 40.688 17.125 1 92.62 345 ASP B CA 1
ATOM 6357 C C . ASP B 1 345 ? 14.422 40.938 16.828 1 92.62 345 ASP B C 1
ATOM 6359 O O . ASP B 1 345 ? 15.211 41.156 17.75 1 92.62 345 ASP B O 1
ATOM 6363 N N . GLU B 1 346 ? 14.75 40.844 15.594 1 90.94 346 GLU B N 1
ATOM 6364 C CA . GLU B 1 346 ? 16.141 41.094 15.195 1 90.94 346 GLU B CA 1
ATOM 6365 C C . GLU B 1 346 ? 16.562 42.5 15.492 1 90.94 346 GLU B C 1
ATOM 6367 O O . GLU B 1 346 ? 17.672 42.75 15.953 1 90.94 346 GLU B O 1
ATOM 6372 N N . GLU B 1 347 ? 15.727 43.438 15.281 1 88.75 347 GLU B N 1
ATOM 6373 C CA . GLU B 1 347 ? 16.016 44.844 15.547 1 88.75 347 GLU B CA 1
ATOM 6374 C C . GLU B 1 347 ? 16.172 45.094 17.047 1 88.75 347 GLU B C 1
ATOM 6376 O O . GLU B 1 347 ? 17.047 45.844 17.453 1 88.75 347 GLU B O 1
ATOM 6381 N N . ASN B 1 348 ? 15.352 44.469 17.734 1 89.94 348 ASN B N 1
ATOM 6382 C CA . ASN B 1 348 ? 15.422 44.625 19.172 1 89.94 348 ASN B CA 1
ATOM 6383 C C . ASN B 1 348 ? 16.703 44.031 19.75 1 89.94 348 ASN B C 1
ATOM 6385 O O . ASN B 1 348 ? 17.234 44.5 20.75 1 89.94 348 ASN B O 1
ATOM 6389 N N . GLU B 1 349 ? 17.016 42.906 19.125 1 86.06 349 GLU B N 1
ATOM 6390 C CA . GLU B 1 349 ? 18.281 42.281 19.547 1 86.06 349 GLU B CA 1
ATOM 6391 C C . GLU B 1 349 ? 19.469 43.188 19.234 1 86.06 349 GLU B C 1
ATOM 6393 O O . GLU B 1 349 ? 20.438 43.219 20 1 86.06 349 GLU B O 1
ATOM 6398 N N . LYS B 1 350 ? 19.578 43.938 18.188 1 84.06 350 LYS B N 1
ATOM 6399 C CA . LYS B 1 350 ? 20.672 44.812 17.781 1 84.06 350 LYS B CA 1
ATOM 6400 C C . LYS B 1 350 ? 20.609 46.156 18.562 1 84.06 350 LYS B C 1
ATOM 6402 O O . LYS B 1 350 ? 21.656 46.719 18.891 1 84.06 350 LYS B O 1
ATOM 6407 N N . HIS B 1 351 ? 19.266 46.594 18.844 1 85.81 351 HIS B N 1
ATOM 6408 C CA . HIS B 1 351 ? 19.031 47.844 19.547 1 85.81 351 HIS B CA 1
ATOM 6409 C C . HIS B 1 351 ? 17.969 47.688 20.625 1 85.81 351 HIS B C 1
ATOM 6411 O O . HIS B 1 351 ? 16.797 47.969 20.406 1 85.81 351 HIS B O 1
ATOM 6417 N N . PRO B 1 352 ? 18.5 47.344 21.812 1 77.38 352 PRO B N 1
ATOM 6418 C CA . PRO B 1 352 ? 17.547 47.094 22.875 1 77.38 352 PRO B CA 1
ATOM 6419 C C . PRO B 1 352 ? 16.672 48.312 23.188 1 77.38 352 PRO B C 1
ATOM 6421 O O . PRO B 1 352 ? 17.156 49.438 23.234 1 77.38 352 PRO B O 1
ATOM 6424 N N . GLY B 1 353 ? 15.328 48.25 23.219 1 66.25 353 GLY B N 1
ATOM 6425 C CA . GLY B 1 353 ? 14.398 49.312 23.562 1 66.25 353 GLY B CA 1
ATOM 6426 C C . GLY B 1 353 ? 13.789 49.969 22.344 1 66.25 353 GLY B C 1
ATOM 6427 O O . GLY B 1 353 ? 12.891 50.812 22.469 1 66.25 353 GLY B O 1
ATOM 6428 N N . SER B 1 354 ? 14.305 49.844 21.234 1 57.59 354 SER B N 1
ATOM 6429 C CA . SER B 1 354 ? 13.883 50.594 20.062 1 57.59 354 SER B CA 1
ATOM 6430 C C . SER B 1 354 ? 12.508 50.125 19.578 1 57.59 354 SER B C 1
ATOM 6432 O O . SER B 1 354 ? 11.633 50.938 19.297 1 57.59 354 SER B O 1
ATOM 6434 N N . SER B 1 355 ? 12.273 49.031 19.016 1 56.19 355 SER B N 1
ATOM 6435 C CA . SER B 1 355 ? 11.203 48.656 18.094 1 56.19 355 SER B CA 1
ATOM 6436 C C . SER B 1 355 ? 10.156 47.781 18.812 1 56.19 355 SER B C 1
ATOM 6438 O O . SER B 1 355 ? 9.109 47.469 18.234 1 56.19 355 SER B O 1
ATOM 6440 N N . ALA B 1 356 ? 10.352 47.312 19.984 1 57.56 356 ALA B N 1
ATOM 6441 C CA . ALA B 1 356 ? 9.508 46.281 20.609 1 57.56 356 ALA B CA 1
ATOM 6442 C C . ALA B 1 356 ? 8.133 46.844 20.953 1 57.56 356 ALA B C 1
ATOM 6444 O O . ALA B 1 356 ? 7.148 46.094 21 1 57.56 356 ALA B O 1
ATOM 6445 N N . GLN B 1 357 ? 7.961 48.156 21.047 1 57.66 357 GLN B N 1
ATOM 6446 C CA . GLN B 1 357 ? 6.809 48.719 21.766 1 57.66 357 GLN B CA 1
ATOM 6447 C C . GLN B 1 357 ? 5.547 48.625 20.906 1 57.66 357 GLN B C 1
ATOM 6449 O O . GLN B 1 357 ? 4.438 48.531 21.438 1 57.66 357 GLN B O 1
ATOM 6454 N N . ASN B 1 358 ? 5.605 48 19.641 1 81 358 ASN B N 1
ATOM 6455 C CA . ASN B 1 358 ? 4.277 48.031 19.031 1 81 358 ASN B CA 1
ATOM 6456 C C . ASN B 1 358 ? 4.141 47.031 17.891 1 81 358 ASN B C 1
ATOM 6458 O O . ASN B 1 358 ? 3.57 47.344 16.844 1 81 358 ASN B O 1
ATOM 6462 N N . ILE B 1 359 ? 4.586 45.812 18.078 1 89.56 359 ILE B N 1
ATOM 6463 C CA . ILE B 1 359 ? 4.578 44.844 16.984 1 89.56 359 ILE B CA 1
ATOM 6464 C C . ILE B 1 359 ? 3.139 44.5 16.625 1 89.56 359 ILE B C 1
ATOM 6466 O O . ILE B 1 359 ? 2.82 44.281 15.461 1 89.56 359 ILE B O 1
ATOM 6470 N N . ASP B 1 360 ? 2.25 44.531 17.484 1 91.5 360 ASP B N 1
ATOM 6471 C CA . ASP B 1 360 ? 0.865 44.125 17.25 1 91.5 360 ASP B CA 1
ATOM 6472 C C . ASP B 1 360 ? 0.19 45.031 16.234 1 91.5 360 ASP B C 1
ATOM 6474 O O . ASP B 1 360 ? -0.677 44.625 15.477 1 91.5 360 ASP B O 1
ATOM 6478 N N . GLN B 1 361 ? 0.617 46.219 16.266 1 92.12 361 GLN B N 1
ATOM 6479 C CA . GLN B 1 361 ? 0.044 47.219 15.352 1 92.12 361 GLN B CA 1
ATOM 6480 C C . GLN B 1 361 ? 0.482 46.938 13.914 1 92.12 361 GLN B C 1
ATOM 6482 O O . GLN B 1 361 ? -0.168 47.375 12.969 1 92.12 361 GLN B O 1
ATOM 6487 N N . GLN B 1 362 ? 1.534 46.219 13.836 1 93.88 362 GLN B N 1
ATOM 6488 C CA . GLN B 1 362 ? 2.076 45.906 12.516 1 93.88 362 GLN B CA 1
ATOM 6489 C C . GLN B 1 362 ? 1.552 44.594 11.992 1 93.88 362 GLN B C 1
ATOM 6491 O O . GLN B 1 362 ? 1.724 44.25 10.812 1 93.88 362 GLN B O 1
ATOM 6496 N N . LEU B 1 363 ? 0.924 43.812 12.797 1 97.5 363 LEU B N 1
ATOM 6497 C CA . LEU B 1 363 ? 0.415 42.5 12.422 1 97.5 363 LEU B CA 1
ATOM 6498 C C . LEU B 1 363 ? -1.011 42.594 11.891 1 97.5 363 LEU B C 1
ATOM 6500 O O . LEU B 1 363 ? -1.701 43.594 12.133 1 97.5 363 LEU B O 1
ATOM 6504 N N . LYS B 1 364 ? -1.383 41.719 11.062 1 97.56 364 LYS B N 1
ATOM 6505 C CA . LYS B 1 364 ? -2.744 41.625 10.547 1 97.56 364 LYS B CA 1
ATOM 6506 C C . LYS B 1 364 ? -3.533 40.531 11.242 1 97.56 364 LYS B C 1
ATOM 6508 O O . LYS B 1 364 ? -3.088 39.375 11.289 1 97.56 364 LYS B O 1
ATOM 6513 N N . PRO B 1 365 ? -4.672 40.906 11.805 1 98.19 365 PRO B N 1
ATOM 6514 C CA . PRO B 1 365 ? -5.512 39.875 12.414 1 98.19 365 PRO B CA 1
ATOM 6515 C C . PRO B 1 365 ? -6.156 38.938 11.375 1 98.19 365 PRO B C 1
ATOM 6517 O O . PRO B 1 365 ? -6.5 39.375 10.281 1 98.19 365 PRO B O 1
ATOM 6520 N N . PHE B 1 366 ? -6.355 37.75 11.773 1 98.56 366 PHE B N 1
ATOM 6521 C CA . PHE B 1 366 ? -6.934 36.812 10.836 1 98.56 366 PHE B CA 1
ATOM 6522 C C . PHE B 1 366 ? -8.453 36.906 10.82 1 98.56 366 PHE B C 1
ATOM 6524 O O . PHE B 1 366 ? -9.094 36.906 11.875 1 98.56 366 PHE B O 1
ATOM 6531 N N . ARG B 1 367 ? -9.023 37 9.633 1 98.31 367 ARG B N 1
ATOM 6532 C CA . ARG B 1 367 ? -10.445 36.906 9.312 1 98.31 367 ARG B CA 1
ATOM 6533 C C . ARG B 1 367 ? -10.688 35.906 8.172 1 98.31 367 ARG B C 1
ATOM 6535 O O . ARG B 1 367 ? -10.125 36.062 7.086 1 98.31 367 ARG B O 1
ATOM 6542 N N . TYR B 1 368 ? -11.539 35 8.477 1 97.75 368 TYR B N 1
ATOM 6543 C CA . TYR B 1 368 ? -11.758 33.938 7.504 1 97.75 368 TYR B CA 1
ATOM 6544 C C . TYR B 1 368 ? -12.648 34.406 6.367 1 97.75 368 TYR B C 1
ATOM 6546 O O . TYR B 1 368 ? -13.719 35 6.602 1 97.75 368 TYR B O 1
ATOM 6554 N N . LYS B 1 369 ? -12.172 34.219 5.129 1 96.44 369 LYS B N 1
ATOM 6555 C CA . LYS B 1 369 ? -12.984 34.406 3.928 1 96.44 369 LYS B CA 1
ATOM 6556 C C . LYS B 1 369 ? -13.547 33.062 3.439 1 96.44 369 LYS B C 1
ATOM 6558 O O . LYS B 1 369 ? -12.82 32.219 2.896 1 96.44 369 LYS B O 1
ATOM 6563 N N . ASN B 1 370 ? -14.789 32.906 3.594 1 94.69 370 ASN B N 1
ATOM 6564 C CA . ASN B 1 370 ? -15.469 31.656 3.221 1 94.69 370 ASN B CA 1
ATOM 6565 C C . ASN B 1 370 ? -15.641 31.547 1.709 1 94.69 370 ASN B C 1
ATOM 6567 O O . ASN B 1 370 ? -16.406 32.312 1.11 1 94.69 370 ASN B O 1
ATOM 6571 N N . LEU B 1 371 ? -14.992 30.594 1.122 1 92.31 371 LEU B N 1
ATOM 6572 C CA . LEU B 1 371 ? -15.023 30.453 -0.328 1 92.31 371 LEU B CA 1
ATOM 6573 C C . LEU B 1 371 ? -16.094 29.453 -0.744 1 92.31 371 LEU B C 1
ATOM 6575 O O . LEU B 1 371 ? -16.312 29.203 -1.937 1 92.31 371 LEU B O 1
ATOM 6579 N N . GLY B 1 372 ? -16.766 28.844 0.239 1 91.69 372 GLY B N 1
ATOM 6580 C CA . GLY B 1 372 ? -17.828 27.906 -0.078 1 91.69 372 GLY B CA 1
ATOM 6581 C C . GLY B 1 372 ? -17.531 26.484 0.386 1 91.69 372 GLY B C 1
ATOM 6582 O O . GLY B 1 372 ? -16.5 26.234 1.017 1 91.69 372 GLY B O 1
ATOM 6583 N N . SER B 1 373 ? -18.5 25.578 0.177 1 92.19 373 SER B N 1
ATOM 6584 C CA . SER B 1 373 ? -18.406 24.172 0.566 1 92.19 373 SER B CA 1
ATOM 6585 C C . SER B 1 373 ? -18.969 23.266 -0.518 1 92.19 373 SER B C 1
ATOM 6587 O O . SER B 1 373 ? -19.859 23.672 -1.276 1 92.19 373 SER B O 1
ATOM 6589 N N . MET B 1 374 ? -18.359 22.156 -0.602 1 93.56 374 MET B N 1
ATOM 6590 C CA . MET B 1 374 ? -18.812 21.172 -1.587 1 93.56 374 MET B CA 1
ATOM 6591 C C . MET B 1 374 ? -18.75 19.766 -1.023 1 93.56 374 MET B C 1
ATOM 6593 O O . MET B 1 374 ? -17.906 19.469 -0.166 1 93.56 374 MET B O 1
ATOM 6597 N N . ALA B 1 375 ? -19.594 18.875 -1.441 1 93.88 375 ALA B N 1
ATOM 6598 C CA . ALA B 1 375 ? -19.547 17.453 -1.109 1 93.88 375 ALA B CA 1
ATOM 6599 C C . ALA B 1 375 ? -20.078 16.609 -2.264 1 93.88 375 ALA B C 1
ATOM 6601 O O . ALA B 1 375 ? -21.109 16.922 -2.855 1 93.88 375 ALA B O 1
ATOM 6602 N N . THR B 1 376 ? -19.344 15.625 -2.623 1 93.81 376 THR B N 1
ATOM 6603 C CA . THR B 1 376 ? -19.797 14.703 -3.658 1 93.81 376 THR B CA 1
ATOM 6604 C C . THR B 1 376 ? -20.422 13.453 -3.037 1 93.81 376 THR B C 1
ATOM 6606 O O . THR B 1 376 ? -20 13.016 -1.962 1 93.81 376 THR B O 1
ATOM 6609 N N . ILE B 1 377 ? -21.406 12.93 -3.611 1 93.69 377 ILE B N 1
ATOM 6610 C CA . ILE B 1 377 ? -22.125 11.742 -3.146 1 93.69 377 ILE B CA 1
ATOM 6611 C C . ILE B 1 377 ? -21.859 10.578 -4.098 1 93.69 377 ILE B C 1
ATOM 6613 O O . ILE B 1 377 ? -21.844 9.414 -3.678 1 93.69 377 ILE B O 1
ATOM 6617 N N . GLY B 1 378 ? -21.656 10.883 -5.301 1 91 378 GLY B N 1
ATOM 6618 C CA . GLY B 1 378 ? -21.422 9.898 -6.348 1 91 378 GLY B CA 1
ATOM 6619 C C . GLY B 1 378 ? -21.359 10.508 -7.734 1 91 378 GLY B C 1
ATOM 6620 O O . GLY B 1 378 ? -21.344 11.734 -7.879 1 91 378 GLY B O 1
ATOM 6621 N N . ARG B 1 379 ? -21.406 9.625 -8.672 1 90.25 379 ARG B N 1
ATOM 6622 C CA . ARG B 1 379 ? -21.344 10.086 -10.055 1 90.25 379 ARG B CA 1
ATOM 6623 C C . ARG B 1 379 ? -22.516 10.992 -10.383 1 90.25 379 ARG B C 1
ATOM 6625 O O . ARG B 1 379 ? -23.672 10.609 -10.195 1 90.25 379 ARG B O 1
ATOM 6632 N N . ASN B 1 380 ? -22.219 12.156 -10.805 1 92.81 380 ASN B N 1
ATOM 6633 C CA . ASN B 1 380 ? -23.188 13.156 -11.211 1 92.81 380 ASN B CA 1
ATOM 6634 C C . ASN B 1 380 ? -24 13.664 -10.023 1 92.81 380 ASN B C 1
ATOM 6636 O O . ASN B 1 380 ? -25.078 14.25 -10.195 1 92.81 380 ASN B O 1
ATOM 6640 N N . LYS B 1 381 ? -23.578 13.391 -8.859 1 96 381 LYS B N 1
ATOM 6641 C CA . LYS B 1 381 ? -24.312 13.758 -7.656 1 96 381 LYS B CA 1
ATOM 6642 C C . LYS B 1 381 ? -23.422 14.469 -6.652 1 96 381 LYS B C 1
ATOM 6644 O O . LYS B 1 381 ? -22.641 13.828 -5.949 1 96 381 LYS B O 1
ATOM 6649 N N . ALA B 1 382 ? -23.594 15.727 -6.57 1 96.44 382 ALA B N 1
ATOM 6650 C CA . ALA B 1 382 ? -22.875 16.547 -5.609 1 96.44 382 ALA B CA 1
ATOM 6651 C C . ALA B 1 382 ? -23.703 17.766 -5.184 1 96.44 382 ALA B C 1
ATOM 6653 O O . ALA B 1 382 ? -24.75 18.047 -5.77 1 96.44 382 ALA B O 1
ATOM 6654 N N . VAL B 1 383 ? -23.344 18.328 -4.125 1 96 383 VAL B N 1
ATOM 6655 C CA . VAL B 1 383 ? -23.906 19.609 -3.674 1 96 383 VAL B CA 1
ATOM 6656 C C . VAL B 1 383 ? -22.781 20.625 -3.506 1 96 383 VAL B C 1
ATOM 6658 O O . VAL B 1 383 ? -21.672 20.281 -3.066 1 96 383 VAL B O 1
ATOM 6661 N N . VAL B 1 384 ? -23.094 21.875 -3.869 1 95.25 384 VAL B N 1
ATOM 6662 C CA . VAL B 1 384 ? -22.094 22.938 -3.797 1 95.25 384 VAL B CA 1
ATOM 6663 C C . VAL B 1 384 ? -22.766 24.234 -3.314 1 95.25 384 VAL B C 1
ATOM 6665 O O . VAL B 1 384 ? -23.891 24.531 -3.699 1 95.25 384 VAL B O 1
ATOM 6668 N N . GLU B 1 385 ? -22.125 24.922 -2.42 1 94.94 385 GLU B N 1
ATOM 6669 C CA . GLU B 1 385 ? -22.516 26.25 -1.969 1 94.94 385 GLU B CA 1
ATOM 6670 C C . GLU B 1 385 ? -21.344 27.234 -2.064 1 94.94 385 GLU B C 1
ATOM 6672 O O . GLU B 1 385 ? -20.328 27.062 -1.371 1 94.94 385 GLU B O 1
ATOM 6677 N N . LEU B 1 386 ? -21.5 28.188 -2.871 1 92.19 386 LEU B N 1
ATOM 6678 C CA . LEU B 1 386 ? -20.516 29.25 -3.043 1 92.19 386 LEU B CA 1
ATOM 6679 C C . LEU B 1 386 ? -21.172 30.625 -2.826 1 92.19 386 LEU B C 1
ATOM 6681 O O . LEU B 1 386 ? -21.703 31.219 -3.764 1 92.19 386 LEU B O 1
ATOM 6685 N N . GLY B 1 387 ? -21.016 31.109 -1.606 1 86.88 387 GLY B N 1
ATOM 6686 C CA . GLY B 1 387 ? -21.766 32.312 -1.297 1 86.88 387 GLY B CA 1
ATOM 6687 C C . GLY B 1 387 ? -23.25 32.188 -1.519 1 86.88 387 GLY B C 1
ATOM 6688 O O . GLY B 1 387 ? -23.891 31.312 -0.937 1 86.88 387 GLY B O 1
ATOM 6689 N N . LYS B 1 388 ? -23.703 32.906 -2.477 1 85.25 388 LYS B N 1
ATOM 6690 C CA . LYS B 1 388 ? -25.125 32.875 -2.768 1 85.25 388 LYS B CA 1
ATOM 6691 C C . LYS B 1 388 ? -25.453 31.797 -3.811 1 85.25 388 LYS B C 1
ATOM 6693 O O . LYS B 1 388 ? -26.625 31.438 -3.994 1 85.25 388 LYS B O 1
ATOM 6698 N N . PHE B 1 389 ? -24.453 31.297 -4.348 1 89.19 389 PHE B N 1
ATOM 6699 C CA . PHE B 1 389 ? -24.656 30.312 -5.398 1 89.19 389 PHE B CA 1
ATOM 6700 C C . PHE B 1 389 ? -24.766 28.906 -4.805 1 89.19 389 PHE B C 1
ATOM 6702 O O . PHE B 1 389 ? -23.875 28.453 -4.09 1 89.19 389 PHE B O 1
ATOM 6709 N N . HIS B 1 390 ? -25.906 28.312 -5.008 1 92.19 390 HIS B N 1
ATOM 6710 C CA . HIS B 1 390 ? -26.156 26.922 -4.598 1 92.19 390 HIS B CA 1
ATOM 6711 C C . HIS B 1 390 ? -26.516 26.047 -5.797 1 92.19 390 HIS B C 1
ATOM 6713 O O . HIS B 1 390 ? -27.312 26.453 -6.648 1 92.19 390 HIS B O 1
ATOM 6719 N N . SER B 1 391 ? -25.797 24.969 -5.93 1 92.81 391 SER B N 1
ATOM 6720 C CA . SER B 1 391 ? -26.078 24.047 -7.023 1 92.81 391 SER B CA 1
ATOM 6721 C C . SER B 1 391 ? -26.016 22.594 -6.547 1 92.81 391 SER B C 1
ATOM 6723 O O . SER B 1 391 ? -25.516 22.312 -5.461 1 92.81 391 SER B O 1
ATOM 6725 N N . GLN B 1 392 ? -26.734 21.75 -7.285 1 93.81 392 GLN B N 1
ATOM 6726 C CA . GLN B 1 392 ? -26.766 20.312 -7.004 1 93.81 392 GLN B CA 1
ATOM 6727 C C . GLN B 1 392 ? -26.734 19.5 -8.297 1 93.81 392 GLN B C 1
ATOM 6729 O O . GLN B 1 392 ? -26.938 20.031 -9.383 1 93.81 392 GLN B O 1
ATOM 6734 N N . GLY B 1 393 ? -26.406 18.281 -8.18 1 94.75 393 GLY B N 1
ATOM 6735 C CA . GLY B 1 393 ? -26.469 17.391 -9.328 1 94.75 393 GLY B CA 1
ATOM 6736 C C . GLY B 1 393 ? -25.234 17.453 -10.211 1 94.75 393 GLY B C 1
ATOM 6737 O O . GLY B 1 393 ? -24.125 17.578 -9.711 1 94.75 393 GLY B O 1
ATOM 6738 N N . PHE B 1 394 ? -25.469 17.312 -11.461 1 94.69 394 PHE B N 1
ATOM 6739 C CA . PHE B 1 394 ? -24.391 17.141 -12.438 1 94.69 394 PHE B CA 1
ATOM 6740 C C . PHE B 1 394 ? -23.469 18.359 -12.461 1 94.69 394 PHE B C 1
ATOM 6742 O O . PHE B 1 394 ? -22.25 18.203 -12.445 1 94.69 394 PHE B O 1
ATOM 6749 N N . PHE B 1 395 ? -23.984 19.5 -12.477 1 94.12 395 PHE B N 1
ATOM 6750 C CA . PHE B 1 395 ? -23.172 20.703 -12.562 1 94.12 395 PHE B CA 1
ATOM 6751 C C . PHE B 1 395 ? -22.312 20.875 -11.312 1 94.12 395 PHE B C 1
ATOM 6753 O O . PHE B 1 395 ? -21.141 21.234 -11.398 1 94.12 395 PHE B O 1
ATOM 6760 N N . ALA B 1 396 ? -22.938 20.625 -10.172 1 94.94 396 ALA B N 1
ATOM 6761 C CA . ALA B 1 396 ? -22.188 20.672 -8.914 1 94.94 396 ALA B CA 1
ATOM 6762 C C . ALA B 1 396 ? -21.062 19.641 -8.906 1 94.94 396 ALA B C 1
ATOM 6764 O O . ALA B 1 396 ? -19.969 19.922 -8.43 1 94.94 396 ALA B O 1
ATOM 6765 N N . TRP B 1 397 ? -21.375 18.516 -9.484 1 95.38 397 TRP B N 1
ATOM 6766 C CA . TRP B 1 397 ? -20.406 17.438 -9.555 1 95.38 397 TRP B CA 1
ATOM 6767 C C . TRP B 1 397 ? -19.203 17.828 -10.43 1 95.38 397 TRP B C 1
ATOM 6769 O O . TRP B 1 397 ? -18.062 17.594 -10.055 1 95.38 397 TRP B O 1
ATOM 6779 N N . VAL B 1 398 ? -19.438 18.453 -11.547 1 95 398 VAL B N 1
ATOM 6780 C CA . VAL B 1 398 ? -18.375 18.891 -12.445 1 95 398 VAL B CA 1
ATOM 6781 C C . VAL B 1 398 ? -17.516 19.953 -11.75 1 95 398 VAL B C 1
ATOM 6783 O O . VAL B 1 398 ? -16.281 19.906 -11.828 1 95 398 VAL B O 1
ATOM 6786 N N . LEU B 1 399 ? -18.188 20.844 -11.102 1 93.81 399 LEU B N 1
ATOM 6787 C CA . LEU B 1 399 ? -17.469 21.875 -10.375 1 93.81 399 LEU B CA 1
ATOM 6788 C C . LEU B 1 399 ? -16.578 21.25 -9.297 1 93.81 399 LEU B C 1
ATOM 6790 O O . LEU B 1 399 ? -15.438 21.672 -9.109 1 93.81 399 LEU B O 1
ATOM 6794 N N . TRP B 1 400 ? -17.188 20.344 -8.594 1 94.06 400 TRP B N 1
ATOM 6795 C CA . TRP B 1 400 ? -16.438 19.609 -7.582 1 94.06 400 TRP B CA 1
ATOM 6796 C C . TRP B 1 400 ? -15.18 18.984 -8.188 1 94.06 400 TRP B C 1
ATOM 6798 O O . TRP B 1 400 ? -14.086 19.109 -7.637 1 94.06 400 TRP B O 1
ATOM 6808 N N . LEU B 1 401 ? -15.297 18.344 -9.359 1 94.12 401 LEU B N 1
ATOM 6809 C CA . LEU B 1 401 ? -14.18 17.703 -10.047 1 94.12 401 LEU B CA 1
ATOM 6810 C C . LEU B 1 401 ? -13.094 18.719 -10.391 1 94.12 401 LEU B C 1
ATOM 6812 O O . LEU B 1 401 ? -11.914 18.484 -10.141 1 94.12 401 LEU B O 1
ATOM 6816 N N . VAL B 1 402 ? -13.469 19.812 -10.859 1 93.06 402 VAL B N 1
ATOM 6817 C CA . VAL B 1 402 ? -12.539 20.828 -11.336 1 93.06 402 VAL B CA 1
ATOM 6818 C C . VAL B 1 402 ? -11.789 21.453 -10.156 1 93.06 402 VAL B C 1
ATOM 6820 O O . VAL B 1 402 ? -10.57 21.578 -10.188 1 93.06 402 VAL B O 1
ATOM 6823 N N . VAL B 1 403 ? -12.531 21.797 -9.141 1 91.88 403 VAL B N 1
ATOM 6824 C CA . VAL B 1 403 ? -11.938 22.453 -7.98 1 91.88 403 VAL B CA 1
ATOM 6825 C C . VAL B 1 403 ? -10.922 21.516 -7.324 1 91.88 403 VAL B C 1
ATOM 6827 O O . VAL B 1 403 ? -9.812 21.938 -7 1 91.88 403 VAL B O 1
ATOM 6830 N N . HIS B 1 404 ? -11.258 20.297 -7.195 1 92.44 404 HIS B N 1
ATOM 6831 C CA . HIS B 1 404 ? -10.375 19.375 -6.488 1 92.44 404 HIS B CA 1
ATOM 6832 C C . HIS B 1 404 ? -9.203 18.953 -7.371 1 92.44 404 HIS B C 1
ATOM 6834 O O . HIS B 1 404 ? -8.094 18.734 -6.879 1 92.44 404 HIS B O 1
ATOM 6840 N N . LEU B 1 405 ? -9.422 18.828 -8.648 1 91.94 405 LEU B N 1
ATOM 6841 C CA . LEU B 1 405 ? -8.312 18.547 -9.555 1 91.94 405 LEU B CA 1
ATOM 6842 C C . LEU B 1 405 ? -7.289 19.672 -9.531 1 91.94 405 LEU B C 1
ATOM 6844 O O . LEU B 1 405 ? -6.082 19.422 -9.469 1 91.94 405 LEU B O 1
ATOM 6848 N N . ARG B 1 406 ? -7.762 20.844 -9.477 1 90.5 406 ARG B N 1
ATOM 6849 C CA . ARG B 1 406 ? -6.887 22 -9.453 1 90.5 406 ARG B CA 1
ATOM 6850 C C . ARG B 1 406 ? -6.125 22.094 -8.133 1 90.5 406 ARG B C 1
ATOM 6852 O O . ARG B 1 406 ? -5.012 22.625 -8.086 1 90.5 406 ARG B O 1
ATOM 6859 N N . SER B 1 407 ? -6.699 21.531 -7.129 1 90.38 407 SER B N 1
ATOM 6860 C CA . SER B 1 407 ? -6.137 21.656 -5.789 1 90.38 407 SER B CA 1
ATOM 6861 C C . SER B 1 407 ? -5.051 20.609 -5.547 1 90.38 407 SER B C 1
ATOM 6863 O O . SER B 1 407 ? -4.289 20.703 -4.582 1 90.38 407 SER B O 1
ATOM 6865 N N . ILE B 1 408 ? -4.98 19.594 -6.371 1 87 408 ILE B N 1
ATOM 6866 C CA . ILE B 1 408 ? -3.967 18.562 -6.246 1 87 408 ILE B CA 1
ATOM 6867 C C . ILE B 1 408 ? -2.6 19.125 -6.621 1 87 408 ILE B C 1
ATOM 6869 O O . ILE B 1 408 ? -2.482 19.906 -7.57 1 87 408 ILE B O 1
ATOM 6873 N N . LEU B 1 409 ? -1.613 18.688 -5.852 1 83.25 409 LEU B N 1
ATOM 6874 C CA . LEU B 1 409 ? -0.258 19.156 -6.125 1 83.25 409 LEU B CA 1
ATOM 6875 C C . LEU B 1 409 ? 0.402 18.312 -7.203 1 83.25 409 LEU B C 1
ATOM 6877 O O . LEU B 1 409 ? 0.193 17.094 -7.258 1 83.25 409 LEU B O 1
ATOM 6881 N N . GLY B 1 410 ? 1.178 18.922 -8.094 1 81.69 410 GLY B N 1
ATOM 6882 C CA . GLY B 1 410 ? 1.971 18.219 -9.086 1 81.69 410 GLY B CA 1
ATOM 6883 C C . GLY B 1 410 ? 1.192 17.891 -10.344 1 81.69 410 GLY B C 1
ATOM 6884 O O . GLY B 1 410 ? 0.046 17.438 -10.273 1 81.69 410 GLY B O 1
ATOM 6885 N N . VAL B 1 411 ? 1.706 18.016 -11.391 1 82.56 411 VAL B N 1
ATOM 6886 C CA . VAL B 1 411 ? 1.061 17.781 -12.672 1 82.56 411 VAL B CA 1
ATOM 6887 C C . VAL B 1 411 ? 0.842 16.297 -12.883 1 82.56 411 VAL B C 1
ATOM 6889 O O . VAL B 1 411 ? -0.216 15.867 -13.352 1 82.56 411 VAL B O 1
ATOM 6892 N N . LYS B 1 412 ? 1.862 15.531 -12.562 1 83.62 412 LYS B N 1
ATOM 6893 C CA . LYS B 1 412 ? 1.733 14.086 -12.711 1 83.62 412 LYS B CA 1
ATOM 6894 C C . LYS B 1 412 ? 0.545 13.555 -11.906 1 83.62 412 LYS B C 1
ATOM 6896 O O . LYS B 1 412 ? -0.258 12.773 -12.43 1 83.62 412 LYS B O 1
ATOM 6901 N N . ASN B 1 413 ? 0.439 13.977 -10.688 1 86.5 413 ASN B N 1
ATOM 6902 C CA . ASN B 1 413 ? -0.654 13.539 -9.828 1 86.5 413 ASN B CA 1
ATOM 6903 C C . ASN B 1 413 ? -2.01 13.961 -10.383 1 86.5 413 ASN B C 1
ATOM 6905 O O . ASN B 1 413 ? -2.967 13.188 -10.359 1 86.5 413 ASN B O 1
ATOM 6909 N N . LYS B 1 414 ? -2.082 15.18 -10.914 1 89.69 414 LYS B N 1
ATOM 6910 C CA . LYS B 1 414 ? -3.312 15.656 -11.539 1 89.69 414 LYS B CA 1
ATOM 6911 C C . LYS B 1 414 ? -3.725 14.758 -12.695 1 89.69 414 LYS B C 1
ATOM 6913 O O . LYS B 1 414 ? -4.887 14.367 -12.805 1 89.69 414 LYS B O 1
ATOM 6918 N N . VAL B 1 415 ? -2.764 14.414 -13.484 1 87.81 415 VAL B N 1
ATOM 6919 C CA . VAL B 1 415 ? -3.023 13.578 -14.656 1 87.81 415 VAL B CA 1
ATOM 6920 C C . VAL B 1 415 ? -3.471 12.188 -14.203 1 87.81 415 VAL B C 1
ATOM 6922 O O . VAL B 1 415 ? -4.434 11.641 -14.742 1 87.81 415 VAL B O 1
ATOM 6925 N N . MET B 1 416 ? -2.822 11.648 -13.25 1 85.25 416 MET B N 1
ATOM 6926 C CA . MET B 1 416 ? -3.158 10.312 -12.766 1 85.25 416 MET B CA 1
ATOM 6927 C C . MET B 1 416 ? -4.574 10.281 -12.195 1 85.25 416 MET B C 1
ATOM 6929 O O . MET B 1 416 ? -5.344 9.367 -12.492 1 85.25 416 MET B O 1
ATOM 6933 N N . VAL B 1 417 ? -4.949 11.266 -11.406 1 85.38 417 VAL B N 1
ATOM 6934 C CA . VAL B 1 417 ? -6.285 11.336 -10.828 1 85.38 417 VAL B CA 1
ATOM 6935 C C . VAL B 1 417 ? -7.32 11.492 -11.938 1 85.38 417 VAL B C 1
ATOM 6937 O O . VAL B 1 417 ? -8.344 10.797 -11.945 1 85.38 417 VAL B O 1
ATOM 6940 N N . MET B 1 418 ? -7.008 12.398 -12.836 1 87.94 418 MET B N 1
ATOM 6941 C CA . MET B 1 418 ? -7.914 12.633 -13.953 1 87.94 418 MET B CA 1
ATOM 6942 C C . MET B 1 418 ? -8.141 11.352 -14.742 1 87.94 418 MET B C 1
ATOM 6944 O O . MET B 1 418 ? -9.281 11.016 -15.086 1 87.94 418 MET B O 1
ATOM 6948 N N . LEU B 1 419 ? -7.09 10.609 -15.023 1 84.56 419 LEU B N 1
ATOM 6949 C CA . LEU B 1 419 ? -7.199 9.367 -15.773 1 84.56 419 LEU B CA 1
ATOM 6950 C C . LEU B 1 419 ? -7.996 8.328 -15 1 84.56 419 LEU B C 1
ATOM 6952 O O . LEU B 1 419 ? -8.797 7.59 -15.578 1 84.56 419 LEU B O 1
ATOM 6956 N N . ASN B 1 420 ? -7.793 8.289 -13.703 1 85.19 420 ASN B N 1
ATOM 6957 C CA . ASN B 1 420 ? -8.578 7.379 -12.875 1 85.19 420 ASN B CA 1
ATOM 6958 C C . ASN B 1 420 ? -10.062 7.738 -12.906 1 85.19 420 ASN B C 1
ATOM 6960 O O . ASN B 1 420 ? -10.914 6.859 -13.047 1 85.19 420 ASN B O 1
ATOM 6964 N N . TRP B 1 421 ? -10.352 9.039 -12.758 1 86.69 421 TRP B N 1
ATOM 6965 C CA . TRP B 1 421 ? -11.734 9.516 -12.781 1 86.69 421 TRP B CA 1
ATOM 6966 C C . TRP B 1 421 ? -12.383 9.211 -14.125 1 86.69 421 TRP B C 1
ATOM 6968 O O . TRP B 1 421 ? -13.523 8.742 -14.18 1 86.69 421 TRP B O 1
ATOM 6978 N N . LEU B 1 422 ? -11.656 9.422 -15.188 1 84.94 422 LEU B N 1
ATOM 6979 C CA . LEU B 1 422 ? -12.172 9.172 -16.531 1 84.94 422 LEU B CA 1
ATOM 6980 C C . LEU B 1 422 ? -12.438 7.688 -16.75 1 84.94 422 LEU B C 1
ATOM 6982 O O . LEU B 1 422 ? -13.492 7.309 -17.266 1 84.94 422 LEU B O 1
ATOM 6986 N N . TRP B 1 423 ? -11.508 6.902 -16.391 1 82.94 423 TRP B N 1
ATOM 6987 C CA . TRP B 1 423 ? -11.672 5.461 -16.531 1 82.94 423 TRP B CA 1
ATOM 6988 C C . TRP B 1 423 ? -12.875 4.969 -15.734 1 82.94 423 TRP B C 1
ATOM 6990 O O . TRP B 1 423 ? -13.672 4.164 -16.234 1 82.94 423 TRP B O 1
ATOM 7000 N N . LYS B 1 424 ? -13.031 5.453 -14.508 1 82.19 424 LYS B N 1
ATOM 7001 C CA . LYS B 1 424 ? -14.156 5.086 -13.656 1 82.19 424 LYS B CA 1
ATOM 7002 C C . LYS B 1 424 ? -15.477 5.523 -14.281 1 82.19 424 LYS B C 1
ATOM 7004 O O .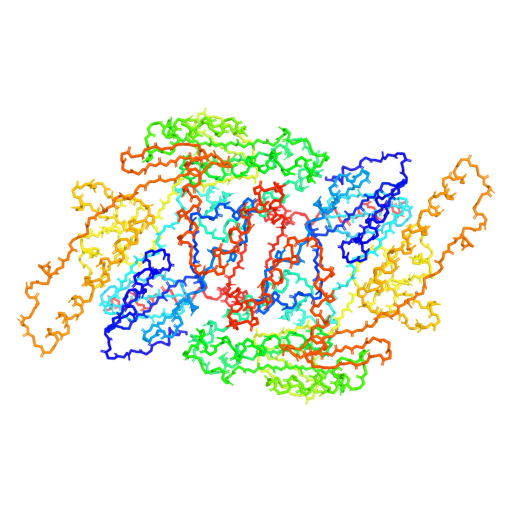 LYS B 1 424 ? -16.469 4.785 -14.234 1 82.19 424 LYS B O 1
ATOM 7009 N N . TYR B 1 425 ? -15.438 6.68 -14.812 1 81.88 425 TYR B N 1
ATOM 7010 C CA . TYR B 1 425 ? -16.656 7.234 -15.391 1 81.88 425 TYR B CA 1
ATOM 7011 C C . TYR B 1 425 ? -17.109 6.41 -16.594 1 81.88 425 TYR B C 1
ATOM 7013 O O . TYR B 1 425 ? -18.312 6.176 -16.766 1 81.88 425 TYR B O 1
ATOM 7021 N N . VAL B 1 426 ? -16.156 5.793 -17.359 1 79.69 426 VAL B N 1
ATOM 7022 C CA . VAL B 1 426 ? -16.5 5.129 -18.609 1 79.69 426 VAL B CA 1
ATOM 7023 C C . VAL B 1 426 ? -16.75 3.643 -18.359 1 79.69 426 VAL B C 1
ATOM 7025 O O . VAL B 1 426 ? -17.703 3.066 -18.891 1 79.69 426 VAL B O 1
ATOM 7028 N N . SER B 1 427 ? -15.914 3.033 -17.594 1 75.88 427 SER B N 1
ATOM 7029 C CA . SER B 1 427 ? -15.945 1.577 -17.5 1 75.88 427 SER B CA 1
ATOM 7030 C C . SER B 1 427 ? -16.672 1.112 -16.234 1 75.88 427 SER B C 1
ATOM 7032 O O . SER B 1 427 ? -17.031 -0.059 -16.125 1 75.88 427 SER B O 1
ATOM 7034 N N . TYR B 1 428 ? -16.984 1.92 -15.406 1 67.38 428 TYR B N 1
ATOM 7035 C CA . TYR B 1 428 ? -17.5 1.566 -14.094 1 67.38 428 TYR B CA 1
ATOM 7036 C C . TYR B 1 428 ? -16.594 0.54 -13.414 1 67.38 428 TYR B C 1
ATOM 7038 O O . TYR B 1 428 ? -17.016 -0.133 -12.469 1 67.38 428 TYR B O 1
ATOM 7046 N N . ASN B 1 429 ? -15.492 0.245 -14.227 1 64.69 429 ASN B N 1
ATOM 7047 C CA . ASN B 1 429 ? -14.547 -0.748 -13.719 1 64.69 429 ASN B CA 1
ATOM 7048 C C . ASN B 1 429 ? -13.305 -0.091 -13.133 1 64.69 429 ASN B C 1
ATOM 7050 O O . ASN B 1 429 ? -12.32 0.13 -13.844 1 64.69 429 ASN B O 1
ATOM 7054 N N . ASP B 1 430 ? -13.453 0.65 -12.008 1 57.5 430 ASP B N 1
ATOM 7055 C CA . ASP B 1 430 ? -12.453 1.582 -11.484 1 57.5 430 ASP B CA 1
ATOM 7056 C C . ASP B 1 430 ? -11.617 0.929 -10.391 1 57.5 430 ASP B C 1
ATOM 7058 O O . ASP B 1 430 ? -10.906 1.616 -9.648 1 57.5 430 ASP B O 1
ATOM 7062 N N . SER B 1 431 ? -11.492 -0.426 -10.438 1 62.66 431 SER B N 1
ATOM 7063 C CA . SER B 1 431 ? -11.164 -0.529 -9.016 1 62.66 431 SER B CA 1
ATOM 7064 C C . SER B 1 431 ? -9.867 -1.294 -8.797 1 62.66 431 SER B C 1
ATOM 7066 O O . SER B 1 431 ? -9.555 -2.227 -9.539 1 62.66 431 SER B O 1
ATOM 7068 N N . ILE B 1 432 ? -8.992 -0.508 -8.281 1 80.69 432 ILE B N 1
ATOM 7069 C CA . ILE B 1 432 ? -7.793 -1.098 -7.707 1 80.69 432 ILE B CA 1
ATOM 7070 C C . ILE B 1 432 ? -8.172 -2.02 -6.551 1 80.69 432 ILE B C 1
ATOM 7072 O O . ILE B 1 432 ? -7.832 -1.747 -5.395 1 80.69 432 ILE B O 1
ATOM 7076 N N . ARG B 1 433 ? -8.789 -3.098 -6.949 1 89.25 433 ARG B N 1
ATOM 7077 C CA . ARG B 1 433 ? -9.375 -3.994 -5.961 1 89.25 433 ARG B CA 1
ATOM 7078 C C . ARG B 1 433 ? -8.383 -5.07 -5.539 1 89.25 433 ARG B C 1
ATOM 7080 O O . ARG B 1 433 ? -8.625 -6.262 -5.746 1 89.25 433 ARG B O 1
ATOM 7087 N N . MET B 1 434 ? -7.336 -4.621 -4.93 1 92.25 434 MET B N 1
ATOM 7088 C CA . MET B 1 434 ? -6.316 -5.527 -4.414 1 92.25 434 MET B CA 1
ATOM 7089 C C . MET B 1 434 ? -6.238 -5.453 -2.895 1 92.25 434 MET B C 1
ATOM 7091 O O . MET B 1 434 ? -6.328 -4.367 -2.318 1 92.25 434 MET B O 1
ATOM 7095 N N . ILE B 1 435 ? -6.207 -6.57 -2.295 1 95.81 435 ILE B N 1
ATOM 7096 C CA . ILE B 1 435 ? -5.906 -6.652 -0.869 1 95.81 435 ILE B CA 1
ATOM 7097 C C . ILE B 1 435 ? -4.398 -6.789 -0.667 1 95.81 435 ILE B C 1
ATOM 7099 O O . ILE B 1 435 ? -3.826 -7.852 -0.927 1 95.81 435 ILE B O 1
ATOM 7103 N N . THR B 1 436 ? -3.74 -5.703 -0.278 1 93.19 436 THR B N 1
ATOM 7104 C CA . THR B 1 436 ? -2.283 -5.734 -0.211 1 93.19 436 THR B CA 1
ATOM 7105 C C . THR B 1 436 ? -1.786 -5.078 1.073 1 93.19 436 THR B C 1
ATOM 7107 O O . THR B 1 436 ? -2.338 -4.066 1.514 1 93.19 436 THR B O 1
ATOM 7110 N N . TYR B 1 437 ? -0.806 -5.629 1.705 1 95.38 437 TYR B N 1
ATOM 7111 C CA . TYR B 1 437 ? -0.073 -5.105 2.854 1 95.38 437 TYR B CA 1
ATOM 7112 C C . TYR B 1 437 ? 1.431 -5.16 2.609 1 95.38 437 TYR B C 1
ATOM 7114 O O . TYR B 1 437 ? 1.968 -6.199 2.225 1 95.38 437 TYR B O 1
ATOM 7122 N N . ALA B 1 438 ? 2.096 -4.105 2.838 1 95.75 438 ALA B N 1
ATOM 7123 C CA . ALA B 1 438 ? 3.553 -4.117 2.758 1 95.75 438 ALA B CA 1
ATOM 7124 C C . ALA B 1 438 ? 4.156 -4.93 3.902 1 95.75 438 ALA B C 1
ATOM 7126 O O . ALA B 1 438 ? 3.721 -4.816 5.051 1 95.75 438 ALA B O 1
ATOM 7127 N N . THR B 1 439 ? 5.172 -5.719 3.543 1 95.38 439 THR B N 1
ATOM 7128 C CA . THR B 1 439 ? 5.902 -6.406 4.602 1 95.38 439 THR B CA 1
ATOM 7129 C C . THR B 1 439 ? 6.781 -5.426 5.375 1 95.38 439 THR B C 1
ATOM 7131 O O . THR B 1 439 ? 7.184 -4.391 4.84 1 95.38 439 THR B O 1
ATOM 7134 N N . LYS B 1 440 ? 7.016 -5.746 6.625 1 94.62 440 LYS B N 1
ATOM 7135 C CA . LYS B 1 440 ? 7.93 -4.961 7.449 1 94.62 440 LYS B CA 1
ATOM 7136 C C . LYS B 1 440 ? 9.148 -5.785 7.852 1 94.62 440 LYS B C 1
ATOM 7138 O O . LYS B 1 440 ? 9.078 -6.609 8.766 1 94.62 440 LYS B O 1
ATOM 7143 N N . PRO B 1 441 ? 10.266 -5.508 7.129 1 95.25 441 PRO B N 1
ATOM 7144 C CA . PRO B 1 441 ? 11.461 -6.246 7.523 1 95.25 441 PRO B CA 1
ATOM 7145 C C . PRO B 1 441 ? 11.789 -6.105 9.008 1 95.25 441 PRO B C 1
ATOM 7147 O O . PRO B 1 441 ? 11.477 -5.078 9.617 1 95.25 441 PRO B O 1
ATOM 7150 N N . LYS B 1 442 ? 12.43 -7.109 9.57 1 95.75 442 LYS B N 1
ATOM 7151 C CA . LYS B 1 442 ? 12.688 -7.16 11.008 1 95.75 442 LYS B CA 1
ATOM 7152 C C . LYS B 1 442 ? 13.484 -5.941 11.461 1 95.75 442 LYS B C 1
ATOM 7154 O O . LYS B 1 442 ? 13.195 -5.363 12.516 1 95.75 442 LYS B O 1
ATOM 7159 N N . GLU B 1 443 ? 14.461 -5.5 10.648 1 94.75 443 GLU B N 1
ATOM 7160 C CA . GLU B 1 443 ? 15.273 -4.332 10.977 1 94.75 443 GLU B CA 1
ATOM 7161 C C . GLU B 1 443 ? 14.406 -3.096 11.195 1 94.75 443 GLU B C 1
ATOM 7163 O O . GLU B 1 443 ? 14.641 -2.316 12.117 1 94.75 443 GLU B O 1
ATOM 7168 N N . VAL B 1 444 ? 13.422 -2.957 10.398 1 94.38 444 VAL B N 1
ATOM 7169 C CA . VAL B 1 444 ? 12.531 -1.803 10.453 1 94.38 444 VAL B CA 1
ATOM 7170 C C . VAL B 1 444 ? 11.602 -1.925 11.656 1 94.38 444 VAL B C 1
ATOM 7172 O O . VAL B 1 444 ? 11.398 -0.957 12.391 1 94.38 444 VAL B O 1
ATOM 7175 N N . ARG B 1 445 ? 11.062 -3.133 11.852 1 95.5 445 ARG B N 1
ATOM 7176 C CA . ARG B 1 445 ? 10.172 -3.373 12.984 1 95.5 445 ARG B CA 1
ATOM 7177 C C . ARG B 1 445 ? 10.867 -3.074 14.305 1 95.5 445 ARG B C 1
ATOM 7179 O O . ARG B 1 445 ? 10.297 -2.412 15.18 1 95.5 445 ARG B O 1
ATOM 7186 N N . ASP B 1 446 ? 12.086 -3.553 14.422 1 95.12 446 ASP B N 1
ATOM 7187 C CA . ASP B 1 446 ? 12.844 -3.365 15.664 1 95.12 446 ASP B CA 1
ATOM 7188 C C . ASP B 1 446 ? 13.133 -1.888 15.906 1 95.12 446 ASP B C 1
ATOM 7190 O O . ASP B 1 446 ? 13.039 -1.408 17.031 1 95.12 446 ASP B O 1
ATOM 7194 N N . ARG B 1 447 ? 13.469 -1.195 14.883 1 93.12 447 ARG B N 1
ATOM 7195 C CA . ARG B 1 447 ? 13.75 0.23 15.008 1 93.12 447 ARG B CA 1
ATOM 7196 C C . ARG B 1 447 ? 12.508 1.004 15.438 1 93.12 447 ARG B C 1
ATOM 7198 O O . ARG B 1 447 ? 12.578 1.854 16.328 1 93.12 447 ARG B O 1
ATOM 7205 N N . LEU B 1 448 ? 11.414 0.725 14.789 1 91.25 448 LEU B N 1
ATOM 7206 C CA . LEU B 1 448 ? 10.164 1.405 15.109 1 91.25 448 LEU B CA 1
ATOM 7207 C C . LEU B 1 448 ? 9.766 1.155 16.562 1 91.25 448 LEU B C 1
ATOM 7209 O O . LEU B 1 448 ? 9.281 2.064 17.25 1 91.25 448 LEU B O 1
ATOM 7213 N N . LYS B 1 449 ? 9.961 -0.053 17.031 1 93.19 449 LYS B N 1
ATOM 7214 C CA . LYS B 1 449 ? 9.664 -0.388 18.422 1 93.19 449 LYS B CA 1
ATOM 7215 C C . LYS B 1 449 ? 10.531 0.416 19.391 1 93.19 449 LYS B C 1
ATOM 7217 O O . LYS B 1 449 ? 10.047 0.915 20.406 1 93.19 449 LYS B O 1
ATOM 7222 N N . ARG B 1 450 ? 11.758 0.591 19.031 1 91.12 450 ARG B N 1
ATOM 7223 C CA . ARG B 1 450 ? 12.672 1.365 19.859 1 91.12 450 ARG B CA 1
ATOM 7224 C C . ARG B 1 450 ? 12.273 2.838 19.891 1 91.12 450 ARG B C 1
ATOM 7226 O O . ARG B 1 450 ? 12.344 3.482 20.938 1 91.12 450 ARG B O 1
ATOM 7233 N N . GLU B 1 451 ? 11.867 3.324 18.766 1 88.81 451 GLU B N 1
ATOM 7234 C CA . GLU B 1 451 ? 11.492 4.73 18.656 1 88.81 451 GLU B CA 1
ATOM 7235 C C . GLU B 1 451 ? 10.258 5.043 19.5 1 88.81 451 GLU B C 1
ATOM 7237 O O . GLU B 1 451 ? 10.086 6.176 19.953 1 88.81 451 GLU B O 1
ATOM 7242 N N . GLN B 1 452 ? 9.422 4.051 19.719 1 89.94 452 GLN B N 1
ATOM 7243 C CA . GLN B 1 452 ? 8.211 4.262 20.5 1 89.94 452 GLN B CA 1
ATOM 7244 C C . GLN B 1 452 ? 8.539 4.508 21.969 1 89.94 452 GLN B C 1
ATOM 7246 O O . GLN B 1 452 ? 7.746 5.117 22.688 1 89.94 452 GLN B O 1
ATOM 7251 N N . THR B 1 453 ? 9.742 4.117 22.375 1 91.56 453 THR B N 1
ATOM 7252 C CA . THR B 1 453 ? 10.031 4.168 23.812 1 91.56 453 THR B CA 1
ATOM 7253 C C . THR B 1 453 ? 11.188 5.113 24.094 1 91.56 453 THR B C 1
ATOM 7255 O O . THR B 1 453 ? 11.641 5.234 25.234 1 91.56 453 THR B O 1
ATOM 7258 N N . THR B 1 454 ? 11.664 5.719 23.062 1 89.31 454 THR B N 1
ATOM 7259 C CA . THR B 1 454 ? 12.797 6.617 23.25 1 89.31 454 THR B CA 1
ATOM 7260 C C . THR B 1 454 ? 12.398 8.062 22.969 1 89.31 454 THR B C 1
ATOM 7262 O O . THR B 1 454 ? 11.328 8.32 22.406 1 89.31 454 THR B O 1
ATOM 7265 N N . HIS B 1 455 ? 13.211 9 23.562 1 90.12 455 HIS B N 1
ATOM 7266 C CA . HIS B 1 455 ? 13.07 10.43 23.312 1 90.12 455 HIS B CA 1
ATOM 7267 C C . HIS B 1 455 ? 11.711 10.938 23.781 1 90.12 455 HIS B C 1
ATOM 7269 O O . HIS B 1 455 ? 11 11.586 23.016 1 90.12 455 HIS B O 1
ATOM 7275 N N . LEU B 1 456 ? 11.406 10.656 25 1 88 456 LEU B N 1
ATOM 7276 C CA . LEU B 1 456 ? 10.109 11.031 25.562 1 88 456 LEU B CA 1
ATOM 7277 C C . LEU B 1 456 ? 10.172 12.414 26.203 1 88 456 LEU B C 1
ATOM 7279 O O . LEU B 1 456 ? 9.133 13.008 26.516 1 88 456 LEU B O 1
ATOM 7283 N N . GLY B 1 457 ? 11.391 13 26.359 1 85.62 457 GLY B N 1
ATOM 7284 C CA . GLY B 1 457 ? 11.547 14.328 26.938 1 85.62 457 GLY B CA 1
ATOM 7285 C C . GLY B 1 457 ? 11.516 14.312 28.453 1 85.62 457 GLY B C 1
ATOM 7286 O O . GLY B 1 457 ? 11.43 15.367 29.094 1 85.62 457 GLY B O 1
ATOM 7287 N N . THR B 1 458 ? 11.586 13.117 29.125 1 85.62 458 THR B N 1
ATOM 7288 C CA . THR B 1 458 ? 11.508 12.977 30.562 1 85.62 458 THR B CA 1
ATOM 7289 C C . THR B 1 458 ? 12.688 13.672 31.234 1 85.62 458 THR B C 1
ATOM 7291 O O . THR B 1 458 ? 12.578 14.141 32.375 1 85.62 458 THR B O 1
ATOM 7294 N N . ASP B 1 459 ? 13.812 13.695 30.594 1 82.5 459 ASP B N 1
ATOM 7295 C CA . ASP B 1 459 ? 15 14.352 31.125 1 82.5 459 ASP B CA 1
ATOM 7296 C C . ASP B 1 459 ? 14.781 15.859 31.25 1 82.5 459 ASP B C 1
ATOM 7298 O O . ASP B 1 459 ? 15.453 16.531 32.031 1 82.5 459 ASP B O 1
ATOM 7302 N N . LEU B 1 460 ? 13.898 16.391 30.469 1 83.38 460 LEU B N 1
ATOM 7303 C CA . LEU B 1 460 ? 13.633 17.828 30.484 1 83.38 460 LEU B CA 1
ATOM 7304 C C . LEU B 1 460 ? 12.594 18.172 31.547 1 83.38 460 LEU B C 1
ATOM 7306 O O . LEU B 1 460 ? 12.438 19.344 31.906 1 83.38 460 LEU B O 1
ATOM 7310 N N . LEU B 1 461 ? 11.836 17.172 32.031 1 74.88 461 LEU B N 1
ATOM 7311 C CA . LEU B 1 461 ? 10.836 17.375 33.062 1 74.88 461 LEU B CA 1
ATOM 7312 C C . LEU B 1 461 ? 11.484 17.391 34.438 1 74.88 461 LEU B C 1
ATOM 7314 O O . LEU B 1 461 ? 11.047 18.109 35.344 1 74.88 461 LEU B O 1
ATOM 7318 N N . GLU B 1 462 ? 12.375 16.453 34.906 1 63.03 462 GLU B N 1
ATOM 7319 C CA . GLU B 1 462 ? 13 16.312 36.219 1 63.03 462 GLU B CA 1
ATOM 7320 C C . GLU B 1 462 ? 13.836 17.547 36.562 1 63.03 462 GLU B C 1
ATOM 7322 O O . GLU B 1 462 ? 13.961 17.891 37.719 1 63.03 462 GLU B O 1
ATOM 7327 N N . ASN B 1 463 ? 14.492 18.188 35.719 1 50.62 463 ASN B N 1
ATOM 7328 C CA . ASN B 1 463 ? 15.32 19.297 36.188 1 50.62 463 ASN B CA 1
ATOM 7329 C C . ASN B 1 463 ? 14.477 20.469 36.656 1 50.62 463 ASN B C 1
ATOM 7331 O O . ASN B 1 463 ? 15.016 21.5 37.094 1 50.62 463 ASN B O 1
ATOM 7335 N N . GLU B 1 464 ? 13.258 20.531 36.594 1 42.94 464 GLU B N 1
ATOM 7336 C CA . GLU B 1 464 ? 12.5 21.625 37.156 1 42.94 464 GLU B CA 1
ATOM 7337 C C . GLU B 1 464 ? 12.352 21.469 38.688 1 42.94 464 GLU B C 1
ATOM 7339 O O . GLU B 1 464 ? 12.039 22.422 39.375 1 42.94 464 GLU B O 1
ATOM 7344 N N . GLU B 1 465 ? 12.422 20.344 39.344 1 38.41 465 GLU B N 1
ATOM 7345 C CA . GLU B 1 465 ? 12.266 20.266 40.781 1 38.41 465 GLU B CA 1
ATOM 7346 C C . GLU B 1 465 ? 13.594 20.531 41.5 1 38.41 465 GLU B C 1
ATOM 7348 O O . GLU B 1 465 ? 13.641 20.609 42.719 1 38.41 465 GLU B O 1
ATOM 7353 N N . ASP B 1 466 ? 14.773 20.5 40.844 1 34.06 466 ASP B N 1
ATOM 7354 C CA . ASP B 1 466 ? 15.836 20.984 41.719 1 34.06 466 ASP B CA 1
ATOM 7355 C C . ASP B 1 466 ? 15.93 22.5 41.688 1 34.06 466 ASP B C 1
ATOM 7357 O O . ASP B 1 466 ? 15.922 23.109 40.594 1 34.06 466 ASP B O 1
#

InterPro domains:
  IPR023753 FAD/NAD(P)-binding domain [PF07992] (12-331)
  IPR036188 FAD/NAD(P)-binding domain superfamily [SSF51905] (12-342)
  IPR045024 Alternative NADH dehydrogenase 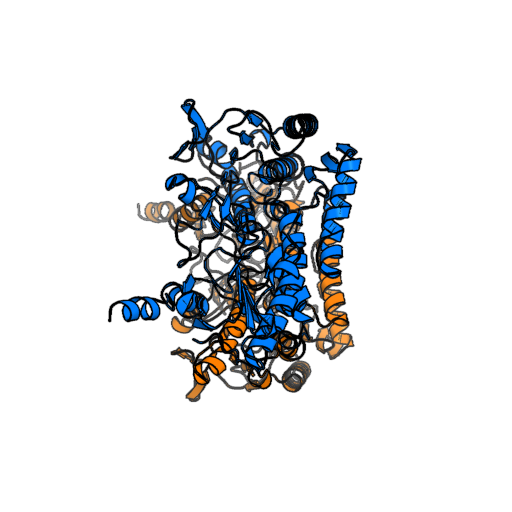[PTHR43706] (8-434)
  IPR054585 External alternative NADH-ubiquinone oxidoreductase-like, C-terminal domain [PF22366] (371-424)

Nearest PDB structures (foldseek):
  4g6h-assembly1_A  TM=8.910E-01  e=3.108E-36  Saccharomyces cerevisiae S288C
  5yjx-assembly1_A  TM=8.813E-01  e=9.050E-37  Saccharomyces cerevisiae S288C
  5jwb-assembly1_A  TM=8.921E-01  e=4.688E-36  Plasmodium falciparum 3D7
  5jwb-assembly1_H  TM=8.861E-01  e=1.350E-35  Plasmodium falciparum 3D7
  5jwc-assembly1_H  TM=8.662E-01  e=1.200E-35  Plasmodium falciparum 3D7